Protein AF-0000000078982811 (afdb_homodimer)

pLDDT: mean 96.46, std 4.72, range [44.38, 98.94]

Nearest PDB structures (foldseek):
  7bra-assembly1_B  TM=8.595E-01  e=3.232E-26  Bacillus subtilis
  7e9d-assembly1_B  TM=8.585E-01  e=8.251E-26  Bacillus subtilis
  2hp0-assembly1_B  TM=8.567E-01  e=1.138E-22  Agrobacterium tumefaciens
  6r6t-assembly1_A  TM=8.210E-01  e=1.032E-20  Mus musculus
  6r6t-assembly1_B  TM=8.230E-01  e=1.613E-20  Mus musculus

Foldseek 3Di:
DPPPLLLLLCLLQDDFDDDPLLLLLLLLLVLLLLLLLLLQCPPPLLVVLVVVQVVVPDDFQFFAQQTDGHQLLSRLLNSLLSSCRLVQHWADVLLRAHQCSQALSLLLSLQSSVQHKLVLSSVLSLSLSLQLSLLSNQQNVQLVVVWFHSLQASNLLSNLSSNLNSVNDHSVLSLQLSQQLFVQTGGGNVCPPHSRNSSSSSSSNSSSNVSNVCSVVPDGGDSCQCDDCNHSSNVSNGPSDPCSCVCRSNDGSCSQMAGGLFSADLLLRFVVVQCVVPQLALQWFQAKEKEAAPVLCVFQPDQQDQALNNLRRHNLQVSLCVNPPHRRLASVSRGNVSSVDPSSNVSSNRYHYDHDNVHDSQKMKMWTQTPVGDIDITMGGSSDDDDSVVSSVSSLVSSCNSPNNVLSVVLSCCSPVMGTSSVNSCSSNDD/DPPPLLLLLCLLQDDFDDDPLLLLLLLLLVLLLLLLLLLQCPPPLLVVLVVVQVVVPDDFQFFAQQTDGHQLLSRLLNSLLSSCRLVQHWADVLLRAHQCSQALSLLLSLQSSVQHKLVLSSVLSLSLSLQLSLLSNQQNVQLVVVWFHSLQASNLLSNLSSNLNSVNHHSVLSLQLSQQLFVQTGGGNVCPVHSRNSSSSSSSNSSSNVSNVCSVVPDGGDSCQCDDCNHSSNVSNGPRDPCSCVCSSNDGSCSQIAGGQFSADLLLRFVVVQCVVPQLALQWFPAKEKEAAPVLCVFQPDQQDQALNNLSRHNLQVSLCVNPPHRRLASVSRGNVSSVDPSSNVSSNRYHYDHDNVDDSQKMKMWTQTPVGDIDITMGGSSDDDDSVVSSVSSLVSSCNSPNNVLSVVLSCCSPVMGTSSVNSCSSNDD

Solvent-accessible surface area (backbone atoms only — not comparable to full-atom values): 39766 Å² total; per-residue (Å²): 123,69,69,62,44,53,52,52,16,42,59,43,51,45,88,77,74,81,48,75,65,49,53,51,49,46,40,51,50,50,48,39,43,52,24,38,16,49,61,16,31,78,40,69,61,26,44,46,47,43,48,53,46,54,68,34,42,33,44,69,42,16,57,22,53,66,51,64,52,17,21,50,45,51,18,3,28,35,32,2,17,16,22,31,60,69,66,45,42,47,34,26,76,77,34,54,29,30,42,58,33,2,15,46,26,15,24,48,24,55,24,28,59,67,47,32,44,32,63,58,40,50,52,27,34,46,49,5,32,35,44,13,35,32,46,20,38,18,26,32,66,56,20,44,74,41,16,38,27,36,24,6,36,26,10,11,50,6,3,23,35,12,28,23,36,75,69,62,40,51,42,70,53,33,17,22,21,48,10,39,25,38,33,51,39,26,24,34,44,43,19,61,94,37,48,39,40,20,41,21,19,3,48,3,2,20,37,6,38,48,25,31,57,42,35,74,66,64,54,51,37,32,40,57,17,42,46,59,80,34,6,37,30,53,43,49,48,28,64,68,35,70,73,40,54,65,55,66,77,74,55,69,73,53,65,64,50,40,75,56,74,46,61,38,46,74,70,47,46,20,47,55,59,23,46,68,80,46,88,48,44,57,91,42,54,58,32,36,36,38,36,27,21,50,78,39,54,84,61,30,52,43,84,75,39,65,34,22,71,42,37,33,21,10,53,30,45,49,52,22,35,48,24,70,66,46,53,59,57,38,68,81,60,49,29,40,67,52,45,64,32,67,69,39,47,57,45,20,71,35,41,44,78,42,70,30,82,87,41,52,83,47,30,17,38,39,41,40,32,30,66,87,66,53,73,49,74,42,62,26,48,66,81,56,84,67,53,69,66,58,45,50,53,51,48,51,49,51,22,21,70,54,61,36,55,69,57,38,49,52,52,50,47,39,67,72,74,43,52,42,24,44,62,57,45,52,61,39,35,66,129,123,69,69,62,43,55,51,52,16,41,58,44,50,45,90,78,73,80,48,74,64,48,54,50,49,46,42,50,49,50,47,40,42,51,24,38,15,48,62,16,30,78,40,69,60,27,44,46,46,44,48,52,46,54,67,34,42,33,43,69,42,16,58,22,52,66,51,62,51,16,22,50,45,52,18,3,28,37,32,2,17,15,23,30,60,69,65,46,42,47,34,25,76,79,34,55,29,29,40,58,34,2,16,46,26,15,24,48,24,55,23,28,58,68,48,30,45,33,65,58,40,50,51,27,34,47,48,6,32,35,46,13,36,33,45,21,37,18,26,34,67,56,20,44,73,41,17,37,27,35,24,6,37,27,10,12,49,6,3,21,35,12,28,24,37,75,70,61,41,49,43,69,52,33,17,22,21,47,11,39,26,38,32,51,39,27,23,36,44,42,18,60,96,38,48,38,40,20,42,20,18,4,47,3,2,19,37,7,38,47,26,31,56,41,36,74,65,62,53,50,36,32,40,56,16,42,48,60,79,34,7,37,30,52,42,48,48,28,63,70,35,70,73,39,55,65,53,65,76,75,54,68,71,53,64,64,50,40,74,57,73,47,62,37,45,73,70,47,46,21,48,55,58,24,48,68,81,47,88,50,43,57,90,40,55,58,34,36,36,39,36,30,21,50,79,38,54,84,61,31,52,42,84,74,39,64,34,22,73,41,36,34,22,12,53,30,46,49,51,22,34,48,23,70,66,46,53,58,56,38,68,81,58,48,28,40,66,53,44,63,32,66,71,40,46,56,45,20,72,34,40,45,79,42,70,31,84,89,40,51,84,45,28,19,38,39,39,39,34,31,69,88,66,52,72,49,75,41,59,27,48,65,79,54,83,69,53,69,67,60,45,50,52,52,49,51,49,51,22,20,70,54,60,36,56,70,57,35,50,52,51,49,47,38,68,72,75,41,53,42,24,43,64,57,45,52,62,39,36,63,128

Radius of gyration: 29.46 Å; Cα contacts (8 Å, |Δi|>4): 2072; chains: 2; bounding box: 52×95×74 Å

Sequence (862 aa):
MPELTRTLAEFATGSITTTPAARLVTSLSALDWIAVGRAGVEEPVSRILREMVLEEGGTARAHLFGGGAAPLRGAALVNGTVSHALDYDDTHFAHIGHPSVAVFPAVLAMAESRDAAIVELLEAALVGMELSVRVGLWLGRGHYQAGFHQTATAGAFGAAAAAGRLAGLTPQRMAQALGLTATRAAGLKAQFGTMGKPYNAGLAAAAGIEAVELVRRGFDANPLAMEGEYGFGATHHGADEMSALEGLGESWLFDQVSHKFHACCHGLHAALEAARSLDIAAPEVAQLSVRTHPRWLSVCNQQAPSTGLGAKFSYGTVLAMRALGHDTARLDSYSDALCADPRLIELRDRVEVIGDDSLSETQAHLSLLRRDGQRQEVSHDLMAPLTLAEREERVRAKAAKLIGGSLADEIWALLRTGGGAADLALRLSASMPELTRTLAEFATGSITTTPAARLVTSLSALDWIAVGRAGVEEPVSRILREMVLEEGGTARAHLFGGGAAPLRGAALVNGTVSHALDYDDTHFAHIGHPSVAVFPAVLAMAESRDAAIVELLEAALVGMELSVRVGLWLGRGHYQAGFHQTATAGAFGAAAAAGRLAGLTPQRMAQALGLTATRAAGLKAQFGTMGKPYNAGLAAAAGIEAVELVRRGFDANPLAMEGEYGFGATHHGADEMSALEGLGESWLFDQVSHKFHACCHGLHAALEAARSLDIAAPEVAQLSVRTHPRWLSVCNQQAPSTGLGAKFSYGTVLAMRALGHDTARLDSYSDALCADPRLIELRDRVEVIGDDSLSETQAHLSLLRRDGQRQEVSHDLMAPLTLAEREERVRAKAAKLIGGSLADEIWALLRTGGGAADLALRLSAS

InterPro domains:
  IPR005656 MmgE/PrpD [PTHR16943] (3-374)
  IPR036148 MmgE/PrpD superfamily [SSF103378] (1-424)
  IPR042183 MmgE/PrpD superfamily, domain 1 [G3DSA:1.10.4100.10] (28-388)
  IPR042188 MmgE/PrpD superfamily, domain 2 [G3DSA:3.30.1330.120] (262-383)
  IPR045336 MmgE/PrpD, N-terminal [PF03972] (7-241)
  IPR045337 MmgE/PrpD, C-terminal [PF19305] (262-408)

Organism: Ruegeria pomeroyi (strain ATCC 700808 / DSM 15171 / DSS-3) (NCBI:txid246200)

Secondary structure (DSSP, 8-state):
--HHHHHHHHHHHS-----HHHHHHHHHHHHHHHHHHHHTTTSHHHHHHHHHHHHH-----EE-TTS-EE-HHHHHHHHHHHHTTTS-S-BBTTTTB-HHHHHHHHHHHHHHHTT-BHHHHHHHHHHHHHHHHHHHHHH-HHHHHHTB-HHHHHHHHHHHHHHHHHHT--HHHHHHHHHHHHHH---BGGGTTSTHHHHHHHHHHHHHHHHHHHHHTT----TTTTSSTTSHHHHTT----GGGGTTTTTS-GGGG-B---SSS-GGGHHHHHHHTTS---GGGEEEEEEEE-GGGHHHHB-SS--SHHHHTTBHHHHHHHHHTT--TT-GGG--HHHHH-HHHHHHHTTEEEEE-TTS-TTEEEEEEEETTS-EEEEEEETTSPPPHHHHHHHHHHHHHHHH-HHHHHHHHHHHHH--BHHHHHGGGT--/--HHHHHHHHHHHS-----HHHHHHHHHHHHHHHHHHHHTTTSHHHHHHHHHHHHH-----EE-TTS-EE-HHHHHHHHHHHHHTTS-S-BBTTTTB-HHHHHHHHHHHHHHHTT-BHHHHHHHHHHHHHHHHHHHHHH-HHHHHHTB-HHHHHHHHHHHHHHHHHHT--HHHHHHHHHHHHHH---BGGGTTSTHHHHHHHHHHHHHHHHHHHHHTT----TTTTSSTTSHHHHTT----GGGGTTTTTS-GGGG-B---SSS-GGGHHHHHHHTTS---GGGEEEEEEEE-GGGHHHHB-SS--SHHHHTTBHHHHHHHHHTT--TT-GGG--HHHHH-HHHHHHHTTEEEEE-TTS-TTEEEEEEEETTS-EEEEEEETTSPPPHHHHHHHHHHHHHHHH-HHHHHHHHHHHHH--BHHHHHGGGT--

Structure (mmCIF, N/CA/C/O backbone):
data_AF-0000000078982811-model_v1
#
loop_
_entity.id
_entity.type
_entity.pdbx_description
1 polymer 'MmgE/PrpD family protein'
#
loop_
_atom_site.group_PDB
_atom_site.id
_atom_site.type_symbol
_atom_site.label_atom_id
_atom_site.label_alt_id
_atom_site.label_comp_id
_atom_site.label_asym_id
_atom_site.label_entity_id
_atom_site.label_seq_id
_atom_site.pdbx_PDB_ins_code
_atom_site.Cartn_x
_atom_site.Cartn_y
_atom_site.Cartn_z
_atom_site.occupancy
_atom_site.B_iso_or_equiv
_atom_site.auth_seq_id
_atom_site.auth_comp_id
_atom_site.auth_asym_id
_atom_site.auth_atom_id
_atom_site.pdbx_PDB_model_num
ATOM 1 N N . MET A 1 1 ? -26.422 2.902 -0.712 1 44.5 1 MET A N 1
ATOM 2 C CA . MET A 1 1 ? -25 2.619 -0.885 1 44.5 1 MET A CA 1
ATOM 3 C C . MET A 1 1 ? -24.688 2.246 -2.332 1 44.5 1 MET A C 1
ATOM 5 O O . MET A 1 1 ? -25.531 1.659 -3.018 1 44.5 1 MET A O 1
ATOM 9 N N . PRO A 1 2 ? -23.625 2.877 -2.824 1 63.34 2 PRO A N 1
ATOM 10 C CA . PRO A 1 2 ? -23.328 2.471 -4.199 1 63.34 2 PRO A CA 1
ATOM 11 C C . PRO A 1 2 ? -23.219 0.955 -4.359 1 63.34 2 PRO A C 1
ATOM 13 O O . PRO A 1 2 ? -22.906 0.249 -3.4 1 63.34 2 PRO A O 1
ATOM 16 N N . GLU A 1 3 ? -23.75 0.437 -5.488 1 85.75 3 GLU A N 1
ATOM 17 C CA . GLU A 1 3 ? -24.234 -0.89 -5.859 1 85.75 3 GLU A CA 1
ATOM 18 C C . GLU A 1 3 ? -23.125 -1.924 -5.797 1 85.75 3 GLU A C 1
ATOM 20 O O . GLU A 1 3 ? -23.297 -3.012 -5.25 1 85.75 3 GLU A O 1
ATOM 25 N N . LEU A 1 4 ? -21.859 -1.493 -5.902 1 95.69 4 LEU A N 1
ATOM 26 C CA . LEU A 1 4 ? -20.781 -2.477 -6.016 1 95.69 4 LEU A CA 1
ATOM 27 C C . LEU A 1 4 ? -20.359 -2.975 -4.641 1 95.69 4 LEU A C 1
ATOM 29 O O . LEU A 1 4 ? -20.438 -4.168 -4.352 1 95.69 4 LEU A O 1
ATOM 33 N N . THR A 1 5 ? -19.969 -2.039 -3.705 1 97.12 5 THR A N 1
ATOM 34 C CA . THR A 1 5 ? -19.422 -2.389 -2.4 1 97.12 5 THR A CA 1
ATOM 35 C C . THR A 1 5 ? -20.453 -3.121 -1.553 1 97.12 5 THR A C 1
ATOM 37 O O . THR A 1 5 ? -20.125 -4.086 -0.861 1 97.12 5 THR A O 1
ATOM 40 N N . ARG A 1 6 ? -21.656 -2.613 -1.562 1 96.38 6 ARG A N 1
ATOM 41 C CA . ARG A 1 6 ? -22.719 -3.26 -0.812 1 96.38 6 ARG A CA 1
ATOM 42 C C . ARG A 1 6 ? -22.906 -4.707 -1.257 1 96.38 6 ARG A C 1
ATOM 44 O O . ARG A 1 6 ? -22.984 -5.613 -0.424 1 96.38 6 ARG A O 1
ATOM 51 N N . THR A 1 7 ? -22.953 -4.93 -2.572 1 97.69 7 THR A N 1
ATOM 52 C CA . THR A 1 7 ? -23.156 -6.262 -3.127 1 97.69 7 THR A CA 1
ATOM 53 C C . THR A 1 7 ? -22 -7.18 -2.76 1 97.69 7 THR A C 1
ATOM 55 O O . THR A 1 7 ? -22.203 -8.32 -2.35 1 97.69 7 THR A O 1
ATOM 58 N N . LEU A 1 8 ? -20.797 -6.688 -2.879 1 98.5 8 LEU A N 1
ATOM 59 C CA . LEU A 1 8 ? -19.625 -7.484 -2.561 1 98.5 8 LEU A CA 1
ATOM 60 C C . LEU A 1 8 ? -19.578 -7.816 -1.071 1 98.5 8 LEU A C 1
ATOM 62 O O . LEU A 1 8 ? -19.219 -8.93 -0.69 1 98.5 8 LEU A O 1
ATOM 66 N N . ALA A 1 9 ? -19.891 -6.801 -0.218 1 98.62 9 ALA A N 1
ATOM 67 C CA . ALA A 1 9 ? -19.859 -7 1.229 1 98.62 9 ALA A CA 1
ATOM 68 C C . ALA A 1 9 ? -20.906 -8.023 1.662 1 98.62 9 ALA A C 1
ATOM 70 O O . ALA A 1 9 ? -20.641 -8.883 2.506 1 98.62 9 ALA A O 1
ATOM 71 N N . GLU A 1 10 ? -22.094 -7.926 1.092 1 98 10 GLU A N 1
ATOM 72 C CA . GLU A 1 10 ? -23.156 -8.883 1.392 1 98 10 GLU A CA 1
ATOM 73 C C . GLU A 1 10 ? -22.781 -10.289 0.948 1 98 10 GLU A C 1
ATOM 75 O O . GLU A 1 10 ? -23.016 -11.258 1.672 1 98 10 GLU A O 1
ATOM 80 N N . PHE A 1 11 ? -22.234 -10.406 -0.161 1 98.12 11 PHE A N 1
ATOM 81 C CA . PHE A 1 11 ? -21.766 -11.695 -0.654 1 98.12 11 PHE A CA 1
ATOM 82 C C . PHE A 1 11 ? -20.703 -12.273 0.268 1 98.12 11 PHE A C 1
ATOM 84 O O . PHE A 1 11 ? -20.766 -13.445 0.648 1 98.12 11 PHE A O 1
ATOM 91 N N . ALA A 1 12 ? -19.688 -11.453 0.624 1 98.62 12 ALA A N 1
ATOM 92 C CA . ALA A 1 12 ? -18.531 -11.898 1.392 1 98.62 12 ALA A CA 1
ATOM 93 C C . ALA A 1 12 ? -18.953 -12.391 2.775 1 98.62 12 ALA A C 1
ATOM 95 O O . ALA A 1 12 ? -18.281 -13.25 3.363 1 98.62 12 ALA A O 1
ATOM 96 N N . THR A 1 13 ? -20.047 -11.852 3.305 1 98.25 13 THR A N 1
ATOM 97 C CA . THR A 1 13 ? -20.422 -12.141 4.688 1 98.25 13 THR A CA 1
ATOM 98 C C . THR A 1 13 ? -21.641 -13.047 4.746 1 98.25 13 THR A C 1
ATOM 100 O O . THR A 1 13 ? -21.984 -13.562 5.812 1 98.25 13 THR A O 1
ATOM 103 N N . GLY A 1 14 ? -22.281 -13.258 3.641 1 96.69 14 GLY A N 1
ATOM 104 C CA . GLY A 1 14 ? -23.516 -14.008 3.619 1 96.69 14 GLY A CA 1
ATOM 105 C C . GLY A 1 14 ? -23.312 -15.508 3.484 1 96.69 14 GLY A C 1
ATOM 106 O O . GLY A 1 14 ? -22.188 -15.977 3.363 1 96.69 14 GLY A O 1
ATOM 107 N N . SER A 1 15 ? -24.406 -16.234 3.604 1 94.69 15 SER A N 1
ATOM 108 C CA . SER A 1 15 ? -24.391 -17.672 3.35 1 94.69 15 SER A CA 1
ATOM 109 C C . SER A 1 15 ? -24.094 -17.969 1.885 1 94.69 15 SER A C 1
ATOM 111 O O . SER A 1 15 ? -24.547 -17.25 0.995 1 94.69 15 SER A O 1
ATOM 113 N N . ILE A 1 16 ? -23.266 -18.953 1.741 1 91.12 16 ILE A N 1
ATOM 114 C CA . ILE A 1 16 ? -22.969 -19.297 0.356 1 91.12 16 ILE A CA 1
ATOM 115 C C . ILE A 1 16 ? -23.359 -20.75 0.092 1 91.12 16 ILE A C 1
ATOM 117 O O . ILE A 1 16 ? -23.406 -21.562 1.018 1 91.12 16 ILE A O 1
ATOM 121 N N . THR A 1 17 ? -23.828 -21.016 -1.125 1 90.19 17 THR A N 1
ATOM 122 C CA . THR A 1 17 ? -24.016 -22.359 -1.639 1 90.19 17 THR A CA 1
ATOM 123 C C . THR A 1 17 ? -22.859 -22.75 -2.559 1 90.19 17 THR A C 1
ATOM 125 O O . THR A 1 17 ? -22.688 -22.172 -3.625 1 90.19 17 THR A O 1
ATOM 128 N N . THR A 1 18 ? -22.109 -23.703 -2.088 1 91.81 18 THR A N 1
ATOM 129 C CA . THR A 1 18 ? -20.984 -24.141 -2.9 1 91.81 18 THR A CA 1
ATOM 130 C C . THR A 1 18 ? -21.344 -25.391 -3.705 1 91.81 18 THR A C 1
ATOM 132 O O . THR A 1 18 ? -22.312 -26.078 -3.395 1 91.81 18 THR A O 1
ATOM 135 N N . THR A 1 19 ? -20.719 -25.594 -4.816 1 93.75 19 THR A N 1
ATOM 136 C CA . THR A 1 19 ? -20.844 -26.797 -5.625 1 93.75 19 THR A CA 1
ATOM 137 C C . THR A 1 19 ? -19.688 -27.75 -5.355 1 93.75 19 THR A C 1
ATOM 139 O O . THR A 1 19 ? -18.625 -27.328 -4.887 1 93.75 19 THR A O 1
ATOM 142 N N . PRO A 1 20 ? -19.906 -29.016 -5.582 1 94.19 20 PRO A N 1
ATOM 143 C CA . PRO A 1 20 ? -18.797 -29.969 -5.461 1 94.19 20 PRO A CA 1
ATOM 144 C C . PRO A 1 20 ? -17.578 -29.562 -6.281 1 94.19 20 PRO A C 1
ATOM 146 O O . PRO A 1 20 ? -16.438 -29.719 -5.832 1 94.19 20 PRO A O 1
ATOM 149 N N . ALA A 1 21 ? -17.812 -29.016 -7.465 1 95.75 21 ALA A N 1
ATOM 150 C CA . ALA A 1 21 ? -16.719 -28.578 -8.328 1 95.75 21 ALA A CA 1
ATOM 151 C C . ALA A 1 21 ? -15.93 -27.438 -7.676 1 95.75 21 ALA A C 1
ATOM 153 O O . ALA A 1 21 ? -14.695 -27.469 -7.66 1 95.75 21 ALA A O 1
ATOM 154 N N . ALA A 1 22 ? -16.656 -26.453 -7.145 1 96.69 22 ALA A N 1
ATOM 155 C CA . ALA A 1 22 ? -16 -25.312 -6.52 1 96.69 22 ALA A CA 1
ATOM 156 C C . ALA A 1 22 ? -15.18 -25.734 -5.309 1 96.69 22 ALA A C 1
ATOM 158 O O . ALA A 1 22 ? -14.078 -25.234 -5.09 1 96.69 22 ALA A O 1
ATOM 159 N N . ARG A 1 23 ? -15.711 -26.641 -4.543 1 96.31 23 ARG A N 1
ATOM 160 C CA . ARG A 1 23 ? -15 -27.141 -3.369 1 96.31 23 ARG A CA 1
ATOM 161 C C . ARG A 1 23 ? -13.734 -27.875 -3.773 1 96.31 23 ARG A C 1
ATOM 163 O O . ARG A 1 23 ? -12.68 -27.703 -3.158 1 96.31 23 ARG A O 1
ATOM 170 N N . LEU A 1 24 ? -13.883 -28.75 -4.777 1 97.62 24 LEU A N 1
ATOM 171 C CA . LEU A 1 24 ? -12.727 -29.516 -5.238 1 97.62 24 LEU A CA 1
ATOM 172 C C . LEU A 1 24 ? -11.656 -28.578 -5.805 1 97.62 24 LEU A C 1
ATOM 174 O O . LEU A 1 24 ? -10.477 -28.719 -5.477 1 97.62 24 LEU A O 1
ATOM 178 N N . VAL A 1 25 ? -12.062 -27.625 -6.664 1 98.12 25 VAL A N 1
ATOM 179 C CA . VAL A 1 25 ? -11.125 -26.719 -7.297 1 98.12 25 VAL A CA 1
ATOM 180 C C . VAL A 1 25 ? -10.422 -25.875 -6.23 1 98.12 25 VAL A C 1
ATOM 182 O O . VAL A 1 25 ? -9.219 -25.625 -6.32 1 98.12 25 VAL A O 1
ATOM 185 N N . THR A 1 26 ? -11.148 -25.453 -5.211 1 98.5 26 THR A N 1
ATOM 186 C CA . THR A 1 26 ? -10.562 -24.703 -4.109 1 98.5 26 THR A CA 1
ATOM 187 C C . THR A 1 26 ? -9.508 -25.531 -3.387 1 98.5 26 THR A C 1
ATOM 189 O O . THR A 1 26 ? -8.422 -25.031 -3.084 1 98.5 26 THR A O 1
ATOM 192 N N . SER A 1 27 ? -9.836 -26.766 -3.123 1 98.69 27 SER A N 1
ATOM 193 C CA . SER A 1 27 ? -8.898 -27.672 -2.457 1 98.69 27 SER A CA 1
ATOM 194 C C . SER A 1 27 ? -7.66 -27.906 -3.316 1 98.69 27 SER A C 1
ATOM 196 O O . SER A 1 27 ? -6.543 -27.969 -2.801 1 98.69 27 SER A O 1
ATOM 198 N N . LEU A 1 28 ? -7.867 -28.062 -4.605 1 98.75 28 LEU A N 1
ATOM 199 C CA . LEU A 1 28 ? -6.746 -28.25 -5.516 1 98.75 28 LEU A CA 1
ATOM 200 C C . LEU A 1 28 ? -5.848 -27.016 -5.535 1 98.75 28 LEU A C 1
ATOM 202 O O . LEU A 1 28 ? -4.621 -27.141 -5.547 1 98.75 28 LEU A O 1
ATOM 206 N N . SER A 1 29 ? -6.445 -25.875 -5.559 1 98.81 29 SER A N 1
ATOM 207 C CA . SER A 1 29 ? -5.66 -24.641 -5.531 1 98.81 29 SER A CA 1
ATOM 208 C C . SER A 1 29 ? -4.922 -24.484 -4.207 1 98.81 29 SER A C 1
ATOM 210 O O . SER A 1 29 ? -3.812 -23.953 -4.164 1 98.81 29 SER A O 1
ATOM 212 N N . ALA A 1 30 ? -5.543 -24.891 -3.133 1 98.81 30 ALA A N 1
ATOM 213 C CA . ALA A 1 30 ? -4.867 -24.875 -1.839 1 98.81 30 ALA A CA 1
ATOM 214 C C . ALA A 1 30 ? -3.633 -25.781 -1.862 1 98.81 30 ALA A C 1
ATOM 216 O O . ALA A 1 30 ? -2.562 -25.391 -1.391 1 98.81 30 ALA A O 1
ATOM 217 N N . LEU A 1 31 ? -3.826 -26.984 -2.359 1 98.81 31 LEU A N 1
ATOM 218 C CA . LEU A 1 31 ? -2.707 -27.922 -2.473 1 98.81 31 LEU A CA 1
ATOM 219 C C . LEU A 1 31 ? -1.603 -27.328 -3.346 1 98.81 31 LEU A C 1
ATOM 221 O O . LEU A 1 31 ? -0.423 -27.406 -2.99 1 98.81 31 LEU A O 1
ATOM 225 N N . ASP A 1 32 ? -1.999 -26.828 -4.492 1 98.75 32 ASP A N 1
ATOM 226 C CA . ASP A 1 32 ? -1.063 -26.188 -5.414 1 98.75 32 ASP A CA 1
ATOM 227 C C . ASP A 1 32 ? -0.305 -25.047 -4.734 1 98.75 32 ASP A C 1
ATOM 229 O O . ASP A 1 32 ? 0.917 -24.953 -4.859 1 98.75 32 ASP A O 1
ATOM 233 N N . TRP A 1 33 ? -1.027 -24.25 -4.027 1 98.81 33 TRP A N 1
ATOM 234 C CA . TRP A 1 33 ? -0.463 -23.094 -3.33 1 98.81 33 TRP A CA 1
ATOM 235 C C . TRP A 1 33 ? 0.576 -23.531 -2.305 1 98.81 33 TRP A C 1
ATOM 237 O O . TRP A 1 33 ? 1.668 -22.969 -2.234 1 98.81 33 TRP A O 1
ATOM 247 N N . ILE A 1 34 ? 0.262 -24.484 -1.51 1 98.75 34 ILE A N 1
ATOM 248 C CA . ILE A 1 34 ? 1.166 -24.953 -0.47 1 98.75 34 ILE A CA 1
ATOM 249 C C . ILE A 1 34 ? 2.404 -25.578 -1.109 1 98.75 34 ILE A C 1
ATOM 251 O O . ILE A 1 34 ? 3.531 -25.312 -0.688 1 98.75 34 ILE A O 1
ATOM 255 N N . ALA A 1 35 ? 2.182 -26.406 -2.119 1 98.56 35 ALA A N 1
ATOM 256 C CA . ALA A 1 35 ? 3.303 -27.078 -2.768 1 98.56 35 ALA A CA 1
ATOM 257 C C . ALA A 1 35 ? 4.254 -26.078 -3.408 1 98.56 35 ALA A C 1
ATOM 259 O O . ALA A 1 35 ? 5.473 -26.172 -3.248 1 98.56 35 ALA A O 1
ATOM 260 N N . VAL A 1 36 ? 3.73 -25.141 -4.133 1 98.5 36 VAL A N 1
ATOM 261 C CA . VAL A 1 36 ? 4.539 -24.125 -4.816 1 98.5 36 VAL A CA 1
ATOM 262 C C . VAL A 1 36 ? 5.242 -23.25 -3.789 1 98.5 36 VAL A C 1
ATOM 264 O O . VAL A 1 36 ? 6.414 -22.906 -3.953 1 98.5 36 VAL A O 1
ATOM 267 N N . GLY A 1 37 ? 4.492 -22.844 -2.74 1 98.62 37 GLY A N 1
ATOM 268 C CA . GLY A 1 37 ? 5.102 -22.062 -1.672 1 98.62 37 GLY A CA 1
ATOM 269 C C . GLY A 1 37 ? 6.273 -22.766 -1.018 1 98.62 37 GLY A C 1
ATOM 270 O O . GLY A 1 37 ? 7.324 -22.172 -0.793 1 98.62 37 GLY A O 1
ATOM 271 N N . ARG A 1 38 ? 6.109 -24.047 -0.712 1 98.44 38 ARG A N 1
ATOM 272 C CA . ARG A 1 38 ? 7.191 -24.828 -0.113 1 98.44 38 ARG A CA 1
ATOM 273 C C . ARG A 1 38 ? 8.391 -24.906 -1.052 1 98.44 38 ARG A C 1
ATOM 275 O O . ARG A 1 38 ? 9.539 -24.781 -0.615 1 98.44 38 ARG A O 1
ATOM 282 N N . ALA A 1 39 ? 8.102 -25.094 -2.287 1 97.69 39 ALA A N 1
ATOM 283 C CA . ALA A 1 39 ? 9.172 -25.219 -3.279 1 97.69 39 ALA A CA 1
ATOM 284 C C . ALA A 1 39 ? 9.938 -23.906 -3.424 1 97.69 39 ALA A C 1
ATOM 286 O O . ALA A 1 39 ? 11.109 -23.906 -3.82 1 97.69 39 ALA A O 1
ATOM 287 N N . GLY A 1 40 ? 9.336 -22.781 -3.066 1 97.69 40 GLY A N 1
ATOM 288 C CA . GLY A 1 40 ? 9.914 -21.469 -3.305 1 97.69 40 GLY A CA 1
ATOM 289 C C . GLY A 1 40 ? 10.602 -20.906 -2.084 1 97.69 40 GLY A C 1
ATOM 290 O O . GLY A 1 40 ? 11.055 -19.75 -2.104 1 97.69 40 GLY A O 1
ATOM 291 N N . VAL A 1 41 ? 10.828 -21.625 -0.97 1 98.12 41 VAL A N 1
ATOM 292 C CA . VAL A 1 41 ? 11.234 -21.094 0.331 1 98.12 41 VAL A CA 1
ATOM 293 C C . VAL A 1 41 ? 12.68 -20.609 0.268 1 98.12 41 VAL A C 1
ATOM 295 O O . VAL A 1 41 ? 13.07 -19.719 1.018 1 98.12 41 VAL A O 1
ATOM 298 N N . GLU A 1 42 ? 13.445 -21.156 -0.673 1 97.25 42 GLU A N 1
ATOM 299 C CA . GLU A 1 42 ? 14.867 -20.812 -0.68 1 97.25 42 GLU A CA 1
ATOM 300 C C . GLU A 1 42 ? 15.172 -19.734 -1.705 1 97.25 42 GLU A C 1
ATOM 302 O O . GLU A 1 42 ? 16.312 -19.281 -1.82 1 97.25 42 GLU A O 1
ATOM 307 N N . GLU A 1 43 ? 14.172 -19.312 -2.504 1 97.56 43 GLU A N 1
ATOM 308 C CA . GLU A 1 43 ? 14.398 -18.203 -3.424 1 97.56 43 GLU A CA 1
ATOM 309 C C . GLU A 1 43 ? 14.906 -16.969 -2.686 1 97.56 43 GLU A C 1
ATOM 311 O O . GLU A 1 43 ? 14.547 -16.75 -1.526 1 97.56 43 GLU A O 1
ATOM 316 N N . PRO A 1 44 ? 15.773 -16.125 -3.314 1 98.31 44 PRO A N 1
ATOM 317 C CA . PRO A 1 44 ? 16.328 -14.953 -2.637 1 98.31 44 PRO A CA 1
ATOM 318 C C . PRO A 1 44 ? 15.25 -14.047 -2.039 1 98.31 44 PRO A C 1
ATOM 320 O O . PRO A 1 44 ? 15.375 -13.609 -0.891 1 98.31 44 PRO A O 1
ATOM 323 N N . VAL A 1 45 ? 14.164 -13.766 -2.744 1 98.81 45 VAL A N 1
ATOM 324 C CA . VAL A 1 45 ? 13.102 -12.891 -2.262 1 98.81 45 VAL A CA 1
ATOM 325 C C . VAL A 1 45 ? 12.445 -13.508 -1.027 1 98.81 45 VAL A C 1
ATOM 327 O O . VAL A 1 45 ? 12.078 -12.797 -0.092 1 98.81 45 VAL A O 1
ATOM 330 N N . SER A 1 46 ? 12.281 -14.844 -1.026 1 98.75 46 SER A N 1
ATOM 331 C CA . SER A 1 46 ? 11.68 -15.555 0.096 1 98.75 46 SER A CA 1
ATOM 332 C C . SER A 1 46 ? 12.523 -15.414 1.358 1 98.75 46 SER A C 1
ATOM 334 O O . SER A 1 46 ? 12 -15.094 2.428 1 98.75 46 SER A O 1
ATOM 336 N N . ARG A 1 47 ? 13.805 -15.617 1.22 1 98.62 47 ARG A N 1
ATOM 337 C CA . ARG A 1 47 ? 14.719 -15.523 2.354 1 98.62 47 ARG A CA 1
ATOM 338 C C . ARG A 1 47 ? 14.773 -14.102 2.896 1 98.62 47 ARG A C 1
ATOM 340 O O . ARG A 1 47 ? 14.703 -13.891 4.109 1 98.62 47 ARG A O 1
ATOM 347 N N . ILE A 1 48 ? 14.898 -13.141 2.025 1 98.81 48 ILE A N 1
ATOM 348 C CA . ILE A 1 48 ? 15.039 -11.742 2.404 1 98.81 48 ILE A CA 1
ATOM 349 C C . ILE A 1 48 ? 13.812 -11.297 3.199 1 98.81 48 ILE A C 1
ATOM 351 O O . ILE A 1 48 ? 13.945 -10.703 4.273 1 98.81 48 ILE A O 1
ATOM 355 N N . LEU A 1 49 ? 12.641 -11.562 2.662 1 98.75 49 LEU A N 1
ATOM 356 C CA . LEU A 1 49 ? 11.406 -11.109 3.305 1 98.75 49 LEU A CA 1
ATOM 357 C C . LEU A 1 49 ? 11.188 -11.844 4.625 1 98.75 49 LEU A C 1
ATOM 359 O O . LEU A 1 49 ? 10.766 -11.227 5.613 1 98.75 49 LEU A O 1
ATOM 363 N N . ARG A 1 50 ? 11.336 -13.156 4.59 1 98.44 50 ARG A N 1
ATOM 364 C CA . ARG A 1 50 ? 11.188 -13.922 5.82 1 98.44 50 ARG A CA 1
ATOM 365 C C . ARG A 1 50 ? 12.133 -13.422 6.902 1 98.44 50 ARG A C 1
ATOM 367 O O . ARG A 1 50 ? 11.742 -13.281 8.062 1 98.44 50 ARG A O 1
ATOM 374 N N . GLU A 1 51 ? 13.383 -13.164 6.535 1 98.38 51 GLU A N 1
ATOM 375 C CA . GLU A 1 51 ? 14.375 -12.656 7.48 1 98.38 51 GLU A CA 1
ATOM 376 C C . GLU A 1 51 ? 13.93 -11.328 8.078 1 98.38 51 GLU A C 1
ATOM 378 O O . GLU A 1 51 ? 14.039 -11.117 9.289 1 98.38 51 GLU A O 1
ATOM 383 N N . MET A 1 52 ? 13.469 -10.414 7.273 1 98.5 52 MET A N 1
ATOM 384 C CA . MET A 1 52 ? 13.023 -9.109 7.754 1 98.5 52 MET A CA 1
ATOM 385 C C . MET A 1 52 ? 11.906 -9.258 8.781 1 98.5 52 MET A C 1
ATOM 387 O O . MET A 1 52 ? 11.961 -8.656 9.852 1 98.5 52 MET A O 1
ATOM 391 N N . VAL A 1 53 ? 10.914 -10.055 8.438 1 98.69 53 VAL A N 1
ATOM 392 C CA . VAL A 1 53 ? 9.742 -10.203 9.289 1 98.69 53 VAL A CA 1
ATOM 393 C C . VAL A 1 53 ? 10.125 -10.906 10.586 1 98.69 53 VAL A C 1
ATOM 395 O O . VAL A 1 53 ? 9.664 -10.523 11.664 1 98.69 53 VAL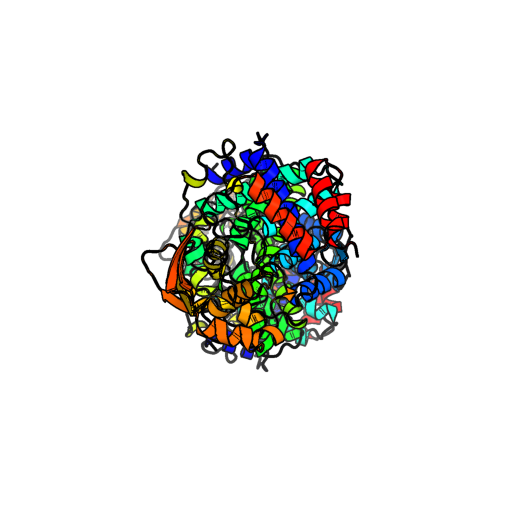 A O 1
ATOM 398 N N . LEU A 1 54 ? 10.961 -11.898 10.508 1 98.25 54 LEU A N 1
ATOM 399 C CA . LEU A 1 54 ? 11.391 -12.617 11.695 1 98.25 54 LEU A CA 1
ATOM 400 C C . LEU A 1 54 ? 12.25 -11.719 12.586 1 98.25 54 LEU A C 1
ATOM 402 O O . LEU A 1 54 ? 12.156 -11.789 13.82 1 98.25 54 LEU A O 1
ATOM 406 N N . GLU A 1 55 ? 13.109 -10.891 12.008 1 97.81 55 GLU A N 1
ATOM 407 C CA . GLU A 1 55 ? 13.922 -9.945 12.773 1 97.81 55 GLU A CA 1
ATOM 408 C C . GLU A 1 55 ? 13.039 -8.938 13.508 1 97.81 55 GLU A C 1
ATOM 410 O O . GLU A 1 55 ? 13.359 -8.508 14.617 1 97.81 55 GLU A O 1
ATOM 415 N N . GLU A 1 56 ? 11.953 -8.492 12.883 1 97.5 56 GLU A N 1
ATOM 416 C CA . GLU A 1 56 ? 10.992 -7.598 13.523 1 97.5 56 GLU A CA 1
ATOM 417 C C . GLU A 1 56 ? 10.359 -8.258 14.75 1 97.5 56 GLU A C 1
ATOM 419 O O . GLU A 1 56 ? 9.938 -7.574 15.68 1 97.5 56 GLU A O 1
ATOM 424 N N . GLY A 1 57 ? 10.25 -9.602 14.727 1 97.56 57 GLY A N 1
ATOM 425 C CA . GLY A 1 57 ? 9.664 -10.352 15.82 1 97.56 57 GLY A CA 1
ATOM 426 C C . GLY A 1 57 ? 8.164 -10.141 15.961 1 97.56 57 GLY A C 1
ATOM 427 O O . GLY A 1 57 ? 7.465 -9.945 14.969 1 97.56 57 GLY A O 1
ATOM 428 N N . GLY A 1 58 ? 7.688 -10.281 17.172 1 97.62 58 GLY A N 1
ATOM 429 C CA . GLY A 1 58 ? 6.277 -10.094 17.469 1 97.62 58 GLY A CA 1
ATOM 430 C C . GLY A 1 58 ? 5.582 -11.375 17.891 1 97.62 58 GLY A C 1
ATOM 431 O O . GLY A 1 58 ? 6.203 -12.438 17.953 1 97.62 58 GLY A O 1
ATOM 432 N N . THR A 1 59 ? 4.359 -11.219 18.219 1 97 59 THR A N 1
ATOM 433 C CA . THR A 1 59 ? 3.553 -12.344 18.688 1 97 59 THR A CA 1
ATOM 434 C C . THR A 1 59 ? 3.385 -13.375 17.578 1 97 59 THR A C 1
ATOM 436 O O . THR A 1 59 ? 2.885 -13.062 16.5 1 97 59 THR A O 1
ATOM 439 N N . ALA A 1 60 ? 3.834 -14.578 17.812 1 96.56 60 ALA A N 1
ATOM 440 C CA . ALA A 1 60 ? 3.717 -15.672 16.859 1 96.56 60 ALA A CA 1
ATOM 441 C C . ALA A 1 60 ? 2.27 -16.141 16.719 1 96.56 60 ALA A C 1
ATOM 443 O O . ALA A 1 60 ? 1.782 -16.906 17.547 1 96.56 60 ALA A O 1
ATOM 444 N N . ARG A 1 61 ? 1.622 -15.727 15.641 1 97.19 61 ARG A N 1
ATOM 445 C CA . ARG A 1 61 ? 0.201 -16.031 15.508 1 97.19 61 ARG A CA 1
ATOM 446 C C . ARG A 1 61 ? -0.057 -16.891 14.273 1 97.19 61 ARG A C 1
ATOM 448 O O . ARG A 1 61 ? -1.098 -17.547 14.172 1 97.19 61 ARG A O 1
ATOM 455 N N . ALA A 1 62 ? 0.875 -16.906 13.281 1 98.38 62 ALA A N 1
ATOM 456 C CA . ALA A 1 62 ? 0.698 -17.656 12.039 1 98.38 62 ALA A CA 1
ATOM 457 C C . ALA A 1 62 ? 2.037 -18.156 11.5 1 98.38 62 ALA A C 1
ATOM 459 O O . ALA A 1 62 ? 3.043 -17.438 11.57 1 98.38 62 ALA A O 1
ATOM 460 N N . HIS A 1 63 ? 2.092 -19.328 10.969 1 98.44 63 HIS A N 1
ATOM 461 C CA . HIS A 1 63 ? 3.309 -19.969 10.492 1 98.44 63 HIS A CA 1
ATOM 462 C C . HIS A 1 63 ? 3.742 -19.406 9.141 1 98.44 63 HIS A C 1
ATOM 464 O O . HIS A 1 63 ? 2.916 -18.891 8.383 1 98.44 63 HIS A O 1
ATOM 470 N N . LEU A 1 64 ? 5.008 -19.453 8.906 1 98.62 64 LEU A N 1
ATOM 471 C CA . LEU A 1 64 ? 5.594 -18.984 7.656 1 98.62 64 LEU A CA 1
ATOM 472 C C . LEU A 1 64 ? 6.078 -20.141 6.801 1 98.62 64 LEU A C 1
ATOM 474 O O . LEU A 1 64 ? 6.57 -21.141 7.328 1 98.62 64 LEU A O 1
ATOM 478 N N . PHE A 1 65 ? 5.93 -20 5.441 1 98.69 65 PHE A N 1
ATOM 479 C CA . PHE A 1 65 ? 6.742 -20.828 4.57 1 98.69 65 PHE A CA 1
ATOM 480 C C . PHE A 1 65 ? 8.219 -20.719 4.93 1 98.69 65 PHE A C 1
ATOM 482 O O . PHE A 1 65 ? 8.734 -19.609 5.094 1 98.69 65 PHE A O 1
ATOM 489 N N . GLY A 1 66 ? 8.969 -21.844 5.016 1 97.31 66 GLY A N 1
ATOM 490 C CA . GLY A 1 66 ? 10.391 -21.812 5.32 1 97.31 66 GLY A CA 1
ATOM 491 C C . GLY A 1 66 ? 10.68 -21.859 6.809 1 97.31 66 GLY A C 1
ATOM 492 O O . GLY A 1 66 ? 11.844 -21.922 7.215 1 97.31 66 GLY A O 1
ATOM 493 N N . GLY A 1 67 ? 9.656 -21.75 7.668 1 97 67 GLY A N 1
ATOM 494 C CA . GLY A 1 67 ? 9.859 -21.922 9.102 1 97 67 GLY A CA 1
ATOM 495 C C . GLY A 1 67 ? 9.672 -20.625 9.883 1 97 67 GLY A C 1
ATOM 496 O O . GLY A 1 67 ? 9.984 -19.547 9.383 1 97 67 GLY A O 1
ATOM 497 N N . GLY A 1 68 ? 9.203 -20.781 11.117 1 97.06 68 GLY A N 1
ATOM 498 C CA . GLY A 1 68 ? 8.93 -19.656 11.992 1 97.06 68 GLY A CA 1
ATOM 499 C C . GLY A 1 68 ? 7.477 -19.219 11.984 1 97.06 68 GLY A C 1
ATOM 500 O O . GLY A 1 68 ? 6.648 -19.844 11.312 1 97.06 68 GLY A O 1
ATOM 501 N N . ALA A 1 69 ? 7.207 -18.281 12.789 1 97.94 69 ALA A N 1
ATOM 502 C CA . ALA A 1 69 ? 5.875 -17.688 12.891 1 97.94 69 ALA A CA 1
ATOM 503 C C . ALA A 1 69 ? 5.961 -16.188 13.102 1 97.94 69 ALA A C 1
ATOM 505 O O . ALA A 1 69 ? 7.004 -15.664 13.508 1 97.94 69 ALA A O 1
ATOM 506 N N . ALA A 1 70 ? 4.945 -15.508 12.812 1 98.31 70 ALA A N 1
ATOM 507 C CA . ALA A 1 70 ? 4.895 -14.047 12.883 1 98.31 70 ALA A CA 1
ATOM 508 C C . ALA A 1 70 ? 3.484 -13.562 13.188 1 98.31 70 ALA A C 1
ATOM 510 O O . ALA A 1 70 ? 2.539 -14.352 13.211 1 98.31 70 ALA A O 1
ATOM 511 N N . PRO A 1 71 ? 3.344 -12.258 13.57 1 98.56 71 PRO A N 1
ATOM 512 C CA . PRO A 1 71 ? 1.997 -11.68 13.586 1 98.56 71 PRO A CA 1
ATOM 513 C C . PRO A 1 71 ? 1.265 -11.844 12.258 1 98.56 71 PRO A C 1
ATOM 515 O O . PRO A 1 71 ? 1.9 -12.055 11.219 1 98.56 71 PRO A O 1
ATOM 518 N N . LEU A 1 72 ? -0.045 -11.703 12.258 1 98.69 72 LEU A N 1
ATOM 519 C CA . LEU A 1 72 ? -0.9 -12.039 11.125 1 98.69 72 LEU A CA 1
ATOM 520 C C . LEU A 1 72 ? -0.461 -11.289 9.867 1 98.69 72 LEU A C 1
ATOM 522 O O . LEU A 1 72 ? -0.305 -11.891 8.805 1 98.69 72 LEU A O 1
ATOM 526 N N . ARG A 1 73 ? -0.189 -9.977 9.953 1 98.25 73 ARG A N 1
ATOM 527 C CA . ARG A 1 73 ? 0.18 -9.156 8.805 1 98.25 73 ARG A CA 1
ATOM 528 C C . ARG A 1 73 ? 1.517 -9.609 8.219 1 98.25 73 ARG A C 1
ATOM 530 O O . A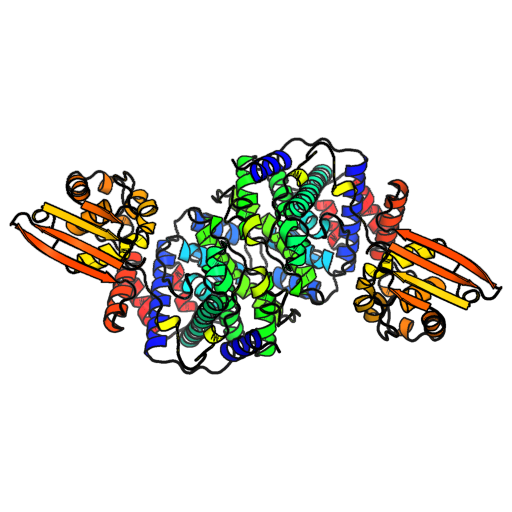RG A 1 73 ? 1.674 -9.68 7 1 98.25 73 ARG A O 1
ATOM 537 N N . GLY A 1 74 ? 2.482 -9.852 9.141 1 98.62 74 GLY A N 1
ATOM 538 C CA . GLY A 1 74 ? 3.791 -10.312 8.703 1 98.62 74 GLY A CA 1
ATOM 539 C C . GLY A 1 74 ? 3.75 -11.672 8.023 1 98.62 74 GLY A C 1
ATOM 540 O O . GLY A 1 74 ? 4.414 -11.875 7.004 1 98.62 74 GLY A O 1
ATOM 541 N N . ALA A 1 75 ? 2.969 -12.586 8.578 1 98.81 75 ALA A N 1
ATOM 542 C CA . ALA A 1 75 ? 2.85 -13.922 7.992 1 98.81 75 ALA A CA 1
ATOM 543 C C . ALA A 1 75 ? 2.223 -13.859 6.602 1 98.81 75 ALA A C 1
ATOM 545 O O . ALA A 1 75 ? 2.662 -14.555 5.684 1 98.81 75 ALA A O 1
ATOM 546 N N . ALA A 1 76 ? 1.175 -13.062 6.48 1 98.88 76 ALA A N 1
ATOM 547 C CA . ALA A 1 76 ? 0.516 -12.906 5.188 1 98.88 76 ALA A CA 1
ATOM 548 C C . ALA A 1 76 ? 1.475 -12.336 4.148 1 98.88 76 ALA A C 1
ATOM 550 O O . ALA A 1 76 ? 1.489 -12.773 2.996 1 98.88 76 ALA A O 1
ATOM 551 N N . LEU A 1 77 ? 2.285 -11.312 4.535 1 98.88 77 LEU A N 1
ATOM 552 C CA . LEU A 1 77 ? 3.262 -10.688 3.646 1 98.88 77 LEU A CA 1
ATOM 553 C C . LEU A 1 77 ? 4.277 -11.711 3.152 1 98.88 77 LEU A C 1
ATOM 555 O O . LEU A 1 77 ? 4.539 -11.805 1.951 1 98.88 77 LEU A O 1
ATOM 559 N N . VAL A 1 78 ? 4.816 -12.484 4.078 1 98.94 78 VAL A N 1
ATOM 560 C CA . VAL A 1 78 ? 5.844 -13.461 3.752 1 98.94 78 VAL A CA 1
ATOM 561 C C . VAL A 1 78 ? 5.246 -14.57 2.889 1 98.94 78 VAL A C 1
ATOM 563 O O . VAL A 1 78 ? 5.777 -14.883 1.82 1 98.94 78 VAL A O 1
ATOM 566 N N . ASN A 1 79 ? 4.145 -15.133 3.318 1 98.94 79 ASN A N 1
ATOM 567 C CA . ASN A 1 79 ? 3.588 -16.297 2.645 1 98.94 79 ASN A CA 1
ATOM 568 C C . ASN A 1 79 ? 3.025 -15.945 1.273 1 98.94 79 ASN A C 1
ATOM 570 O O . ASN A 1 79 ? 3.076 -16.75 0.345 1 98.94 79 ASN A O 1
ATOM 574 N N . GLY A 1 80 ? 2.451 -14.727 1.168 1 98.94 80 GLY A N 1
ATOM 575 C CA . GLY A 1 80 ? 2.041 -14.273 -0.151 1 98.94 80 GLY A CA 1
ATOM 576 C C . GLY A 1 80 ? 3.201 -14.109 -1.115 1 98.94 80 GLY A C 1
ATOM 577 O O . GLY A 1 80 ? 3.111 -14.516 -2.277 1 98.94 80 GLY A O 1
ATOM 578 N N . THR A 1 81 ? 4.305 -13.57 -0.658 1 98.94 81 THR A N 1
ATOM 579 C CA . THR A 1 81 ? 5.488 -13.359 -1.484 1 98.94 81 THR A CA 1
ATOM 580 C C . THR A 1 81 ? 6.137 -14.688 -1.862 1 98.94 81 THR A C 1
ATOM 582 O O . THR A 1 81 ? 6.402 -14.938 -3.037 1 98.94 81 THR A O 1
ATOM 585 N N . VAL A 1 82 ? 6.309 -15.57 -0.908 1 98.81 82 VAL A N 1
ATOM 586 C CA . VAL A 1 82 ? 7.023 -16.828 -1.111 1 98.81 82 VAL A CA 1
ATOM 587 C C . VAL A 1 82 ? 6.246 -17.719 -2.084 1 98.81 82 VAL A C 1
ATOM 589 O O . VAL A 1 82 ? 6.836 -18.359 -2.953 1 98.81 82 VAL A O 1
ATOM 592 N N . SER A 1 83 ? 4.953 -17.719 -1.954 1 98.81 83 SER A N 1
ATOM 593 C CA . SER A 1 83 ? 4.129 -18.609 -2.766 1 98.81 83 SER A CA 1
ATOM 594 C C . SER A 1 83 ? 4.051 -18.141 -4.211 1 98.81 83 SER A C 1
ATOM 596 O O . SER A 1 83 ? 3.613 -18.875 -5.094 1 98.81 83 SER A O 1
ATOM 598 N N . HIS A 1 84 ? 4.5 -16.906 -4.48 1 98.75 84 HIS A N 1
ATOM 599 C CA . HIS A 1 84 ? 4.508 -16.375 -5.836 1 98.75 84 HIS A CA 1
ATOM 600 C C . HIS A 1 84 ? 5.934 -16.266 -6.375 1 98.75 84 HIS A C 1
ATOM 602 O O . HIS A 1 84 ? 6.141 -15.836 -7.512 1 98.75 84 HIS A O 1
ATOM 608 N N . ALA A 1 85 ? 6.938 -16.672 -5.613 1 98.44 85 ALA A N 1
ATOM 609 C CA . ALA A 1 85 ? 8.352 -16.469 -5.926 1 98.44 85 ALA A CA 1
ATOM 610 C C . ALA A 1 85 ? 8.742 -17.234 -7.188 1 98.44 85 ALA A C 1
ATOM 612 O O . ALA A 1 85 ? 9.586 -16.781 -7.965 1 98.44 85 ALA A O 1
ATOM 613 N N . LEU A 1 86 ? 8.102 -18.391 -7.398 1 97.38 86 LEU A N 1
ATOM 614 C CA . LEU A 1 86 ? 8.484 -19.234 -8.523 1 97.38 86 LEU A CA 1
ATOM 615 C C . LEU A 1 86 ? 7.582 -18.969 -9.727 1 97.38 86 LEU A C 1
ATOM 617 O O . LEU A 1 86 ? 7.816 -19.516 -10.812 1 97.38 86 LEU A O 1
ATOM 621 N N . ASP A 1 87 ? 6.523 -18.125 -9.547 1 96.06 87 ASP A N 1
ATOM 622 C CA . ASP A 1 87 ? 5.535 -17.875 -10.594 1 96.06 87 ASP A CA 1
ATOM 623 C C . ASP A 1 87 ? 4.996 -19.188 -11.156 1 96.06 87 ASP A C 1
ATOM 625 O O . ASP A 1 87 ? 4.891 -19.344 -12.375 1 96.06 87 ASP A O 1
ATOM 629 N N . TYR A 1 88 ? 4.738 -20.078 -10.289 1 97.56 88 TYR A N 1
ATOM 630 C CA . TYR A 1 88 ? 4.32 -21.422 -10.641 1 97.56 88 TYR A CA 1
ATOM 631 C C . TYR A 1 88 ? 2.951 -21.75 -10.055 1 97.56 88 TYR A C 1
ATOM 633 O O . TYR A 1 88 ? 2.502 -22.891 -10.094 1 97.56 88 TYR A O 1
ATOM 641 N N . ASP A 1 89 ? 2.285 -20.719 -9.445 1 97.62 89 ASP A N 1
ATOM 642 C CA . ASP A 1 89 ? 0.965 -20.797 -8.828 1 97.62 89 ASP A CA 1
ATOM 643 C C . ASP A 1 89 ? -0.14 -20.656 -9.875 1 97.62 89 ASP A C 1
ATOM 645 O O . ASP A 1 89 ? 0.136 -20.375 -11.039 1 97.62 89 ASP A O 1
ATOM 649 N N . ASP A 1 90 ? -1.333 -20.922 -9.43 1 97.44 90 ASP A N 1
ATOM 650 C CA . ASP A 1 90 ? -2.473 -20.906 -10.344 1 97.44 90 ASP A CA 1
ATOM 651 C C . ASP A 1 90 ? -2.76 -19.484 -10.828 1 97.44 90 ASP A C 1
ATOM 653 O O . ASP A 1 90 ? -2.248 -18.516 -10.266 1 97.44 90 ASP A O 1
ATOM 657 N N . THR A 1 91 ? -3.43 -19.359 -11.953 1 96.31 91 THR A N 1
ATOM 658 C CA . THR A 1 91 ? -3.787 -18.094 -12.578 1 96.31 91 THR A CA 1
ATOM 659 C C . THR A 1 91 ? -5.227 -18.125 -13.078 1 96.31 91 THR A C 1
ATOM 661 O O . THR A 1 91 ? -5.789 -19.188 -13.312 1 96.31 91 THR A O 1
ATOM 664 N N . HIS A 1 92 ? -5.875 -17.109 -13.062 1 95.5 92 HIS A N 1
ATOM 665 C CA . HIS A 1 92 ? -7.195 -16.922 -13.656 1 95.5 92 HIS A CA 1
ATOM 666 C C . HIS A 1 92 ? -7.137 -15.922 -14.805 1 95.5 92 HIS A C 1
ATOM 668 O O . HIS A 1 92 ? -6.824 -14.75 -14.594 1 95.5 92 HIS A O 1
ATOM 674 N N . PHE A 1 93 ? -7.5 -16.266 -15.969 1 90.5 93 PHE A N 1
ATOM 675 C CA . PHE A 1 93 ? -7.23 -15.492 -17.172 1 90.5 93 PHE A CA 1
ATOM 676 C C . PHE A 1 93 ? -8.164 -14.289 -17.281 1 90.5 93 PHE A C 1
ATOM 678 O O . PHE A 1 93 ? -7.766 -13.227 -17.75 1 90.5 93 PHE A O 1
ATOM 685 N N . ALA A 1 94 ? -9.414 -14.453 -16.859 1 87.81 94 ALA A N 1
ATOM 686 C CA . ALA A 1 94 ? -10.32 -13.312 -16.875 1 87.81 94 ALA A CA 1
ATOM 687 C C . ALA A 1 94 ? -9.922 -12.281 -15.82 1 87.81 94 ALA A C 1
ATOM 689 O O . ALA A 1 94 ? -10.016 -11.078 -16.062 1 87.81 94 ALA A O 1
ATOM 690 N N . HIS A 1 95 ? -9.531 -12.766 -14.695 1 85.69 95 HIS A N 1
ATOM 691 C CA . HIS A 1 95 ? -8.992 -11.953 -13.617 1 85.69 95 HIS A CA 1
ATOM 692 C C . HIS A 1 95 ? -7.664 -11.312 -14.008 1 85.69 95 HIS A C 1
ATOM 694 O O . HIS A 1 95 ? -7.336 -10.219 -13.547 1 85.69 95 HIS A O 1
ATOM 700 N N . ILE A 1 96 ? -6.938 -11.977 -14.883 1 91.75 96 ILE A N 1
ATOM 701 C CA . ILE A 1 96 ? -5.59 -11.633 -15.312 1 91.75 96 ILE A CA 1
ATOM 702 C C . ILE A 1 96 ? -4.656 -11.578 -14.102 1 91.75 96 ILE A C 1
ATOM 704 O O . ILE A 1 96 ? -3.928 -10.602 -13.922 1 91.75 96 ILE A O 1
ATOM 708 N N . GLY A 1 97 ? -4.66 -12.586 -13.305 1 95.94 97 GLY A N 1
ATOM 709 C CA . GLY A 1 97 ? -3.859 -12.578 -12.086 1 95.94 97 GLY A CA 1
ATOM 710 C C . GLY A 1 97 ? -3.865 -13.906 -11.359 1 95.94 97 GLY A C 1
ATOM 711 O O . GLY A 1 97 ? -4.266 -14.93 -11.922 1 95.94 97 GLY A O 1
ATOM 712 N N . HIS A 1 98 ? -3.279 -13.898 -10.234 1 98.38 98 HIS A N 1
ATOM 713 C CA . HIS A 1 98 ? -3.082 -15.07 -9.398 1 98.38 98 HIS A CA 1
ATOM 714 C C . HIS A 1 98 ? -3.869 -14.961 -8.094 1 98.38 98 HIS A C 1
ATOM 716 O O . HIS A 1 98 ? -3.375 -14.406 -7.109 1 98.38 98 HIS A O 1
ATOM 722 N N . PRO A 1 99 ? -5.031 -15.531 -8.047 1 98.25 99 PRO A N 1
ATOM 723 C CA . PRO A 1 99 ? -5.906 -15.305 -6.891 1 98.25 99 PRO A CA 1
ATOM 724 C C . PRO A 1 99 ? -5.398 -15.977 -5.621 1 98.25 99 PRO A C 1
ATOM 726 O O . PRO A 1 99 ? -5.477 -15.391 -4.535 1 98.25 99 PRO A O 1
ATOM 729 N N . SER A 1 100 ? -4.805 -17.172 -5.727 1 98.81 100 SER A N 1
ATOM 730 C CA . SER A 1 100 ? -4.484 -17.984 -4.562 1 98.81 100 SER A CA 1
ATOM 731 C C . SER A 1 100 ? -3.387 -17.344 -3.721 1 98.81 100 SER A C 1
ATOM 733 O O . SER A 1 100 ? -3.439 -17.375 -2.49 1 98.81 100 SER A O 1
ATOM 735 N N . VAL A 1 101 ? -2.426 -16.75 -4.375 1 98.88 101 VAL A N 1
ATOM 736 C CA . VAL A 1 101 ? -1.248 -16.266 -3.666 1 98.88 101 VAL A CA 1
ATOM 737 C C . VAL A 1 101 ? -1.596 -14.992 -2.9 1 98.88 101 VAL A C 1
ATOM 739 O O . VAL A 1 101 ? -0.889 -14.609 -1.966 1 98.88 101 VAL A O 1
ATOM 742 N N . ALA A 1 102 ? -2.668 -14.328 -3.277 1 98.81 102 ALA A N 1
ATOM 743 C CA . ALA A 1 102 ? -3.115 -13.141 -2.549 1 98.81 102 ALA A CA 1
ATOM 744 C C . ALA A 1 102 ? -4.043 -13.523 -1.4 1 98.81 102 ALA A C 1
ATOM 746 O O . ALA A 1 102 ? -4.043 -12.875 -0.352 1 98.81 102 ALA A O 1
ATOM 747 N N . VAL A 1 103 ? -4.848 -14.602 -1.574 1 98.94 103 VAL A N 1
ATOM 748 C CA . VAL A 1 103 ? -5.973 -14.836 -0.673 1 98.94 103 VAL A CA 1
ATOM 749 C C . VAL A 1 103 ? -5.582 -15.891 0.367 1 98.94 103 VAL A C 1
ATOM 751 O O . VAL A 1 103 ? -5.828 -15.703 1.562 1 98.94 103 VAL A O 1
ATOM 754 N N . PHE A 1 104 ? -4.922 -16.969 0.012 1 98.94 104 PHE A N 1
ATOM 755 C CA . PHE A 1 104 ? -4.648 -18.078 0.925 1 98.94 104 PHE A CA 1
ATOM 756 C C . PHE A 1 104 ? -3.744 -17.625 2.066 1 98.94 104 PHE A C 1
ATOM 758 O O . PHE A 1 104 ? -3.932 -18.031 3.215 1 98.94 104 PHE A O 1
ATOM 765 N N . PRO A 1 105 ? -2.691 -16.75 1.798 1 98.94 105 PRO A N 1
ATOM 766 C CA . PRO A 1 105 ? -1.86 -16.297 2.914 1 98.94 105 PRO A CA 1
ATOM 767 C C . PRO A 1 105 ? -2.664 -15.562 3.986 1 98.94 105 PRO A C 1
ATOM 769 O O . PRO A 1 105 ? -2.43 -15.766 5.18 1 98.94 105 PRO A O 1
ATOM 772 N N . ALA A 1 106 ? -3.598 -14.75 3.57 1 98.88 106 ALA A N 1
ATOM 773 C CA . ALA A 1 106 ? -4.418 -13.992 4.508 1 98.88 106 ALA A CA 1
ATOM 774 C C . ALA A 1 106 ? -5.391 -14.898 5.254 1 98.88 106 ALA A C 1
ATOM 776 O O . ALA A 1 106 ? -5.504 -14.828 6.48 1 98.88 106 ALA A O 1
ATOM 777 N N . VAL A 1 107 ? -6.059 -15.758 4.508 1 98.69 107 VAL A N 1
ATOM 778 C CA . VAL A 1 107 ? -7.117 -16.562 5.102 1 98.69 107 VAL A CA 1
ATOM 779 C C . VAL A 1 107 ? -6.508 -17.625 6.02 1 98.69 107 VAL A C 1
ATOM 781 O O . VAL A 1 107 ? -7.078 -17.953 7.062 1 98.69 107 VAL A O 1
ATOM 784 N N . LEU A 1 108 ? -5.371 -18.219 5.625 1 98.69 108 LEU A N 1
ATOM 785 C CA . LEU A 1 108 ? -4.73 -19.203 6.492 1 98.69 108 LEU A CA 1
ATOM 786 C C . LEU A 1 108 ? -4.258 -18.547 7.789 1 98.69 108 LEU A C 1
ATOM 788 O O . LEU A 1 108 ? -4.387 -19.125 8.867 1 98.69 108 LEU A O 1
ATOM 792 N N . ALA A 1 109 ? -3.633 -17.359 7.684 1 98.62 109 ALA A N 1
ATOM 793 C CA . ALA A 1 109 ? -3.191 -16.656 8.883 1 98.62 109 ALA A CA 1
ATOM 794 C C . ALA A 1 109 ? -4.352 -16.438 9.852 1 98.62 109 ALA A C 1
ATOM 796 O O . ALA A 1 109 ? -4.23 -16.719 11.047 1 98.62 109 ALA A O 1
ATOM 797 N N . MET A 1 110 ? -5.484 -15.984 9.359 1 98.44 110 MET A N 1
ATOM 798 C CA . MET A 1 110 ? -6.66 -15.742 10.188 1 98.44 110 MET A CA 1
ATOM 799 C C . MET A 1 110 ? -7.195 -17.047 10.773 1 98.44 110 MET A C 1
ATOM 801 O O . MET A 1 110 ? -7.543 -17.109 11.953 1 98.44 110 MET A O 1
ATOM 805 N N . ALA A 1 111 ? -7.277 -18.062 9.945 1 98.56 111 ALA A N 1
ATOM 806 C CA . ALA A 1 111 ? -7.859 -19.344 10.352 1 98.56 111 ALA A CA 1
ATOM 807 C C . ALA A 1 111 ? -6.984 -20.031 11.391 1 98.56 111 ALA A C 1
ATOM 809 O O . ALA A 1 111 ? -7.492 -20.578 12.375 1 98.56 111 ALA A O 1
ATOM 810 N N . GLU A 1 112 ? -5.691 -20.047 11.125 1 97.62 112 GLU A N 1
ATOM 811 C CA . GLU A 1 112 ? -4.762 -20.688 12.055 1 97.62 112 GLU A CA 1
ATOM 812 C C . GLU A 1 112 ? -4.797 -20 13.422 1 97.62 112 GLU A C 1
ATOM 814 O O . GLU A 1 112 ? -4.723 -20.672 14.453 1 97.62 112 GLU A O 1
ATOM 819 N N . SER A 1 113 ? -4.859 -18.688 13.445 1 95.19 113 SER A N 1
ATOM 820 C CA . SER A 1 113 ? -4.809 -17.906 14.688 1 95.19 113 SER A CA 1
ATOM 821 C C . SER A 1 113 ? -5.973 -18.281 15.602 1 95.19 113 SER A C 1
ATOM 823 O O . SER A 1 113 ? -5.895 -18.078 16.812 1 95.19 113 SER A O 1
ATOM 825 N N . ARG A 1 114 ? -7.02 -18.859 15.086 1 94.94 114 ARG A N 1
ATOM 826 C CA . ARG A 1 114 ? -8.156 -19.281 15.906 1 94.94 114 ARG A CA 1
ATOM 827 C C . ARG A 1 114 ? -8.414 -20.781 15.766 1 94.94 114 ARG A C 1
ATOM 829 O O . ARG A 1 114 ? -9.438 -21.281 16.219 1 94.94 114 ARG A O 1
ATOM 836 N N . ASP A 1 115 ? -7.508 -21.469 15.047 1 95.69 115 ASP A N 1
ATOM 837 C CA . ASP A 1 115 ? -7.582 -22.891 14.734 1 95.69 115 ASP A CA 1
ATOM 838 C C . ASP A 1 115 ? -8.961 -23.266 14.203 1 95.69 115 ASP A C 1
ATOM 840 O O . ASP A 1 115 ? -9.617 -24.172 14.734 1 95.69 115 ASP A O 1
ATOM 844 N N . ALA A 1 116 ? -9.352 -22.5 13.219 1 97.62 116 ALA A N 1
ATOM 845 C CA . ALA A 1 116 ? -10.625 -22.75 12.555 1 97.62 116 ALA A CA 1
ATOM 846 C C . ALA A 1 116 ? -10.609 -24.094 11.836 1 97.62 116 ALA A C 1
ATOM 848 O O . ALA A 1 116 ? -9.547 -24.641 11.555 1 97.62 116 ALA A O 1
ATOM 849 N N . ALA A 1 117 ? -11.828 -24.641 11.594 1 97.94 117 ALA A N 1
ATOM 850 C CA . ALA A 1 117 ? -11.93 -25.844 10.773 1 97.94 117 ALA A CA 1
ATOM 851 C C . ALA A 1 117 ? -11.461 -25.594 9.352 1 97.94 117 ALA A C 1
ATOM 853 O O . ALA A 1 117 ? -11.695 -24.516 8.797 1 97.94 117 ALA A O 1
ATOM 854 N N . ILE A 1 118 ? -10.82 -26.516 8.773 1 98 118 ILE A N 1
ATOM 855 C CA . ILE A 1 118 ? -10.289 -26.391 7.414 1 98 118 ILE A CA 1
ATOM 856 C C . ILE A 1 118 ? -11.438 -26.078 6.449 1 98 118 ILE A C 1
ATOM 858 O O . ILE A 1 118 ? -11.266 -25.312 5.504 1 98 118 ILE A O 1
ATOM 862 N N . VAL A 1 119 ? -12.625 -26.656 6.707 1 96.56 119 VAL A N 1
ATOM 863 C CA . VAL A 1 119 ? -13.773 -26.406 5.84 1 96.56 119 VAL A CA 1
ATOM 864 C C . VAL A 1 119 ? -14.117 -24.922 5.871 1 96.56 119 VAL A C 1
ATOM 866 O O . VAL A 1 119 ? -14.5 -24.344 4.852 1 96.56 119 VAL A O 1
ATOM 869 N N . GLU A 1 120 ? -14.023 -24.266 7.07 1 97.38 120 GLU A N 1
ATOM 870 C CA . GLU A 1 120 ? -14.25 -22.828 7.191 1 97.38 120 GLU A CA 1
ATOM 871 C C . GLU A 1 120 ? -13.195 -22.031 6.434 1 97.38 120 GLU A C 1
ATOM 873 O O . GLU A 1 120 ? -13.508 -21.031 5.781 1 97.38 120 GLU A O 1
ATOM 878 N N . LEU A 1 121 ? -11.945 -22.516 6.586 1 98.31 121 LEU A N 1
ATOM 879 C CA . LEU A 1 121 ? -10.836 -21.922 5.859 1 98.31 121 LEU A CA 1
ATOM 880 C C . LEU A 1 121 ? -11.07 -21.969 4.355 1 98.31 121 LEU A C 1
ATOM 882 O O . LEU A 1 121 ? -10.945 -20.969 3.66 1 98.31 121 LEU A O 1
ATOM 886 N N . LEU A 1 122 ? -11.453 -23.094 3.832 1 98.38 122 LEU A N 1
ATOM 887 C CA . LEU A 1 122 ? -11.633 -23.281 2.398 1 98.38 122 LEU A CA 1
ATOM 888 C C . LEU A 1 122 ? -12.82 -22.484 1.884 1 98.38 122 LEU A C 1
ATOM 890 O O . LEU A 1 122 ? -12.789 -21.953 0.771 1 98.38 122 LEU A O 1
ATOM 894 N N . GLU A 1 123 ? -13.867 -22.438 2.656 1 97.88 123 GLU A N 1
ATOM 895 C CA . GLU A 1 123 ? -15.023 -21.625 2.268 1 97.88 123 GLU A CA 1
ATOM 896 C C . GLU A 1 123 ? -14.664 -20.141 2.176 1 97.88 123 GLU A C 1
ATOM 898 O O . GLU A 1 123 ? -15.031 -19.469 1.211 1 97.88 123 GLU A O 1
ATOM 903 N N . ALA A 1 124 ? -13.984 -19.656 3.209 1 98.75 124 ALA A N 1
ATOM 904 C CA . ALA A 1 124 ? -13.562 -18.266 3.203 1 98.75 124 ALA A CA 1
ATOM 905 C C . ALA A 1 124 ? -12.617 -17.984 2.035 1 98.75 124 ALA A C 1
ATOM 907 O O . ALA A 1 124 ? -12.703 -16.922 1.403 1 98.75 124 ALA A O 1
ATOM 908 N N . ALA A 1 125 ? -11.727 -18.938 1.779 1 98.88 125 ALA A N 1
ATOM 909 C CA . ALA A 1 125 ? -10.805 -18.781 0.655 1 98.88 125 ALA A CA 1
ATOM 910 C C . ALA A 1 125 ? -11.562 -18.703 -0.667 1 98.88 125 ALA A C 1
ATOM 912 O O . ALA A 1 125 ? -11.242 -17.875 -1.524 1 98.88 125 ALA A O 1
ATOM 913 N N . LEU A 1 126 ? -12.523 -19.594 -0.841 1 98.69 126 LEU A N 1
ATOM 914 C CA . LEU A 1 126 ? -13.32 -19.578 -2.062 1 98.69 126 LEU A CA 1
ATOM 915 C C . LEU A 1 126 ? -14.016 -18.25 -2.256 1 98.69 126 LEU A C 1
ATOM 917 O O . LEU A 1 126 ? -14 -17.688 -3.354 1 98.69 126 LEU A O 1
ATOM 921 N N . VAL A 1 127 ? -14.609 -17.734 -1.202 1 98.81 127 VAL A N 1
ATOM 922 C CA . VAL A 1 127 ? -15.297 -16.453 -1.255 1 98.81 127 VAL A CA 1
ATOM 923 C C . VAL A 1 127 ? -14.305 -15.352 -1.63 1 98.81 127 VAL A C 1
ATOM 925 O O . VAL A 1 127 ? -14.594 -14.516 -2.494 1 98.81 127 VAL A O 1
ATOM 928 N N . GLY A 1 128 ? -13.164 -15.352 -0.969 1 98.88 128 GLY A N 1
ATOM 929 C CA . GLY A 1 128 ? -12.148 -14.352 -1.257 1 98.88 128 GLY A CA 1
ATOM 930 C C . GLY A 1 128 ? -11.633 -14.422 -2.68 1 98.88 128 GLY A C 1
ATOM 931 O O . GLY A 1 128 ? -11.477 -13.391 -3.342 1 98.88 128 GLY A O 1
ATOM 932 N N . MET A 1 129 ? -11.32 -15.609 -3.16 1 98.81 129 MET A N 1
ATOM 933 C CA . MET A 1 129 ? -10.805 -15.773 -4.52 1 98.81 129 MET A CA 1
ATOM 934 C C . MET A 1 129 ? -11.859 -15.383 -5.547 1 98.81 129 MET A C 1
ATOM 936 O O . MET A 1 129 ? -11.547 -14.742 -6.555 1 98.81 129 MET A O 1
ATOM 940 N N . GLU A 1 130 ? -13.109 -15.789 -5.305 1 98.69 130 GLU A N 1
ATOM 941 C CA . GLU A 1 130 ? -14.203 -15.367 -6.18 1 98.69 130 GLU A CA 1
ATOM 942 C C . GLU A 1 130 ? -14.312 -13.844 -6.238 1 98.69 130 GLU A C 1
ATOM 944 O O . GLU A 1 130 ? -14.461 -13.266 -7.316 1 98.69 130 GLU A O 1
ATOM 949 N N . LEU A 1 131 ? -14.25 -13.266 -5.086 1 98.69 131 LEU A N 1
ATOM 950 C CA . LEU A 1 131 ? -14.352 -11.812 -5.035 1 98.69 131 LEU A CA 1
ATOM 951 C C . LEU A 1 131 ? -13.18 -11.156 -5.762 1 98.69 131 LEU A C 1
ATOM 953 O O . LEU A 1 131 ? -13.359 -10.164 -6.469 1 98.69 131 LEU A O 1
ATOM 957 N N . SER A 1 132 ? -11.984 -11.656 -5.547 1 98.69 132 SER A N 1
ATOM 958 C CA . SER A 1 132 ? -10.828 -11.148 -6.277 1 98.69 132 SER A CA 1
ATOM 959 C C . SER A 1 132 ? -11.062 -11.195 -7.785 1 98.69 132 SER A C 1
ATOM 961 O O . SER A 1 132 ? -10.75 -10.234 -8.492 1 98.69 132 SER A O 1
ATOM 963 N N . VAL A 1 133 ? -11.586 -12.281 -8.281 1 98.5 133 VAL A N 1
ATOM 964 C CA . VAL A 1 133 ? -11.859 -12.453 -9.703 1 98.5 133 VAL A CA 1
ATOM 965 C C . VAL A 1 133 ? -12.906 -11.438 -10.156 1 98.5 133 VAL A C 1
ATOM 967 O O . VAL A 1 133 ? -12.734 -10.766 -11.18 1 98.5 133 VAL A O 1
ATOM 970 N N . ARG A 1 134 ? -14.008 -11.297 -9.398 1 98.5 134 ARG A N 1
ATOM 971 C CA . ARG A 1 134 ? -15.086 -10.375 -9.727 1 98.5 134 ARG A CA 1
ATOM 972 C C . ARG A 1 134 ? -14.586 -8.938 -9.75 1 98.5 134 ARG A C 1
ATOM 974 O O . ARG A 1 134 ? -14.953 -8.156 -10.633 1 98.5 134 ARG A O 1
ATOM 981 N N . VAL A 1 135 ? -13.773 -8.586 -8.773 1 98.62 135 VAL A N 1
ATOM 982 C CA . VAL A 1 135 ? -13.211 -7.238 -8.734 1 98.62 135 VAL A CA 1
ATOM 983 C C . VAL A 1 135 ? -12.297 -7.023 -9.938 1 98.62 135 VAL A C 1
ATOM 985 O O . VAL A 1 135 ? -12.297 -5.945 -10.539 1 98.62 135 VAL A O 1
ATOM 988 N N . GLY A 1 136 ? -11.492 -8.008 -10.227 1 98.44 136 GLY A N 1
ATOM 989 C CA . GLY A 1 136 ? -10.672 -7.918 -11.422 1 98.44 136 GLY A CA 1
ATOM 990 C C . GLY A 1 136 ? -11.477 -7.672 -12.68 1 98.44 136 GLY A C 1
ATOM 991 O O . GLY A 1 136 ? -11.094 -6.852 -13.516 1 98.44 136 GLY A O 1
ATOM 992 N N . LEU A 1 137 ? -12.555 -8.367 -12.844 1 97.94 137 LEU A N 1
ATOM 993 C CA . LEU A 1 137 ? -13.445 -8.195 -13.992 1 97.94 137 LEU A CA 1
ATOM 994 C C . LEU A 1 137 ? -14.086 -6.809 -13.969 1 97.94 137 LEU A C 1
ATOM 996 O O . LEU A 1 137 ? -14.25 -6.184 -15.023 1 97.94 137 LEU A O 1
ATOM 1000 N N . TRP A 1 138 ? -14.469 -6.375 -12.82 1 98.25 138 TRP A N 1
ATOM 1001 C CA . TRP A 1 138 ? -15.047 -5.047 -12.664 1 98.25 138 TRP A CA 1
ATOM 1002 C C . TRP A 1 138 ? -14.062 -3.967 -13.094 1 98.25 138 TRP A C 1
ATOM 1004 O O . TRP A 1 138 ? -14.445 -2.992 -13.742 1 98.25 138 TRP A O 1
ATOM 1014 N N . LEU A 1 139 ? -12.805 -4.102 -12.695 1 98.12 139 LEU A N 1
ATOM 1015 C CA . LEU A 1 139 ? -11.766 -3.164 -13.102 1 98.12 139 LEU A CA 1
ATOM 1016 C C . LEU A 1 139 ? -11.531 -3.229 -14.609 1 98.12 139 LEU A C 1
ATOM 1018 O O . LEU A 1 139 ? -11.32 -2.199 -15.258 1 98.12 139 LEU A O 1
ATOM 1022 N N . GLY A 1 140 ? -11.539 -4.449 -15.133 1 96.31 140 GLY A N 1
ATOM 1023 C CA . GLY A 1 140 ? -11.391 -4.633 -16.562 1 96.31 140 GLY A CA 1
ATOM 1024 C C . GLY A 1 140 ? -9.938 -4.672 -17.016 1 96.31 140 GLY A C 1
ATOM 1025 O O . GLY A 1 140 ? -9.031 -4.496 -16.203 1 96.31 140 GLY A O 1
ATOM 1026 N N . ARG A 1 141 ? -9.727 -4.879 -18.281 1 94.31 141 ARG A N 1
ATOM 1027 C CA . ARG A 1 141 ? -8.398 -5.066 -18.859 1 94.31 141 ARG A CA 1
ATOM 1028 C C . ARG A 1 141 ? -7.602 -3.768 -18.844 1 94.31 141 ARG A C 1
ATOM 1030 O O . ARG A 1 141 ? -6.371 -3.789 -18.797 1 94.31 141 ARG A O 1
ATOM 1037 N N . GLY A 1 142 ? -8.336 -2.641 -18.953 1 95.88 142 GLY A N 1
ATOM 1038 C CA . GLY A 1 142 ? -7.672 -1.348 -18.953 1 95.88 142 GLY A CA 1
ATOM 1039 C C . GLY A 1 142 ? -6.801 -1.135 -17.719 1 95.88 142 GLY A C 1
ATOM 1040 O O . GLY A 1 142 ? -5.73 -0.53 -17.812 1 95.88 142 GLY A O 1
ATOM 1041 N N . HIS A 1 143 ? -7.234 -1.628 -16.578 1 98 143 HIS A N 1
ATOM 1042 C CA . HIS A 1 143 ? -6.48 -1.558 -15.336 1 98 143 HIS A CA 1
ATOM 1043 C C . HIS A 1 143 ? -5.125 -2.246 -15.469 1 98 143 HIS A C 1
ATOM 1045 O O . HIS A 1 143 ? -4.09 -1.662 -15.141 1 98 143 HIS A O 1
ATOM 1051 N N . TYR A 1 144 ? -5.137 -3.393 -15.984 1 97.06 144 TYR A N 1
ATOM 1052 C CA . TYR A 1 144 ? -3.914 -4.156 -16.203 1 97.06 144 TYR A CA 1
ATOM 1053 C C . TYR A 1 144 ? -3.051 -3.514 -17.281 1 97.06 144 TYR A C 1
ATOM 1055 O O . TYR A 1 144 ? -1.831 -3.406 -17.125 1 97.06 144 TYR A O 1
ATOM 1063 N N . GLN A 1 145 ? -3.654 -3.08 -18.344 1 96.31 145 GLN A N 1
ATOM 1064 C CA . GLN A 1 145 ? -2.928 -2.502 -19.469 1 96.31 145 GLN A CA 1
ATOM 1065 C C . GLN A 1 145 ? -2.268 -1.184 -19.078 1 96.31 145 GLN A C 1
ATOM 1067 O O . GLN A 1 145 ? -1.212 -0.832 -19.609 1 96.31 145 GLN A O 1
ATOM 1072 N N . ALA A 1 146 ? -2.832 -0.556 -18.094 1 97.81 146 ALA A N 1
ATOM 1073 C CA . ALA A 1 146 ? -2.271 0.709 -17.625 1 97.81 146 ALA A CA 1
ATOM 1074 C C . ALA A 1 146 ? -0.995 0.479 -16.828 1 97.81 146 ALA A C 1
ATOM 1076 O O . ALA A 1 146 ? -0.195 1.4 -16.641 1 97.81 146 ALA A O 1
ATOM 1077 N N . GLY A 1 147 ? -0.874 -0.729 -16.297 1 98.31 147 GLY A N 1
ATOM 1078 C CA . GLY A 1 147 ? 0.387 -1.015 -15.625 1 98.31 147 GLY A CA 1
ATOM 1079 C C . GLY A 1 147 ? 0.211 -1.578 -14.227 1 98.31 147 GLY A C 1
ATOM 1080 O O . GLY A 1 147 ? 1.192 -1.884 -13.547 1 98.31 147 GLY A O 1
ATOM 1081 N N . PHE A 1 148 ? -1.013 -1.769 -13.797 1 98.75 148 PHE A N 1
ATOM 1082 C CA . PHE A 1 148 ? -1.241 -2.301 -12.453 1 98.75 148 PHE A CA 1
ATOM 1083 C C . PHE A 1 148 ? -1.168 -3.822 -12.461 1 98.75 148 PHE A C 1
ATOM 1085 O O . PHE A 1 148 ? -1.638 -4.469 -13.398 1 98.75 148 PHE A O 1
ATOM 1092 N N . HIS A 1 149 ? -0.525 -4.379 -11.445 1 98.62 149 HIS A N 1
ATOM 1093 C CA . HIS A 1 149 ? -0.515 -5.82 -11.219 1 98.62 149 HIS A CA 1
ATOM 1094 C C . HIS A 1 149 ? -1.782 -6.273 -10.508 1 98.62 149 HIS A C 1
ATOM 1096 O O . HIS A 1 149 ? -1.868 -6.195 -9.281 1 98.62 149 HIS A O 1
ATOM 1102 N N . GLN A 1 150 ? -2.629 -6.82 -11.234 1 98.06 150 GLN A N 1
ATOM 1103 C CA . GLN A 1 150 ? -3.971 -7.109 -10.742 1 98.06 150 GLN A CA 1
ATOM 1104 C C . GLN A 1 150 ? -3.934 -8.141 -9.617 1 98.06 150 GLN A C 1
ATOM 1106 O O . GLN A 1 150 ? -4.789 -8.125 -8.727 1 98.06 150 GLN A O 1
ATOM 1111 N N . THR A 1 151 ? -2.971 -9.102 -9.594 1 98.62 151 THR A N 1
ATOM 1112 C CA . THR A 1 151 ? -2.777 -10.008 -8.469 1 98.62 151 THR A CA 1
ATOM 1113 C C . THR A 1 151 ? -2.709 -9.234 -7.156 1 98.62 151 THR A C 1
ATOM 1115 O O . THR A 1 151 ? -3.266 -9.664 -6.145 1 98.62 151 THR A O 1
ATOM 1118 N N . ALA A 1 152 ? -2.08 -8.102 -7.191 1 98.81 152 ALA A N 1
ATOM 1119 C CA . ALA A 1 152 ? -1.874 -7.281 -6 1 98.81 152 ALA A CA 1
ATOM 1120 C C . ALA A 1 152 ? -3.096 -6.406 -5.719 1 98.81 152 ALA A C 1
ATOM 1122 O O . ALA A 1 152 ? -3.49 -6.238 -4.562 1 98.81 152 ALA A O 1
ATOM 1123 N N . THR A 1 153 ? -3.711 -5.812 -6.734 1 98.75 153 THR A N 1
ATOM 1124 C CA . THR A 1 153 ? -4.785 -4.844 -6.539 1 98.75 153 THR A CA 1
ATOM 1125 C C . THR A 1 153 ? -6.105 -5.555 -6.254 1 98.75 153 THR A C 1
ATOM 1127 O O . THR A 1 153 ? -6.551 -5.613 -5.105 1 98.75 153 THR A O 1
ATOM 1130 N N . ALA A 1 154 ? -6.609 -6.301 -7.238 1 98.81 154 ALA A N 1
ATOM 1131 C CA . ALA A 1 154 ? -7.848 -7.043 -7.016 1 98.81 154 ALA A CA 1
ATOM 1132 C C . ALA A 1 154 ? -7.668 -8.094 -5.926 1 98.81 154 ALA A C 1
ATOM 1134 O O . ALA A 1 154 ? -8.594 -8.359 -5.156 1 98.81 154 ALA A O 1
ATOM 1135 N N . GLY A 1 155 ? -6.504 -8.695 -5.871 1 98.88 155 GLY A N 1
ATOM 1136 C CA . GLY A 1 155 ? -6.207 -9.703 -4.863 1 98.88 155 GLY A CA 1
ATOM 1137 C C . GLY A 1 155 ? -6.344 -9.188 -3.443 1 98.88 155 GLY A C 1
ATOM 1138 O O . GLY A 1 155 ? -6.742 -9.922 -2.541 1 98.88 155 GLY A O 1
ATOM 1139 N N . ALA A 1 156 ? -6.039 -7.926 -3.213 1 98.94 156 ALA A N 1
ATOM 1140 C CA . ALA A 1 156 ? -6.137 -7.34 -1.877 1 98.94 156 ALA A CA 1
ATOM 1141 C C . ALA A 1 156 ? -7.586 -7.332 -1.388 1 98.94 156 ALA A C 1
ATOM 1143 O O . ALA A 1 156 ? -7.848 -7.566 -0.206 1 98.94 156 ALA A O 1
ATOM 1144 N N . PHE A 1 157 ? -8.469 -7.031 -2.295 1 98.94 157 PHE A N 1
ATOM 1145 C CA . PHE A 1 157 ? -9.883 -7.043 -1.925 1 98.94 157 PHE A CA 1
ATOM 1146 C C . PHE A 1 157 ? -10.344 -8.461 -1.605 1 98.94 157 PHE A C 1
ATOM 1148 O O . PHE A 1 157 ? -11.133 -8.664 -0.681 1 98.94 157 PHE A O 1
ATOM 1155 N N . GLY A 1 158 ? -9.875 -9.43 -2.396 1 98.94 158 GLY A N 1
ATOM 1156 C CA . GLY A 1 158 ? -10.164 -10.82 -2.082 1 98.94 158 GLY A CA 1
ATOM 1157 C C . GLY A 1 158 ? -9.633 -11.242 -0.726 1 98.94 158 GLY A C 1
ATOM 1158 O O . GLY A 1 158 ? -10.328 -11.914 0.036 1 98.94 158 GLY A O 1
ATOM 1159 N N . ALA A 1 159 ? -8.398 -10.852 -0.434 1 98.94 159 ALA A N 1
ATOM 1160 C CA . ALA A 1 159 ? -7.789 -11.156 0.859 1 98.94 159 ALA A CA 1
ATOM 1161 C C . ALA A 1 159 ? -8.602 -10.555 2.002 1 98.94 159 ALA A C 1
ATOM 1163 O O . ALA A 1 159 ? -8.844 -11.219 3.016 1 98.94 159 ALA A O 1
ATOM 1164 N N . ALA A 1 160 ? -9.023 -9.312 1.843 1 98.94 160 ALA A N 1
ATOM 1165 C CA . ALA A 1 160 ? -9.82 -8.641 2.867 1 98.94 160 ALA A CA 1
ATOM 1166 C C . ALA A 1 160 ? -11.156 -9.352 3.076 1 98.94 160 ALA A C 1
ATOM 1168 O O . ALA A 1 160 ? -11.602 -9.523 4.211 1 98.94 160 ALA A O 1
ATOM 1169 N N . ALA A 1 161 ? -11.781 -9.719 1.978 1 98.94 161 ALA A N 1
ATOM 1170 C CA . ALA A 1 161 ? -13.07 -10.406 2.061 1 98.94 161 ALA A CA 1
ATOM 1171 C C . ALA A 1 161 ? -12.938 -11.727 2.816 1 98.94 161 ALA A C 1
ATOM 1173 O O . ALA A 1 161 ? -13.742 -12.016 3.703 1 98.94 161 ALA A O 1
ATOM 1174 N N . ALA A 1 162 ? -11.953 -12.508 2.426 1 98.88 162 ALA A N 1
ATOM 1175 C CA . ALA A 1 162 ? -11.742 -13.805 3.066 1 98.88 162 ALA A CA 1
ATOM 1176 C C . ALA A 1 162 ? -11.43 -13.641 4.551 1 98.88 162 ALA A C 1
ATOM 1178 O O . ALA A 1 162 ? -12.023 -14.32 5.395 1 98.88 162 ALA A O 1
ATOM 1179 N N . ALA A 1 163 ? -10.523 -12.758 4.891 1 98.81 163 ALA A N 1
ATOM 1180 C CA . ALA A 1 163 ? -10.141 -12.492 6.277 1 98.81 163 ALA A CA 1
ATOM 1181 C C . ALA A 1 163 ? -11.328 -11.953 7.074 1 98.81 163 ALA A C 1
ATOM 1183 O O . ALA A 1 163 ? -11.539 -12.352 8.227 1 98.81 163 ALA A O 1
ATOM 1184 N N . GLY A 1 164 ? -12.039 -11 6.453 1 98.81 164 GLY A N 1
ATOM 1185 C CA . GLY A 1 164 ? -13.195 -10.422 7.121 1 98.81 164 GLY A CA 1
ATOM 1186 C C . GLY A 1 164 ? -14.289 -11.43 7.422 1 98.81 164 GLY A C 1
ATOM 1187 O O . GLY A 1 164 ? -14.93 -11.359 8.469 1 98.81 164 GLY A O 1
ATOM 1188 N N . ARG A 1 165 ? -14.516 -12.336 6.469 1 98.69 165 ARG A N 1
ATOM 1189 C CA . ARG A 1 165 ? -15.484 -13.406 6.684 1 98.69 165 ARG A CA 1
ATOM 1190 C C . ARG A 1 165 ? -15.109 -14.25 7.898 1 98.69 165 ARG A C 1
ATOM 1192 O O . ARG A 1 165 ? -15.945 -14.5 8.766 1 98.69 165 ARG A O 1
ATOM 1199 N N . LEU A 1 166 ? -13.875 -14.672 7.992 1 98.44 166 LEU A N 1
ATOM 1200 C CA . LEU A 1 166 ? -13.414 -15.484 9.117 1 98.44 166 LEU A CA 1
ATOM 1201 C C . LEU A 1 166 ? -13.461 -14.688 10.414 1 98.44 166 LEU A C 1
ATOM 1203 O O . LEU A 1 166 ? -13.672 -15.258 11.492 1 98.44 166 LEU A O 1
ATOM 1207 N N . ALA A 1 167 ? -13.281 -13.352 10.305 1 98 167 ALA A N 1
ATOM 1208 C CA . ALA A 1 167 ? -13.305 -12.492 11.477 1 98 167 ALA A CA 1
ATOM 1209 C C . ALA A 1 167 ? -14.734 -12.242 11.953 1 98 167 ALA A C 1
ATOM 1211 O O . ALA A 1 167 ? -14.953 -11.688 13.031 1 98 167 ALA A O 1
ATOM 1212 N N . GLY A 1 168 ? -15.703 -12.625 11.125 1 98.19 168 GLY A N 1
ATOM 1213 C CA . GLY A 1 168 ? -17.094 -12.461 11.508 1 98.19 168 GLY A CA 1
ATOM 1214 C C . GLY A 1 168 ? -17.625 -11.055 11.289 1 98.19 168 GLY A C 1
ATOM 1215 O O . GLY A 1 168 ? -18.5 -10.594 12.016 1 98.19 168 GLY A O 1
ATOM 1216 N N . LEU A 1 169 ? -17.094 -10.352 10.383 1 98.62 169 LEU A N 1
ATOM 1217 C CA . LEU A 1 169 ? -17.578 -9 10.117 1 98.62 169 LEU A CA 1
ATOM 1218 C C . LEU A 1 169 ? -19.016 -9.016 9.602 1 98.62 169 LEU A C 1
ATOM 1220 O O . LEU A 1 169 ? -19.391 -9.922 8.852 1 98.62 169 LEU A O 1
ATOM 1224 N N . THR A 1 170 ? -19.828 -8.023 9.992 1 98.56 170 THR A N 1
ATOM 1225 C CA . THR A 1 170 ? -21.125 -7.785 9.391 1 98.56 170 THR A CA 1
ATOM 1226 C C . THR A 1 170 ? -20.984 -7.191 7.988 1 98.56 170 THR A C 1
ATOM 1228 O O . THR A 1 170 ? -19.891 -6.75 7.613 1 98.56 170 THR A O 1
ATOM 1231 N N . PRO A 1 171 ? -22.047 -7.199 7.199 1 98.31 171 PRO A N 1
ATOM 1232 C CA . PRO A 1 171 ? -21.953 -6.586 5.871 1 98.31 171 PRO A CA 1
ATOM 1233 C C . PRO A 1 171 ? -21.484 -5.133 5.926 1 98.31 171 PRO A C 1
ATOM 1235 O O . PRO A 1 171 ? -20.703 -4.699 5.078 1 98.31 171 PRO A O 1
ATOM 1238 N N . GLN A 1 172 ? -21.922 -4.414 6.926 1 98.06 172 GLN A N 1
ATOM 1239 C CA . GLN A 1 172 ? -21.531 -3.014 7.062 1 98.06 172 GLN A CA 1
ATOM 1240 C C . GLN A 1 172 ? -20.047 -2.873 7.379 1 98.06 172 GLN A C 1
ATOM 1242 O O . GLN A 1 172 ? -19.359 -2.023 6.805 1 98.06 172 GLN A O 1
ATOM 1247 N N . ARG A 1 173 ? -19.547 -3.664 8.289 1 98.69 173 ARG A N 1
ATOM 1248 C CA . ARG A 1 173 ? -18.125 -3.633 8.656 1 98.69 173 ARG A CA 1
ATOM 1249 C C . ARG A 1 173 ? -17.266 -4.148 7.516 1 98.69 173 ARG A C 1
ATOM 1251 O O . ARG A 1 173 ? -16.156 -3.652 7.301 1 98.69 173 ARG A O 1
ATOM 1258 N N . MET A 1 174 ? -17.781 -5.141 6.777 1 98.88 174 MET A N 1
ATOM 1259 C CA . MET A 1 174 ? -17.078 -5.625 5.598 1 98.88 174 MET A CA 1
ATOM 1260 C C . MET A 1 174 ? -16.938 -4.523 4.551 1 98.88 174 MET A C 1
ATOM 1262 O O . MET A 1 174 ? -15.898 -4.387 3.914 1 98.88 174 MET A O 1
ATOM 1266 N N . ALA A 1 175 ? -18.031 -3.766 4.363 1 98.69 175 ALA A N 1
ATOM 1267 C CA . ALA A 1 175 ? -17.969 -2.641 3.436 1 98.69 175 ALA A CA 1
ATOM 1268 C C . ALA A 1 175 ? -16.875 -1.652 3.844 1 98.69 175 ALA A C 1
ATOM 1270 O O . ALA A 1 175 ? -16.172 -1.112 2.99 1 98.69 175 ALA A O 1
ATOM 1271 N N . GLN A 1 176 ? -16.719 -1.403 5.137 1 98.69 176 GLN A N 1
ATOM 1272 C CA . GLN A 1 176 ? -15.664 -0.537 5.637 1 98.69 176 GLN A CA 1
ATOM 1273 C C . GLN A 1 176 ? -14.289 -1.14 5.367 1 98.69 176 GLN A C 1
ATOM 1275 O O . GLN A 1 176 ? -13.359 -0.43 4.973 1 98.69 176 GLN A O 1
ATOM 1280 N N . ALA A 1 177 ? -14.156 -2.447 5.566 1 98.88 177 ALA A N 1
ATOM 1281 C CA . ALA A 1 177 ? -12.883 -3.119 5.316 1 98.88 177 ALA A CA 1
ATOM 1282 C C . ALA A 1 177 ? -12.5 -3.043 3.842 1 98.88 177 ALA A C 1
ATOM 1284 O O . ALA A 1 177 ? -11.344 -2.779 3.508 1 98.88 177 ALA A O 1
ATOM 1285 N N . LEU A 1 178 ? -13.492 -3.268 2.965 1 98.88 178 LEU A N 1
ATOM 1286 C CA . LEU A 1 178 ? -13.242 -3.145 1.532 1 98.88 178 LEU A CA 1
ATOM 1287 C C . LEU A 1 178 ? -12.891 -1.706 1.164 1 98.88 178 LEU A C 1
ATOM 1289 O O . LEU A 1 178 ? -11.992 -1.469 0.359 1 98.88 178 LEU A O 1
ATOM 1293 N N . GLY A 1 179 ? -13.633 -0.811 1.731 1 98.69 179 GLY A N 1
ATOM 1294 C CA . GLY A 1 179 ? -13.328 0.595 1.525 1 98.69 179 GLY A CA 1
ATOM 1295 C C . GLY A 1 179 ? -11.922 0.967 1.958 1 98.69 179 GLY A C 1
ATOM 1296 O O . GLY A 1 179 ? -11.227 1.709 1.26 1 98.69 179 GLY A O 1
ATOM 1297 N N . LEU A 1 180 ? -11.5 0.5 3.113 1 98.88 180 LEU A N 1
ATOM 1298 C CA . LEU A 1 180 ? -10.148 0.771 3.6 1 98.88 180 LEU A CA 1
ATOM 1299 C C . LEU A 1 180 ? -9.109 0.107 2.707 1 98.88 180 LEU A C 1
ATOM 1301 O O . LEU A 1 180 ? -8.039 0.673 2.467 1 98.88 180 LEU A O 1
ATOM 1305 N N . THR A 1 181 ? -9.391 -1.099 2.254 1 98.88 181 THR A N 1
ATOM 1306 C CA . THR A 1 181 ? -8.5 -1.803 1.343 1 98.88 181 THR A CA 1
ATOM 1307 C C . THR A 1 181 ? -8.258 -0.982 0.079 1 98.88 181 THR A C 1
ATOM 1309 O O . THR A 1 181 ? -7.156 -0.995 -0.477 1 98.88 181 THR A O 1
ATOM 1312 N N . ALA A 1 182 ? -9.25 -0.223 -0.334 1 98.81 182 ALA A N 1
ATOM 1313 C CA . ALA A 1 182 ? -9.164 0.58 -1.552 1 98.81 182 ALA A CA 1
ATOM 1314 C C . ALA A 1 182 ? -8.016 1.581 -1.468 1 98.81 182 ALA A C 1
ATOM 1316 O O . ALA A 1 182 ? -7.352 1.859 -2.471 1 98.81 182 ALA A O 1
ATOM 1317 N N . THR A 1 183 ? -7.727 2.152 -0.305 1 98.69 183 THR A N 1
ATOM 1318 C CA . THR A 1 183 ? -6.668 3.15 -0.188 1 98.69 183 THR A CA 1
ATOM 1319 C C . THR A 1 183 ? -5.324 2.484 0.083 1 98.69 183 THR A C 1
ATOM 1321 O O . THR A 1 183 ? -4.277 3.129 -0.006 1 98.69 183 THR A O 1
ATOM 1324 N N . ARG A 1 184 ? -5.352 1.152 0.378 1 98.19 184 ARG A N 1
ATOM 1325 C CA . ARG A 1 184 ? -4.148 0.427 0.777 1 98.19 184 ARG A CA 1
ATOM 1326 C C . ARG A 1 184 ? -3.602 -0.403 -0.379 1 98.19 184 ARG A C 1
ATOM 1328 O O . ARG A 1 184 ? -2.395 -0.628 -0.47 1 98.19 184 ARG A O 1
ATOM 1335 N N . ALA A 1 185 ? -4.469 -0.888 -1.242 1 98.69 185 ALA A N 1
ATOM 1336 C CA . ALA A 1 185 ? -4.09 -1.8 -2.318 1 98.69 185 ALA A CA 1
ATOM 1337 C C . ALA A 1 185 ? -3.145 -1.121 -3.305 1 98.69 185 ALA A C 1
ATOM 1339 O O . ALA A 1 185 ? -3.35 0.037 -3.676 1 98.69 185 ALA A O 1
ATOM 1340 N N . ALA A 1 186 ? -2.088 -1.806 -3.695 1 98.62 186 ALA A N 1
ATOM 1341 C CA . ALA A 1 186 ? -1.086 -1.293 -4.625 1 98.62 186 ALA A CA 1
ATOM 1342 C C . ALA A 1 186 ? -0.288 -2.432 -5.254 1 98.62 186 ALA A C 1
ATOM 1344 O O . ALA A 1 186 ? -0.24 -3.537 -4.711 1 98.62 186 ALA A O 1
ATOM 1345 N N . GLY A 1 187 ? 0.337 -2.193 -6.344 1 98.75 187 GLY A N 1
ATOM 1346 C CA . GLY A 1 187 ? 1.174 -3.133 -7.07 1 98.75 187 GLY A CA 1
ATOM 1347 C C . GLY A 1 187 ? 1.308 -2.797 -8.547 1 98.75 187 GLY A C 1
ATOM 1348 O O . GLY A 1 187 ? 0.311 -2.527 -9.219 1 98.75 187 GLY A O 1
ATOM 1349 N N . LEU A 1 188 ? 2.535 -2.83 -9.07 1 98.81 188 LEU A N 1
ATOM 1350 C CA . LEU A 1 188 ? 2.762 -2.396 -10.445 1 98.81 188 LEU A CA 1
ATOM 1351 C C . LEU A 1 188 ? 3.412 -3.506 -11.266 1 98.81 188 LEU A C 1
ATOM 1353 O O . LEU A 1 188 ? 4.262 -4.238 -10.758 1 98.81 188 LEU A O 1
ATOM 1357 N N . LYS A 1 189 ? 3.094 -3.572 -12.555 1 97.88 189 LYS A N 1
ATOM 1358 C CA . LYS A 1 189 ? 3.711 -4.477 -13.523 1 97.88 189 LYS A CA 1
ATOM 1359 C C . LYS A 1 189 ? 5.176 -4.121 -13.75 1 97.88 189 LYS A C 1
ATOM 1361 O O . LYS A 1 189 ? 5.973 -4.973 -14.156 1 97.88 189 LYS A O 1
ATOM 1366 N N . ALA A 1 190 ? 5.531 -2.834 -13.469 1 98.06 190 ALA A N 1
ATOM 1367 C CA . ALA A 1 190 ? 6.902 -2.381 -13.672 1 98.06 190 ALA A CA 1
ATOM 1368 C C . ALA A 1 190 ? 7.891 -3.246 -12.898 1 98.06 190 ALA A C 1
ATOM 1370 O O . ALA A 1 190 ? 9.086 -3.268 -13.203 1 98.06 190 ALA A O 1
ATOM 1371 N N . GLN A 1 191 ? 7.414 -3.98 -11.945 1 98.38 191 GLN A N 1
ATOM 1372 C CA . GLN A 1 191 ? 8.273 -4.824 -11.125 1 98.38 191 GLN A CA 1
ATOM 1373 C C . GLN A 1 191 ? 8.461 -6.199 -11.758 1 98.38 191 GLN A C 1
ATOM 1375 O O . GLN A 1 191 ? 9.242 -7.016 -11.273 1 98.38 191 GLN A O 1
ATOM 1380 N N . PHE A 1 192 ? 7.688 -6.539 -12.891 1 95.62 192 PHE A N 1
ATOM 1381 C CA . PHE A 1 192 ? 7.832 -7.844 -13.523 1 95.62 192 PHE A CA 1
ATOM 1382 C C . PHE A 1 192 ? 9.273 -8.078 -13.961 1 95.62 192 PHE A C 1
ATOM 1384 O O . PHE A 1 192 ? 9.891 -7.211 -14.57 1 95.62 192 PHE A O 1
ATOM 1391 N N . GLY A 1 193 ? 9.789 -9.227 -13.594 1 93.56 193 GLY A N 1
ATOM 1392 C CA . GLY A 1 193 ? 11.18 -9.562 -13.875 1 93.56 193 GLY A CA 1
ATOM 1393 C C . GLY A 1 193 ? 12.102 -9.312 -12.703 1 93.56 193 GLY A C 1
ATOM 1394 O O . GLY A 1 193 ? 13.297 -9.609 -12.773 1 93.56 193 GLY A O 1
ATOM 1395 N N . THR A 1 194 ? 11.586 -8.758 -11.594 1 97.81 194 THR A N 1
ATOM 1396 C CA . THR A 1 194 ? 12.336 -8.523 -10.367 1 97.81 194 THR A CA 1
ATOM 1397 C C . THR A 1 194 ? 11.672 -9.227 -9.188 1 97.81 194 THR A C 1
ATOM 1399 O O . THR A 1 194 ? 10.664 -9.914 -9.352 1 97.81 194 THR A O 1
ATOM 1402 N N . MET A 1 195 ? 12.266 -9.086 -7.988 1 98.69 195 MET A N 1
ATOM 1403 C CA . MET A 1 195 ? 11.695 -9.625 -6.762 1 98.69 195 MET A CA 1
ATOM 1404 C C . MET A 1 195 ? 10.398 -8.906 -6.398 1 98.69 195 MET A C 1
ATOM 1406 O O . MET A 1 195 ? 9.617 -9.398 -5.578 1 98.69 195 MET A O 1
ATOM 1410 N N . GLY A 1 196 ? 10.133 -7.762 -7.117 1 98.75 196 GLY A N 1
ATOM 1411 C CA . GLY A 1 196 ? 8.953 -6.961 -6.809 1 98.75 196 GLY A CA 1
ATOM 1412 C C . GLY A 1 196 ? 7.66 -7.629 -7.23 1 98.75 196 GLY A C 1
ATOM 1413 O O . GLY A 1 196 ? 6.605 -7.371 -6.645 1 98.75 196 GLY A O 1
ATOM 1414 N N . LYS A 1 197 ? 7.691 -8.492 -8.203 1 98.31 197 LYS A N 1
ATOM 1415 C CA . LYS A 1 197 ? 6.465 -9.141 -8.656 1 98.31 197 LYS A CA 1
ATOM 1416 C C . LYS A 1 197 ? 5.895 -10.055 -7.578 1 98.31 197 LYS A C 1
ATOM 1418 O O . LYS A 1 197 ? 4.738 -9.906 -7.184 1 98.31 197 LYS A O 1
ATOM 1423 N N . PRO A 1 198 ? 6.695 -11.086 -7.066 1 98.81 198 PRO A N 1
ATOM 1424 C CA . PRO A 1 198 ? 6.137 -11.891 -5.977 1 98.81 198 PRO A CA 1
ATOM 1425 C C . PRO A 1 198 ? 5.828 -11.062 -4.73 1 98.81 198 PRO A C 1
ATOM 1427 O O . PRO A 1 198 ? 4.863 -11.352 -4.016 1 98.81 198 PRO A O 1
ATOM 1430 N N . TYR A 1 199 ? 6.602 -10.016 -4.465 1 98.88 199 TYR A N 1
ATOM 1431 C CA . TYR A 1 199 ? 6.352 -9.102 -3.354 1 98.88 199 TYR A CA 1
ATOM 1432 C C . TYR A 1 199 ? 4.961 -8.484 -3.461 1 98.88 199 TYR A C 1
ATOM 1434 O O . TYR A 1 199 ? 4.27 -8.32 -2.453 1 98.88 199 TYR A O 1
ATOM 1442 N N . ASN A 1 200 ? 4.492 -8.172 -4.625 1 98.94 200 ASN A N 1
ATOM 1443 C CA . ASN A 1 200 ? 3.16 -7.625 -4.852 1 98.94 200 ASN A CA 1
ATOM 1444 C C . ASN A 1 200 ? 2.072 -8.547 -4.316 1 98.94 200 ASN A C 1
ATOM 1446 O O . ASN A 1 200 ? 1.049 -8.086 -3.812 1 98.94 200 ASN A O 1
ATOM 1450 N N . ALA A 1 201 ? 2.283 -9.836 -4.457 1 98.88 201 ALA A N 1
ATOM 1451 C CA . ALA A 1 201 ? 1.312 -10.789 -3.918 1 98.88 201 ALA A CA 1
ATOM 1452 C C . ALA A 1 201 ? 1.249 -10.703 -2.396 1 98.88 201 ALA A C 1
ATOM 1454 O O . ALA A 1 201 ? 0.163 -10.734 -1.811 1 98.88 201 ALA A O 1
ATOM 1455 N N . GLY A 1 202 ? 2.414 -10.641 -1.8 1 98.94 202 GLY A N 1
ATOM 1456 C CA . GLY A 1 202 ? 2.463 -10.469 -0.357 1 98.94 202 GLY A CA 1
ATOM 1457 C C . GLY A 1 202 ? 1.792 -9.195 0.115 1 98.94 202 GLY A C 1
ATOM 1458 O O . GLY A 1 202 ? 1.104 -9.188 1.138 1 98.94 202 GLY A O 1
ATOM 1459 N N . LEU A 1 203 ? 1.984 -8.117 -0.642 1 98.81 203 LEU A N 1
ATOM 1460 C CA . LEU A 1 203 ? 1.352 -6.844 -0.311 1 98.81 203 LEU A CA 1
ATOM 1461 C C . LEU A 1 203 ? -0.166 -6.988 -0.275 1 98.81 203 LEU A C 1
ATOM 1463 O O . LEU A 1 203 ? -0.824 -6.438 0.611 1 98.81 203 LEU A O 1
ATOM 1467 N N . ALA A 1 204 ? -0.694 -7.688 -1.245 1 98.88 204 ALA A N 1
ATOM 1468 C CA . ALA A 1 204 ? -2.139 -7.887 -1.326 1 98.88 204 ALA A CA 1
ATOM 1469 C C . ALA A 1 204 ? -2.666 -8.586 -0.076 1 98.88 204 ALA A C 1
ATOM 1471 O O . ALA A 1 204 ? -3.631 -8.125 0.54 1 98.88 204 ALA A O 1
ATOM 1472 N N . ALA A 1 205 ? -2.016 -9.68 0.295 1 98.94 205 ALA A N 1
ATOM 1473 C CA . ALA A 1 205 ? -2.439 -10.477 1.446 1 98.94 205 ALA A CA 1
ATOM 1474 C C . ALA A 1 205 ? -2.355 -9.664 2.734 1 98.94 205 ALA A C 1
ATOM 1476 O O . ALA A 1 205 ? -3.297 -9.648 3.531 1 98.94 205 ALA A O 1
ATOM 1477 N N . ALA A 1 206 ? -1.246 -8.953 2.92 1 98.88 206 ALA A N 1
ATOM 1478 C CA . ALA A 1 206 ? -1.027 -8.156 4.125 1 98.88 206 ALA A CA 1
ATOM 1479 C C . ALA A 1 206 ? -2.023 -7.004 4.207 1 98.88 206 ALA A C 1
ATOM 1481 O O . ALA A 1 206 ? -2.492 -6.66 5.293 1 98.88 206 ALA A O 1
ATOM 1482 N N . ALA A 1 207 ? -2.328 -6.387 3.098 1 98.81 207 ALA A N 1
ATOM 1483 C CA . ALA A 1 207 ? -3.283 -5.285 3.057 1 98.81 207 ALA A CA 1
ATOM 1484 C C . ALA A 1 207 ? -4.664 -5.738 3.516 1 98.81 207 ALA A C 1
ATOM 1486 O O . ALA A 1 207 ? -5.344 -5.027 4.266 1 98.81 207 ALA A O 1
ATOM 1487 N N . GLY A 1 208 ? -5.078 -6.883 3.006 1 98.88 208 GLY A N 1
ATOM 1488 C CA . GLY A 1 208 ? -6.363 -7.422 3.42 1 98.88 208 GLY A CA 1
ATOM 1489 C C . GLY A 1 208 ? -6.461 -7.648 4.918 1 98.88 208 GLY A C 1
ATOM 1490 O O . GLY A 1 208 ? -7.434 -7.238 5.551 1 98.88 208 GLY A O 1
ATOM 1491 N N . ILE A 1 209 ? -5.418 -8.273 5.492 1 98.81 209 ILE A N 1
ATOM 1492 C CA . ILE A 1 209 ? -5.387 -8.539 6.93 1 98.81 209 ILE A CA 1
ATOM 1493 C C . ILE A 1 209 ? -5.43 -7.223 7.699 1 98.81 209 ILE A C 1
ATOM 1495 O O . ILE A 1 209 ? -6.191 -7.078 8.656 1 98.81 209 ILE A O 1
ATOM 1499 N N . GLU A 1 210 ? -4.629 -6.297 7.297 1 98.81 210 GLU A N 1
ATOM 1500 C CA . GLU A 1 210 ? -4.523 -5.023 7.996 1 98.81 210 GLU A CA 1
ATOM 1501 C C . GLU A 1 210 ? -5.863 -4.293 8.016 1 98.81 210 GLU A C 1
ATOM 1503 O O . GLU A 1 210 ? -6.277 -3.777 9.062 1 98.81 210 GLU A O 1
ATOM 1508 N N . ALA A 1 211 ? -6.512 -4.215 6.875 1 98.88 211 ALA A N 1
ATOM 1509 C CA . ALA A 1 211 ? -7.805 -3.543 6.785 1 98.88 211 ALA A CA 1
ATOM 1510 C C . ALA A 1 211 ? -8.82 -4.176 7.73 1 98.88 211 ALA A C 1
ATOM 1512 O O . ALA A 1 211 ? -9.523 -3.471 8.461 1 98.88 211 ALA A O 1
ATOM 1513 N N . VAL A 1 212 ? -8.883 -5.484 7.738 1 98.88 212 VAL A N 1
ATOM 1514 C CA . VAL A 1 212 ? -9.859 -6.211 8.547 1 98.88 212 VAL A CA 1
ATOM 1515 C C . VAL A 1 212 ? -9.547 -6.027 10.023 1 98.88 212 VAL A C 1
ATOM 1517 O O . VAL A 1 212 ? -10.445 -5.805 10.836 1 98.88 212 VAL A O 1
ATOM 1520 N N . GLU A 1 213 ? -8.242 -6.113 10.406 1 98.62 213 GLU A N 1
ATOM 1521 C CA . GLU A 1 213 ? -7.852 -5.961 11.805 1 98.62 213 GLU A CA 1
ATOM 1522 C C . GLU A 1 213 ? -8.195 -4.566 12.328 1 98.62 213 GLU A C 1
ATOM 1524 O O . GLU A 1 213 ? -8.641 -4.414 13.469 1 98.62 213 GLU A O 1
ATOM 1529 N N . LEU A 1 214 ? -7.984 -3.584 11.523 1 98.88 214 LEU A N 1
ATOM 1530 C CA . LEU A 1 214 ? -8.305 -2.215 11.914 1 98.88 214 LEU A CA 1
ATOM 1531 C C . LEU A 1 214 ? -9.805 -2.027 12.062 1 98.88 214 LEU A C 1
ATOM 1533 O O . LEU A 1 214 ? -10.273 -1.48 13.07 1 98.88 214 LEU A O 1
ATOM 1537 N N . VAL A 1 215 ? -10.57 -2.447 11.109 1 98.81 215 VAL A N 1
ATOM 1538 C CA . VAL A 1 215 ? -12.023 -2.281 11.141 1 98.81 215 VAL A CA 1
ATOM 1539 C C . VAL A 1 215 ? -12.609 -3.043 12.328 1 98.81 215 VAL A C 1
ATOM 1541 O O . VAL A 1 215 ? -13.539 -2.568 12.984 1 98.81 215 VAL A O 1
ATOM 1544 N N . ARG A 1 216 ? -12.07 -4.215 12.617 1 98.19 216 ARG A N 1
ATOM 1545 C CA . ARG A 1 216 ? -12.516 -4.984 13.781 1 98.19 216 ARG A CA 1
ATOM 1546 C C . ARG A 1 216 ? -12.336 -4.191 15.07 1 98.19 216 ARG A C 1
ATOM 1548 O O . ARG A 1 216 ? -13.094 -4.359 16.016 1 98.19 216 ARG A O 1
ATOM 1555 N N . ARG A 1 217 ? -11.383 -3.295 15.094 1 98.25 217 ARG A N 1
ATOM 1556 C CA . ARG A 1 217 ? -11.062 -2.508 16.281 1 98.25 217 ARG A CA 1
ATOM 1557 C C . ARG A 1 217 ? -11.852 -1.203 16.297 1 98.25 217 ARG A C 1
ATOM 1559 O O . ARG A 1 217 ? -11.656 -0.37 17.188 1 98.25 217 ARG A O 1
ATOM 1566 N N . GLY A 1 218 ? -12.641 -1.001 15.328 1 98.44 218 GLY A N 1
ATOM 1567 C CA . GLY A 1 218 ? -13.5 0.17 15.328 1 98.44 218 GLY A CA 1
ATOM 1568 C C . GLY A 1 218 ? -13.047 1.252 14.375 1 98.44 218 GLY A C 1
ATOM 1569 O O . GLY A 1 218 ? -13.555 2.373 14.406 1 98.44 218 GLY A O 1
ATOM 1570 N N . PHE A 1 219 ? -12.125 0.977 13.523 1 98.75 219 PHE A N 1
ATOM 1571 C CA . PHE A 1 219 ? -11.648 1.929 12.531 1 98.75 219 PHE A CA 1
ATOM 1572 C C . PHE A 1 219 ? -12.766 2.326 11.578 1 98.75 219 PHE A C 1
ATOM 1574 O O . PHE A 1 219 ? -13.422 1.464 10.992 1 98.75 219 PHE A O 1
ATOM 1581 N N . ASP A 1 220 ? -12.914 3.586 11.438 1 98.06 220 ASP A N 1
ATOM 1582 C CA . ASP A 1 220 ? -13.938 4.137 10.555 1 98.06 220 ASP A CA 1
ATOM 1583 C C . ASP A 1 220 ? -13.352 4.527 9.203 1 98.06 220 ASP A C 1
ATOM 1585 O O . ASP A 1 220 ? -12.664 5.543 9.094 1 98.06 220 ASP A O 1
ATOM 1589 N N . ALA A 1 221 ? -13.656 3.76 8.172 1 98.31 221 ALA A N 1
ATOM 1590 C CA . ALA A 1 221 ? -13.227 4.012 6.797 1 98.31 221 ALA A CA 1
ATOM 1591 C C . ALA A 1 221 ? -14.414 4.355 5.902 1 98.31 221 ALA A C 1
ATOM 1593 O O . ALA A 1 221 ? -15.562 4.141 6.285 1 98.31 221 ALA A O 1
ATOM 1594 N N . ASN A 1 222 ? -14.133 4.953 4.773 1 97.69 222 ASN A N 1
ATOM 1595 C CA . ASN A 1 222 ? -15.172 5.215 3.785 1 97.69 222 ASN A CA 1
ATOM 1596 C C . ASN A 1 222 ? -15.594 3.934 3.07 1 97.69 222 ASN A C 1
ATOM 1598 O O . ASN A 1 222 ? -14.852 3.406 2.24 1 97.69 222 ASN A O 1
ATOM 1602 N N . PRO A 1 223 ? -16.781 3.443 3.334 1 97.38 223 PRO A N 1
ATOM 1603 C CA . PRO A 1 223 ? -17.203 2.191 2.699 1 97.38 223 PRO A CA 1
ATOM 1604 C C . PRO A 1 223 ? -17.359 2.32 1.186 1 97.38 223 PRO A C 1
ATOM 1606 O O . PRO A 1 223 ? -17.438 1.311 0.481 1 97.38 223 PRO A O 1
ATOM 1609 N N . LEU A 1 224 ? -17.344 3.5 0.657 1 96.12 224 LEU A N 1
ATOM 1610 C CA . LEU A 1 224 ? -17.609 3.697 -0.764 1 96.12 224 LEU A CA 1
ATOM 1611 C C . LEU A 1 224 ? -16.312 3.977 -1.525 1 96.12 224 LEU A C 1
ATOM 1613 O O . LEU A 1 224 ? -16.344 4.32 -2.709 1 96.12 224 LEU A O 1
ATOM 1617 N N . ALA A 1 225 ? -15.227 3.734 -0.92 1 98.12 225 ALA A N 1
ATOM 1618 C CA . ALA A 1 225 ? -13.938 4.133 -1.478 1 98.12 225 ALA A CA 1
ATOM 1619 C C . ALA A 1 225 ? -13.539 3.234 -2.646 1 98.12 225 ALA A C 1
ATOM 1621 O O . ALA A 1 225 ? -12.602 3.543 -3.387 1 98.12 225 ALA A O 1
ATOM 1622 N N . MET A 1 226 ? -14.219 2.162 -2.941 1 97.94 226 MET A N 1
ATOM 1623 C CA . MET A 1 226 ? -13.945 1.344 -4.121 1 97.94 226 MET A CA 1
ATOM 1624 C C . MET A 1 226 ? -14.5 2.004 -5.379 1 97.94 226 MET A C 1
ATOM 1626 O O . MET A 1 226 ? -13.906 1.881 -6.457 1 97.94 226 MET A O 1
ATOM 1630 N N . GLU A 1 227 ? -15.578 2.602 -5.223 1 96.44 227 GLU A N 1
ATOM 1631 C CA . GLU A 1 227 ? -16.312 3.109 -6.371 1 96.44 227 GLU A CA 1
ATOM 1632 C C . GLU A 1 227 ? -16.547 4.613 -6.254 1 96.44 227 GLU A C 1
ATOM 1634 O O . GLU A 1 227 ? -16.234 5.219 -5.234 1 96.44 227 GLU A O 1
ATOM 1639 N N . GLY A 1 228 ? -17.047 5.191 -7.34 1 93.88 228 GLY A N 1
ATOM 1640 C CA . GLY A 1 228 ? -17.266 6.629 -7.348 1 93.88 228 GLY A CA 1
ATOM 1641 C C . GLY A 1 228 ? -16.125 7.406 -7.969 1 93.88 228 GLY A C 1
ATOM 1642 O O . GLY A 1 228 ? -15.109 6.824 -8.367 1 93.88 228 GLY A O 1
ATOM 1643 N N . GLU A 1 229 ? -16.25 8.703 -8.055 1 92.25 229 GLU A N 1
ATOM 1644 C CA . GLU A 1 229 ? -15.375 9.602 -8.797 1 92.25 229 GLU A CA 1
ATOM 1645 C C . GLU A 1 229 ? -13.945 9.547 -8.258 1 92.25 229 GLU A C 1
ATOM 1647 O O . GLU A 1 229 ? -12.984 9.609 -9.023 1 92.25 229 GLU A O 1
ATOM 1652 N N . TYR A 1 230 ? -13.727 9.336 -6.992 1 95.62 230 TYR A N 1
ATOM 1653 C CA . TYR A 1 230 ? -12.398 9.328 -6.395 1 95.62 230 TYR A CA 1
ATOM 1654 C C . TYR A 1 230 ? -12.086 7.969 -5.785 1 95.62 230 TYR A C 1
ATOM 1656 O O . TYR A 1 230 ? -11.133 7.828 -5.016 1 95.62 230 TYR A O 1
ATOM 1664 N N . GLY A 1 231 ? -12.938 7.02 -6.184 1 97.88 231 GLY A N 1
ATOM 1665 C CA . GLY A 1 231 ? -12.719 5.68 -5.668 1 97.88 231 GLY A CA 1
ATOM 1666 C C . GLY A 1 231 ? -11.617 4.93 -6.387 1 97.88 231 GLY A C 1
ATOM 1667 O O . GLY A 1 231 ? -10.961 5.48 -7.277 1 97.88 231 GLY A O 1
ATOM 1668 N N . PHE A 1 232 ? -11.406 3.711 -5.98 1 98.69 232 PHE A N 1
ATOM 1669 C CA . PHE A 1 232 ? -10.336 2.883 -6.516 1 98.69 232 PHE A CA 1
ATOM 1670 C C . PHE A 1 232 ? -10.5 2.688 -8.016 1 98.69 232 PHE A C 1
ATOM 1672 O O . PHE A 1 232 ? -9.523 2.768 -8.773 1 98.69 232 PHE A O 1
ATOM 1679 N N . GLY A 1 233 ? -11.742 2.389 -8.453 1 98.19 233 GLY A N 1
ATOM 1680 C CA . GLY A 1 233 ? -11.984 2.213 -9.875 1 98.19 233 GLY A CA 1
ATOM 1681 C C . GLY A 1 233 ? -11.539 3.404 -10.711 1 98.19 233 GLY A C 1
ATOM 1682 O O . GLY A 1 233 ? -10.703 3.27 -11.602 1 98.19 233 GLY A O 1
ATOM 1683 N N . ALA A 1 234 ? -11.969 4.539 -10.352 1 97.62 234 ALA A N 1
ATOM 1684 C CA . ALA A 1 234 ? -11.719 5.758 -11.117 1 97.62 234 ALA A CA 1
ATOM 1685 C C . ALA A 1 234 ? -10.234 6.125 -11.094 1 97.62 234 ALA A C 1
ATOM 1687 O O . ALA A 1 234 ? -9.68 6.551 -12.109 1 97.62 234 ALA A O 1
ATOM 1688 N N . THR A 1 235 ? -9.586 5.938 -9.992 1 98.44 235 THR A N 1
ATOM 1689 C CA . THR A 1 235 ? -8.188 6.344 -9.859 1 98.44 235 THR A CA 1
ATOM 1690 C C . THR A 1 235 ? -7.27 5.352 -10.562 1 98.44 235 THR A C 1
ATOM 1692 O O . THR A 1 235 ? -6.191 5.723 -11.031 1 98.44 235 THR A O 1
ATOM 1695 N N . HIS A 1 236 ? -7.656 4.121 -10.648 1 98.62 236 HIS A N 1
ATOM 1696 C CA . HIS A 1 236 ? -6.766 3.068 -11.133 1 98.62 236 HIS A CA 1
ATOM 1697 C C . HIS A 1 236 ? -7.207 2.557 -12.5 1 98.62 236 HIS A C 1
ATOM 1699 O O . HIS A 1 236 ? -7.094 1.363 -12.781 1 98.62 236 HIS A O 1
ATOM 1705 N N . HIS A 1 237 ? -7.816 3.404 -13.266 1 98 237 HIS A N 1
ATOM 1706 C CA . HIS A 1 237 ? -8.148 3.131 -14.664 1 98 237 HIS A CA 1
ATOM 1707 C C . HIS A 1 237 ? -9.102 1.942 -14.773 1 98 237 HIS A C 1
ATOM 1709 O O . HIS A 1 237 ? -8.938 1.098 -15.664 1 98 237 HIS A O 1
ATOM 1715 N N . GLY A 1 238 ? -9.969 1.819 -13.844 1 97.5 238 GLY A N 1
ATOM 1716 C CA . GLY A 1 238 ? -10.984 0.774 -13.883 1 97.5 238 GLY A CA 1
ATOM 1717 C C . GLY A 1 238 ? -12.102 1.064 -14.867 1 97.5 238 GLY A C 1
ATOM 1718 O O . GLY A 1 238 ? -12.453 2.225 -15.094 1 97.5 238 GLY A O 1
ATOM 1719 N N . ALA A 1 239 ? -12.773 0.043 -15.398 1 96.81 239 ALA A N 1
ATOM 1720 C CA . ALA A 1 239 ? -13.852 0.166 -16.375 1 96.81 239 ALA A CA 1
ATOM 1721 C C . ALA A 1 239 ? -15.203 0.263 -15.688 1 96.81 239 ALA A C 1
ATOM 1723 O O . ALA A 1 239 ? -16.203 0.649 -16.312 1 96.81 239 ALA A O 1
ATOM 1724 N N . ASP A 1 240 ? -15.234 -0.075 -14.406 1 95.12 240 ASP A N 1
ATOM 1725 C CA . ASP A 1 240 ? -16.484 -0.084 -13.656 1 95.12 240 ASP A CA 1
ATOM 1726 C C . ASP A 1 240 ? -17.516 -0.984 -14.32 1 95.12 240 ASP A C 1
ATOM 1728 O O . ASP A 1 240 ? -18.656 -0.575 -14.539 1 95.12 240 ASP A O 1
ATOM 1732 N N . GLU A 1 241 ? -17.141 -2.125 -14.734 1 96.06 241 GLU A N 1
ATOM 1733 C CA . GLU A 1 241 ? -18.016 -3.066 -15.43 1 96.06 241 GLU A CA 1
ATOM 1734 C C . GLU A 1 241 ? -18.891 -3.84 -14.438 1 96.06 241 GLU A C 1
ATOM 1736 O O . GLU A 1 241 ? -18.516 -4.922 -13.984 1 96.06 241 GLU A O 1
ATOM 1741 N N . MET A 1 242 ? -20.094 -3.486 -14.266 1 96 242 MET A N 1
ATOM 1742 C CA . MET A 1 242 ? -20.984 -4.055 -13.25 1 96 242 MET A CA 1
ATOM 1743 C C . MET A 1 242 ? -21.438 -5.453 -13.656 1 96 242 MET A C 1
ATOM 1745 O O . MET A 1 242 ? -21.922 -6.223 -12.812 1 96 242 MET A O 1
ATOM 1749 N N . SER A 1 243 ? -21.297 -5.805 -14.961 1 96.31 243 SER A N 1
ATOM 1750 C CA . SER A 1 243 ? -21.625 -7.16 -15.398 1 96.31 243 SER A CA 1
ATOM 1751 C C . SER A 1 243 ? -20.75 -8.188 -14.688 1 96.31 243 SER A C 1
ATOM 1753 O O . SER A 1 243 ? -21.078 -9.375 -14.672 1 96.31 243 SER A O 1
ATOM 1755 N N . ALA A 1 244 ? -19.609 -7.723 -14.117 1 96.69 244 ALA A N 1
ATOM 1756 C CA . ALA A 1 244 ? -18.719 -8.578 -13.344 1 96.69 244 ALA A CA 1
ATOM 1757 C C . ALA A 1 244 ? -19.453 -9.234 -12.18 1 96.69 244 ALA A C 1
ATOM 1759 O O . ALA A 1 244 ? -19.031 -10.289 -11.695 1 96.69 244 ALA A O 1
ATOM 1760 N N . LEU A 1 245 ? -20.547 -8.664 -11.688 1 96.5 245 LEU A N 1
ATOM 1761 C CA . LEU A 1 245 ? -21.25 -9.141 -10.508 1 96.5 245 LEU A CA 1
ATOM 1762 C C . LEU A 1 245 ? -22.391 -10.078 -10.898 1 96.5 245 LEU A C 1
ATOM 1764 O O . LEU A 1 245 ? -23.031 -10.68 -10.039 1 96.5 245 LEU A O 1
ATOM 1768 N N . GLU A 1 246 ? -22.641 -10.18 -12.227 1 96.06 246 GLU A N 1
ATOM 1769 C CA . GLU A 1 246 ? -23.703 -11.07 -12.672 1 96.06 246 GLU A CA 1
ATOM 1770 C C . GLU A 1 246 ? -23.469 -12.5 -12.188 1 96.06 246 GLU A C 1
ATOM 1772 O O . GLU A 1 246 ? -22.375 -13.047 -12.367 1 96.06 246 GLU A O 1
ATOM 1777 N N . GLY A 1 247 ? -24.516 -13.062 -11.508 1 95.44 247 GLY A N 1
ATOM 1778 C CA . GLY A 1 247 ? -24.453 -14.438 -11.047 1 95.44 247 GLY A CA 1
ATOM 1779 C C . GLY A 1 247 ? -23.672 -14.602 -9.758 1 95.44 247 GLY A C 1
ATOM 1780 O O . GLY A 1 247 ? -23.453 -15.727 -9.297 1 95.44 247 GLY A O 1
ATOM 1781 N N . LEU A 1 248 ? -23.25 -13.531 -9.195 1 95.62 248 LEU A N 1
ATOM 1782 C CA . LEU A 1 248 ? -22.516 -13.609 -7.938 1 95.62 248 LEU A CA 1
ATOM 1783 C C . LEU A 1 248 ? -23.328 -14.336 -6.875 1 95.62 248 LEU A C 1
ATOM 1785 O O . LEU A 1 248 ? -24.484 -13.984 -6.621 1 95.62 248 LEU A O 1
ATOM 1789 N N . GLY A 1 249 ? -22.719 -15.352 -6.301 1 92.25 249 GLY A N 1
ATOM 1790 C CA . GLY A 1 249 ? -23.406 -16.172 -5.309 1 92.25 249 GLY A CA 1
ATOM 1791 C C . GLY A 1 249 ? -24.141 -17.344 -5.914 1 92.25 249 GLY A C 1
ATOM 1792 O O . GLY A 1 249 ? -24.547 -18.266 -5.195 1 92.25 249 GLY A O 1
ATOM 1793 N N . GLU A 1 250 ? -24.312 -17.375 -7.207 1 92.56 250 GLU A N 1
ATOM 1794 C CA . GLU A 1 250 ? -25.016 -18.438 -7.906 1 92.56 250 GLU A CA 1
ATOM 1795 C C . GLU A 1 250 ? -24.047 -19.312 -8.688 1 92.56 250 GLU A C 1
ATOM 1797 O O . GLU A 1 250 ? -24.188 -20.547 -8.719 1 92.56 250 GLU A O 1
ATOM 1802 N N . SER A 1 251 ? -23.141 -18.688 -9.328 1 94.19 251 SER A N 1
ATOM 1803 C CA . SER A 1 251 ? -22.094 -19.375 -10.07 1 94.19 251 SER A CA 1
ATOM 1804 C C . SER A 1 251 ? -20.719 -18.906 -9.648 1 94.19 251 SER A C 1
ATOM 1806 O O . SER A 1 251 ? -20.531 -17.734 -9.312 1 94.19 251 SER A O 1
ATOM 1808 N N . TRP A 1 252 ? -19.781 -19.844 -9.656 1 97 252 TRP A N 1
ATOM 1809 C CA . TRP A 1 252 ? -18.406 -19.531 -9.258 1 97 252 TRP A CA 1
ATOM 1810 C C . TRP A 1 252 ? -17.5 -19.391 -10.477 1 97 252 TRP A C 1
ATOM 1812 O O . TRP A 1 252 ? -17.219 -20.375 -11.164 1 97 252 TRP A O 1
ATOM 1822 N N . LEU A 1 253 ? -17.047 -18.172 -10.711 1 96.81 253 LEU A N 1
ATOM 1823 C CA . LEU A 1 253 ? -16.094 -17.953 -11.789 1 96.81 253 LEU A CA 1
ATOM 1824 C C . LEU A 1 253 ? -14.742 -18.594 -11.453 1 96.81 253 LEU A C 1
ATOM 1826 O O . LEU A 1 253 ? -14 -19 -12.352 1 96.81 253 LEU A O 1
ATOM 1830 N N . PHE A 1 254 ? -14.477 -18.75 -10.164 1 96.62 254 PHE A N 1
ATOM 1831 C CA . PHE A 1 254 ? -13.203 -19.312 -9.719 1 96.62 254 PHE A CA 1
ATOM 1832 C C . PHE A 1 254 ? -12.992 -20.703 -10.281 1 96.62 254 PHE A C 1
ATOM 1834 O O . PHE A 1 254 ? -11.859 -21.156 -10.445 1 96.62 254 PHE A O 1
ATOM 1841 N N . ASP A 1 255 ? -14.055 -21.375 -10.609 1 95 255 ASP A N 1
ATOM 1842 C CA . ASP A 1 255 ? -13.984 -22.719 -11.18 1 95 255 ASP A CA 1
ATOM 1843 C C . ASP A 1 255 ? -13.094 -22.75 -12.422 1 95 255 ASP A C 1
ATOM 1845 O O . ASP A 1 255 ? -12.562 -23.797 -12.797 1 95 255 ASP A O 1
ATOM 1849 N N . GLN A 1 256 ? -12.93 -21.594 -12.977 1 94.06 256 GLN A N 1
ATOM 1850 C CA . GLN A 1 256 ? -12.195 -21.5 -14.227 1 94.06 256 GLN A CA 1
ATOM 1851 C C . GLN A 1 256 ? -10.719 -21.203 -13.977 1 94.06 256 GLN A C 1
ATOM 1853 O O . GLN A 1 256 ? -9.969 -20.922 -14.922 1 94.06 256 GLN A O 1
ATOM 1858 N N . VAL A 1 257 ? -10.281 -21.234 -12.75 1 96.44 257 VAL A N 1
ATOM 1859 C CA . VAL A 1 257 ? -8.875 -21 -12.445 1 96.44 257 VAL A CA 1
ATOM 1860 C C . VAL A 1 257 ? -8.016 -22.062 -13.133 1 96.44 257 VAL A C 1
ATOM 1862 O O . VAL A 1 257 ? -8.445 -23.203 -13.297 1 96.44 257 VAL A O 1
ATOM 1865 N N . SER A 1 258 ? -6.879 -21.625 -13.594 1 95.25 258 SER A N 1
ATOM 1866 C CA . SER A 1 258 ? -5.965 -22.516 -14.281 1 95.25 258 SER A CA 1
ATOM 1867 C C . SER A 1 258 ? -4.723 -22.797 -13.445 1 95.25 258 SER A C 1
ATOM 1869 O O . SER A 1 258 ? -4.113 -21.875 -12.898 1 95.25 258 SER A O 1
ATOM 1871 N N . HIS A 1 259 ? -4.355 -24.031 -13.312 1 96.62 259 HIS A N 1
ATOM 1872 C CA . HIS A 1 259 ? -3.117 -24.438 -12.648 1 96.62 259 HIS A CA 1
ATOM 1873 C C . HIS A 1 259 ? -1.983 -24.594 -13.656 1 96.62 259 HIS A C 1
ATOM 1875 O O . HIS A 1 259 ? -2.199 -25.062 -14.773 1 96.62 259 HIS A O 1
ATOM 1881 N N . LYS A 1 260 ? -0.815 -24.141 -13.234 1 96.25 260 LYS A N 1
ATOM 1882 C CA . LYS A 1 260 ? 0.375 -24.328 -14.062 1 96.25 260 LYS A CA 1
ATOM 1883 C C . LYS A 1 260 ? 0.971 -25.719 -13.836 1 96.25 260 LYS A C 1
ATOM 1885 O O . LYS A 1 260 ? 1.115 -26.156 -12.695 1 96.25 260 LYS A O 1
ATOM 1890 N N . PHE A 1 261 ? 1.334 -26.344 -14.961 1 96.94 261 PHE A N 1
ATOM 1891 C CA . PHE A 1 261 ? 1.823 -27.719 -14.812 1 96.94 261 PHE A CA 1
ATOM 1892 C C . PHE A 1 261 ? 3.27 -27.828 -15.281 1 96.94 261 PHE A C 1
ATOM 1894 O O . PHE A 1 261 ? 3.852 -28.906 -15.266 1 96.94 261 PHE A O 1
ATOM 1901 N N . HIS A 1 262 ? 3.859 -26.734 -15.719 1 97 262 HIS A N 1
ATOM 1902 C CA . HIS A 1 262 ? 5.254 -26.656 -16.141 1 97 262 HIS A CA 1
ATOM 1903 C C . HIS A 1 262 ? 5.98 -25.516 -15.438 1 97 262 HIS A C 1
ATOM 1905 O O . HIS A 1 262 ? 5.422 -24.422 -15.273 1 97 262 HIS A O 1
ATOM 1911 N N . ALA A 1 263 ? 7.141 -25.766 -14.977 1 96.12 263 ALA A N 1
ATOM 1912 C CA . ALA A 1 263 ? 7.895 -24.781 -14.195 1 96.12 263 ALA A CA 1
ATOM 1913 C C . ALA A 1 263 ? 8.672 -23.844 -15.102 1 96.12 263 ALA A C 1
ATOM 1915 O O . ALA A 1 263 ? 9.875 -23.656 -14.922 1 96.12 263 ALA A O 1
ATOM 1916 N N . CYS A 1 264 ? 8.016 -23.266 -16.094 1 96.19 264 CYS A N 1
ATOM 1917 C CA . CYS A 1 264 ? 8.617 -22.312 -17.016 1 96.19 264 CYS A CA 1
ATOM 1918 C C . CYS A 1 264 ? 7.633 -21.203 -17.375 1 96.19 264 CYS A C 1
ATOM 1920 O O . CYS A 1 264 ? 6.535 -21.141 -16.812 1 96.19 264 CYS A O 1
ATOM 1922 N N . CYS A 1 265 ? 8.047 -20.281 -18.172 1 94.19 265 CYS A N 1
ATOM 1923 C CA . CYS A 1 265 ? 7.207 -19.156 -18.547 1 94.19 265 CYS A CA 1
ATOM 1924 C C . CYS A 1 265 ? 5.891 -19.641 -19.141 1 94.19 265 CYS A C 1
ATOM 1926 O O . CYS A 1 265 ? 5.867 -20.609 -19.906 1 94.19 265 CYS A O 1
ATOM 1928 N N . HIS A 1 266 ? 4.859 -18.922 -18.797 1 92.31 266 HIS A N 1
ATOM 1929 C CA . HIS A 1 266 ? 3.496 -19.297 -19.156 1 92.31 266 HIS A CA 1
ATOM 1930 C C . HIS A 1 266 ? 3.352 -19.422 -20.672 1 92.31 266 HIS A C 1
ATOM 1932 O O . HIS A 1 266 ? 2.561 -20.234 -21.156 1 92.31 266 HIS A O 1
ATOM 1938 N N . GLY A 1 267 ? 4.023 -18.688 -21.422 1 93.88 267 GLY A N 1
ATOM 1939 C CA . GLY A 1 267 ? 3.955 -18.703 -22.875 1 93.88 267 GLY A CA 1
ATOM 1940 C C . GLY A 1 267 ? 4.336 -20.031 -23.484 1 93.88 267 GLY A C 1
ATOM 1941 O O . GLY A 1 267 ? 3.93 -20.344 -24.609 1 93.88 267 GLY A O 1
ATOM 1942 N N . LEU A 1 268 ? 5.031 -20.797 -22.75 1 97.38 268 LEU A N 1
ATOM 1943 C CA . LEU A 1 268 ? 5.535 -22.078 -23.266 1 97.38 268 LEU A CA 1
ATOM 1944 C C . LEU A 1 268 ? 4.531 -23.188 -23.016 1 97.38 268 LEU A C 1
ATOM 1946 O O . LEU A 1 268 ? 4.652 -24.281 -23.578 1 97.38 268 LEU A O 1
ATOM 1950 N N . HIS A 1 269 ? 3.547 -22.906 -22.188 1 97.06 269 HIS A N 1
ATOM 1951 C CA . HIS A 1 269 ? 2.717 -23.984 -21.656 1 97.06 269 HIS A CA 1
ATOM 1952 C C . HIS A 1 269 ? 1.844 -24.594 -22.734 1 97.06 269 HIS A C 1
ATOM 1954 O O . HIS A 1 269 ? 1.686 -25.828 -22.797 1 97.06 269 HIS A O 1
ATOM 1960 N N . ALA A 1 270 ? 1.234 -23.781 -23.578 1 97 270 ALA A N 1
ATOM 1961 C CA . ALA A 1 270 ? 0.369 -24.328 -24.625 1 97 270 ALA A CA 1
ATOM 1962 C C . ALA A 1 270 ? 1.132 -25.297 -25.531 1 97 270 ALA A C 1
ATOM 1964 O O . ALA A 1 270 ? 0.604 -26.344 -25.906 1 97 270 ALA A O 1
ATOM 1965 N N . ALA A 1 271 ? 2.359 -24.938 -25.875 1 97.69 271 ALA A N 1
ATOM 1966 C CA . ALA A 1 271 ? 3.189 -25.781 -26.719 1 97.69 271 ALA A CA 1
ATOM 1967 C C . ALA A 1 271 ? 3.523 -27.094 -26.016 1 97.69 271 ALA A C 1
ATOM 1969 O O . ALA A 1 271 ? 3.463 -28.172 -26.625 1 97.69 271 ALA A O 1
ATOM 1970 N N . LEU A 1 272 ? 3.891 -27 -24.766 1 97.56 272 LEU A N 1
ATOM 1971 C CA . LEU A 1 272 ? 4.23 -28.188 -24 1 97.56 272 LEU A CA 1
ATOM 1972 C C . LEU A 1 272 ? 3.018 -29.109 -23.844 1 97.56 272 LEU A C 1
ATOM 1974 O O . LEU A 1 272 ? 3.141 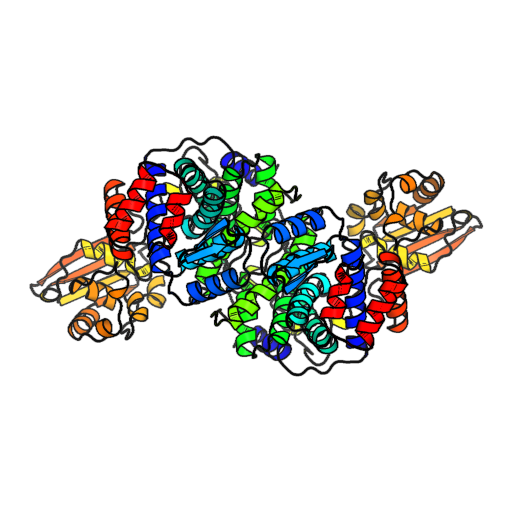-30.328 -23.922 1 97.56 272 LEU A O 1
ATOM 1978 N N . GLU A 1 273 ? 1.905 -28.531 -23.609 1 96.62 273 GLU A N 1
ATOM 1979 C CA . GLU A 1 273 ? 0.678 -29.312 -23.5 1 96.62 273 GLU A CA 1
ATOM 1980 C C . GLU A 1 273 ? 0.321 -29.984 -24.828 1 96.62 273 GLU A C 1
ATOM 1982 O O . GLU A 1 273 ? -0.126 -31.125 -24.844 1 96.62 273 GLU A O 1
ATOM 1987 N N . ALA A 1 274 ? 0.447 -29.234 -25.906 1 96.88 274 ALA A N 1
ATOM 1988 C CA . ALA A 1 274 ? 0.228 -29.828 -27.219 1 96.88 274 ALA A CA 1
ATOM 1989 C C . ALA A 1 274 ? 1.167 -31.016 -27.453 1 96.88 274 ALA A C 1
ATOM 1991 O O . ALA A 1 274 ? 0.758 -32.031 -28 1 96.88 274 ALA A O 1
ATOM 1992 N N . ALA A 1 275 ? 2.355 -30.859 -27.078 1 96.62 275 ALA A N 1
ATOM 1993 C CA . ALA A 1 275 ? 3.395 -31.859 -27.312 1 96.62 275 ALA A CA 1
ATOM 1994 C C . ALA A 1 275 ? 3.086 -33.156 -26.562 1 96.62 275 ALA A C 1
ATOM 1996 O O . ALA A 1 275 ? 3.611 -34.219 -26.906 1 96.62 275 ALA A O 1
ATOM 1997 N N . ARG A 1 276 ? 2.307 -33.094 -25.547 1 93 276 ARG A N 1
ATOM 1998 C CA . ARG A 1 276 ? 1.964 -34.281 -24.766 1 93 276 ARG A CA 1
ATOM 1999 C C . ARG A 1 276 ? 1.276 -35.312 -25.641 1 93 276 ARG A C 1
ATOM 2001 O O . ARG A 1 276 ? 1.365 -36.531 -25.359 1 93 276 ARG A O 1
ATOM 2008 N N . SER A 1 277 ? 0.625 -34.875 -26.641 1 90.62 277 SER A N 1
ATOM 2009 C CA . SER A 1 277 ? -0.125 -35.781 -27.5 1 90.62 277 SER A CA 1
ATOM 2010 C C . SER A 1 277 ? 0.732 -36.281 -28.656 1 90.62 277 SER A C 1
ATOM 2012 O O . SER A 1 277 ? 0.255 -37 -29.516 1 90.62 277 SER A O 1
ATOM 2014 N N . LEU A 1 278 ? 1.955 -35.812 -28.672 1 91.5 278 LEU A N 1
ATOM 2015 C CA . LEU A 1 278 ? 2.877 -36.188 -29.734 1 91.5 278 LEU A CA 1
ATOM 2016 C C . LEU A 1 278 ? 3.947 -37.156 -29.219 1 91.5 278 LEU A C 1
ATOM 2018 O O . LEU A 1 278 ? 4.391 -37.031 -28.078 1 91.5 278 LEU A O 1
ATOM 2022 N N . ASP A 1 279 ? 4.301 -38.062 -30.031 1 89.06 279 ASP A N 1
ATOM 2023 C CA . ASP A 1 279 ? 5.5 -38.844 -29.75 1 89.06 279 ASP A CA 1
ATOM 2024 C C . ASP A 1 279 ? 6.754 -38.125 -30.25 1 89.06 279 ASP A C 1
ATOM 2026 O O . ASP A 1 279 ? 7.18 -38.344 -31.391 1 89.06 279 ASP A O 1
ATOM 2030 N N . ILE A 1 280 ? 7.402 -37.375 -29.406 1 90.19 280 ILE A N 1
ATOM 2031 C CA . ILE A 1 280 ? 8.531 -36.562 -29.859 1 90.19 280 ILE A CA 1
ATOM 2032 C C . ILE A 1 280 ? 9.82 -37.094 -29.234 1 90.19 280 ILE A C 1
ATOM 2034 O O . ILE A 1 280 ? 10.672 -36.312 -28.781 1 90.19 280 ILE A O 1
ATOM 2038 N N . ALA A 1 281 ? 9.867 -38.375 -29.203 1 88.31 281 ALA A N 1
ATOM 2039 C CA . ALA A 1 281 ? 11.117 -38.969 -28.734 1 88.31 281 ALA A CA 1
ATOM 2040 C C . ALA A 1 281 ? 12.281 -38.562 -29.641 1 88.31 281 ALA A C 1
ATOM 2042 O O . ALA A 1 281 ? 12.141 -38.5 -30.859 1 88.31 281 ALA A O 1
ATOM 2043 N N . ALA A 1 282 ? 13.398 -38.312 -29.047 1 84.25 282 ALA A N 1
ATOM 2044 C CA . ALA A 1 282 ? 14.555 -37.656 -29.672 1 84.25 282 ALA A CA 1
ATOM 2045 C C . ALA A 1 282 ? 14.93 -38.344 -30.969 1 84.25 282 ALA A C 1
ATOM 2047 O O . ALA A 1 282 ? 15.109 -37.688 -32 1 84.25 282 ALA A O 1
ATOM 2048 N N . PRO A 1 283 ? 15.055 -39.594 -31.047 1 84.81 283 PRO A N 1
ATOM 2049 C CA . PRO A 1 283 ? 15.531 -40.219 -32.281 1 84.81 283 PRO A CA 1
ATOM 2050 C C . PRO A 1 283 ? 14.539 -40.094 -33.438 1 84.81 283 PRO A C 1
ATOM 2052 O O . PRO A 1 283 ? 14.906 -40.281 -34.594 1 84.81 283 PRO A O 1
ATOM 2055 N N . GLU A 1 284 ? 13.367 -39.719 -33.156 1 88.94 284 GLU A N 1
ATOM 2056 C CA . GLU A 1 284 ? 12.32 -39.75 -34.156 1 88.94 284 GLU A CA 1
ATOM 2057 C C . GLU A 1 284 ? 12.094 -38.344 -34.75 1 88.94 284 GLU A C 1
ATOM 2059 O O . GLU A 1 284 ? 11.469 -38.188 -35.812 1 88.94 284 GLU A O 1
ATOM 2064 N N . VAL A 1 285 ? 12.656 -37.344 -34.156 1 94.44 285 VAL A N 1
ATOM 2065 C CA . VAL A 1 285 ? 12.328 -35.969 -34.531 1 94.44 285 VAL A CA 1
ATOM 2066 C C . VAL A 1 285 ? 13.25 -35.5 -35.656 1 94.44 285 VAL A C 1
ATOM 2068 O O . VAL A 1 285 ? 14.469 -35.406 -35.469 1 94.44 285 VAL A O 1
ATOM 2071 N N . ALA A 1 286 ? 12.781 -35.219 -36.75 1 95.88 286 ALA A N 1
ATOM 2072 C CA . ALA A 1 286 ? 13.523 -34.562 -37.844 1 95.88 286 ALA A CA 1
ATOM 2073 C C . ALA A 1 286 ? 13.383 -33.062 -37.75 1 95.88 286 ALA A C 1
ATOM 2075 O O . ALA A 1 286 ? 14.367 -32.344 -37.906 1 95.88 286 ALA A O 1
ATOM 2076 N N . GLN A 1 287 ? 12.125 -32.656 -37.531 1 96.56 287 GLN A N 1
ATOM 2077 C CA . GLN A 1 287 ? 11.844 -31.234 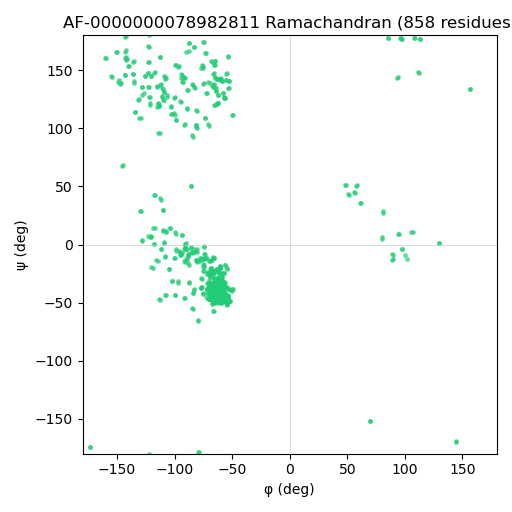-37.375 1 96.56 287 GLN A CA 1
ATOM 2078 C C . GLN A 1 287 ? 10.578 -31 -36.562 1 96.56 287 GLN A C 1
ATOM 2080 O O . GLN A 1 287 ? 9.617 -31.766 -36.656 1 96.56 287 GLN A O 1
ATOM 2085 N N . LEU A 1 288 ? 10.602 -29.984 -35.812 1 97.31 288 LEU A N 1
ATOM 2086 C CA . LEU A 1 288 ? 9.438 -29.562 -35.031 1 97.31 288 LEU A CA 1
ATOM 2087 C C . LEU A 1 288 ? 9.172 -28.078 -35.219 1 97.31 288 LEU A C 1
ATOM 2089 O O . LEU A 1 288 ? 10.078 -27.25 -35.062 1 97.31 288 LEU A O 1
ATOM 2093 N N . SER A 1 289 ? 7.977 -27.734 -35.625 1 97.69 289 SER A N 1
ATOM 2094 C CA . SER A 1 289 ? 7.578 -26.328 -35.75 1 97.69 289 SER A CA 1
ATOM 2095 C C . SER A 1 289 ? 6.539 -25.938 -34.719 1 97.69 289 SER A C 1
ATOM 2097 O O . SER A 1 289 ? 5.602 -26.703 -34.438 1 97.69 289 SER A O 1
ATOM 2099 N N . VAL A 1 290 ? 6.727 -24.812 -34.094 1 98.25 290 VAL A N 1
ATOM 2100 C CA . VAL A 1 290 ? 5.793 -24.234 -33.125 1 98.25 290 VAL A CA 1
ATOM 2101 C C . VAL A 1 290 ? 5.219 -22.938 -33.688 1 98.25 290 VAL A C 1
ATOM 2103 O O . VAL A 1 290 ? 5.965 -22.016 -34.031 1 98.25 290 VAL A O 1
ATOM 2106 N N . ARG A 1 291 ? 3.963 -22.844 -33.875 1 98.38 291 ARG A N 1
ATOM 2107 C CA . ARG A 1 291 ? 3.26 -21.578 -34.125 1 98.38 291 ARG A CA 1
ATOM 2108 C C . ARG A 1 291 ? 2.59 -21.078 -32.844 1 98.38 291 ARG A C 1
ATOM 2110 O O . ARG A 1 291 ? 1.9 -21.844 -32.156 1 98.38 291 ARG A O 1
ATOM 2117 N N . THR A 1 292 ? 2.838 -19.922 -32.469 1 97.94 292 THR A N 1
ATOM 2118 C CA . THR A 1 292 ? 2.301 -19.312 -31.266 1 97.94 292 THR A CA 1
ATOM 2119 C C . THR A 1 292 ? 1.979 -17.844 -31.5 1 97.94 292 THR A C 1
ATOM 2121 O O . THR A 1 292 ? 2.285 -17.281 -32.562 1 97.94 292 THR A O 1
ATOM 2124 N N . HIS A 1 293 ? 1.241 -17.203 -30.562 1 96.81 293 HIS A N 1
ATOM 2125 C CA . HIS A 1 293 ? 0.969 -15.773 -30.656 1 96.81 293 HIS A CA 1
ATOM 2126 C C . HIS A 1 293 ? 2.262 -14.969 -30.672 1 96.81 293 HIS A C 1
ATOM 2128 O O . HIS A 1 293 ? 3.18 -15.242 -29.891 1 96.81 293 HIS A O 1
ATOM 2134 N N . PRO A 1 294 ? 2.377 -13.891 -31.484 1 96.31 294 PRO A N 1
ATOM 2135 C CA . PRO A 1 294 ? 3.621 -13.141 -31.672 1 96.31 294 PRO A CA 1
ATOM 2136 C C . PRO A 1 294 ? 4.133 -12.516 -30.375 1 96.31 294 PRO A C 1
ATOM 2138 O O . PRO A 1 294 ? 5.336 -12.297 -30.219 1 96.31 294 PRO A O 1
ATOM 2141 N N . ARG A 1 295 ? 3.234 -12.289 -29.469 1 91.62 295 ARG A N 1
ATOM 2142 C CA . ARG A 1 295 ? 3.635 -11.641 -28.219 1 91.62 295 ARG A CA 1
ATOM 2143 C C . ARG A 1 295 ? 4.672 -12.477 -27.469 1 91.62 295 ARG A C 1
ATOM 2145 O O . ARG A 1 295 ? 5.527 -11.93 -26.781 1 91.62 295 ARG A O 1
ATOM 2152 N N . TRP A 1 296 ? 4.664 -13.766 -27.609 1 95.25 296 TRP A N 1
ATOM 2153 C CA . TRP A 1 296 ? 5.52 -14.664 -26.844 1 95.25 296 TRP A CA 1
ATOM 2154 C C . TRP A 1 296 ? 6.918 -14.734 -27.453 1 95.25 296 TRP A C 1
ATOM 2156 O O . TRP A 1 296 ? 7.852 -15.227 -26.812 1 95.25 296 TRP A O 1
ATOM 2166 N N . LEU A 1 297 ? 7.109 -14.219 -28.719 1 95.62 297 LEU A N 1
ATOM 2167 C CA . LEU A 1 297 ? 8.391 -14.336 -29.406 1 95.62 297 LEU A CA 1
ATOM 2168 C C . LEU A 1 297 ? 9.461 -13.5 -28.703 1 95.62 297 LEU A C 1
ATOM 2170 O O . LEU A 1 297 ? 10.617 -13.914 -28.625 1 95.62 297 LEU A O 1
ATOM 2174 N N . SER A 1 298 ? 9.008 -12.414 -28.188 1 90.94 298 SER A N 1
ATOM 2175 C CA . SER A 1 298 ? 9.969 -11.531 -27.531 1 90.94 298 SER A CA 1
ATOM 2176 C C . SER A 1 298 ? 10.32 -12.047 -26.141 1 90.94 298 SER A C 1
ATOM 2178 O O . SER A 1 298 ? 11.336 -11.656 -25.562 1 90.94 298 SER A O 1
ATOM 2180 N N . VAL A 1 299 ? 9.547 -12.977 -25.641 1 90.69 299 VAL A N 1
ATOM 2181 C CA . VAL A 1 299 ? 9.695 -13.391 -24.25 1 90.69 299 VAL A CA 1
ATOM 2182 C C . VAL A 1 299 ? 10.203 -14.828 -24.203 1 90.69 299 VAL A C 1
ATOM 2184 O O . VAL A 1 299 ? 11.156 -15.133 -23.484 1 90.69 299 VAL A O 1
ATOM 2187 N N . CYS A 1 300 ? 9.648 -15.719 -24.938 1 95.12 300 CYS A N 1
ATOM 2188 C CA . CYS A 1 300 ? 9.789 -17.156 -24.75 1 95.12 300 CYS A CA 1
ATOM 2189 C C . CYS A 1 300 ? 10.617 -17.781 -25.859 1 95.12 300 CYS A C 1
ATOM 2191 O O . CYS A 1 300 ? 10.648 -19 -26.016 1 95.12 300 CYS A O 1
ATOM 2193 N N . ASN A 1 301 ? 11.281 -16.984 -26.672 1 96.62 301 ASN A N 1
ATOM 2194 C CA . ASN A 1 301 ? 12.008 -17.562 -27.797 1 96.62 301 ASN A CA 1
ATOM 2195 C C . ASN A 1 301 ? 13.508 -17.312 -27.688 1 96.62 301 ASN A C 1
ATOM 2197 O O . ASN A 1 301 ? 14.148 -16.891 -28.656 1 96.62 301 ASN A O 1
ATOM 2201 N N . GLN A 1 302 ? 13.953 -17.484 -26.516 1 94.94 302 GLN A N 1
ATOM 2202 C CA . GLN A 1 302 ? 15.406 -17.484 -26.391 1 94.94 302 GLN A CA 1
ATOM 2203 C C . GLN A 1 302 ? 16.031 -18.641 -27.172 1 94.94 302 GLN A C 1
ATOM 2205 O O . GLN A 1 302 ? 15.75 -19.812 -26.875 1 94.94 302 GLN A O 1
ATOM 2210 N N . GLN A 1 303 ? 16.859 -18.391 -28.062 1 94.5 303 GLN A N 1
ATOM 2211 C CA . GLN A 1 303 ? 17.281 -19.359 -29.047 1 94.5 303 GLN A CA 1
ATOM 2212 C C . GLN A 1 303 ? 18.25 -20.375 -28.453 1 94.5 303 GLN A C 1
ATOM 2214 O O . GLN A 1 303 ? 18.156 -21.562 -28.719 1 94.5 303 GLN A O 1
ATOM 2219 N N . ALA A 1 304 ? 19.141 -19.922 -27.656 1 96.12 304 ALA A N 1
ATOM 2220 C CA . ALA A 1 304 ? 20.188 -20.797 -27.156 1 96.12 304 ALA A CA 1
ATOM 2221 C C . ALA A 1 304 ? 20.578 -20.438 -25.719 1 96.12 304 ALA A C 1
ATOM 2223 O O . ALA A 1 304 ? 21.703 -20.016 -25.469 1 96.12 304 ALA A O 1
ATOM 2224 N N . PRO A 1 305 ? 19.609 -20.688 -24.875 1 97.38 305 PRO A N 1
ATOM 2225 C CA . PRO A 1 305 ? 19.953 -20.359 -23.484 1 97.38 305 PRO A CA 1
ATOM 2226 C C . PRO A 1 305 ? 21.062 -21.25 -22.938 1 97.38 305 PRO A C 1
ATOM 2228 O O . PRO A 1 305 ? 21.141 -22.422 -23.266 1 97.38 305 PRO A O 1
ATOM 2231 N N . SER A 1 306 ? 21.859 -20.672 -22.062 1 97.06 306 SER A N 1
ATOM 2232 C CA . SER A 1 306 ? 22.969 -21.406 -21.453 1 97.06 306 SER A CA 1
ATOM 2233 C C . SER A 1 306 ? 22.719 -21.641 -19.969 1 97.06 306 SER A C 1
ATOM 2235 O O . SER A 1 306 ? 23.531 -22.297 -19.297 1 97.06 306 SER A O 1
ATOM 2237 N N . THR A 1 307 ? 21.656 -21.125 -19.453 1 96 307 THR A N 1
ATOM 2238 C CA . THR A 1 307 ? 21.359 -21.25 -18.031 1 96 307 THR A CA 1
ATOM 2239 C C . THR A 1 307 ? 20 -21.906 -17.812 1 96 307 THR A C 1
ATOM 2241 O O . THR A 1 307 ? 19.156 -21.891 -18.703 1 96 307 THR A O 1
ATOM 2244 N N . GLY A 1 308 ? 19.828 -22.484 -16.656 1 95.5 308 GLY A N 1
ATOM 2245 C CA . GLY A 1 308 ? 18.531 -23.031 -16.297 1 95.5 308 GLY A CA 1
ATOM 2246 C C . GLY A 1 308 ? 17.422 -22 -16.375 1 95.5 308 GLY A C 1
ATOM 2247 O O . GLY A 1 308 ? 16.312 -22.312 -16.828 1 95.5 308 GLY A O 1
ATOM 2248 N N . LEU A 1 309 ? 17.719 -20.875 -15.953 1 92.38 309 LEU A N 1
ATOM 2249 C CA . LEU A 1 309 ? 16.734 -19.797 -16.031 1 92.38 309 LEU A CA 1
ATOM 2250 C C . LEU A 1 309 ? 16.375 -19.5 -17.484 1 92.38 309 LEU A C 1
ATOM 2252 O O . LEU A 1 309 ? 15.195 -19.359 -17.812 1 92.38 309 LEU A O 1
ATOM 2256 N N . GLY A 1 310 ? 17.375 -19.359 -18.281 1 94.69 310 GLY A N 1
ATOM 2257 C CA . GLY A 1 310 ? 17.109 -19.109 -19.688 1 94.69 310 GLY A CA 1
ATOM 2258 C C . GLY A 1 310 ? 16.281 -20.203 -20.344 1 94.69 310 GLY A C 1
ATOM 2259 O O . GLY A 1 310 ? 15.453 -19.906 -21.203 1 94.69 310 GLY A O 1
ATOM 2260 N N . ALA A 1 311 ? 16.469 -21.422 -19.891 1 97.38 311 ALA A N 1
ATOM 2261 C CA . ALA A 1 311 ? 15.75 -22.562 -20.438 1 97.38 311 ALA A CA 1
ATOM 2262 C C . ALA A 1 311 ? 14.242 -22.391 -20.266 1 97.38 311 ALA A C 1
ATOM 2264 O O . ALA A 1 311 ? 13.461 -22.844 -21.109 1 97.38 311 ALA A O 1
ATOM 2265 N N . LYS A 1 312 ? 13.859 -21.688 -19.25 1 96.81 312 LYS A N 1
ATOM 2266 C CA . LYS A 1 312 ? 12.453 -21.5 -18.922 1 96.81 312 LYS A CA 1
ATOM 2267 C C . LYS A 1 312 ? 11.773 -20.531 -19.875 1 96.81 312 LYS A C 1
ATOM 2269 O O . LYS A 1 312 ? 10.57 -20.297 -19.797 1 96.81 312 LYS A O 1
ATOM 2274 N N . PHE A 1 313 ? 12.531 -19.969 -20.844 1 97.06 313 PHE A N 1
ATOM 2275 C CA . PHE A 1 313 ? 12.023 -18.969 -21.781 1 97.06 313 PHE A CA 1
ATOM 2276 C C . PHE A 1 313 ? 12.367 -19.359 -23.219 1 97.06 313 PHE A C 1
ATOM 2278 O O . PHE A 1 313 ? 12.578 -18.5 -24.062 1 97.06 313 PHE A O 1
ATOM 2285 N N . SER A 1 314 ? 12.469 -20.609 -23.453 1 98.12 314 SER A N 1
ATOM 2286 C CA . SER A 1 314 ? 12.859 -21.094 -24.781 1 98.12 314 SER A CA 1
ATOM 2287 C C . SER A 1 314 ? 11.969 -22.234 -25.234 1 98.12 314 SER A C 1
ATOM 2289 O O . SER A 1 314 ? 12.039 -23.344 -24.688 1 98.12 314 SER A O 1
ATOM 2291 N N . TYR A 1 315 ? 11.227 -21.953 -26.266 1 98.19 315 TYR A N 1
ATOM 2292 C CA . TYR A 1 315 ? 10.422 -23 -26.875 1 98.19 315 TYR A CA 1
ATOM 2293 C C . TYR A 1 315 ? 11.281 -24.203 -27.25 1 98.19 315 TYR A C 1
ATOM 2295 O O . TYR A 1 315 ? 10.945 -25.344 -26.922 1 98.19 315 TYR A O 1
ATOM 2303 N N . GLY A 1 316 ? 12.383 -23.859 -27.969 1 97.81 316 GLY A N 1
ATOM 2304 C CA . GLY A 1 316 ? 13.258 -24.938 -28.422 1 97.81 316 GLY A CA 1
ATOM 2305 C C . GLY A 1 316 ? 13.789 -25.797 -27.297 1 97.81 316 GLY A C 1
ATOM 2306 O O . GLY A 1 316 ? 13.797 -27.031 -27.406 1 97.81 316 GLY A O 1
ATOM 2307 N N . THR A 1 317 ? 14.148 -25.156 -26.25 1 98.06 317 THR A N 1
ATOM 2308 C CA . THR A 1 317 ? 14.766 -25.891 -25.141 1 98.06 317 THR A CA 1
ATOM 2309 C C . THR A 1 317 ? 13.734 -26.734 -24.406 1 98.06 317 THR A C 1
ATOM 2311 O O . THR A 1 317 ? 13.977 -27.922 -24.141 1 98.06 317 THR A O 1
ATOM 2314 N N . VAL A 1 318 ? 12.578 -26.219 -24.094 1 98 318 VAL A N 1
ATOM 2315 C CA . VAL A 1 318 ? 11.633 -26.969 -23.281 1 98 318 VAL A CA 1
ATOM 2316 C C . VAL A 1 318 ? 11.055 -28.125 -24.094 1 98 318 VAL A C 1
ATOM 2318 O O . VAL A 1 318 ? 10.75 -29.188 -23.531 1 98 318 VAL A O 1
ATOM 2321 N N . LEU A 1 319 ? 10.891 -27.953 -25.359 1 97.69 319 LEU A N 1
ATOM 2322 C CA . LEU A 1 319 ? 10.398 -29.047 -26.203 1 97.69 319 LEU A CA 1
ATOM 2323 C C . LEU A 1 319 ? 11.469 -30.125 -26.375 1 97.69 319 LEU A C 1
ATOM 2325 O O . LEU A 1 319 ? 11.156 -31.312 -26.438 1 97.69 319 LEU A O 1
ATOM 2329 N N . ALA A 1 320 ? 12.672 -29.641 -26.5 1 97.38 320 ALA A N 1
ATOM 2330 C CA . ALA A 1 320 ? 13.773 -30.609 -26.516 1 97.38 320 ALA A CA 1
ATOM 2331 C C . ALA A 1 320 ? 13.852 -31.391 -25.219 1 97.38 320 ALA A C 1
ATOM 2333 O O . ALA A 1 320 ? 14.102 -32.594 -25.219 1 97.38 320 ALA A O 1
ATOM 2334 N N . MET A 1 321 ? 13.688 -30.672 -24.094 1 97.31 321 MET A N 1
ATOM 2335 C CA . MET A 1 321 ? 13.633 -31.328 -22.797 1 97.31 321 MET A CA 1
ATOM 2336 C C . MET A 1 321 ? 12.578 -32.438 -22.781 1 97.31 321 MET A C 1
ATOM 2338 O O . MET A 1 321 ? 12.859 -33.562 -22.375 1 97.31 321 MET A O 1
ATOM 2342 N N . ARG A 1 322 ? 11.461 -32.125 -23.266 1 95.88 322 ARG A N 1
ATOM 2343 C CA . ARG A 1 322 ? 10.375 -33.094 -23.312 1 95.88 322 ARG A CA 1
ATOM 2344 C C . ARG A 1 322 ? 10.742 -34.281 -24.188 1 95.88 322 ARG A C 1
ATOM 2346 O O . ARG A 1 322 ? 10.484 -35.438 -23.828 1 95.88 322 ARG A O 1
ATOM 2353 N N . ALA A 1 323 ? 11.305 -34.031 -25.297 1 95.31 323 ALA A N 1
ATOM 2354 C CA . ALA A 1 323 ? 11.688 -35.094 -26.25 1 95.31 323 ALA A CA 1
ATOM 2355 C C . ALA A 1 323 ? 12.719 -36.031 -25.641 1 95.31 323 ALA A C 1
ATOM 2357 O O . ALA A 1 323 ? 12.742 -37.219 -25.969 1 95.31 323 ALA A O 1
ATOM 2358 N N . LEU A 1 324 ? 13.508 -35.438 -24.781 1 96.25 324 LEU A N 1
ATOM 2359 C CA . LEU A 1 324 ? 14.578 -36.219 -24.172 1 96.25 324 LEU A CA 1
ATOM 2360 C C . LEU A 1 324 ? 14.102 -36.875 -22.875 1 96.25 324 LEU A C 1
ATOM 2362 O O . LEU A 1 324 ? 14.875 -37.594 -22.219 1 96.25 324 LEU A O 1
ATOM 2366 N N . GLY A 1 325 ? 12.914 -36.594 -22.5 1 94.44 325 GLY A N 1
ATOM 2367 C CA . GLY A 1 325 ? 12.32 -37.281 -21.359 1 94.44 325 GLY A CA 1
ATOM 2368 C C . GLY A 1 325 ? 12.477 -36.531 -20.047 1 94.44 325 GLY A C 1
ATOM 2369 O O . GLY A 1 325 ? 12.195 -37.062 -18.984 1 94.44 325 GLY A O 1
ATOM 2370 N N . HIS A 1 326 ? 12.953 -35.281 -20.156 1 95.75 326 HIS A N 1
ATOM 2371 C CA . HIS A 1 326 ? 13.047 -34.469 -18.953 1 95.75 326 HIS A CA 1
ATOM 2372 C C . HIS A 1 326 ? 11.672 -33.969 -18.516 1 95.75 326 HIS A C 1
ATOM 2374 O O . HIS A 1 326 ? 10.836 -33.625 -19.359 1 95.75 326 HIS A O 1
ATOM 2380 N N . ASP A 1 327 ? 11.414 -34 -17.25 1 95.69 327 ASP A N 1
ATOM 2381 C CA . ASP A 1 327 ? 10.141 -33.562 -16.688 1 95.69 327 ASP A CA 1
ATOM 2382 C C . ASP A 1 327 ? 10.086 -32.031 -16.562 1 95.69 327 ASP A C 1
ATOM 2384 O O . ASP A 1 327 ? 10.773 -31.453 -15.727 1 95.69 327 ASP A O 1
ATOM 2388 N N . THR A 1 328 ? 9.219 -31.453 -17.281 1 96 328 THR A N 1
ATOM 2389 C CA . THR A 1 328 ? 9.156 -30 -17.312 1 96 328 THR A CA 1
ATOM 2390 C C . THR A 1 328 ? 8.414 -29.453 -16.109 1 96 328 THR A C 1
ATOM 2392 O O . THR A 1 328 ? 8.383 -28.234 -15.883 1 96 328 THR A O 1
ATOM 2395 N N . ALA A 1 329 ? 7.863 -30.312 -15.25 1 95.12 329 ALA A N 1
ATOM 2396 C CA . ALA A 1 329 ? 7.199 -29.875 -14.023 1 95.12 329 ALA A CA 1
ATOM 2397 C C . ALA A 1 329 ? 8.195 -29.766 -12.875 1 95.12 329 ALA A C 1
ATOM 2399 O O . ALA A 1 329 ? 7.891 -29.172 -11.836 1 95.12 329 ALA A O 1
ATOM 2400 N N . ARG A 1 330 ? 9.289 -30.359 -13.086 1 95.19 330 ARG A N 1
ATOM 2401 C CA . ARG A 1 330 ? 10.305 -30.375 -12.031 1 95.19 330 ARG A CA 1
ATOM 2402 C C . ARG A 1 330 ? 11.219 -29.156 -12.141 1 95.19 330 ARG A C 1
ATOM 2404 O O . ARG A 1 330 ? 11.773 -28.891 -13.211 1 95.19 330 ARG A O 1
ATOM 2411 N N . LEU A 1 331 ? 11.406 -28.547 -11.023 1 94.94 331 LEU A N 1
ATOM 2412 C CA . LEU A 1 331 ? 12.227 -27.328 -11 1 94.94 331 LEU A CA 1
ATOM 2413 C C . LEU A 1 331 ? 13.68 -27.641 -11.336 1 94.94 331 LEU A C 1
ATOM 2415 O O . LEU A 1 331 ? 14.344 -26.875 -12.039 1 94.94 331 LEU A O 1
ATOM 2419 N N . ASP A 1 332 ? 14.156 -28.766 -10.914 1 94.38 332 ASP A N 1
ATOM 2420 C CA . ASP A 1 332 ? 15.57 -29.109 -11.055 1 94.38 332 ASP A CA 1
ATOM 2421 C C . ASP A 1 332 ? 15.883 -29.625 -12.453 1 94.38 332 ASP A C 1
ATOM 2423 O O . ASP A 1 332 ? 17.047 -29.859 -12.797 1 94.38 332 ASP A O 1
ATOM 2427 N N . SER A 1 333 ? 14.852 -29.797 -13.289 1 95.62 333 SER A N 1
ATOM 2428 C CA . SER A 1 333 ? 15.078 -30.188 -14.68 1 95.62 333 SER A CA 1
ATOM 2429 C C . SER A 1 333 ? 15.75 -29.062 -15.461 1 95.62 333 SER A C 1
ATOM 2431 O O . SER A 1 333 ? 16.438 -29.312 -16.469 1 95.62 333 SER A O 1
ATOM 2433 N N . TYR A 1 334 ? 15.555 -27.844 -15.016 1 96.81 334 TYR A N 1
ATOM 2434 C CA . TYR A 1 334 ? 16.109 -26.672 -15.68 1 96.81 334 TYR A CA 1
ATOM 2435 C C . TYR A 1 334 ? 17.484 -26.328 -15.102 1 96.81 334 TYR A C 1
ATOM 2437 O O . TYR A 1 334 ? 17.578 -25.75 -14.023 1 96.81 334 TYR A O 1
ATOM 2445 N N . SER A 1 335 ? 18.531 -26.656 -15.82 1 96.44 335 SER A N 1
ATOM 2446 C CA . SER A 1 335 ? 19.891 -26.469 -15.32 1 96.44 335 SER A CA 1
ATOM 2447 C C . SER A 1 335 ? 20.828 -26.031 -16.438 1 96.44 335 SER A C 1
ATOM 2449 O O . SER A 1 335 ? 20.531 -26.219 -17.625 1 96.44 335 SER A O 1
ATOM 2451 N N . ASP A 1 336 ? 21.891 -25.484 -15.977 1 96.88 336 ASP A N 1
ATOM 2452 C CA . ASP A 1 336 ? 22.938 -25.125 -16.938 1 96.88 336 ASP A CA 1
ATOM 2453 C C . ASP A 1 336 ? 23.484 -26.359 -17.625 1 96.88 336 ASP A C 1
ATOM 2455 O O . ASP A 1 336 ? 23.766 -26.328 -18.828 1 96.88 336 ASP A O 1
ATOM 2459 N N . ALA A 1 337 ? 23.609 -27.344 -16.906 1 97.38 337 ALA A N 1
ATOM 2460 C CA . ALA A 1 337 ? 24.125 -28.594 -17.453 1 97.38 337 ALA A CA 1
ATOM 2461 C C . ALA A 1 337 ? 23.234 -29.125 -18.562 1 97.38 337 ALA A C 1
ATOM 2463 O O . ALA A 1 337 ? 23.719 -29.641 -19.578 1 97.38 337 ALA A O 1
ATOM 2464 N N . LEU A 1 338 ? 21.953 -29.031 -18.328 1 96.56 338 LEU A N 1
ATOM 2465 C CA . LEU A 1 338 ? 20.984 -29.453 -19.328 1 96.56 338 LEU A CA 1
ATOM 2466 C C . LEU A 1 338 ? 21.141 -28.656 -20.609 1 96.56 338 LEU A C 1
ATOM 2468 O O . LEU A 1 338 ? 21.109 -29.234 -21.703 1 96.56 338 LEU A O 1
ATOM 2472 N N . CYS A 1 339 ? 21.359 -27.359 -20.469 1 97.31 339 CYS A N 1
ATOM 2473 C CA . CYS A 1 339 ? 21.469 -26.484 -21.625 1 97.31 339 CYS A CA 1
ATOM 2474 C C . CYS A 1 339 ? 22.734 -26.766 -22.422 1 97.31 339 CYS A C 1
ATOM 2476 O O . CYS A 1 339 ? 22.828 -26.422 -23.594 1 97.31 339 CYS A O 1
ATOM 2478 N N . ALA A 1 340 ? 23.656 -27.406 -21.734 1 97.19 340 ALA A N 1
ATOM 2479 C CA . ALA A 1 340 ? 24.938 -27.703 -22.375 1 97.19 340 ALA A CA 1
ATOM 2480 C C . ALA A 1 340 ? 24.922 -29.109 -22.984 1 97.19 340 ALA A C 1
ATOM 2482 O O . ALA A 1 340 ? 25.859 -29.5 -23.672 1 97.19 340 ALA A O 1
ATOM 2483 N N . ASP A 1 341 ? 23.938 -29.922 -22.734 1 97.25 341 ASP A N 1
ATOM 2484 C CA . ASP A 1 341 ? 23.844 -31.281 -23.25 1 97.25 341 ASP A CA 1
ATOM 2485 C C . ASP A 1 341 ? 23.781 -31.281 -24.766 1 97.25 341 ASP A C 1
ATOM 2487 O O . ASP A 1 341 ? 22.828 -30.75 -25.359 1 97.25 341 ASP A O 1
ATOM 2491 N N . PRO A 1 342 ? 24.688 -31.922 -25.422 1 96.94 342 PRO A N 1
ATOM 2492 C CA . PRO A 1 342 ? 24.719 -31.922 -26.891 1 96.94 342 PRO A CA 1
ATOM 2493 C C . PRO A 1 342 ? 23.438 -32.5 -27.5 1 96.94 342 PRO A C 1
ATOM 2495 O O . PRO A 1 342 ? 23.016 -32.062 -28.578 1 96.94 342 PRO A O 1
ATOM 2498 N N . ARG A 1 343 ? 22.844 -33.469 -26.922 1 97.06 343 ARG A N 1
ATOM 2499 C CA . ARG A 1 343 ? 21.594 -34.031 -27.438 1 97.06 343 ARG A CA 1
ATOM 2500 C C . ARG A 1 343 ? 20.469 -33 -27.391 1 97.06 343 ARG A C 1
ATOM 2502 O O . ARG A 1 343 ? 19.656 -32.938 -28.312 1 97.06 343 ARG A O 1
ATOM 2509 N N . LEU A 1 344 ? 20.438 -32.25 -26.297 1 97.38 344 LEU A N 1
ATOM 2510 C CA . LEU A 1 344 ? 19.422 -31.203 -26.172 1 97.38 344 LEU A CA 1
ATOM 2511 C C . LEU A 1 344 ? 19.641 -30.125 -27.219 1 97.38 344 LEU A C 1
ATOM 2513 O O . LEU A 1 344 ? 18.688 -29.688 -27.875 1 97.38 344 LEU A O 1
ATOM 2517 N N . ILE A 1 345 ? 20.891 -29.766 -27.391 1 97.5 345 ILE A N 1
ATOM 2518 C CA . ILE A 1 345 ? 21.234 -28.703 -28.328 1 97.5 345 ILE A CA 1
ATOM 2519 C C . ILE A 1 345 ? 20.828 -29.125 -29.75 1 97.5 345 ILE A C 1
ATOM 2521 O O . ILE A 1 345 ? 20.266 -28.328 -30.5 1 97.5 345 ILE A O 1
ATOM 2525 N N . GLU A 1 346 ? 21.125 -30.297 -30.062 1 96.44 346 GLU A N 1
ATOM 2526 C CA . GLU A 1 346 ? 20.797 -30.797 -31.391 1 96.44 346 GLU A CA 1
ATOM 2527 C C . GLU A 1 346 ? 19.297 -30.734 -31.641 1 96.44 346 GLU A C 1
ATOM 2529 O O . GLU A 1 346 ? 18.859 -30.297 -32.719 1 96.44 346 GLU A O 1
ATOM 2534 N N . LEU A 1 347 ? 18.531 -31.188 -30.719 1 96.69 347 LEU A N 1
ATOM 2535 C CA . LEU A 1 347 ? 17.078 -31.188 -30.859 1 96.69 347 LEU A CA 1
ATOM 2536 C C . LEU A 1 347 ? 16.531 -29.75 -30.844 1 96.69 347 LEU A C 1
ATOM 2538 O O . LEU A 1 347 ? 15.617 -29.438 -31.609 1 96.69 347 LEU A O 1
ATOM 2542 N N . ARG A 1 348 ? 17.016 -28.906 -29.922 1 97.19 348 ARG A N 1
ATOM 2543 C CA . ARG A 1 348 ? 16.609 -27.5 -29.828 1 97.19 348 ARG A CA 1
ATOM 2544 C C . ARG A 1 348 ? 16.75 -26.812 -31.188 1 97.19 348 ARG A C 1
ATOM 2546 O O . ARG A 1 348 ? 15.875 -26.031 -31.578 1 97.19 348 ARG A O 1
ATOM 2553 N N . ASP A 1 349 ? 17.812 -27.172 -31.859 1 95.88 349 ASP A N 1
ATOM 2554 C CA . ASP A 1 349 ? 18.125 -26.531 -33.125 1 95.88 349 ASP A CA 1
ATOM 2555 C C . ASP A 1 349 ? 17.188 -27 -34.25 1 95.88 349 ASP A C 1
ATOM 2557 O O . ASP A 1 349 ? 17.125 -26.391 -35.312 1 95.88 349 ASP A O 1
ATOM 2561 N N . ARG A 1 350 ? 16.469 -28.031 -33.938 1 96.31 350 ARG A N 1
ATOM 2562 C CA . ARG A 1 350 ? 15.5 -28.562 -34.906 1 96.31 350 ARG A CA 1
ATOM 2563 C C . ARG A 1 350 ? 14.125 -27.922 -34.688 1 96.31 350 ARG A C 1
ATOM 2565 O O . ARG A 1 350 ? 13.195 -28.172 -35.469 1 96.31 350 ARG A O 1
ATOM 2572 N N . VAL A 1 351 ? 13.961 -27.125 -33.719 1 97.31 351 VAL A N 1
ATOM 2573 C CA . VAL A 1 351 ? 12.68 -26.5 -33.406 1 97.31 351 VAL A CA 1
ATOM 2574 C C . VAL A 1 351 ? 12.609 -25.125 -34.062 1 97.31 351 VAL A C 1
ATOM 2576 O O . VAL A 1 351 ? 13.492 -24.281 -33.844 1 97.31 351 VAL A O 1
ATOM 2579 N N . GLU A 1 352 ? 11.656 -24.922 -34.844 1 97.38 352 GLU A N 1
ATOM 2580 C CA . GLU A 1 352 ? 11.375 -23.625 -35.438 1 97.38 352 GLU A CA 1
ATOM 2581 C C . GLU A 1 352 ? 10.148 -22.969 -34.812 1 97.38 352 GLU A C 1
ATOM 2583 O O . GLU A 1 352 ? 9.102 -23.609 -34.688 1 97.38 352 GLU A O 1
ATOM 2588 N N . VAL A 1 353 ? 10.281 -21.797 -34.375 1 98.25 353 VAL A N 1
ATOM 2589 C CA . VAL A 1 353 ? 9.188 -21.078 -33.75 1 98.25 353 VAL A CA 1
ATOM 2590 C C . VAL A 1 353 ? 8.719 -19.938 -34.625 1 98.25 353 VAL A C 1
ATOM 2592 O O . VAL A 1 353 ? 9.523 -19.109 -35.062 1 98.25 353 VAL A O 1
ATOM 2595 N N . ILE A 1 354 ? 7.43 -19.875 -34.906 1 97.69 354 ILE A N 1
ATOM 2596 C CA . ILE A 1 354 ? 6.859 -18.906 -35.812 1 97.69 354 ILE A CA 1
ATOM 2597 C C . ILE A 1 354 ? 5.723 -18.156 -35.125 1 97.69 354 ILE A C 1
ATOM 2599 O O . ILE A 1 354 ? 4.844 -18.766 -34.531 1 97.69 354 ILE A O 1
ATOM 2603 N N . GLY A 1 355 ? 5.777 -16.859 -35.219 1 97.56 355 GLY A N 1
ATOM 2604 C CA . GLY A 1 355 ? 4.645 -16.062 -34.75 1 97.56 355 GLY A CA 1
ATOM 2605 C C . GLY A 1 355 ? 3.447 -16.156 -35.688 1 97.56 355 GLY A C 1
ATOM 2606 O O . GLY A 1 355 ? 3.594 -16.078 -36.906 1 97.56 355 GLY A O 1
ATOM 2607 N N . ASP A 1 356 ? 2.287 -16.422 -35.125 1 97.62 356 ASP A N 1
ATOM 2608 C CA . ASP A 1 356 ? 1.037 -16.531 -35.875 1 97.62 356 ASP A CA 1
ATOM 2609 C C . ASP A 1 356 ? -0.062 -15.688 -35.219 1 97.62 356 ASP A C 1
ATOM 2611 O O . ASP A 1 356 ? -0.656 -16.078 -34.219 1 97.62 356 ASP A O 1
ATOM 2615 N N . ASP A 1 357 ? -0.432 -14.641 -35.812 1 95.5 357 ASP A N 1
ATOM 2616 C CA . ASP A 1 357 ? -1.362 -13.656 -35.25 1 95.5 357 ASP A CA 1
ATOM 2617 C C . ASP A 1 357 ? -2.787 -14.203 -35.219 1 95.5 357 ASP A C 1
ATOM 2619 O O . ASP A 1 357 ? -3.676 -13.609 -34.625 1 95.5 357 ASP A O 1
ATOM 2623 N N . SER A 1 358 ? -3.004 -15.305 -35.875 1 97.06 358 SER A N 1
ATOM 2624 C CA . SER A 1 358 ? -4.332 -15.906 -35.844 1 97.06 358 SER A CA 1
ATOM 2625 C C . SER A 1 358 ? -4.559 -16.703 -34.562 1 97.06 358 SER A C 1
ATOM 2627 O O . SER A 1 358 ? -5.691 -17.062 -34.25 1 97.06 358 SER A O 1
ATOM 2629 N N . LEU A 1 359 ? -3.535 -16.984 -33.875 1 97.19 359 LEU A N 1
ATOM 2630 C CA . LEU A 1 359 ? -3.639 -17.719 -32.625 1 97.19 359 LEU A CA 1
ATOM 2631 C C . LEU A 1 359 ? -3.756 -16.766 -31.438 1 97.19 359 LEU A C 1
ATOM 2633 O O . LEU A 1 359 ? -3.129 -15.703 -31.422 1 97.19 359 LEU A O 1
ATOM 2637 N N . SER A 1 360 ? -4.57 -17.203 -30.484 1 94.75 360 SER A N 1
ATOM 2638 C CA . SER A 1 360 ? -4.641 -16.422 -29.25 1 94.75 360 SER A CA 1
ATOM 2639 C C . SER A 1 360 ? -3.396 -16.641 -28.391 1 94.75 360 SER A C 1
ATOM 2641 O O . SER A 1 360 ? -2.562 -17.5 -28.703 1 94.75 360 SER A O 1
ATOM 2643 N N . GLU A 1 361 ? -3.312 -15.906 -27.328 1 91.94 361 GLU A N 1
ATOM 2644 C CA . GLU A 1 361 ? -2.16 -15.953 -26.438 1 91.94 361 GLU A CA 1
ATOM 2645 C C . GLU A 1 361 ? -2.107 -17.281 -25.672 1 91.94 361 GLU A C 1
ATOM 2647 O O . GLU A 1 361 ? -1.067 -17.641 -25.125 1 91.94 361 GLU A O 1
ATOM 2652 N N . THR A 1 362 ? -3.211 -18.031 -25.688 1 94.25 362 THR A N 1
ATOM 2653 C CA . THR A 1 362 ? -3.268 -19.266 -24.906 1 94.25 362 THR A CA 1
ATOM 2654 C C . THR A 1 362 ? -3.209 -20.484 -25.828 1 94.25 362 THR A C 1
ATOM 2656 O O . THR A 1 362 ? -3.418 -21.609 -25.391 1 94.25 362 THR A O 1
ATOM 2659 N N . GLN A 1 363 ? -2.898 -20.25 -27.109 1 97.06 363 GLN A N 1
ATOM 2660 C CA . GLN A 1 363 ? -2.914 -21.328 -28.078 1 97.06 363 GLN A CA 1
ATOM 2661 C C . GLN A 1 363 ? -1.521 -21.562 -28.656 1 97.06 363 GLN A C 1
ATOM 2663 O O . GLN A 1 363 ? -0.722 -20.641 -28.766 1 97.06 363 GLN A O 1
ATOM 2668 N N . ALA A 1 364 ? -1.258 -22.781 -28.984 1 97.81 364 ALA A N 1
ATOM 2669 C CA . ALA A 1 364 ? -0.081 -23.172 -29.766 1 97.81 364 ALA A CA 1
ATOM 2670 C C . ALA A 1 364 ? -0.413 -24.312 -30.719 1 97.81 364 ALA A C 1
ATOM 2672 O O . ALA A 1 364 ? -1.302 -25.125 -30.438 1 97.81 364 ALA A O 1
ATOM 2673 N N . HIS A 1 365 ? 0.235 -24.266 -31.844 1 98.19 365 HIS A N 1
ATOM 2674 C CA . HIS A 1 365 ? 0.147 -25.312 -32.844 1 98.19 365 HIS A CA 1
ATOM 2675 C C . HIS A 1 365 ? 1.518 -25.906 -33.156 1 98.19 365 HIS A C 1
ATOM 2677 O O . HIS A 1 365 ? 2.473 -25.188 -33.438 1 98.19 365 HIS A O 1
ATOM 2683 N N . LEU A 1 366 ? 1.622 -27.219 -33.062 1 98 366 LEU A N 1
ATOM 2684 C CA . LEU A 1 366 ? 2.875 -27.922 -33.312 1 98 366 LEU A CA 1
ATOM 2685 C C . LEU A 1 366 ? 2.758 -28.781 -34.562 1 98 366 LEU A C 1
ATOM 2687 O O . LEU A 1 366 ? 1.719 -29.406 -34.812 1 98 366 LEU A O 1
ATOM 2691 N N . SER A 1 367 ? 3.775 -28.719 -35.312 1 97.69 367 SER A N 1
ATOM 2692 C CA . SER A 1 367 ? 3.947 -29.625 -36.469 1 97.69 367 SER A CA 1
ATOM 2693 C C . SER A 1 367 ? 5.227 -30.438 -36.344 1 97.69 367 SER A C 1
ATOM 2695 O O . SER A 1 367 ? 6.324 -29.875 -36.281 1 97.69 367 SER A O 1
ATOM 2697 N N . LEU A 1 368 ? 5.059 -31.766 -36.312 1 97.12 368 LEU A N 1
ATOM 2698 C CA . LEU A 1 368 ? 6.191 -32.656 -36.156 1 97.12 368 LEU A CA 1
ATOM 2699 C C . LEU A 1 368 ? 6.465 -33.406 -37.469 1 97.12 368 LEU A C 1
ATOM 2701 O O . LEU A 1 368 ? 5.551 -34 -38.062 1 97.12 368 LEU A O 1
ATOM 2705 N N . LEU A 1 369 ? 7.699 -33.281 -37.938 1 96.69 369 LEU A N 1
ATOM 2706 C CA . LEU A 1 369 ? 8.227 -34.156 -38.969 1 96.69 369 LEU A CA 1
ATOM 2707 C C . LEU A 1 369 ? 9.164 -35.188 -38.375 1 96.69 369 LEU A C 1
ATOM 2709 O O . LEU A 1 369 ? 10.195 -34.844 -37.812 1 96.69 369 LEU A O 1
ATOM 2713 N N . ARG A 1 370 ? 8.781 -36.469 -38.562 1 94.94 370 ARG A N 1
ATOM 2714 C CA . ARG A 1 370 ? 9.625 -37.531 -38.062 1 94.94 370 ARG A CA 1
ATOM 2715 C C . ARG A 1 370 ? 10.648 -37.969 -39.094 1 94.94 370 ARG A C 1
ATOM 2717 O O . ARG A 1 370 ? 10.492 -37.656 -40.281 1 94.94 370 ARG A O 1
ATOM 2724 N N . ARG A 1 371 ? 11.617 -38.688 -38.656 1 93.25 371 ARG A N 1
ATOM 2725 C CA . ARG A 1 371 ? 12.688 -39.125 -39.562 1 93.25 371 ARG A CA 1
ATOM 2726 C C . ARG A 1 371 ? 12.172 -40.125 -40.562 1 93.25 371 ARG A C 1
ATOM 2728 O O . ARG A 1 371 ? 12.719 -40.25 -41.656 1 93.25 371 ARG A O 1
ATOM 2735 N N . ASP A 1 372 ? 11.094 -40.781 -40.281 1 93.44 372 ASP A N 1
ATOM 2736 C CA . ASP A 1 372 ? 10.516 -41.75 -41.219 1 93.44 372 ASP A CA 1
ATOM 2737 C C . ASP A 1 372 ? 9.594 -41.094 -42.219 1 93.44 372 ASP A C 1
ATOM 2739 O O . ASP A 1 372 ? 8.961 -41.75 -43.031 1 93.44 372 ASP A O 1
ATOM 2743 N N . GLY A 1 373 ? 9.445 -39.781 -42.031 1 94.06 373 GLY A N 1
ATOM 2744 C CA . GLY A 1 373 ? 8.688 -39.031 -43.031 1 94.06 373 GLY A CA 1
ATOM 2745 C C . GLY A 1 373 ? 7.273 -38.719 -42.562 1 94.06 373 GLY A C 1
ATOM 2746 O O . GLY A 1 373 ? 6.574 -37.938 -43.188 1 94.06 373 GLY A O 1
ATOM 2747 N N . GLN A 1 374 ? 6.867 -39.312 -41.562 1 94.62 374 GLN A N 1
ATOM 2748 C CA . GLN A 1 374 ? 5.516 -39.094 -41.062 1 94.62 374 GLN A CA 1
ATOM 2749 C C . GLN A 1 374 ? 5.367 -37.688 -40.469 1 94.62 374 GLN A C 1
ATOM 2751 O O . GLN A 1 374 ? 6.273 -37.188 -39.812 1 94.62 374 GLN A O 1
ATOM 2756 N N . ARG A 1 375 ? 4.207 -37.094 -40.781 1 95.25 375 ARG A N 1
ATOM 2757 C CA . ARG A 1 375 ? 3.895 -35.75 -40.281 1 95.25 375 ARG A CA 1
ATOM 2758 C C . ARG A 1 375 ? 2.701 -35.781 -39.344 1 95.25 375 ARG A C 1
ATOM 2760 O O . ARG A 1 375 ? 1.735 -36.531 -39.562 1 95.25 375 ARG A O 1
ATOM 2767 N N . GLN A 1 376 ? 2.816 -35.125 -38.312 1 96.31 376 GLN A N 1
ATOM 2768 C CA . GLN A 1 376 ? 1.725 -35 -37.344 1 96.31 376 GLN A CA 1
ATOM 2769 C C . GLN A 1 376 ? 1.551 -33.562 -36.875 1 96.31 376 GLN A C 1
ATOM 2771 O O . GLN A 1 376 ? 2.533 -32.844 -36.719 1 96.31 376 GLN A O 1
ATOM 2776 N N . GLU A 1 377 ? 0.32 -33.125 -36.75 1 97.12 377 GLU A N 1
ATOM 2777 C CA . GLU A 1 377 ? -0.013 -31.781 -36.25 1 97.12 377 GLU A CA 1
ATOM 2778 C C . GLU A 1 377 ? -0.913 -31.859 -35.031 1 97.12 377 GLU A C 1
ATOM 2780 O O . GLU A 1 377 ? -1.837 -32.688 -34.969 1 97.12 377 GLU A O 1
ATOM 2785 N N . VAL A 1 378 ? -0.579 -31.062 -34.062 1 97.38 378 VAL A N 1
ATOM 2786 C CA . VAL A 1 378 ? -1.396 -31 -32.844 1 97.38 378 VAL A CA 1
ATOM 2787 C C . VAL A 1 378 ? -1.508 -29.547 -32.375 1 97.38 378 VAL A C 1
ATOM 2789 O O . VAL A 1 378 ? -0.694 -28.703 -32.75 1 97.38 378 VAL A O 1
ATOM 2792 N N . SER A 1 379 ? -2.562 -29.297 -31.703 1 97.06 379 SER A N 1
ATOM 2793 C CA . SER A 1 379 ? -2.783 -27.969 -31.125 1 97.06 379 SER A CA 1
ATOM 2794 C C . SER A 1 379 ? -3.301 -28.078 -29.688 1 97.06 379 SER A C 1
ATOM 2796 O O . SER A 1 379 ? -3.801 -29.125 -29.281 1 97.06 379 SER A O 1
ATOM 2798 N N . HIS A 1 380 ? -3.109 -27.078 -28.953 1 96.69 380 HIS A N 1
ATOM 2799 C CA . HIS A 1 380 ? -3.648 -27 -27.609 1 96.69 380 HIS A CA 1
ATOM 2800 C C . HIS A 1 380 ? -4.008 -25.562 -27.25 1 96.69 380 HIS A C 1
ATOM 2802 O O . HIS A 1 380 ? -3.324 -24.625 -27.656 1 96.69 380 HIS A O 1
ATOM 2808 N N . ASP A 1 381 ? -5.117 -25.438 -26.609 1 95.44 381 ASP A N 1
ATOM 2809 C CA . ASP A 1 381 ? -5.547 -24.188 -26 1 95.44 381 ASP A CA 1
ATOM 2810 C C . ASP A 1 381 ? -5.602 -24.328 -24.484 1 95.44 381 ASP A C 1
ATOM 2812 O O . ASP A 1 381 ? -6.363 -25.125 -23.938 1 95.44 381 ASP A O 1
ATOM 2816 N N . LEU A 1 382 ? -4.852 -23.5 -23.828 1 92 382 LEU A N 1
ATOM 2817 C CA . LEU A 1 382 ? -4.785 -23.578 -22.375 1 92 382 LEU A CA 1
ATOM 2818 C C . LEU A 1 382 ? -6.148 -23.297 -21.75 1 92 382 LEU A C 1
ATOM 2820 O O . LEU A 1 382 ? -6.398 -23.641 -20.594 1 92 382 LEU A O 1
ATOM 2824 N N . MET A 1 383 ? -6.973 -22.672 -22.438 1 89.31 383 MET A N 1
ATOM 2825 C CA . MET A 1 383 ? -8.305 -22.344 -21.938 1 89.31 383 MET A CA 1
ATOM 2826 C C . MET A 1 383 ? -9.258 -23.531 -22.125 1 89.31 383 MET A C 1
ATOM 2828 O O . MET A 1 383 ? -10.383 -23.5 -21.625 1 89.31 383 MET A O 1
ATOM 2832 N N . ALA A 1 384 ? -8.734 -24.547 -22.812 1 88.56 384 ALA A N 1
ATOM 2833 C CA . ALA A 1 384 ? -9.57 -25.734 -22.953 1 88.56 384 ALA A CA 1
ATOM 2834 C C . ALA A 1 384 ? -9.844 -26.375 -21.594 1 88.56 384 ALA A C 1
ATOM 2836 O O . ALA A 1 384 ? -8.93 -26.531 -20.781 1 88.56 384 ALA A O 1
ATOM 2837 N N . PRO A 1 385 ? -11.078 -26.672 -21.359 1 84.19 385 PRO A N 1
ATOM 2838 C CA . PRO A 1 385 ? -11.43 -27.188 -20.031 1 84.19 385 PRO A CA 1
ATOM 2839 C C . PRO A 1 385 ? -10.828 -28.578 -19.781 1 84.19 385 PRO A C 1
ATOM 2841 O O . PRO A 1 385 ? -10.75 -29.406 -20.688 1 84.19 385 PRO A O 1
ATOM 2844 N N . LEU A 1 386 ? -10.312 -28.781 -18.672 1 91 386 LEU A N 1
ATOM 2845 C CA . LEU A 1 386 ? -9.961 -30.094 -18.141 1 91 386 LEU A CA 1
ATOM 2846 C C . LEU A 1 386 ? -11.109 -30.672 -17.312 1 91 386 LEU A C 1
ATOM 2848 O O . LEU A 1 386 ? -11.82 -29.922 -16.625 1 91 386 LEU A O 1
ATOM 2852 N N . THR A 1 387 ? -11.258 -31.984 -17.422 1 94.81 387 THR A N 1
ATOM 2853 C CA . THR A 1 387 ? -12.188 -32.562 -16.469 1 94.81 387 THR A CA 1
ATOM 2854 C C . THR A 1 387 ? -11.672 -32.438 -15.047 1 94.81 387 THR A C 1
ATOM 2856 O O . THR A 1 387 ? -10.469 -32.312 -14.82 1 94.81 387 THR A O 1
ATOM 2859 N N . LEU A 1 388 ? -12.57 -32.438 -14.094 1 96.56 388 LEU A N 1
ATOM 2860 C CA . LEU A 1 388 ? -12.172 -32.312 -12.695 1 96.56 388 LEU A CA 1
ATOM 2861 C C . LEU A 1 388 ? -11.25 -33.438 -12.289 1 96.56 388 LEU A C 1
ATOM 2863 O O . LEU A 1 388 ? -10.32 -33.25 -11.508 1 96.56 388 LEU A O 1
ATOM 2867 N N . ALA A 1 389 ? -11.516 -34.562 -12.836 1 97.38 389 ALA A N 1
ATOM 2868 C CA . ALA A 1 389 ? -10.695 -35.75 -12.516 1 97.38 389 ALA A CA 1
ATOM 2869 C C . ALA A 1 389 ? -9.273 -35.562 -13.031 1 97.38 389 ALA A C 1
ATOM 2871 O O . ALA A 1 389 ? -8.305 -35.875 -12.328 1 97.38 389 ALA A O 1
ATOM 2872 N N . GLU A 1 390 ? -9.156 -35.188 -14.273 1 96.56 390 GLU A N 1
ATOM 2873 C CA . GLU A 1 390 ? -7.84 -34.938 -14.852 1 96.56 390 GLU A CA 1
ATOM 2874 C C . GLU A 1 390 ? -7.113 -33.844 -14.102 1 96.56 390 GLU A C 1
ATOM 2876 O O . GLU A 1 390 ? -5.906 -33.938 -13.852 1 96.56 390 GLU A O 1
ATOM 2881 N N . ARG A 1 391 ? -7.828 -32.812 -13.797 1 97.06 391 ARG A N 1
ATOM 2882 C CA . ARG A 1 391 ? -7.266 -31.703 -13.047 1 97.06 391 ARG A CA 1
ATOM 2883 C C . ARG A 1 391 ? -6.727 -32.156 -11.695 1 97.06 391 ARG A C 1
ATOM 2885 O O . ARG A 1 391 ? -5.625 -31.766 -11.305 1 97.06 391 ARG A O 1
ATOM 2892 N N . GLU A 1 392 ? -7.531 -32.875 -10.992 1 98.31 392 GLU A N 1
ATOM 2893 C CA . GLU A 1 392 ? -7.113 -33.406 -9.695 1 98.31 392 GLU A CA 1
ATOM 2894 C C . GLU A 1 392 ? -5.844 -34.219 -9.82 1 98.31 392 GLU A C 1
ATOM 2896 O O . GLU A 1 392 ? -4.895 -34.062 -9.055 1 98.31 392 GLU A O 1
ATOM 2901 N N . GLU A 1 393 ? -5.852 -35.094 -10.75 1 98.25 393 GLU A N 1
ATOM 2902 C CA . GLU A 1 393 ? -4.695 -35.969 -10.961 1 98.25 393 GLU A CA 1
ATOM 2903 C C . GLU A 1 393 ? -3.438 -35.156 -11.242 1 98.25 393 GLU A C 1
ATOM 2905 O O . GLU A 1 393 ? -2.387 -35.406 -10.641 1 98.25 393 GLU A O 1
ATOM 2910 N N . ARG A 1 394 ? -3.555 -34.219 -12.109 1 97.5 394 ARG A N 1
ATOM 2911 C CA . ARG A 1 394 ? -2.395 -33.469 -12.547 1 97.5 394 ARG A CA 1
ATOM 2912 C C . ARG A 1 394 ? -1.892 -32.531 -11.438 1 97.5 394 ARG A C 1
ATOM 2914 O O . ARG A 1 394 ? -0.682 -32.375 -11.258 1 97.5 394 ARG A O 1
ATOM 2921 N N . VAL A 1 395 ? -2.787 -31.859 -10.703 1 98.56 395 VAL A N 1
ATOM 2922 C CA . VAL A 1 395 ? -2.387 -30.984 -9.617 1 98.56 395 VAL A CA 1
ATOM 2923 C C . VAL A 1 395 ? -1.713 -31.797 -8.508 1 98.56 395 VAL A C 1
ATOM 2925 O O . VAL A 1 395 ? -0.696 -31.359 -7.957 1 98.56 395 VAL A O 1
ATOM 2928 N N . ARG A 1 396 ? -2.273 -32.938 -8.211 1 98.56 396 ARG A N 1
ATOM 2929 C CA . ARG A 1 396 ? -1.682 -33.781 -7.184 1 98.56 396 ARG A CA 1
ATOM 2930 C C . ARG A 1 396 ? -0.315 -34.312 -7.625 1 98.56 396 ARG A C 1
ATOM 2932 O O . ARG A 1 396 ? 0.613 -34.375 -6.82 1 98.56 396 ARG A O 1
ATOM 2939 N N . ALA A 1 397 ? -0.201 -34.656 -8.867 1 97.94 397 ALA A N 1
ATOM 2940 C CA . ALA A 1 397 ? 1.09 -35.094 -9.398 1 97.94 397 ALA A CA 1
ATOM 2941 C C . ALA A 1 397 ? 2.123 -33.969 -9.305 1 97.94 397 ALA A C 1
ATOM 2943 O O . ALA A 1 397 ? 3.277 -34.219 -8.945 1 97.94 397 ALA A O 1
ATOM 2944 N N . LYS A 1 398 ? 1.743 -32.781 -9.688 1 98 398 LYS A N 1
ATOM 2945 C CA . LYS A 1 398 ? 2.615 -31.609 -9.57 1 98 398 LYS A CA 1
ATOM 2946 C C . LYS A 1 398 ? 3.074 -31.422 -8.125 1 98 398 LYS A C 1
ATOM 2948 O O . LYS A 1 398 ? 4.262 -31.203 -7.867 1 98 398 LYS A O 1
ATOM 2953 N N . ALA A 1 399 ? 2.131 -31.5 -7.195 1 98.44 399 ALA A N 1
ATOM 2954 C CA . ALA A 1 399 ? 2.457 -31.312 -5.785 1 98.44 399 ALA A CA 1
ATOM 2955 C C . ALA A 1 399 ? 3.461 -32.375 -5.312 1 98.44 399 ALA A C 1
ATOM 2957 O O . ALA A 1 399 ? 4.422 -32.031 -4.609 1 98.44 399 ALA A O 1
ATOM 2958 N N . ALA A 1 400 ? 3.215 -33.594 -5.723 1 97.81 400 ALA A N 1
ATOM 2959 C CA . ALA A 1 400 ? 4.109 -34.688 -5.34 1 97.81 400 ALA A CA 1
ATOM 2960 C C . ALA A 1 400 ? 5.52 -34.469 -5.875 1 97.81 400 ALA A C 1
ATOM 2962 O O . ALA A 1 400 ? 6.504 -34.781 -5.199 1 97.81 400 ALA A O 1
ATOM 2963 N N . LYS A 1 401 ? 5.613 -33.969 -7.047 1 96 401 LYS A N 1
ATOM 2964 C CA . LYS A 1 401 ? 6.91 -33.719 -7.664 1 96 401 LYS A CA 1
ATOM 2965 C C . LYS A 1 401 ? 7.641 -32.594 -6.949 1 96 401 LYS A C 1
ATOM 2967 O O . LYS A 1 401 ? 8.875 -32.562 -6.887 1 96 401 LYS A O 1
ATOM 2972 N N . LEU A 1 402 ? 6.902 -31.641 -6.441 1 96.75 402 LEU A N 1
ATOM 2973 C CA . LEU A 1 402 ? 7.504 -30.453 -5.84 1 96.75 402 LEU A CA 1
ATOM 2974 C C . LEU A 1 402 ? 7.902 -30.734 -4.395 1 96.75 402 LEU A C 1
ATOM 2976 O O . LEU A 1 402 ? 8.945 -30.25 -3.934 1 96.75 402 LEU A O 1
ATOM 2980 N N . ILE A 1 403 ? 7.043 -31.516 -3.646 1 96.88 403 ILE A N 1
ATOM 2981 C CA . ILE A 1 403 ? 7.281 -31.547 -2.207 1 96.88 403 ILE A CA 1
ATOM 2982 C C . ILE A 1 403 ? 7.371 -33 -1.725 1 96.88 403 ILE A C 1
ATOM 2984 O O . ILE A 1 403 ? 7.504 -33.25 -0.525 1 96.88 403 ILE A O 1
ATOM 2988 N N . GLY A 1 404 ? 7.305 -33.969 -2.602 1 96.56 404 GLY A N 1
ATOM 2989 C CA . GLY A 1 404 ? 7.293 -35.375 -2.246 1 96.56 404 GLY A CA 1
ATOM 2990 C C . GLY A 1 404 ? 5.895 -35.938 -2.107 1 96.56 404 GLY A C 1
ATOM 2991 O O . GLY A 1 404 ? 4.98 -35.25 -1.646 1 96.56 404 GLY A O 1
ATOM 2992 N N . GLY A 1 405 ? 5.707 -37.156 -2.504 1 97.38 405 GLY A N 1
ATOM 2993 C CA . GLY A 1 405 ? 4.406 -37.812 -2.539 1 97.38 405 GLY A CA 1
ATOM 2994 C C . GLY A 1 405 ? 3.758 -37.938 -1.173 1 97.38 405 GLY A C 1
ATOM 2995 O O . GLY A 1 405 ? 2.559 -37.688 -1.025 1 97.38 405 GLY A O 1
ATOM 2996 N N . SER A 1 406 ? 4.52 -38.281 -0.16 1 97.56 406 SER A N 1
ATOM 2997 C CA . SER A 1 406 ? 3.979 -38.5 1.178 1 97.56 406 SER A CA 1
ATOM 2998 C C . SER A 1 406 ? 3.373 -37.219 1.742 1 97.56 406 SER A C 1
ATOM 3000 O O . SER A 1 406 ? 2.232 -37.219 2.209 1 97.56 406 SER A O 1
ATOM 3002 N N . LEU A 1 407 ? 4.129 -36.125 1.682 1 97.25 407 LEU A N 1
ATOM 3003 C CA . LEU A 1 407 ? 3.643 -34.875 2.203 1 97.25 407 LEU A CA 1
ATOM 3004 C C . LEU A 1 407 ? 2.457 -34.344 1.387 1 97.25 407 LEU A C 1
ATOM 3006 O O . LEU A 1 407 ? 1.487 -33.844 1.946 1 97.25 407 LEU A O 1
ATOM 3010 N N . ALA A 1 408 ? 2.527 -34.469 0.06 1 98.06 408 ALA A N 1
ATOM 3011 C CA . ALA A 1 408 ? 1.424 -34.062 -0.806 1 98.06 408 ALA A CA 1
ATOM 3012 C C . ALA A 1 408 ? 0.139 -34.812 -0.443 1 98.06 408 ALA A C 1
ATOM 3014 O O . ALA A 1 408 ? -0.935 -34.188 -0.376 1 98.06 408 ALA A O 1
ATOM 3015 N N . ASP A 1 409 ? 0.27 -36.062 -0.201 1 98 409 ASP A N 1
ATOM 3016 C CA . ASP A 1 409 ? -0.885 -36.906 0.162 1 98 409 ASP A CA 1
ATOM 3017 C C . ASP A 1 409 ? -1.44 -36.469 1.524 1 98 409 ASP A C 1
ATOM 3019 O O . ASP A 1 409 ? -2.656 -36.469 1.728 1 98 409 ASP A O 1
ATOM 3023 N N . GLU A 1 410 ? -0.545 -36.219 2.418 1 97.19 410 GLU A N 1
ATOM 3024 C CA . GLU A 1 410 ? -0.959 -35.781 3.75 1 97.19 410 GLU A CA 1
ATOM 3025 C C . GLU A 1 410 ? -1.76 -34.5 3.682 1 97.19 410 GLU A C 1
ATOM 3027 O O . GLU A 1 410 ? -2.812 -34.375 4.312 1 97.19 410 GLU A O 1
ATOM 3032 N N . ILE A 1 411 ? -1.248 -33.531 2.963 1 98.12 411 ILE A N 1
ATOM 3033 C CA . ILE A 1 411 ? -1.92 -32.25 2.82 1 98.12 411 ILE A CA 1
ATOM 3034 C C . ILE A 1 411 ? -3.266 -32.438 2.127 1 98.12 411 ILE A C 1
ATOM 3036 O O . ILE A 1 411 ? -4.277 -31.875 2.549 1 98.12 411 ILE A O 1
ATOM 3040 N N . TRP A 1 412 ? -3.252 -33.219 1.051 1 98.38 412 TRP A N 1
ATOM 3041 C CA . TRP A 1 412 ? -4.48 -33.469 0.307 1 98.38 412 TRP A CA 1
ATOM 3042 C C . TRP A 1 412 ? -5.543 -34.094 1.206 1 98.38 412 TRP A C 1
ATOM 3044 O O . TRP A 1 412 ? -6.715 -33.719 1.146 1 98.38 412 TRP A O 1
ATOM 3054 N N . ALA A 1 413 ? -5.133 -35.031 2.051 1 97.81 413 ALA A N 1
ATOM 3055 C CA . ALA A 1 413 ? -6.055 -35.688 2.975 1 97.81 413 ALA A CA 1
ATOM 3056 C C . ALA A 1 413 ? -6.672 -34.656 3.939 1 97.81 413 ALA A C 1
ATOM 3058 O O . ALA A 1 413 ? -7.871 -34.719 4.227 1 97.81 413 ALA A O 1
ATOM 3059 N N . LEU A 1 414 ? -5.879 -33.75 4.469 1 96.88 414 LEU A N 1
ATOM 3060 C CA . LEU A 1 414 ? -6.395 -32.719 5.352 1 96.88 414 LEU A CA 1
ATOM 3061 C C . LEU A 1 414 ? -7.438 -31.875 4.637 1 96.88 414 LEU A C 1
ATOM 3063 O O . LEU A 1 414 ? -8.492 -31.562 5.199 1 96.88 414 LEU A O 1
ATOM 3067 N N . LEU A 1 415 ? -7.145 -31.5 3.379 1 98.19 415 LEU A N 1
ATOM 3068 C CA . LEU A 1 415 ? -8 -30.594 2.611 1 98.19 415 LEU A CA 1
ATOM 3069 C C . LEU A 1 415 ? -9.32 -31.281 2.254 1 98.19 415 LEU A C 1
ATOM 3071 O O . LEU A 1 415 ? -10.352 -30.609 2.125 1 98.19 415 LEU A O 1
ATOM 3075 N N . ARG A 1 416 ? -9.305 -32.625 2.145 1 96.88 416 ARG A N 1
ATOM 3076 C CA . ARG A 1 416 ? -10.492 -33.344 1.68 1 96.88 416 ARG A CA 1
ATOM 3077 C C . ARG A 1 416 ? -11.297 -33.875 2.854 1 96.88 416 ARG A C 1
ATOM 3079 O O . ARG A 1 416 ? -12.523 -34 2.779 1 96.88 416 ARG A O 1
ATOM 3086 N N . THR A 1 417 ? -10.68 -34.25 3.951 1 92.75 417 THR A N 1
ATOM 3087 C CA . THR A 1 417 ? -11.367 -34.969 5.035 1 92.75 417 THR A CA 1
ATOM 3088 C C . THR A 1 417 ? -11.625 -34.031 6.207 1 92.75 417 THR A C 1
ATOM 3090 O O . THR A 1 417 ? -12.438 -34.312 7.082 1 92.75 417 THR A O 1
ATOM 3093 N N . GLY A 1 418 ? -10.867 -32.969 6.25 1 91.12 418 GLY A N 1
ATOM 3094 C CA . GLY A 1 418 ? -11.078 -31.984 7.309 1 91.12 418 GLY A CA 1
ATOM 3095 C C . GLY A 1 418 ? -9.984 -32 8.359 1 91.12 418 GLY A C 1
ATOM 3096 O O . GLY A 1 418 ? -9.016 -32.75 8.242 1 91.12 418 GLY A O 1
ATOM 3097 N N . GLY A 1 419 ? -10.133 -31.109 9.281 1 93.81 419 GLY A N 1
ATOM 3098 C CA . GLY A 1 419 ? -9.164 -30.859 10.336 1 93.81 419 GLY A CA 1
ATOM 3099 C C . GLY A 1 419 ? -9.07 -29.391 10.711 1 93.81 419 GLY A C 1
ATOM 3100 O O . GLY A 1 419 ? -9.969 -28.609 10.414 1 93.81 419 GLY A O 1
ATOM 3101 N N . GLY A 1 420 ? -8 -29.156 11.531 1 96.31 420 GLY A N 1
ATOM 3102 C CA . GLY A 1 420 ? -7.789 -27.781 11.961 1 96.31 420 GLY A CA 1
ATOM 3103 C C . GLY A 1 420 ? -6.816 -27.016 11.07 1 96.31 420 GLY A C 1
ATOM 3104 O O . GLY A 1 420 ? -5.879 -27.609 10.531 1 96.31 420 GLY A O 1
ATOM 3105 N N . ALA A 1 421 ? -7.094 -25.75 10.938 1 97.56 421 ALA A N 1
ATOM 3106 C CA . ALA A 1 421 ? -6.223 -24.906 10.141 1 97.56 421 ALA A CA 1
ATOM 3107 C C . ALA A 1 421 ? -4.793 -24.922 10.672 1 97.56 421 ALA A C 1
ATOM 3109 O O . ALA A 1 421 ? -3.834 -24.812 9.906 1 97.56 421 ALA A O 1
ATOM 3110 N N . ALA A 1 422 ? -4.633 -25.078 11.977 1 96.44 422 ALA A N 1
ATOM 3111 C CA . ALA A 1 422 ? -3.301 -25.141 12.578 1 96.44 422 ALA A CA 1
ATOM 3112 C C . ALA A 1 422 ? -2.521 -26.344 12.047 1 96.44 422 ALA A C 1
ATOM 3114 O O . ALA A 1 422 ? -1.307 -26.266 11.844 1 96.44 422 ALA A O 1
ATOM 3115 N N . ASP A 1 423 ? -3.205 -27.438 11.852 1 96.06 423 ASP A N 1
ATOM 3116 C CA . ASP A 1 423 ? -2.57 -28.641 11.305 1 96.06 423 ASP A CA 1
ATOM 3117 C C . ASP A 1 423 ? -2.082 -28.391 9.875 1 96.06 423 ASP A C 1
ATOM 3119 O O . ASP A 1 423 ? -1.009 -28.859 9.492 1 96.06 423 ASP A O 1
ATOM 3123 N N . LEU A 1 424 ? -2.879 -27.719 9.133 1 97.12 424 LEU A N 1
ATOM 3124 C CA . LEU A 1 424 ? -2.49 -27.375 7.766 1 97.12 424 LEU A CA 1
ATOM 3125 C C . LEU A 1 424 ? -1.298 -26.422 7.762 1 97.12 424 LEU A C 1
ATOM 3127 O O . LEU A 1 424 ? -0.372 -26.578 6.965 1 97.12 424 LEU A O 1
ATOM 3131 N N . ALA A 1 425 ? -1.358 -25.438 8.656 1 97.69 425 ALA A N 1
ATOM 3132 C CA . ALA A 1 425 ? -0.306 -24.422 8.742 1 97.69 425 ALA A CA 1
ATOM 3133 C C . ALA A 1 425 ? 1.037 -25.062 9.086 1 97.69 425 ALA A C 1
ATOM 3135 O O . ALA A 1 425 ? 2.084 -24.609 8.617 1 97.69 425 ALA A O 1
ATOM 3136 N N . LEU A 1 426 ? 1.03 -26.062 9.875 1 95.75 426 LEU A N 1
ATOM 3137 C CA . LEU A 1 426 ? 2.25 -26.766 10.273 1 95.75 426 LEU A CA 1
ATOM 3138 C C . LEU A 1 426 ? 2.928 -27.406 9.07 1 95.75 426 LEU A C 1
ATOM 3140 O O . LEU A 1 426 ? 4.133 -27.656 9.094 1 95.75 426 LEU A O 1
ATOM 3144 N N . ARG A 1 427 ? 2.158 -27.625 8.016 1 95.81 427 ARG A N 1
ATOM 3145 C CA . ARG A 1 427 ? 2.693 -28.297 6.836 1 95.81 427 ARG A CA 1
ATOM 3146 C C . ARG A 1 427 ? 3.412 -27.312 5.922 1 95.81 427 ARG A C 1
ATOM 3148 O O . ARG A 1 427 ? 4.059 -27.703 4.953 1 95.81 427 ARG A O 1
ATOM 3155 N N . LEU A 1 428 ? 3.359 -25.953 6.195 1 95.62 428 LEU A N 1
ATOM 3156 C CA . LEU A 1 428 ? 4.09 -24.969 5.406 1 95.62 428 LEU A CA 1
ATOM 3157 C C . LEU A 1 428 ? 5.594 -25.172 5.539 1 95.62 428 LEU A C 1
ATOM 3159 O O . LEU A 1 428 ? 6.355 -24.812 4.633 1 95.62 428 LEU A O 1
ATOM 3163 N N . SER A 1 429 ? 6.141 -25.484 6.746 1 86.56 429 SER A N 1
ATOM 3164 C CA . SER A 1 429 ? 7.578 -25.562 6.984 1 86.56 429 SER A CA 1
ATOM 3165 C C . SER A 1 429 ? 8 -27 7.32 1 86.56 429 SER A C 1
ATOM 3167 O O . SER A 1 429 ? 9.188 -27.266 7.516 1 86.56 429 SER A O 1
ATOM 3169 N N . ALA A 1 430 ? 7.168 -27.891 7.621 1 64.56 430 ALA A N 1
ATOM 3170 C CA . ALA A 1 430 ? 7.598 -29.188 8.125 1 64.56 430 ALA A CA 1
ATOM 3171 C C . ALA A 1 430 ? 8.68 -29.797 7.23 1 64.56 430 ALA A C 1
ATOM 3173 O O . ALA A 1 430 ? 8.664 -29.609 6.012 1 64.56 430 ALA A O 1
ATOM 3174 N N . SER A 1 431 ? 10.039 -29.875 7.875 1 51 431 SER A N 1
ATOM 3175 C CA . SER A 1 431 ? 11.258 -30.516 7.387 1 51 431 SER A CA 1
ATOM 3176 C C . SER A 1 431 ? 10.961 -31.906 6.812 1 51 431 SER A C 1
ATOM 3178 O O . SER A 1 431 ? 9.992 -32.562 7.215 1 51 431 SER A O 1
ATOM 3180 N N . MET B 1 1 ? 20.125 5.453 -17.5 1 44.38 1 MET B N 1
ATOM 3181 C CA . MET B 1 1 ? 18.984 5.352 -16.578 1 44.38 1 MET B CA 1
ATOM 3182 C C . MET B 1 1 ? 18.031 6.516 -16.781 1 44.38 1 MET B C 1
ATOM 3184 O O . MET B 1 1 ? 18.438 7.621 -17.125 1 44.38 1 MET B O 1
ATOM 3188 N N . PRO B 1 2 ? 16.75 6.16 -16.859 1 63.34 2 PRO B N 1
ATOM 3189 C CA . PRO B 1 2 ? 15.852 7.309 -17.016 1 63.34 2 PRO B CA 1
ATOM 3190 C C . PRO B 1 2 ? 16.078 8.383 -15.953 1 63.34 2 PRO B C 1
ATOM 3192 O O . PRO B 1 2 ? 16.531 8.086 -14.852 1 63.34 2 PRO B O 1
ATOM 3195 N N . GLU B 1 3 ? 16 9.664 -16.391 1 85.81 3 GLU B N 1
ATOM 3196 C CA . GLU B 1 3 ? 16.531 10.93 -15.906 1 85.81 3 GLU B CA 1
ATOM 3197 C C . GLU B 1 3 ? 15.969 11.273 -14.531 1 85.81 3 GLU B C 1
ATOM 3199 O O . GLU B 1 3 ? 16.703 11.672 -13.625 1 85.81 3 GLU B O 1
ATOM 3204 N N . LEU B 1 4 ? 14.797 10.703 -14.172 1 95.62 4 LEU B N 1
ATOM 3205 C CA . LEU B 1 4 ? 14.156 11.156 -12.945 1 95.62 4 LEU B CA 1
ATOM 3206 C C . LEU B 1 4 ? 14.719 10.422 -11.734 1 95.62 4 LEU B C 1
ATOM 3208 O O . LEU B 1 4 ? 15.273 11.055 -10.828 1 95.62 4 LEU B O 1
ATOM 3212 N N . THR B 1 5 ? 14.695 9.047 -11.734 1 97.12 5 THR B N 1
ATOM 3213 C CA . THR B 1 5 ? 15.078 8.234 -10.586 1 97.12 5 THR B CA 1
ATOM 3214 C C . THR B 1 5 ? 16.562 8.406 -10.273 1 97.12 5 THR B C 1
ATOM 3216 O O . THR B 1 5 ? 16.953 8.492 -9.109 1 97.12 5 THR B O 1
ATOM 3219 N N . ARG B 1 6 ? 17.359 8.398 -11.297 1 96.31 6 ARG B N 1
ATOM 3220 C CA . ARG B 1 6 ? 18.797 8.594 -11.109 1 96.31 6 ARG B CA 1
ATOM 3221 C C . ARG B 1 6 ? 19.078 9.922 -10.414 1 96.31 6 ARG B C 1
ATOM 3223 O O . ARG B 1 6 ? 19.844 9.977 -9.453 1 96.31 6 ARG B O 1
ATOM 3230 N N . THR B 1 7 ? 18.438 10.992 -10.891 1 97.62 7 THR B N 1
ATOM 3231 C CA . THR B 1 7 ? 18.641 12.328 -10.328 1 97.62 7 THR B CA 1
ATOM 3232 C C . THR B 1 7 ? 18.172 12.375 -8.875 1 97.62 7 THR B C 1
ATOM 3234 O O . THR B 1 7 ? 18.875 12.914 -8.016 1 97.62 7 THR B O 1
ATOM 3237 N N . LEU B 1 8 ? 17.047 11.812 -8.602 1 98.44 8 LEU B N 1
ATOM 3238 C CA . LEU B 1 8 ? 16.5 11.812 -7.246 1 98.44 8 LEU B CA 1
ATOM 3239 C C . LEU B 1 8 ? 17.375 10.984 -6.316 1 98.44 8 LEU B C 1
ATOM 3241 O O . LEU B 1 8 ? 17.609 11.375 -5.168 1 98.44 8 LEU B O 1
ATOM 3245 N N . ALA B 1 9 ? 17.828 9.805 -6.805 1 98.56 9 ALA B N 1
ATOM 3246 C CA . ALA B 1 9 ? 18.672 8.922 -5.992 1 98.56 9 ALA B CA 1
ATOM 3247 C C . ALA B 1 9 ? 20 9.586 -5.668 1 98.56 9 ALA B C 1
ATOM 3249 O O . ALA B 1 9 ? 20.484 9.5 -4.535 1 98.56 9 ALA B O 1
ATOM 3250 N N . GLU B 1 10 ? 20.594 10.234 -6.66 1 98 10 GLU B N 1
ATOM 3251 C CA . GLU B 1 10 ? 21.859 10.945 -6.457 1 98 10 GLU B CA 1
ATOM 3252 C C . GLU B 1 10 ? 21.688 12.102 -5.469 1 98 10 GLU B C 1
ATOM 3254 O O . GLU B 1 10 ? 22.531 12.312 -4.598 1 98 10 GLU B O 1
ATOM 3259 N N . PHE B 1 11 ? 20.672 12.797 -5.59 1 98.06 11 PHE B N 1
ATOM 3260 C CA . PHE B 1 11 ? 20.359 13.883 -4.66 1 98.06 11 PHE B CA 1
ATOM 3261 C C . PHE B 1 11 ? 20.203 13.344 -3.242 1 98.06 11 PHE B C 1
ATOM 3263 O O . PHE B 1 11 ? 20.766 13.891 -2.297 1 98.06 11 PHE B O 1
ATOM 3270 N N . ALA B 1 12 ? 19.391 12.281 -3.086 1 98.62 12 ALA B N 1
ATOM 3271 C CA . ALA B 1 12 ? 19.031 11.742 -1.778 1 98.62 12 ALA B CA 1
ATOM 3272 C C . ALA B 1 12 ? 20.25 11.227 -1.04 1 98.62 12 ALA B C 1
ATOM 3274 O O . ALA B 1 12 ? 20.297 11.211 0.193 1 98.62 12 ALA B O 1
ATOM 3275 N N . THR B 1 13 ? 21.266 10.797 -1.795 1 98.25 13 THR B N 1
ATOM 3276 C CA . THR B 1 13 ? 22.406 10.125 -1.169 1 98.25 13 THR B CA 1
ATOM 3277 C C . THR B 1 13 ? 23.641 11.023 -1.195 1 98.25 13 THR B C 1
ATOM 3279 O O . THR B 1 13 ? 24.641 10.727 -0.542 1 98.25 13 THR B O 1
ATOM 3282 N N . GLY B 1 14 ? 23.578 12.094 -1.904 1 96.69 14 GLY B N 1
ATOM 3283 C CA . GLY B 1 14 ? 24.75 12.945 -2.092 1 96.69 14 GLY B CA 1
ATOM 3284 C C . GLY B 1 14 ? 24.906 13.984 -1.003 1 96.69 14 GLY B C 1
ATOM 3285 O O . GLY B 1 14 ? 24.078 14.086 -0.102 1 96.69 14 GLY B O 1
ATOM 3286 N N . SER B 1 15 ? 26.031 14.688 -1.062 1 94.62 15 SER B N 1
ATOM 3287 C CA . SER B 1 15 ? 26.25 15.82 -0.171 1 94.62 15 SER B CA 1
ATOM 3288 C C . SER B 1 15 ? 25.281 16.953 -0.463 1 94.62 15 SER B C 1
ATOM 3290 O O . SER B 1 15 ? 24.938 17.203 -1.62 1 94.62 15 SER B O 1
ATOM 3292 N N . ILE B 1 16 ? 24.812 17.484 0.619 1 90.94 16 ILE B N 1
ATOM 3293 C CA . ILE B 1 16 ? 23.891 18.609 0.396 1 90.94 16 ILE B CA 1
ATOM 3294 C C . ILE B 1 16 ? 24.438 19.875 1.056 1 90.94 16 ILE B C 1
ATOM 3296 O O . ILE B 1 16 ? 25.219 19.781 2.014 1 90.94 16 ILE B O 1
ATOM 3300 N N . THR B 1 17 ? 24.203 21.016 0.417 1 90 17 THR B N 1
ATOM 3301 C CA . THR B 1 17 ? 24.422 22.328 1.009 1 90 17 THR B CA 1
ATOM 3302 C C . THR B 1 17 ? 23.125 22.922 1.512 1 90 17 THR B C 1
ATOM 3304 O O . THR B 1 17 ? 22.219 23.234 0.719 1 90 17 THR B O 1
ATOM 3307 N N . THR B 1 18 ? 23.047 23.016 2.799 1 91.69 18 THR B N 1
ATOM 3308 C CA . THR B 1 18 ? 21.828 23.578 3.367 1 91.69 18 THR B CA 1
ATOM 3309 C C . THR B 1 18 ? 21.984 25.062 3.656 1 91.69 18 THR B C 1
ATOM 3311 O O . THR B 1 18 ? 23.109 25.562 3.703 1 91.69 18 THR B O 1
ATOM 3314 N N . THR B 1 19 ? 20.938 25.797 3.66 1 93.62 19 THR B N 1
ATOM 3315 C CA . THR B 1 19 ? 20.906 27.203 4.055 1 93.62 19 THR B CA 1
ATOM 3316 C C . THR B 1 19 ? 20.391 27.344 5.484 1 93.62 19 THR B C 1
ATOM 3318 O O . THR B 1 19 ? 19.703 26.453 6 1 93.62 19 THR B O 1
ATOM 3321 N N . PRO B 1 20 ? 20.781 28.422 6.133 1 94.12 20 PRO B N 1
ATOM 3322 C CA . PRO B 1 20 ? 20.234 28.672 7.469 1 94.12 20 PRO B CA 1
ATOM 3323 C C . PRO B 1 20 ? 18.703 28.641 7.488 1 94.12 20 PRO B C 1
ATOM 3325 O O . PRO B 1 20 ? 18.109 28.141 8.445 1 94.12 20 PRO B O 1
ATOM 3328 N N . ALA B 1 21 ? 18.078 29.156 6.453 1 95.75 21 ALA B N 1
ATOM 3329 C CA . ALA B 1 21 ? 16.625 29.172 6.367 1 95.75 21 ALA B CA 1
ATOM 3330 C C . ALA B 1 21 ? 16.062 27.75 6.316 1 95.75 21 ALA B C 1
ATOM 3332 O O . ALA B 1 21 ? 15.117 27.438 7.031 1 95.75 21 ALA B O 1
ATOM 3333 N N . ALA B 1 22 ? 16.672 26.906 5.465 1 96.62 22 ALA B N 1
ATOM 3334 C CA . ALA B 1 22 ? 16.203 25.531 5.324 1 96.62 22 ALA B CA 1
ATOM 3335 C C . ALA B 1 22 ? 16.344 24.766 6.637 1 96.62 22 ALA B C 1
ATOM 3337 O O . ALA B 1 22 ? 15.469 23.984 7.004 1 96.62 22 ALA B O 1
ATOM 3338 N N . ARG B 1 23 ? 17.438 24.984 7.309 1 96.31 23 ARG B N 1
ATOM 3339 C CA . ARG B 1 23 ? 17.656 24.312 8.586 1 96.31 23 ARG B CA 1
ATOM 3340 C C . ARG B 1 23 ? 16.641 24.766 9.633 1 96.31 23 ARG B C 1
ATOM 3342 O O . ARG B 1 23 ? 16.109 23.938 10.375 1 96.31 23 ARG B O 1
ATOM 3349 N N . LEU B 1 24 ? 16.422 26.078 9.688 1 97.62 24 LEU B N 1
ATOM 3350 C CA . LEU B 1 24 ? 15.469 26.594 10.648 1 97.62 24 LEU B CA 1
ATOM 3351 C C . LEU B 1 24 ? 14.062 26.094 10.352 1 97.62 24 LEU B C 1
ATOM 3353 O O . LEU B 1 24 ? 13.352 25.641 11.258 1 97.62 24 LEU B O 1
ATOM 3357 N N . VAL B 1 25 ? 13.656 26.141 9.078 1 98.06 25 VAL B N 1
ATOM 3358 C CA . VAL B 1 25 ? 12.312 25.719 8.68 1 98.06 25 VAL B CA 1
ATOM 3359 C C . VAL B 1 25 ? 12.141 24.234 8.977 1 98.06 25 VAL B C 1
ATOM 3361 O O . VAL B 1 25 ? 11.078 23.797 9.43 1 98.06 25 VAL B O 1
ATOM 3364 N N . THR B 1 26 ? 13.164 23.438 8.742 1 98.5 26 THR B N 1
ATOM 3365 C CA . THR B 1 26 ? 13.125 22.016 9.047 1 98.5 26 THR B CA 1
ATOM 3366 C C . THR B 1 26 ? 12.914 21.781 10.539 1 98.5 26 THR B C 1
ATOM 3368 O O . THR B 1 26 ? 12.102 20.953 10.938 1 98.5 26 THR B O 1
ATOM 3371 N N . SER B 1 27 ? 13.648 22.531 11.336 1 98.69 27 SER B N 1
ATOM 3372 C CA . SER B 1 27 ? 13.516 22.406 12.781 1 98.69 27 SER B CA 1
ATOM 3373 C C . SER B 1 27 ? 12.133 22.844 13.25 1 98.69 27 SER B C 1
ATOM 3375 O O . SER B 1 27 ? 11.562 22.234 14.156 1 98.69 27 SER B O 1
ATOM 3377 N N . LEU B 1 28 ? 11.625 23.891 12.664 1 98.75 28 LEU B N 1
ATOM 3378 C CA . LEU B 1 28 ? 10.281 24.359 13 1 98.75 28 LEU B CA 1
ATOM 3379 C C . LEU B 1 28 ? 9.234 23.297 12.641 1 98.75 28 LEU B C 1
ATOM 3381 O O . LEU B 1 28 ? 8.297 23.062 13.406 1 98.75 28 LEU B O 1
ATOM 3385 N N . SER B 1 29 ? 9.383 22.703 11.5 1 98.81 29 SER B N 1
ATOM 3386 C CA . SER B 1 29 ? 8.453 21.656 11.094 1 98.81 29 SER B CA 1
ATOM 3387 C C . SER B 1 29 ? 8.578 20.438 12.008 1 98.81 29 SER B C 1
ATOM 3389 O O . SER B 1 29 ? 7.586 19.75 12.273 1 98.81 29 SER B O 1
ATOM 3391 N N . ALA B 1 30 ? 9.773 20.125 12.422 1 98.81 30 ALA B N 1
ATOM 3392 C CA . ALA B 1 30 ? 9.961 19.047 13.391 1 98.81 30 ALA B CA 1
ATOM 3393 C C . ALA B 1 30 ? 9.219 19.328 14.688 1 98.81 30 ALA B C 1
ATOM 3395 O O . ALA B 1 30 ? 8.539 18.453 15.234 1 98.81 30 ALA B O 1
ATOM 3396 N N . LEU B 1 31 ? 9.422 20.547 15.195 1 98.81 31 LEU B N 1
ATOM 3397 C CA . LEU B 1 31 ? 8.727 20.938 16.406 1 98.81 31 LEU B CA 1
ATOM 3398 C C . LEU B 1 31 ? 7.211 20.859 16.234 1 98.81 31 LEU B C 1
ATOM 3400 O O . LEU B 1 31 ? 6.504 20.344 17.094 1 98.81 31 LEU B O 1
ATOM 3404 N N . ASP B 1 32 ? 6.746 21.422 15.133 1 98.75 32 ASP B N 1
ATOM 3405 C CA . ASP B 1 32 ? 5.324 21.375 14.789 1 98.75 32 ASP B CA 1
ATOM 3406 C C . ASP B 1 32 ? 4.809 19.953 14.742 1 98.75 32 ASP B C 1
ATOM 3408 O O . ASP B 1 32 ? 3.754 19.641 15.297 1 98.75 32 ASP B O 1
ATOM 3412 N N . TRP B 1 33 ? 5.559 19.094 14.102 1 98.81 33 TRP B N 1
ATOM 3413 C CA . TRP B 1 33 ? 5.199 17.703 13.938 1 98.81 33 TRP B CA 1
ATOM 3414 C C . TRP B 1 33 ? 5.074 17 15.289 1 98.81 33 TRP B C 1
ATOM 3416 O O . TRP B 1 33 ? 4.102 16.281 15.539 1 98.81 33 TRP B O 1
ATOM 3426 N N . ILE B 1 34 ? 6.012 17.172 16.125 1 98.75 34 ILE B N 1
ATOM 3427 C CA . ILE B 1 34 ? 6.012 16.531 17.438 1 98.75 34 ILE B CA 1
ATOM 3428 C C . ILE B 1 34 ? 4.852 17.062 18.266 1 98.75 34 ILE B C 1
ATOM 3430 O O . ILE B 1 34 ? 4.129 16.281 18.906 1 98.75 34 ILE B O 1
ATOM 3434 N N . ALA B 1 35 ? 4.688 18.375 18.266 1 98.56 35 ALA B N 1
ATOM 3435 C CA . ALA B 1 35 ? 3.627 18.984 19.062 1 98.56 35 ALA B CA 1
ATOM 3436 C C . ALA B 1 35 ? 2.252 18.5 18.609 1 98.56 35 ALA B C 1
ATOM 3438 O O . ALA B 1 35 ? 1.411 18.141 19.438 1 98.56 35 ALA B O 1
ATOM 3439 N N . VAL B 1 36 ? 2.002 18.516 17.328 1 98.5 36 VAL B N 1
ATOM 3440 C CA . VAL B 1 36 ? 0.717 18.094 16.781 1 98.5 36 VAL B CA 1
ATOM 3441 C C . VAL B 1 36 ? 0.504 16.609 17.031 1 98.5 36 VAL B C 1
ATOM 3443 O O . VAL B 1 36 ? -0.602 16.188 17.359 1 98.5 36 VAL B O 1
ATOM 3446 N N . GLY B 1 37 ? 1.576 15.805 16.797 1 98.62 37 GLY B N 1
ATOM 3447 C CA . GLY B 1 37 ? 1.488 14.383 17.094 1 98.62 37 GLY B CA 1
ATOM 3448 C C . GLY B 1 37 ? 1.12 14.094 18.531 1 98.62 37 GLY B C 1
ATOM 3449 O O . GLY B 1 37 ? 0.258 13.25 18.797 1 98.62 37 GLY B O 1
ATOM 3450 N N . ARG B 1 38 ? 1.763 14.773 19.469 1 98.38 38 ARG B N 1
ATOM 3451 C CA . ARG B 1 38 ? 1.459 14.594 20.891 1 98.38 38 ARG B CA 1
ATOM 3452 C C . ARG B 1 38 ? 0.016 14.984 21.188 1 98.38 38 ARG B C 1
ATOM 3454 O O . ARG B 1 38 ? -0.674 14.289 21.938 1 98.38 38 ARG B O 1
ATOM 3461 N N . ALA B 1 39 ? -0.411 16.031 20.594 1 97.69 39 ALA B N 1
ATOM 3462 C CA . ALA B 1 39 ? -1.769 16.531 20.828 1 97.69 39 ALA B CA 1
ATOM 3463 C C . ALA B 1 39 ? -2.803 15.547 20.281 1 97.69 39 ALA B C 1
ATOM 3465 O O . ALA B 1 39 ? -3.943 15.508 20.75 1 97.69 39 ALA B O 1
ATOM 3466 N N . GLY B 1 40 ? -2.428 14.711 19.328 1 97.69 40 GLY B N 1
ATOM 3467 C CA . GLY B 1 40 ? -3.369 13.844 18.641 1 97.69 40 GLY B CA 1
ATOM 3468 C C . GLY B 1 40 ? -3.381 12.422 19.172 1 97.69 40 GLY B C 1
ATOM 3469 O O . GLY B 1 40 ? -4.055 11.547 18.625 1 97.69 40 GLY B O 1
ATOM 3470 N N . VAL B 1 41 ? -2.744 12.07 20.312 1 98.12 41 VAL B N 1
ATOM 3471 C CA . VAL B 1 41 ? -2.471 10.711 20.766 1 98.12 41 VAL B CA 1
ATOM 3472 C C . VAL B 1 41 ? -3.77 10.047 21.203 1 98.12 41 VAL B C 1
ATOM 3474 O O . VAL B 1 41 ? -3.896 8.82 21.141 1 98.12 41 VAL B O 1
ATOM 3477 N N . GLU B 1 42 ? -4.754 10.852 21.578 1 97.25 42 GLU B N 1
ATOM 3478 C CA . GLU B 1 42 ? -5.961 10.258 22.141 1 97.25 42 GLU B CA 1
ATOM 3479 C C . GLU B 1 42 ? -7.066 10.156 21.094 1 97.25 42 GLU B C 1
ATOM 3481 O O . GLU B 1 42 ? -8.148 9.633 21.375 1 97.25 42 GLU B O 1
ATOM 3486 N N . GLU B 1 43 ? -6.84 10.703 19.891 1 97.56 43 GLU B N 1
ATOM 3487 C CA . GLU B 1 43 ? -7.828 10.539 18.828 1 97.56 43 GLU B CA 1
ATOM 3488 C C . GLU B 1 43 ? -8.141 9.062 18.594 1 97.56 43 GLU B C 1
ATOM 3490 O O . GLU B 1 43 ? -7.277 8.203 18.766 1 97.56 43 GLU B O 1
ATOM 3495 N N . PRO B 1 44 ? -9.398 8.703 18.203 1 98.31 44 PRO B N 1
ATOM 3496 C CA . PRO B 1 44 ? -9.773 7.301 18 1 98.31 44 PRO B CA 1
ATOM 3497 C C . PRO B 1 44 ? -8.836 6.566 17.047 1 98.31 44 PRO B C 1
ATOM 3499 O O . PRO B 1 44 ? -8.406 5.445 17.328 1 98.31 44 PRO B O 1
ATOM 3502 N N . VAL B 1 45 ? -8.453 7.152 15.93 1 98.81 45 VAL B N 1
ATOM 3503 C CA . VAL B 1 45 ? -7.582 6.516 14.945 1 98.81 45 VAL B CA 1
ATOM 3504 C C . VAL B 1 45 ? -6.211 6.242 15.57 1 98.81 45 VAL B C 1
ATOM 3506 O O . VAL B 1 45 ? -5.59 5.215 15.289 1 98.81 45 VAL B O 1
ATOM 3509 N N . SER B 1 46 ? -5.723 7.184 16.406 1 98.75 46 SER B N 1
ATOM 3510 C CA . SER B 1 46 ? -4.43 7.043 17.062 1 98.75 46 SER B CA 1
ATOM 3511 C C . SER B 1 46 ? -4.426 5.848 18.016 1 98.75 46 SER B C 1
ATOM 3513 O O . SER B 1 46 ? -3.502 5.031 17.984 1 98.75 46 SER B O 1
ATOM 3515 N N . ARG B 1 47 ? -5.457 5.738 18.812 1 98.62 47 ARG B N 1
ATOM 3516 C CA . ARG B 1 47 ? -5.562 4.648 19.766 1 98.62 47 ARG B CA 1
ATOM 3517 C C . ARG B 1 47 ? -5.688 3.305 19.062 1 98.62 47 ARG B C 1
ATOM 3519 O O . ARG B 1 47 ? -5.012 2.34 19.438 1 98.62 47 ARG B O 1
ATOM 3526 N N . ILE B 1 48 ? -6.527 3.236 18.078 1 98.81 48 ILE B N 1
ATOM 3527 C CA . ILE B 1 48 ? -6.801 1.997 17.359 1 98.81 48 ILE B CA 1
ATOM 3528 C C . ILE B 1 48 ? -5.512 1.475 16.719 1 98.81 48 ILE B C 1
ATOM 3530 O O . ILE B 1 48 ? -5.172 0.299 16.875 1 98.81 48 ILE B O 1
ATOM 3534 N N . LEU B 1 49 ? -4.824 2.336 16 1 98.75 49 LEU B N 1
ATOM 3535 C CA . LEU B 1 49 ? -3.623 1.916 15.289 1 98.75 49 LEU B CA 1
ATOM 3536 C C . LEU B 1 49 ? -2.514 1.545 16.266 1 98.75 49 LEU B C 1
ATOM 3538 O O . LEU B 1 49 ? -1.798 0.563 16.062 1 98.75 49 LEU B O 1
ATOM 3542 N N . ARG B 1 50 ? -2.303 2.416 17.25 1 98.5 50 ARG B N 1
ATOM 3543 C CA . ARG B 1 50 ? -1.288 2.121 18.25 1 98.5 50 ARG B CA 1
ATOM 3544 C C . ARG B 1 50 ? -1.562 0.783 18.938 1 98.5 50 ARG B C 1
ATOM 3546 O O . ARG B 1 50 ? -0.643 -0.011 19.141 1 98.5 50 ARG B O 1
ATOM 3553 N N . GLU B 1 51 ? -2.811 0.53 19.281 1 98.38 51 GLU B N 1
ATOM 3554 C CA . GLU B 1 51 ? -3.191 -0.731 19.922 1 98.38 51 GLU B CA 1
ATOM 3555 C C . GLU B 1 51 ? -2.865 -1.919 19.016 1 98.38 51 GLU B C 1
ATOM 3557 O O . GLU B 1 51 ? -2.328 -2.926 19.484 1 98.38 51 GLU B O 1
ATOM 3562 N N . MET B 1 52 ? -3.199 -1.855 17.766 1 98.5 52 MET B N 1
ATOM 3563 C CA . MET B 1 52 ? -2.932 -2.941 16.828 1 98.5 52 MET B CA 1
ATOM 3564 C C . MET B 1 52 ? -1.44 -3.26 16.766 1 98.5 52 MET B C 1
ATOM 3566 O O . MET B 1 52 ? -1.044 -4.422 16.875 1 98.5 52 MET B O 1
ATOM 3570 N N . VAL B 1 53 ? -0.639 -2.227 16.609 1 98.69 53 VAL B N 1
ATOM 3571 C CA . VAL B 1 53 ? 0.8 -2.4 16.453 1 98.69 53 VAL B CA 1
ATOM 3572 C C . VAL B 1 53 ? 1.408 -2.941 17.734 1 98.69 53 VAL B C 1
ATOM 3574 O O . VAL B 1 53 ? 2.277 -3.814 17.703 1 98.69 53 VAL B O 1
ATOM 3577 N N . LEU B 1 54 ? 0.974 -2.43 18.859 1 98.25 54 LEU B N 1
ATOM 3578 C CA . LEU B 1 54 ? 1.492 -2.895 20.141 1 98.25 54 LEU B CA 1
ATOM 3579 C C . LEU B 1 54 ? 1.082 -4.34 20.406 1 98.25 54 LEU B C 1
ATOM 3581 O O . LEU B 1 54 ? 1.859 -5.121 20.953 1 98.25 54 LEU B O 1
ATOM 3585 N N . GLU B 1 55 ? -0.147 -4.723 20.047 1 97.81 55 GLU B N 1
ATOM 3586 C CA . GLU B 1 55 ? -0.601 -6.102 20.188 1 97.81 55 GLU B CA 1
ATOM 3587 C C . GLU B 1 55 ? 0.225 -7.051 19.328 1 97.81 55 GLU B C 1
ATOM 3589 O O . GLU B 1 55 ? 0.477 -8.195 19.719 1 97.81 55 GLU B O 1
ATOM 3594 N N . GLU B 1 56 ? 0.618 -6.629 18.125 1 97.5 56 GLU B N 1
ATOM 3595 C CA . GLU B 1 56 ? 1.49 -7.422 17.266 1 97.5 56 GLU B CA 1
ATOM 3596 C C . GLU B 1 56 ? 2.848 -7.656 17.922 1 97.5 56 GLU B C 1
ATOM 3598 O O . GLU B 1 56 ? 3.521 -8.648 17.641 1 97.5 56 GLU B O 1
ATOM 3603 N N . GLY B 1 57 ? 3.283 -6.703 18.781 1 97.56 57 GLY B N 1
ATOM 3604 C CA . GLY B 1 57 ? 4.555 -6.809 19.484 1 97.56 57 GLY B CA 1
ATOM 3605 C C . GLY B 1 57 ? 5.75 -6.652 18.562 1 97.56 57 GLY B C 1
ATOM 3606 O O . GLY B 1 57 ? 5.695 -5.898 17.578 1 97.56 57 GLY B O 1
ATOM 3607 N N . GLY B 1 58 ? 6.836 -7.277 18.938 1 97.62 58 GLY B N 1
ATOM 3608 C CA . GLY B 1 58 ? 8.062 -7.23 18.156 1 97.62 58 GLY B CA 1
ATOM 3609 C C . GLY B 1 58 ? 9.188 -6.484 18.844 1 97.62 58 GLY B C 1
ATOM 3610 O O . GLY B 1 58 ? 9.008 -5.973 19.953 1 97.62 58 GLY B O 1
ATOM 3611 N N . THR B 1 59 ? 10.289 -6.48 18.203 1 97.06 59 THR B N 1
ATOM 3612 C CA . THR B 1 59 ? 11.484 -5.836 18.75 1 97.06 59 THR B CA 1
ATOM 3613 C C . THR B 1 59 ? 11.273 -4.328 18.859 1 97.06 59 THR B C 1
ATOM 3615 O O . THR B 1 59 ? 10.992 -3.656 17.875 1 97.06 59 THR B O 1
ATOM 3618 N N . ALA B 1 60 ? 11.375 -3.82 20.062 1 96.56 60 ALA B N 1
ATOM 3619 C CA . ALA B 1 60 ? 11.219 -2.391 20.312 1 96.56 60 ALA B CA 1
ATOM 3620 C C . ALA B 1 60 ? 12.406 -1.605 19.766 1 96.56 60 ALA B C 1
ATOM 3622 O O . ALA B 1 60 ? 13.469 -1.549 20.391 1 96.56 60 ALA B O 1
ATOM 3623 N N . ARG B 1 61 ? 12.188 -0.938 18.625 1 97.25 61 ARG B N 1
ATOM 3624 C CA . ARG B 1 61 ? 13.305 -0.261 17.984 1 97.25 61 ARG B CA 1
ATOM 3625 C C . ARG B 1 61 ? 13.047 1.237 17.859 1 97.25 61 ARG B C 1
ATOM 3627 O O . ARG B 1 61 ? 13.984 2.021 17.688 1 97.25 61 ARG B O 1
ATOM 3634 N N . ALA B 1 62 ? 11.781 1.686 17.953 1 98.38 62 ALA B N 1
ATOM 3635 C CA . ALA B 1 62 ? 11.422 3.092 17.797 1 98.38 62 ALA B CA 1
ATOM 3636 C C . ALA B 1 62 ? 10.203 3.443 18.641 1 98.38 62 ALA B C 1
ATOM 3638 O O . ALA B 1 62 ? 9.258 2.654 18.75 1 98.38 62 ALA B O 1
ATOM 3639 N N . HIS B 1 63 ? 10.18 4.582 19.266 1 98.44 63 HIS B N 1
ATOM 3640 C CA . HIS B 1 63 ? 9.133 5.023 20.172 1 98.44 63 HIS B CA 1
ATOM 3641 C C . HIS B 1 63 ? 7.883 5.457 19.406 1 98.44 63 HIS B C 1
ATOM 3643 O O . HIS B 1 63 ? 7.973 5.855 18.25 1 98.44 63 HIS B O 1
ATOM 3649 N N . LEU B 1 64 ? 6.77 5.324 20.047 1 98.62 64 LEU B N 1
ATOM 3650 C CA . LEU B 1 64 ? 5.484 5.715 19.469 1 98.62 64 LEU B CA 1
ATOM 3651 C C . LEU B 1 64 ? 4.938 6.957 20.156 1 98.62 64 LEU B C 1
ATOM 3653 O O . LEU B 1 64 ? 5.109 7.129 21.375 1 98.62 64 LEU B O 1
ATOM 3657 N N . PHE B 1 65 ? 4.25 7.836 19.359 1 98.69 65 PHE B N 1
ATOM 3658 C CA . PHE B 1 65 ? 3.35 8.789 20 1 98.69 65 PHE B CA 1
ATOM 3659 C C . PHE B 1 65 ? 2.357 8.07 20.906 1 98.69 65 PHE B C 1
ATOM 3661 O O . PHE B 1 65 ? 1.745 7.078 20.5 1 98.69 65 PHE B O 1
ATOM 3668 N N . GLY B 1 66 ? 2.129 8.57 22.156 1 97.25 66 GLY B N 1
ATOM 3669 C CA . GLY B 1 66 ? 1.17 7.965 23.062 1 97.25 66 GLY B CA 1
ATOM 3670 C C . GLY B 1 66 ? 1.78 6.887 23.938 1 97.25 66 GLY B C 1
ATOM 3671 O O . GLY B 1 66 ? 1.114 6.352 24.828 1 97.25 66 GLY B O 1
ATOM 3672 N N . GLY B 1 67 ? 3.033 6.477 23.672 1 96.94 67 GLY B N 1
ATOM 3673 C CA . GLY B 1 67 ? 3.721 5.547 24.547 1 96.94 67 GLY B CA 1
ATOM 3674 C C . GLY B 1 67 ? 3.957 4.188 23.922 1 96.94 67 GLY B C 1
ATOM 3675 O O . GLY B 1 67 ? 3.137 3.715 23.125 1 96.94 67 GLY B O 1
ATOM 3676 N N . GLY B 1 68 ? 5.066 3.562 24.312 1 97.06 68 GLY B N 1
ATOM 3677 C CA . GLY B 1 68 ? 5.465 2.271 23.781 1 97.06 68 GLY B CA 1
ATOM 3678 C C . GLY B 1 68 ? 6.492 2.379 22.656 1 97.06 68 GLY B C 1
ATOM 3679 O O . GLY B 1 68 ? 6.934 3.479 22.328 1 97.06 68 GLY B O 1
ATOM 3680 N N . ALA B 1 69 ? 6.895 1.262 22.219 1 97.94 69 ALA B N 1
ATOM 3681 C CA . ALA B 1 69 ? 7.84 1.148 21.109 1 97.94 69 ALA B CA 1
ATOM 3682 C C . ALA B 1 69 ? 7.488 -0.034 20.219 1 97.94 69 ALA B C 1
ATOM 3684 O O . ALA B 1 69 ? 6.75 -0.934 20.625 1 97.94 69 ALA B O 1
ATOM 3685 N N . ALA B 1 70 ? 7.945 -0.01 19.047 1 98.31 70 ALA B N 1
ATOM 3686 C CA . ALA B 1 70 ? 7.637 -1.021 18.031 1 98.31 70 ALA B CA 1
ATOM 3687 C C . ALA B 1 70 ? 8.789 -1.185 17.047 1 98.31 70 ALA B C 1
ATOM 3689 O O . ALA B 1 70 ? 9.758 -0.418 17.078 1 98.31 70 ALA B O 1
ATOM 3690 N N . PRO B 1 71 ? 8.766 -2.287 16.234 1 98.56 71 PRO B N 1
ATOM 3691 C CA . PRO B 1 71 ? 9.68 -2.326 15.094 1 98.56 71 PRO B CA 1
ATOM 3692 C C . PRO B 1 71 ? 9.555 -1.098 14.195 1 98.56 71 PRO B C 1
ATOM 3694 O O . PRO B 1 71 ? 8.531 -0.408 14.227 1 98.56 71 PRO B O 1
ATOM 3697 N N . LEU B 1 72 ? 10.547 -0.837 13.367 1 98.69 72 LEU B N 1
ATOM 3698 C CA . LEU B 1 72 ? 10.672 0.403 12.609 1 98.69 72 LEU B CA 1
ATOM 3699 C C . LEU B 1 72 ? 9.43 0.652 11.766 1 98.69 72 LEU B C 1
ATOM 3701 O O . LEU B 1 72 ? 8.867 1.75 11.789 1 98.69 72 LEU B O 1
ATOM 3705 N N . ARG B 1 73 ? 8.914 -0.367 11.039 1 98.25 73 ARG B N 1
ATOM 3706 C CA . ARG B 1 73 ? 7.766 -0.215 10.156 1 98.25 73 ARG B CA 1
ATOM 3707 C C . ARG B 1 73 ? 6.508 0.131 10.953 1 98.25 73 ARG B C 1
ATOM 3709 O O . ARG B 1 73 ? 5.723 0.985 10.539 1 98.25 73 ARG B O 1
ATOM 3716 N N . GLY B 1 74 ? 6.332 -0.589 12.078 1 98.62 74 GLY B N 1
ATOM 3717 C CA . GLY B 1 74 ? 5.184 -0.329 12.938 1 98.62 74 GLY B CA 1
ATOM 3718 C C . GLY B 1 74 ? 5.195 1.061 13.547 1 98.62 74 GLY B C 1
ATOM 3719 O O . GLY B 1 74 ? 4.16 1.729 13.594 1 98.62 74 GLY B O 1
ATOM 3720 N N . ALA B 1 75 ? 6.355 1.504 13.992 1 98.81 75 ALA B N 1
ATOM 3721 C CA . ALA B 1 75 ? 6.477 2.834 14.586 1 98.81 75 ALA B CA 1
ATOM 3722 C C . ALA B 1 75 ? 6.176 3.92 13.562 1 98.81 75 ALA B C 1
ATOM 3724 O O . ALA B 1 75 ? 5.5 4.906 13.867 1 98.81 75 ALA B O 1
ATOM 3725 N N . ALA B 1 76 ? 6.719 3.75 12.367 1 98.88 76 ALA B N 1
ATOM 3726 C CA . ALA B 1 76 ? 6.469 4.719 11.297 1 98.88 76 ALA B CA 1
ATOM 3727 C C . ALA B 1 76 ? 4.98 4.797 10.969 1 98.88 76 ALA B C 1
ATOM 3729 O O . ALA B 1 76 ? 4.441 5.887 10.758 1 98.88 76 ALA B O 1
ATOM 3730 N N . LEU B 1 77 ? 4.289 3.629 10.891 1 98.88 77 LEU B N 1
ATOM 3731 C CA . LEU B 1 77 ? 2.859 3.564 10.602 1 98.88 77 LEU B CA 1
ATOM 3732 C C . LEU B 1 77 ? 2.059 4.32 11.656 1 98.88 77 LEU B C 1
ATOM 3734 O O . LEU B 1 77 ? 1.202 5.141 11.32 1 98.88 77 LEU B O 1
ATOM 3738 N N . VAL B 1 78 ? 2.359 4.051 12.906 1 98.94 78 VAL B N 1
ATOM 3739 C CA . VAL B 1 78 ? 1.631 4.66 14.016 1 98.94 78 VAL B CA 1
ATOM 3740 C C . VAL B 1 78 ? 1.912 6.16 14.055 1 98.94 78 VAL B C 1
ATOM 3742 O O . VAL B 1 78 ? 0.983 6.973 14.086 1 98.94 78 VAL B O 1
ATOM 3745 N N . ASN B 1 79 ? 3.166 6.539 14.031 1 98.94 79 ASN B N 1
ATOM 3746 C CA . ASN B 1 79 ? 3.539 7.938 14.219 1 98.94 79 ASN B CA 1
ATOM 3747 C C . ASN B 1 79 ? 3.117 8.797 13.031 1 98.94 79 ASN B C 1
ATOM 3749 O O . ASN B 1 79 ? 2.773 9.969 13.203 1 98.94 79 ASN B O 1
ATOM 3753 N N . GLY B 1 80 ? 3.188 8.203 11.82 1 98.94 80 GLY B N 1
ATOM 3754 C CA . GLY B 1 80 ? 2.65 8.93 10.68 1 98.94 80 GLY B CA 1
ATOM 3755 C C . GLY B 1 80 ? 1.156 9.18 10.773 1 98.94 80 GLY B C 1
ATOM 3756 O O . GLY B 1 80 ? 0.684 10.273 10.477 1 98.94 80 GLY B O 1
ATOM 3757 N N . THR B 1 81 ? 0.407 8.203 11.227 1 98.94 81 THR B N 1
ATOM 3758 C CA . THR B 1 81 ? -1.041 8.32 11.367 1 98.94 81 THR B CA 1
ATOM 3759 C C . THR B 1 81 ? -1.406 9.297 12.477 1 98.94 81 THR B C 1
ATOM 3761 O O . THR B 1 81 ? -2.209 10.211 12.266 1 98.94 81 THR B O 1
ATOM 3764 N N . VAL B 1 82 ? -0.77 9.188 13.617 1 98.81 82 VAL B N 1
ATOM 3765 C CA . VAL B 1 82 ? -1.106 9.977 14.797 1 98.81 82 VAL B CA 1
ATOM 3766 C C . VAL B 1 82 ? -0.806 11.453 14.531 1 98.81 82 VAL B C 1
ATOM 3768 O O . VAL B 1 82 ? -1.584 12.328 14.914 1 98.81 82 VAL B O 1
ATOM 3771 N N . SER B 1 83 ? 0.281 11.703 13.875 1 98.81 83 SER B N 1
ATOM 3772 C CA . SER B 1 83 ? 0.708 13.086 13.664 1 98.81 83 SER B CA 1
ATOM 3773 C C . SER B 1 83 ? -0.166 13.781 12.625 1 98.81 83 SER B C 1
ATOM 3775 O O . SER B 1 83 ? -0.125 15.008 12.5 1 98.81 83 SER B O 1
ATOM 3777 N N . HIS B 1 84 ? -0.991 13.031 11.906 1 98.75 84 HIS B N 1
ATOM 3778 C CA . HIS B 1 84 ? -1.9 13.617 10.922 1 98.75 84 HIS B CA 1
ATOM 3779 C C . HIS B 1 84 ? -3.348 13.531 11.398 1 98.75 84 HIS B C 1
ATOM 3781 O O . HIS B 1 84 ? -4.262 13.977 10.695 1 98.75 84 HIS B O 1
ATOM 3787 N N . ALA B 1 85 ? -3.607 13.016 12.594 1 98.44 85 ALA B N 1
ATOM 3788 C CA . ALA B 1 85 ? -4.945 12.727 13.102 1 98.44 85 ALA B CA 1
ATOM 3789 C C . ALA B 1 85 ? -5.754 14.008 13.281 1 98.44 85 ALA B C 1
ATOM 3791 O O . ALA B 1 85 ? -6.969 14.016 13.086 1 98.44 85 ALA B O 1
ATOM 3792 N N . LEU B 1 86 ? -5.051 15.094 13.617 1 97.38 86 LEU B N 1
ATOM 3793 C CA . LEU B 1 86 ? -5.754 16.344 13.898 1 97.38 86 LEU B CA 1
ATOM 3794 C C . LEU B 1 86 ? -5.785 17.234 12.664 1 97.38 86 LEU B C 1
ATOM 3796 O O . LEU B 1 86 ? -6.426 18.297 12.68 1 97.38 86 LEU B O 1
ATOM 3800 N N . ASP B 1 87 ? -5.086 16.812 11.57 1 96 87 ASP B N 1
ATOM 3801 C CA . ASP B 1 87 ? -4.961 17.641 10.367 1 96 87 ASP B CA 1
ATOM 3802 C C . ASP B 1 87 ? -4.504 19.062 10.719 1 96 87 ASP B C 1
ATOM 3804 O O . ASP B 1 87 ? -5.062 20.031 10.211 1 96 87 ASP B O 1
ATOM 3808 N N . TYR B 1 88 ? -3.578 19.125 11.578 1 97.56 88 TYR B N 1
ATOM 3809 C CA . TYR B 1 88 ? -3.088 20.375 12.125 1 97.56 88 TYR B CA 1
ATOM 3810 C C . TYR B 1 88 ? -1.601 20.562 11.844 1 97.56 88 TYR B C 1
ATOM 3812 O O . TYR B 1 88 ? -0.966 21.469 12.367 1 97.56 88 TYR B O 1
ATOM 3820 N N . ASP B 1 89 ? -1.017 19.625 11.031 1 97.62 89 ASP B N 1
ATOM 3821 C CA . ASP B 1 89 ? 0.387 19.594 10.633 1 97.62 89 ASP B CA 1
ATOM 3822 C C . ASP B 1 89 ? 0.634 20.516 9.438 1 97.62 89 ASP B C 1
ATOM 3824 O O . ASP B 1 89 ? -0.309 21.078 8.867 1 97.62 89 ASP B O 1
ATOM 3828 N N . ASP B 1 90 ? 1.894 20.703 9.156 1 97.38 90 ASP B N 1
ATOM 3829 C CA . ASP B 1 90 ? 2.277 21.625 8.094 1 97.38 90 ASP B CA 1
ATOM 3830 C C . ASP B 1 90 ? 1.848 21.094 6.727 1 97.38 90 ASP B C 1
ATOM 3832 O O . ASP B 1 90 ? 1.506 19.922 6.59 1 97.38 90 ASP B O 1
ATOM 3836 N N . THR B 1 91 ? 1.703 21.969 5.75 1 96.31 91 THR B N 1
ATOM 3837 C CA . THR B 1 91 ? 1.296 21.656 4.387 1 96.31 91 THR B CA 1
ATOM 3838 C C . THR B 1 91 ? 2.154 22.406 3.373 1 96.31 91 THR B C 1
ATOM 3840 O O . THR B 1 91 ? 2.748 23.438 3.699 1 96.31 91 THR B O 1
ATOM 3843 N N . HIS B 1 92 ? 2.404 21.891 2.334 1 95.56 92 HIS B N 1
ATOM 3844 C CA . HIS B 1 92 ? 3.053 22.516 1.191 1 95.56 92 HIS B CA 1
ATOM 3845 C C . HIS B 1 92 ? 2.1 22.625 0.007 1 95.56 92 HIS B C 1
ATOM 3847 O O . HIS B 1 92 ? 1.65 21.625 -0.531 1 95.56 92 HIS B O 1
ATOM 3853 N N . PHE B 1 93 ? 1.828 23.766 -0.491 1 90.62 93 PHE B N 1
ATOM 3854 C CA . PHE B 1 93 ? 0.733 24.016 -1.42 1 90.62 93 PHE B CA 1
ATOM 3855 C C . PHE B 1 93 ? 1.088 23.531 -2.82 1 90.62 93 PHE B C 1
ATOM 3857 O O . PHE B 1 93 ? 0.225 23.047 -3.551 1 90.62 93 PHE B O 1
ATOM 3864 N N . ALA B 1 94 ? 2.346 23.688 -3.229 1 87.94 94 ALA B N 1
ATOM 3865 C CA . ALA B 1 94 ? 2.748 23.156 -4.535 1 87.94 94 ALA B CA 1
ATOM 3866 C C . ALA B 1 94 ? 2.752 21.641 -4.539 1 87.94 94 ALA B C 1
ATOM 3868 O O . ALA B 1 94 ? 2.369 21.016 -5.531 1 87.94 94 ALA B O 1
ATOM 3869 N N . HIS B 1 95 ? 3.203 21.062 -3.477 1 85.88 95 HIS B N 1
ATOM 3870 C CA . HIS B 1 95 ? 3.172 19.625 -3.242 1 85.88 95 HIS B CA 1
ATOM 3871 C C . HIS B 1 95 ? 1.737 19.125 -3.129 1 85.88 95 HIS B C 1
ATOM 3873 O O . HIS B 1 95 ? 1.449 17.969 -3.488 1 85.88 95 HIS B O 1
ATOM 3879 N N . ILE B 1 96 ? 0.856 19.984 -2.65 1 91.88 96 ILE B N 1
ATOM 3880 C CA . ILE B 1 96 ? -0.539 19.703 -2.336 1 91.88 96 ILE B CA 1
ATOM 3881 C C . ILE B 1 96 ? -0.611 18.578 -1.297 1 91.88 96 ILE B C 1
ATOM 3883 O O . ILE B 1 96 ? -1.339 17.594 -1.479 1 91.88 96 ILE B O 1
ATOM 3887 N N . GLY B 1 97 ? 0.107 18.703 -0.235 1 95.94 97 GLY B N 1
ATOM 3888 C CA . GLY B 1 97 ? 0.15 17.641 0.76 1 95.94 97 GLY B CA 1
ATOM 3889 C C . GLY B 1 97 ? 0.917 18.031 2.01 1 95.94 97 GLY B C 1
ATOM 3890 O O . GLY B 1 97 ? 1.191 19.203 2.236 1 95.94 97 GLY B O 1
ATOM 3891 N N . HIS B 1 98 ? 1.073 17.094 2.852 1 98.38 98 HIS B N 1
ATOM 3892 C CA . HIS B 1 98 ? 1.701 17.234 4.16 1 98.38 98 HIS B CA 1
ATOM 3893 C C . HIS B 1 98 ? 3.02 16.484 4.23 1 98.38 98 HIS B C 1
ATOM 3895 O O . HIS B 1 98 ? 3.039 15.289 4.559 1 98.38 98 HIS B O 1
ATOM 3901 N N . PRO B 1 99 ? 4.117 17.141 4.008 1 98.31 99 PRO B N 1
ATOM 3902 C CA . PRO B 1 99 ? 5.391 16.422 3.881 1 98.31 99 PRO B CA 1
ATOM 3903 C C . PRO B 1 99 ? 5.879 15.852 5.207 1 98.31 99 PRO B C 1
ATOM 3905 O O . PRO B 1 99 ? 6.395 14.727 5.246 1 98.31 99 PRO B O 1
ATOM 3908 N N . SER B 1 100 ? 5.676 16.562 6.32 1 98.81 100 SER B N 1
ATOM 3909 C CA . SER B 1 100 ? 6.301 16.219 7.594 1 98.81 100 SER B CA 1
ATOM 3910 C C . SER B 1 100 ? 5.734 14.906 8.141 1 98.81 100 SER B C 1
ATOM 3912 O O . SER B 1 100 ? 6.473 14.094 8.695 1 98.81 100 SER B O 1
ATOM 3914 N N . VAL B 1 101 ? 4.457 14.711 7.973 1 98.88 101 VAL B N 1
ATOM 3915 C CA . VAL B 1 101 ? 3.801 13.578 8.617 1 98.88 101 VAL B CA 1
ATOM 3916 C C . VAL B 1 101 ? 4.164 12.281 7.883 1 98.88 101 VAL B C 1
ATOM 3918 O O . VAL B 1 101 ? 4.031 11.188 8.438 1 98.88 101 VAL B O 1
ATOM 3921 N N . ALA B 1 102 ? 4.617 12.383 6.656 1 98.81 102 ALA B N 1
ATOM 3922 C CA . ALA B 1 102 ? 5.059 11.203 5.914 1 98.81 102 ALA B CA 1
ATOM 3923 C C . ALA B 1 102 ? 6.531 10.906 6.176 1 98.81 102 ALA B C 1
ATOM 3925 O O . ALA B 1 102 ? 6.949 9.75 6.191 1 98.81 102 ALA B O 1
ATOM 3926 N N . VAL B 1 103 ? 7.352 11.961 6.402 1 98.94 103 VAL B N 1
ATOM 3927 C CA . VAL B 1 103 ? 8.805 11.805 6.348 1 98.94 103 VAL B CA 1
ATOM 3928 C C . VAL B 1 103 ? 9.359 11.68 7.766 1 98.94 103 VAL B C 1
ATOM 3930 O O . VAL B 1 103 ? 10.172 10.789 8.039 1 98.94 103 VAL B O 1
ATOM 3933 N N . PHE B 1 104 ? 8.93 12.469 8.727 1 98.94 104 PHE B N 1
ATOM 3934 C CA . PHE B 1 104 ? 9.516 12.508 10.062 1 98.94 104 PHE B CA 1
ATOM 3935 C C . PHE B 1 104 ? 9.328 11.172 10.773 1 98.94 104 PHE B C 1
ATOM 3937 O O . PHE B 1 104 ? 10.227 10.703 11.469 1 98.94 104 PHE B O 1
ATOM 3944 N N . PRO B 1 105 ? 8.125 10.5 10.633 1 98.94 105 PRO B N 1
ATOM 3945 C CA . PRO B 1 105 ? 7.969 9.195 11.281 1 98.94 105 PRO B CA 1
ATOM 3946 C C . PRO B 1 105 ? 9.008 8.18 10.812 1 98.94 105 PRO B C 1
ATOM 3948 O O . PRO B 1 105 ? 9.547 7.422 11.625 1 98.94 105 PRO B O 1
ATOM 3951 N N . ALA B 1 106 ? 9.289 8.164 9.539 1 98.88 106 ALA B N 1
ATOM 3952 C CA . ALA B 1 106 ? 10.258 7.223 8.977 1 98.88 106 ALA B CA 1
ATOM 3953 C C . ALA B 1 106 ? 11.68 7.574 9.406 1 98.88 106 ALA B C 1
ATOM 3955 O O . ALA B 1 106 ? 12.438 6.707 9.844 1 98.88 106 ALA B O 1
ATOM 3956 N N . VAL B 1 107 ? 12.008 8.852 9.281 1 98.69 107 VAL B N 1
ATOM 3957 C CA . VAL B 1 107 ? 13.391 9.258 9.523 1 98.69 107 VAL B CA 1
ATOM 3958 C C . VAL B 1 107 ? 13.703 9.172 11.016 1 98.69 107 VAL B C 1
ATOM 3960 O O . VAL B 1 107 ? 14.82 8.82 11.398 1 98.69 107 VAL B O 1
ATOM 3963 N N . LEU B 1 108 ? 12.75 9.539 11.883 1 98.75 108 LEU B N 1
ATOM 3964 C CA . LEU B 1 108 ? 13 9.422 13.32 1 98.75 108 LEU B CA 1
ATOM 3965 C C . LEU B 1 108 ? 13.172 7.965 13.727 1 98.75 108 LEU B C 1
ATOM 3967 O O . LEU B 1 108 ? 14.031 7.645 14.547 1 98.75 108 LEU B O 1
ATOM 3971 N N . ALA B 1 109 ? 12.312 7.07 13.203 1 98.62 109 ALA B N 1
ATOM 3972 C CA . ALA B 1 109 ? 12.453 5.652 13.508 1 98.62 109 ALA B CA 1
ATOM 3973 C C . ALA B 1 109 ? 13.844 5.148 13.156 1 98.62 109 ALA B C 1
ATOM 3975 O O . ALA B 1 109 ? 14.492 4.477 13.961 1 98.62 109 ALA B O 1
ATOM 3976 N N . MET B 1 110 ? 14.336 5.488 11.977 1 98.44 110 MET B N 1
ATOM 3977 C CA . MET B 1 110 ? 15.656 5.066 11.523 1 98.44 110 MET B CA 1
ATOM 3978 C C . MET B 1 110 ? 16.75 5.676 12.391 1 98.44 110 MET B C 1
ATOM 3980 O O . MET B 1 110 ? 17.703 4.988 12.773 1 98.44 110 MET B O 1
ATOM 3984 N N . ALA B 1 111 ? 16.625 6.953 12.68 1 98.56 111 ALA B N 1
ATOM 3985 C CA . ALA B 1 111 ? 17.641 7.684 13.422 1 98.56 111 ALA B CA 1
ATOM 3986 C C . ALA B 1 111 ? 17.734 7.195 14.867 1 98.56 111 ALA B C 1
ATOM 3988 O O . ALA B 1 111 ? 18.812 7.02 15.406 1 98.56 111 ALA B O 1
ATOM 3989 N N . GLU B 1 112 ? 16.562 7.039 15.477 1 97.69 112 GLU B N 1
ATOM 3990 C CA . GLU B 1 112 ? 16.531 6.566 16.859 1 97.69 112 GLU B CA 1
ATOM 3991 C C . GLU B 1 112 ? 17.141 5.18 16.984 1 97.69 112 GLU B C 1
ATOM 3993 O O . GLU B 1 112 ? 17.844 4.895 17.969 1 97.69 112 GLU B O 1
ATOM 3998 N N . SER B 1 113 ? 16.844 4.297 16.047 1 95.25 113 SER B N 1
ATOM 3999 C CA . SER B 1 113 ? 17.297 2.91 16.109 1 95.25 113 SER B CA 1
ATOM 4000 C C . SER B 1 113 ? 18.828 2.828 16.125 1 95.25 113 SER B C 1
ATOM 4002 O O . SER B 1 113 ? 19.391 1.837 16.594 1 95.25 113 SER B O 1
ATOM 4004 N N . ARG B 1 114 ? 19.516 3.859 15.719 1 94.94 114 ARG B N 1
ATOM 4005 C CA . ARG B 1 114 ? 20.969 3.875 15.758 1 94.94 114 ARG B CA 1
ATOM 4006 C C . ARG B 1 114 ? 21.484 5.047 16.578 1 94.94 114 ARG B C 1
ATOM 4008 O O . ARG B 1 114 ? 22.688 5.352 16.562 1 94.94 114 ARG B O 1
ATOM 4015 N N . ASP B 1 115 ? 20.562 5.762 17.234 1 95.75 115 ASP B N 1
ATOM 4016 C CA . ASP B 1 115 ? 20.828 6.949 18.031 1 95.75 115 ASP B CA 1
ATOM 4017 C C . ASP B 1 115 ? 21.703 7.941 17.281 1 95.75 115 ASP B C 1
ATOM 4019 O O . ASP B 1 115 ? 22.75 8.352 17.781 1 95.75 115 ASP B O 1
ATOM 4023 N N . ALA B 1 116 ? 21.25 8.211 16.078 1 97.62 116 ALA B N 1
ATOM 4024 C CA . ALA B 1 116 ? 21.953 9.18 15.242 1 97.62 116 ALA B CA 1
ATOM 4025 C C . ALA B 1 116 ? 21.906 10.578 15.852 1 97.62 116 ALA B C 1
ATOM 4027 O O . ALA B 1 116 ? 21.062 10.859 16.703 1 97.62 116 ALA B O 1
ATOM 4028 N N . ALA B 1 117 ? 22.875 11.438 15.445 1 97.94 117 ALA B N 1
ATOM 4029 C CA . ALA B 1 117 ? 22.812 12.844 15.844 1 97.94 117 ALA B CA 1
ATOM 4030 C C . ALA B 1 117 ? 21.578 13.531 15.281 1 97.94 117 ALA B C 1
ATOM 4032 O O . ALA B 1 117 ? 21.172 13.25 14.148 1 97.94 117 ALA B O 1
ATOM 4033 N N . ILE B 1 118 ? 21 14.383 16.031 1 98 118 ILE B N 1
ATOM 4034 C CA . ILE B 1 118 ? 19.797 15.086 15.609 1 98 118 ILE B CA 1
ATOM 4035 C C . ILE B 1 118 ? 20.078 15.859 14.32 1 98 118 ILE B C 1
ATOM 4037 O O . ILE B 1 118 ? 19.203 15.953 13.445 1 98 118 ILE B O 1
ATOM 4041 N N . VAL B 1 119 ? 21.312 16.391 14.164 1 96.56 119 VAL B N 1
ATOM 4042 C CA . VAL B 1 119 ? 21.656 17.125 12.953 1 96.56 119 VAL B CA 1
ATOM 4043 C C . VAL B 1 119 ? 21.547 16.188 11.742 1 96.56 119 VAL B C 1
ATOM 4045 O O . VAL B 1 119 ? 21.125 16.609 10.664 1 96.56 119 VAL B O 1
ATOM 4048 N N . GLU B 1 120 ? 21.969 14.898 11.898 1 97.38 120 GLU B N 1
ATOM 4049 C CA . GLU B 1 120 ? 21.828 13.914 10.828 1 97.38 120 GLU B CA 1
ATOM 4050 C C . GLU B 1 120 ? 20.359 13.625 10.523 1 97.38 120 GLU B C 1
ATOM 4052 O O . GLU B 1 120 ? 19.984 13.492 9.359 1 97.38 120 GLU B O 1
ATOM 4057 N N . LEU B 1 121 ? 19.594 13.508 11.625 1 98.31 121 LEU B N 1
ATOM 4058 C CA . LEU B 1 121 ? 18.156 13.305 11.492 1 98.31 121 LEU B CA 1
ATOM 4059 C C . LEU B 1 121 ? 17.516 14.453 10.719 1 98.31 121 LEU B C 1
ATOM 4061 O O . LEU B 1 121 ? 16.766 14.227 9.773 1 98.31 121 LEU B O 1
ATOM 4065 N N . LEU B 1 122 ? 17.828 15.672 11.039 1 98.38 122 LEU B N 1
ATOM 4066 C CA . LEU B 1 122 ? 17.219 16.844 10.422 1 98.38 122 LEU B CA 1
ATOM 4067 C C . LEU B 1 122 ? 17.641 16.984 8.969 1 98.38 122 LEU B C 1
ATOM 4069 O O . LEU B 1 122 ? 16.859 17.391 8.117 1 98.38 122 LEU B O 1
ATOM 4073 N N . GLU B 1 123 ? 18.891 16.688 8.703 1 97.88 123 GLU B N 1
ATOM 4074 C CA . GLU B 1 123 ? 19.359 16.734 7.32 1 97.88 123 GLU B CA 1
ATOM 4075 C C . GLU B 1 123 ? 18.625 15.703 6.457 1 97.88 123 GLU B C 1
ATOM 4077 O O . GLU B 1 123 ? 18.203 16.016 5.348 1 97.88 123 GLU B O 1
ATOM 4082 N N . ALA B 1 124 ? 18.547 14.484 6.969 1 98.69 124 ALA B N 1
ATOM 4083 C CA . ALA B 1 124 ? 17.828 13.438 6.234 1 98.69 124 ALA B CA 1
ATOM 4084 C C . ALA B 1 124 ? 16.375 13.812 6.035 1 98.69 124 ALA B C 1
ATOM 4086 O O . ALA B 1 124 ? 15.797 13.562 4.973 1 98.69 124 ALA B O 1
ATOM 4087 N N . ALA B 1 125 ? 15.781 14.383 7.078 1 98.88 125 ALA B N 1
ATOM 4088 C CA . ALA B 1 125 ? 14.391 14.812 6.98 1 98.88 125 ALA B CA 1
ATOM 4089 C C . ALA B 1 125 ? 14.219 15.875 5.898 1 98.88 125 ALA B C 1
ATOM 4091 O O . ALA B 1 125 ? 13.266 15.836 5.121 1 98.88 125 ALA B O 1
ATOM 4092 N N . LEU B 1 126 ? 15.117 16.844 5.891 1 98.69 126 LEU B N 1
ATOM 4093 C CA . LEU B 1 126 ? 15.062 17.906 4.887 1 98.69 126 LEU B CA 1
ATOM 4094 C C . LEU B 1 126 ? 15.141 17.312 3.479 1 98.69 126 LEU B C 1
ATOM 4096 O O . LEU B 1 126 ? 14.367 17.703 2.6 1 98.69 126 LEU B O 1
ATOM 4100 N N . VAL B 1 127 ? 16.062 16.406 3.275 1 98.81 127 VAL B N 1
ATOM 4101 C CA . VAL B 1 127 ? 16.219 15.766 1.977 1 98.81 127 VAL B CA 1
ATOM 4102 C C . VAL B 1 127 ? 14.945 15.023 1.599 1 98.81 127 VAL B C 1
ATOM 4104 O O . VAL B 1 127 ? 14.461 15.141 0.469 1 98.81 127 VAL B O 1
ATOM 4107 N N . GLY B 1 128 ? 14.414 14.266 2.533 1 98.88 128 GLY B N 1
ATOM 4108 C CA . GLY B 1 128 ? 13.188 13.531 2.281 1 98.88 128 GLY B CA 1
ATOM 4109 C C . GLY B 1 128 ? 12.008 14.43 1.973 1 98.88 128 GLY B C 1
ATOM 4110 O O . GLY B 1 128 ? 11.242 14.156 1.045 1 98.88 128 GLY B O 1
ATOM 4111 N N . MET B 1 129 ? 11.805 15.477 2.758 1 98.81 129 MET B N 1
ATOM 4112 C CA . MET B 1 129 ? 10.688 16.391 2.539 1 98.81 129 MET B CA 1
ATOM 4113 C C . MET B 1 129 ? 10.836 17.125 1.208 1 98.81 129 MET B C 1
ATOM 4115 O O . MET B 1 129 ? 9.852 17.312 0.488 1 98.81 129 MET B O 1
ATOM 4119 N N . GLU B 1 130 ? 12.062 17.547 0.898 1 98.69 130 GLU B N 1
ATOM 4120 C CA . GLU B 1 130 ? 12.32 18.172 -0.402 1 98.69 130 GLU B CA 1
ATOM 4121 C C . GLU B 1 130 ? 11.969 17.219 -1.541 1 98.69 130 GLU B C 1
ATOM 4123 O O . GLU B 1 130 ? 11.328 17.609 -2.516 1 98.69 130 GLU B O 1
ATOM 4128 N N . LEU B 1 131 ? 12.406 16.016 -1.384 1 98.69 131 LEU B N 1
ATOM 4129 C CA . LEU B 1 131 ? 12.125 15.023 -2.426 1 98.69 131 LEU B CA 1
ATOM 4130 C C . LEU B 1 131 ? 10.625 14.781 -2.553 1 98.69 131 LEU B C 1
ATOM 4132 O O . LEU B 1 131 ? 10.109 14.648 -3.664 1 98.69 131 LEU B O 1
ATOM 4136 N N . SER B 1 132 ? 9.945 14.656 -1.438 1 98.69 132 SER B N 1
ATOM 4137 C CA . SER B 1 132 ? 8.492 14.516 -1.472 1 98.69 132 SER B CA 1
ATOM 4138 C C . SER B 1 132 ? 7.844 15.648 -2.26 1 98.69 132 SER B C 1
ATOM 4140 O O . SER B 1 132 ? 6.949 15.414 -3.074 1 98.69 132 SER B O 1
ATOM 4142 N N . VAL B 1 133 ? 8.266 16.859 -2.033 1 98.56 133 VAL B N 1
ATOM 4143 C CA . VAL B 1 133 ? 7.734 18.031 -2.717 1 98.56 133 VAL B CA 1
ATOM 4144 C C . VAL B 1 133 ? 8.031 17.938 -4.211 1 98.56 133 VAL B C 1
ATOM 4146 O O . VAL B 1 133 ? 7.145 18.156 -5.043 1 98.56 133 VAL B O 1
ATOM 4149 N N . ARG B 1 134 ? 9.289 17.625 -4.574 1 98.5 134 ARG B N 1
ATOM 4150 C CA . ARG B 1 134 ? 9.703 17.516 -5.969 1 98.5 134 ARG B CA 1
ATOM 4151 C C . ARG B 1 134 ? 8.914 16.438 -6.695 1 98.5 134 ARG B C 1
ATOM 4153 O O . ARG B 1 134 ? 8.508 16.625 -7.844 1 98.5 134 ARG B O 1
ATOM 4160 N N . VAL B 1 135 ? 8.727 15.297 -6.047 1 98.62 135 VAL B N 1
ATOM 4161 C CA . VAL B 1 135 ? 7.945 14.227 -6.648 1 98.62 135 VAL B CA 1
ATOM 4162 C C . VAL B 1 135 ? 6.5 14.672 -6.832 1 98.62 135 VAL B C 1
ATOM 4164 O O . VAL B 1 135 ? 5.875 14.367 -7.852 1 98.62 135 VAL B O 1
ATOM 4167 N N . GLY B 1 136 ? 5.973 15.32 -5.82 1 98.44 136 GLY B N 1
ATOM 4168 C CA . GLY B 1 136 ? 4.633 15.867 -5.973 1 98.44 136 GLY B CA 1
ATOM 4169 C C . GLY B 1 136 ? 4.492 16.797 -7.164 1 98.44 136 GLY B C 1
ATOM 4170 O O . GLY B 1 136 ? 3.508 16.719 -7.902 1 98.44 136 GLY B O 1
ATOM 4171 N N . LEU B 1 137 ? 5.441 17.656 -7.359 1 98 137 LEU B N 1
ATOM 4172 C CA . LEU B 1 137 ? 5.449 18.578 -8.492 1 98 137 LEU B CA 1
ATOM 4173 C C . LEU B 1 137 ? 5.598 17.812 -9.805 1 98 137 LEU B C 1
ATOM 4175 O O . LEU B 1 137 ? 4.973 18.156 -10.812 1 98 137 LEU B O 1
ATOM 4179 N N . TRP B 1 138 ? 6.422 16.828 -9.805 1 98.19 138 TRP B N 1
ATOM 4180 C CA . TRP B 1 138 ? 6.613 15.977 -10.977 1 98.19 138 TRP B CA 1
ATOM 4181 C C . TRP B 1 138 ? 5.309 15.289 -11.375 1 98.19 138 TRP B C 1
ATOM 4183 O O . TRP B 1 138 ? 4.984 15.195 -12.555 1 98.19 138 TRP B O 1
ATOM 4193 N N . LEU B 1 139 ? 4.578 14.766 -10.391 1 98.12 139 LEU B N 1
ATOM 4194 C CA . LEU B 1 139 ? 3.283 14.141 -10.641 1 98.12 139 LEU B CA 1
ATOM 4195 C C . LEU B 1 139 ? 2.275 15.172 -11.148 1 98.12 139 LEU B C 1
ATOM 4197 O O . LEU B 1 139 ? 1.473 14.875 -12.039 1 98.12 139 LEU B O 1
ATOM 4201 N N . GLY B 1 140 ? 2.316 16.359 -10.531 1 96.31 140 GLY B N 1
ATOM 4202 C CA . GLY B 1 140 ? 1.446 17.438 -10.969 1 96.31 140 GLY B CA 1
ATOM 4203 C C . GLY B 1 140 ? 0.07 17.391 -10.336 1 96.31 140 GLY B C 1
ATOM 4204 O O . GLY B 1 140 ? -0.238 16.469 -9.578 1 96.31 140 GLY B O 1
ATOM 4205 N N . ARG B 1 141 ? -0.745 18.359 -10.648 1 94.31 141 ARG B N 1
ATOM 4206 C CA . ARG B 1 141 ? -2.059 18.531 -10.039 1 94.31 141 ARG B CA 1
ATOM 4207 C C . ARG B 1 141 ? -3.02 17.422 -10.484 1 94.31 141 ARG B C 1
ATOM 4209 O O . ARG B 1 141 ? -3.961 17.094 -9.766 1 94.31 141 ARG B O 1
ATOM 4216 N N . GLY B 1 142 ? -2.809 16.969 -11.734 1 95.94 142 GLY B N 1
ATOM 4217 C CA . GLY B 1 142 ? -3.672 15.922 -12.266 1 95.94 142 GLY B CA 1
ATOM 4218 C C . GLY B 1 142 ? -3.73 14.688 -11.375 1 95.94 142 GLY B C 1
ATOM 4219 O O . GLY B 1 142 ? -4.785 14.07 -11.234 1 95.94 142 GLY B O 1
ATOM 4220 N N . HIS B 1 143 ? -2.627 14.336 -10.75 1 98 143 HIS B N 1
ATOM 4221 C CA . HIS B 1 143 ? -2.543 13.219 -9.82 1 98 143 HIS B CA 1
ATOM 4222 C C . HIS B 1 143 ? -3.498 13.414 -8.641 1 98 143 HIS B C 1
ATOM 4224 O O . HIS B 1 143 ? -4.281 12.516 -8.32 1 98 143 HIS B O 1
ATOM 4230 N N . TYR B 1 144 ? -3.471 14.539 -8.086 1 97 144 TYR B N 1
ATOM 4231 C CA . TYR B 1 144 ? -4.348 14.867 -6.965 1 97 144 TYR B CA 1
ATOM 4232 C C . TYR B 1 144 ? -5.801 14.953 -7.418 1 97 144 TYR B C 1
ATOM 4234 O O . TYR B 1 144 ? -6.699 14.453 -6.742 1 97 144 TYR B O 1
ATOM 4242 N N . GLN B 1 145 ? -6.027 15.578 -8.539 1 96.25 145 GLN B N 1
ATOM 4243 C CA . GLN B 1 145 ? -7.383 15.781 -9.047 1 96.25 145 GLN B CA 1
ATOM 4244 C C . GLN B 1 145 ? -8.039 14.453 -9.422 1 96.25 145 GLN B C 1
ATOM 4246 O O . GLN B 1 145 ? -9.258 14.305 -9.312 1 96.25 145 GLN B O 1
ATOM 4251 N N . ALA B 1 146 ? -7.211 13.5 -9.719 1 97.75 146 ALA B N 1
ATOM 4252 C CA . ALA B 1 146 ? -7.727 12.18 -10.07 1 97.75 146 ALA B CA 1
ATOM 4253 C C . ALA B 1 146 ? -8.219 11.43 -8.836 1 97.75 146 ALA B C 1
ATOM 4255 O O . ALA B 1 146 ? -8.984 10.477 -8.945 1 97.75 146 ALA B O 1
ATOM 4256 N N . GLY B 1 147 ? -7.691 11.836 -7.688 1 98.31 147 GLY B N 1
ATOM 4257 C CA . GLY B 1 147 ? -8.234 11.227 -6.48 1 98.31 147 GLY B CA 1
ATOM 4258 C C . GLY B 1 147 ? -7.16 10.68 -5.559 1 98.31 147 GLY B C 1
ATOM 4259 O O . GLY B 1 147 ? -7.469 10.141 -4.496 1 98.31 147 GLY B O 1
ATOM 4260 N N . PHE B 1 148 ? -5.91 10.828 -5.914 1 98.75 148 PHE B N 1
ATOM 4261 C CA . PHE B 1 148 ? -4.84 10.32 -5.066 1 98.75 148 PHE B CA 1
ATOM 4262 C C . PHE B 1 148 ? -4.488 11.32 -3.973 1 98.75 148 PHE B C 1
ATOM 4264 O O . PHE B 1 148 ? -4.473 12.531 -4.211 1 98.75 148 PHE B O 1
ATOM 4271 N N . HIS B 1 149 ? -4.285 10.82 -2.768 1 98.62 149 HIS B N 1
ATOM 4272 C CA . HIS B 1 149 ? -3.783 11.625 -1.66 1 98.62 149 HIS B CA 1
ATOM 4273 C C . HIS B 1 149 ? -2.266 11.773 -1.726 1 98.62 149 HIS B C 1
ATOM 4275 O O . HIS B 1 149 ? -1.534 10.891 -1.271 1 98.62 149 HIS B O 1
ATOM 4281 N N . GLN B 1 150 ? -1.86 12.867 -2.148 1 98 150 GLN B N 1
ATOM 4282 C CA . GLN B 1 150 ? -0.453 13.07 -2.473 1 98 150 GLN B CA 1
ATOM 4283 C C . GLN B 1 150 ? 0.42 12.969 -1.225 1 98 150 GLN B C 1
ATOM 4285 O O . GLN B 1 150 ? 1.585 12.578 -1.306 1 98 150 GLN B O 1
ATOM 4290 N N . THR B 1 151 ? -0.067 13.344 -0.009 1 98.62 151 THR B N 1
ATOM 4291 C CA . THR B 1 151 ? 0.651 13.117 1.24 1 98.62 151 THR B CA 1
ATOM 4292 C C . THR B 1 151 ? 1.123 11.672 1.336 1 98.62 151 THR B C 1
ATOM 4294 O O . THR B 1 151 ? 2.24 11.406 1.783 1 98.62 151 THR B O 1
ATOM 4297 N N . ALA B 1 152 ? 0.308 10.766 0.884 1 98.81 152 ALA B N 1
ATOM 4298 C CA . ALA B 1 152 ? 0.592 9.336 0.971 1 98.81 152 ALA B CA 1
ATOM 4299 C C . ALA B 1 152 ? 1.474 8.883 -0.189 1 98.81 152 ALA B C 1
ATOM 4301 O O . ALA B 1 152 ? 2.383 8.07 -0.004 1 98.81 152 ALA B O 1
ATOM 4302 N N . THR B 1 153 ? 1.23 9.352 -1.408 1 98.75 153 THR B N 1
ATOM 4303 C CA . THR B 1 153 ? 1.926 8.859 -2.592 1 98.75 153 THR B CA 1
ATOM 4304 C C . THR B 1 153 ? 3.312 9.484 -2.705 1 98.75 153 THR B C 1
ATOM 4306 O O . THR B 1 153 ? 4.312 8.859 -2.355 1 98.75 153 THR B O 1
ATOM 4309 N N . ALA B 1 154 ? 3.359 10.805 -2.916 1 98.81 154 ALA B N 1
ATOM 4310 C CA . ALA B 1 154 ? 4.652 11.477 -2.992 1 98.81 154 ALA B CA 1
ATOM 4311 C C . ALA B 1 154 ? 5.402 11.375 -1.666 1 98.81 154 ALA B C 1
ATOM 4313 O O . ALA B 1 154 ? 6.629 11.266 -1.644 1 98.81 154 ALA B O 1
ATOM 4314 N N . GLY B 1 155 ? 4.676 11.43 -0.577 1 98.88 155 GLY B N 1
ATOM 4315 C CA . GLY B 1 155 ? 5.27 11.32 0.747 1 98.88 155 GLY B CA 1
ATOM 4316 C C . GLY B 1 155 ? 6.031 10.023 0.958 1 98.88 155 GLY B C 1
ATOM 4317 O O . GLY B 1 155 ? 7.043 10 1.663 1 98.88 155 GLY B O 1
ATOM 4318 N N . ALA B 1 156 ? 5.586 8.945 0.355 1 98.94 156 ALA B N 1
ATOM 4319 C CA . ALA B 1 156 ? 6.258 7.652 0.5 1 98.94 156 ALA B CA 1
ATOM 4320 C C . ALA B 1 156 ? 7.664 7.695 -0.089 1 98.94 156 ALA B C 1
ATOM 4322 O O . ALA B 1 156 ? 8.594 7.102 0.463 1 98.94 156 ALA B O 1
ATOM 4323 N N . PHE B 1 157 ? 7.77 8.359 -1.209 1 98.94 157 PHE B N 1
ATOM 4324 C CA . PHE B 1 157 ? 9.086 8.492 -1.819 1 98.94 157 PHE B CA 1
ATOM 4325 C C . PHE B 1 157 ? 10.008 9.344 -0.95 1 98.94 157 PHE B C 1
ATOM 4327 O O . PHE B 1 157 ? 11.195 9.047 -0.826 1 98.94 157 PHE B O 1
ATOM 4334 N N . GLY B 1 158 ? 9.453 10.406 -0.381 1 98.94 158 GLY B N 1
ATOM 4335 C CA . GLY B 1 158 ? 10.219 11.203 0.569 1 98.94 158 GLY B CA 1
ATOM 4336 C C . GLY B 1 158 ? 10.68 10.406 1.776 1 98.94 158 GLY B C 1
ATOM 4337 O O . GLY B 1 158 ? 11.828 10.516 2.197 1 98.94 158 GLY B O 1
ATOM 4338 N N . ALA B 1 159 ? 9.766 9.609 2.326 1 98.94 159 ALA B N 1
ATOM 4339 C CA . ALA B 1 159 ? 10.102 8.758 3.467 1 98.94 159 ALA B CA 1
ATOM 4340 C C . ALA B 1 159 ? 11.219 7.777 3.115 1 98.94 159 ALA B C 1
ATOM 4342 O O . ALA B 1 159 ? 12.148 7.582 3.9 1 98.94 159 ALA B O 1
ATOM 4343 N N . ALA B 1 160 ? 11.125 7.172 1.951 1 98.94 160 ALA B N 1
ATOM 4344 C CA . ALA B 1 160 ? 12.148 6.223 1.506 1 98.94 160 ALA B CA 1
ATOM 4345 C C . ALA B 1 160 ? 13.5 6.91 1.346 1 98.94 160 ALA B C 1
ATOM 4347 O O . ALA B 1 160 ? 14.531 6.355 1.731 1 98.94 160 ALA B O 1
ATOM 4348 N N . ALA B 1 161 ? 13.477 8.086 0.749 1 98.94 161 ALA B N 1
ATOM 4349 C CA . ALA B 1 161 ? 14.719 8.828 0.541 1 98.94 161 ALA B CA 1
ATOM 4350 C C . ALA B 1 161 ? 15.391 9.156 1.87 1 98.94 161 ALA B C 1
ATOM 4352 O O . ALA B 1 161 ? 16.594 8.961 2.029 1 98.94 161 ALA B O 1
ATOM 4353 N N . ALA B 1 162 ? 14.602 9.688 2.787 1 98.88 162 ALA B N 1
ATOM 4354 C CA . ALA B 1 162 ? 15.141 10.055 4.094 1 98.88 162 ALA B CA 1
ATOM 4355 C C . ALA B 1 162 ? 15.688 8.836 4.828 1 98.88 162 ALA B C 1
ATOM 4357 O O . ALA B 1 162 ? 16.797 8.867 5.359 1 98.88 162 ALA B O 1
ATOM 4358 N N . ALA B 1 163 ? 14.922 7.762 4.883 1 98.81 163 ALA B N 1
ATOM 4359 C CA . ALA B 1 163 ? 15.336 6.527 5.547 1 98.81 163 ALA B CA 1
ATOM 4360 C C . ALA B 1 163 ? 16.562 5.93 4.875 1 98.81 163 ALA B C 1
ATOM 4362 O O . ALA B 1 163 ? 17.484 5.457 5.551 1 98.81 163 ALA B O 1
ATOM 4363 N N . GLY B 1 164 ? 16.516 5.914 3.525 1 98.81 164 GLY B N 1
ATOM 4364 C CA . GLY B 1 164 ? 17.641 5.367 2.783 1 98.81 164 GLY B CA 1
ATOM 4365 C C . GLY B 1 164 ? 18.938 6.129 3.008 1 98.81 164 GLY B C 1
ATOM 4366 O O . GLY B 1 164 ? 20.016 5.527 3.076 1 98.81 164 GLY B O 1
ATOM 4367 N N . ARG B 1 165 ? 18.828 7.461 3.078 1 98.62 165 ARG B N 1
ATOM 4368 C CA . ARG B 1 165 ? 20 8.281 3.373 1 98.62 165 ARG B CA 1
ATOM 4369 C C . ARG B 1 165 ? 20.609 7.91 4.723 1 98.62 165 ARG B C 1
ATOM 4371 O O . ARG B 1 165 ? 21.812 7.699 4.828 1 98.62 165 ARG B O 1
ATOM 4378 N N . LEU B 1 166 ? 19.797 7.797 5.75 1 98.44 166 LEU B N 1
ATOM 4379 C CA . LEU B 1 166 ? 20.281 7.441 7.082 1 98.44 166 LEU B CA 1
ATOM 4380 C C . LEU B 1 166 ? 20.828 6.02 7.098 1 98.44 166 LEU B C 1
ATOM 4382 O O . LEU B 1 166 ? 21.75 5.715 7.863 1 98.44 166 LEU B O 1
ATOM 4386 N N . ALA B 1 167 ? 20.281 5.16 6.219 1 98.06 167 ALA B N 1
ATOM 4387 C CA . ALA B 1 167 ? 20.719 3.771 6.145 1 98.06 167 ALA B CA 1
ATOM 4388 C C . ALA B 1 167 ? 22.047 3.66 5.391 1 98.06 167 ALA B C 1
ATOM 4390 O O . ALA B 1 167 ? 22.672 2.6 5.379 1 98.06 167 ALA B O 1
ATOM 4391 N N . GLY B 1 168 ? 22.438 4.742 4.738 1 98.19 168 GLY B N 1
ATOM 4392 C CA . GLY B 1 168 ? 23.703 4.742 4.016 1 98.19 168 GLY B CA 1
ATOM 4393 C C . GLY B 1 168 ? 23.609 4.086 2.652 1 98.19 168 GLY B C 1
ATOM 4394 O O . GLY B 1 168 ? 24.594 3.506 2.172 1 98.19 168 GLY B O 1
ATOM 4395 N N . LEU B 1 169 ? 22.516 4.102 2.035 1 98.62 169 LEU B N 1
ATOM 4396 C CA . LEU B 1 169 ? 22.375 3.508 0.71 1 98.62 169 LEU B CA 1
ATOM 4397 C C . LEU B 1 169 ? 23.234 4.258 -0.311 1 98.62 169 LEU B C 1
ATOM 4399 O O . LEU B 1 169 ? 23.359 5.48 -0.24 1 98.62 169 LEU B O 1
ATOM 4403 N N . THR B 1 170 ? 23.812 3.539 -1.278 1 98.56 170 THR B N 1
ATOM 4404 C CA . THR B 1 170 ? 24.438 4.141 -2.451 1 98.56 170 THR B CA 1
ATOM 4405 C C . THR B 1 170 ? 23.375 4.676 -3.41 1 98.56 170 THR B C 1
ATOM 4407 O O . THR B 1 170 ? 22.203 4.352 -3.281 1 98.56 170 THR B O 1
ATOM 4410 N N . PRO B 1 171 ? 23.781 5.516 -4.367 1 98.31 171 PRO B N 1
ATOM 4411 C CA . PRO B 1 171 ? 22.797 5.996 -5.34 1 98.31 171 PRO B CA 1
ATOM 4412 C C . PRO B 1 171 ? 22.078 4.859 -6.059 1 98.31 171 PRO B C 1
ATOM 4414 O O . PRO B 1 171 ? 20.875 4.949 -6.305 1 98.31 171 PRO B O 1
ATOM 4417 N N . GLN B 1 172 ? 22.781 3.805 -6.34 1 98.06 172 GLN B N 1
ATOM 4418 C CA . GLN B 1 172 ? 22.188 2.668 -7.039 1 98.06 172 GLN B CA 1
ATOM 4419 C C . GLN B 1 172 ? 21.172 1.96 -6.16 1 98.06 172 GLN B C 1
ATOM 4421 O O . GLN B 1 172 ? 20.078 1.607 -6.625 1 98.06 172 GLN B O 1
ATOM 4426 N N . ARG B 1 173 ? 21.484 1.721 -4.918 1 98.69 173 ARG B N 1
ATOM 4427 C CA . ARG B 1 173 ? 20.578 1.071 -3.984 1 98.69 173 ARG B CA 1
ATOM 4428 C C . ARG B 1 173 ? 19.391 1.976 -3.66 1 98.69 173 ARG B C 1
ATOM 4430 O O . ARG B 1 173 ? 18.266 1.498 -3.482 1 98.69 173 ARG B O 1
ATOM 4437 N N . MET B 1 174 ? 19.656 3.289 -3.592 1 98.88 174 MET B N 1
ATOM 4438 C CA . MET B 1 174 ? 18.562 4.242 -3.395 1 98.88 174 MET B CA 1
ATOM 4439 C C . MET B 1 174 ? 17.578 4.199 -4.562 1 98.88 174 MET B C 1
ATOM 4441 O O . MET B 1 174 ? 16.375 4.266 -4.363 1 98.88 174 MET B O 1
ATOM 4445 N N . ALA B 1 175 ? 18.125 4.109 -5.785 1 98.69 175 ALA B N 1
ATOM 4446 C CA . ALA B 1 175 ? 17.266 3.986 -6.953 1 98.69 175 ALA B CA 1
ATOM 4447 C C . ALA B 1 175 ? 16.375 2.752 -6.844 1 98.69 175 ALA B C 1
ATOM 4449 O O . ALA B 1 175 ? 15.195 2.795 -7.211 1 98.69 175 ALA B O 1
ATOM 4450 N N . GLN B 1 176 ? 16.906 1.648 -6.344 1 98.69 176 GLN B N 1
ATOM 4451 C CA . GLN B 1 176 ? 16.125 0.439 -6.125 1 98.69 176 GLN B CA 1
ATOM 4452 C C . GLN B 1 176 ? 15.055 0.664 -5.059 1 98.69 176 GLN B C 1
ATOM 4454 O O . GLN B 1 176 ? 13.914 0.214 -5.207 1 98.69 176 GLN B O 1
ATOM 4459 N N . ALA B 1 177 ? 15.406 1.359 -3.988 1 98.88 177 ALA B N 1
ATOM 4460 C CA . ALA B 1 177 ? 14.453 1.641 -2.922 1 98.88 177 ALA B CA 1
ATOM 4461 C C . ALA B 1 177 ? 13.305 2.51 -3.432 1 98.88 177 ALA B C 1
ATOM 4463 O O . ALA B 1 177 ? 12.141 2.254 -3.119 1 98.88 177 ALA B O 1
ATOM 4464 N N . LEU B 1 178 ? 13.656 3.535 -4.227 1 98.88 178 LEU B N 1
ATOM 4465 C CA . LEU B 1 178 ? 12.625 4.375 -4.824 1 98.88 178 LEU B CA 1
ATOM 4466 C C . LEU B 1 178 ? 11.766 3.576 -5.793 1 98.88 178 LEU B C 1
ATOM 4468 O O . LEU B 1 178 ? 10.539 3.734 -5.816 1 98.88 178 LEU B O 1
ATOM 4472 N N . GLY B 1 179 ? 12.422 2.785 -6.574 1 98.69 179 GLY B N 1
ATOM 4473 C CA . GLY B 1 179 ? 11.695 1.904 -7.469 1 98.69 179 GLY B CA 1
ATOM 4474 C C . GLY B 1 179 ? 10.734 0.979 -6.746 1 98.69 179 GLY B C 1
ATOM 4475 O O . GLY B 1 179 ? 9.602 0.781 -7.191 1 98.69 179 GLY B O 1
ATOM 4476 N N . LEU B 1 180 ? 11.164 0.38 -5.656 1 98.88 180 LEU B N 1
ATOM 4477 C CA . LEU B 1 180 ? 10.305 -0.499 -4.871 1 98.88 180 LEU B CA 1
ATOM 4478 C C . LEU B 1 180 ? 9.164 0.286 -4.234 1 98.88 180 LEU B C 1
ATOM 4480 O O . LEU B 1 180 ? 8.039 -0.212 -4.137 1 98.88 180 LEU B O 1
ATOM 4484 N N . THR B 1 181 ? 9.461 1.48 -3.758 1 98.88 181 THR B N 1
ATOM 4485 C CA . THR B 1 181 ? 8.438 2.346 -3.184 1 98.88 181 THR B CA 1
ATOM 4486 C C . THR B 1 181 ? 7.324 2.609 -4.195 1 98.88 181 THR B C 1
ATOM 4488 O O . THR B 1 181 ? 6.156 2.711 -3.822 1 98.88 181 THR B O 1
ATOM 4491 N N . ALA B 1 182 ? 7.672 2.654 -5.461 1 98.81 182 ALA B N 1
ATOM 4492 C CA . ALA B 1 182 ? 6.711 2.939 -6.523 1 98.81 182 ALA B CA 1
ATOM 4493 C C . ALA B 1 182 ? 5.59 1.906 -6.539 1 98.81 182 ALA B C 1
ATOM 4495 O O . ALA B 1 182 ? 4.434 2.238 -6.812 1 98.81 182 ALA B O 1
ATOM 4496 N N . THR B 1 183 ? 5.855 0.638 -6.246 1 98.75 183 THR B N 1
ATOM 4497 C CA . THR B 1 183 ? 4.824 -0.393 -6.293 1 98.75 183 THR B CA 1
ATOM 4498 C C . THR B 1 183 ? 4.102 -0.493 -4.953 1 98.75 183 THR B C 1
ATOM 4500 O O . THR B 1 183 ? 3.057 -1.143 -4.852 1 98.75 183 THR B O 1
ATOM 4503 N N . ARG B 1 184 ? 4.641 0.197 -3.91 1 98.25 184 ARG B N 1
ATOM 4504 C CA . ARG B 1 184 ? 4.113 0.089 -2.553 1 98.25 184 ARG B CA 1
ATOM 4505 C C . ARG B 1 184 ? 3.258 1.299 -2.197 1 98.25 184 ARG B C 1
ATOM 4507 O O . ARG B 1 184 ? 2.316 1.19 -1.409 1 98.25 184 ARG B O 1
ATOM 4514 N N . ALA B 1 185 ? 3.582 2.455 -2.744 1 98.69 185 ALA B N 1
ATOM 4515 C CA . ALA B 1 185 ? 2.926 3.711 -2.389 1 98.69 185 ALA B CA 1
ATOM 4516 C C . ALA B 1 185 ? 1.452 3.689 -2.783 1 98.69 185 ALA B C 1
ATOM 4518 O O . ALA B 1 185 ? 1.101 3.227 -3.873 1 98.69 185 ALA B O 1
ATOM 4519 N N . ALA B 1 186 ? 0.59 4.137 -1.898 1 98.62 186 ALA B N 1
ATOM 4520 C CA . ALA B 1 186 ? -0.853 4.176 -2.123 1 98.62 186 ALA B CA 1
ATOM 4521 C C . ALA B 1 186 ? -1.53 5.156 -1.169 1 98.62 186 ALA B C 1
ATOM 4523 O O . ALA B 1 186 ? -0.975 5.496 -0.122 1 98.62 186 ALA B O 1
ATOM 4524 N N . GLY B 1 187 ? -2.686 5.59 -1.48 1 98.75 187 GLY B N 1
ATOM 4525 C CA . GLY B 1 187 ? -3.5 6.496 -0.689 1 98.75 187 GLY B CA 1
ATOM 4526 C C . GLY B 1 187 ? -4.52 7.258 -1.515 1 98.75 187 GLY B C 1
ATOM 4527 O O . GLY B 1 187 ? -4.188 7.812 -2.564 1 98.75 187 GLY B O 1
ATOM 4528 N N . LEU B 1 188 ? -5.77 7.316 -1.039 1 98.81 188 LEU B N 1
ATOM 4529 C CA . LEU B 1 188 ? -6.832 7.914 -1.836 1 98.81 188 LEU B CA 1
ATOM 4530 C C . LEU B 1 188 ? -7.504 9.055 -1.075 1 98.81 188 LEU B C 1
ATOM 4532 O O . LEU B 1 188 ? -7.691 8.969 0.141 1 98.81 188 LEU B O 1
ATOM 4536 N N . LYS B 1 189 ? -7.961 10.078 -1.8 1 97.81 189 LYS B N 1
ATOM 4537 C CA . LYS B 1 189 ? -8.742 11.188 -1.266 1 97.81 189 LYS B CA 1
ATOM 4538 C C . LYS B 1 189 ? -10.117 10.719 -0.792 1 97.81 189 LYS B C 1
ATOM 4540 O O . LYS B 1 189 ? -10.734 11.352 0.063 1 97.81 189 LYS B O 1
ATOM 4545 N N . ALA B 1 190 ? -10.578 9.562 -1.358 1 98.06 190 ALA B N 1
ATOM 4546 C CA . ALA B 1 190 ? -11.891 9.031 -1 1 98.06 190 ALA B CA 1
ATOM 4547 C C . ALA B 1 190 ? -12 8.812 0.506 1 98.06 190 ALA B C 1
ATOM 4549 O O . ALA B 1 190 ? -13.102 8.711 1.047 1 98.06 190 ALA B O 1
ATOM 4550 N N . GLN B 1 191 ? -10.906 8.773 1.183 1 98.31 191 GLN B N 1
ATOM 4551 C CA . GLN B 1 191 ? -10.898 8.547 2.623 1 98.31 191 GLN B CA 1
ATOM 4552 C C . GLN B 1 191 ? -11.031 9.859 3.391 1 98.31 191 GLN B C 1
ATOM 4554 O O . GLN B 1 191 ? -11.148 9.852 4.617 1 98.31 191 GLN B O 1
ATOM 4559 N N . PHE B 1 192 ? -10.969 11.07 2.672 1 95.44 192 PHE B N 1
ATOM 4560 C CA . PHE B 1 192 ? -11.086 12.344 3.371 1 95.44 192 PHE B CA 1
ATOM 4561 C C . PHE B 1 192 ? -12.398 12.422 4.145 1 95.44 192 PHE B C 1
ATOM 4563 O O . PHE B 1 192 ? -13.461 12.102 3.609 1 95.44 192 PHE B O 1
ATOM 4570 N N . GLY B 1 193 ? -12.297 12.797 5.402 1 93.56 193 GLY B N 1
ATOM 4571 C CA . GLY B 1 193 ? -13.453 12.844 6.285 1 93.56 193 GLY B CA 1
ATOM 4572 C C . GLY B 1 193 ? -13.586 11.617 7.16 1 93.56 193 GLY B C 1
ATOM 4573 O O . GLY B 1 193 ? -14.477 11.539 8.008 1 93.56 193 GLY B O 1
ATOM 4574 N N . THR B 1 194 ? -12.703 10.609 6.992 1 97.75 194 THR B N 1
ATOM 4575 C CA . THR B 1 194 ? -12.664 9.398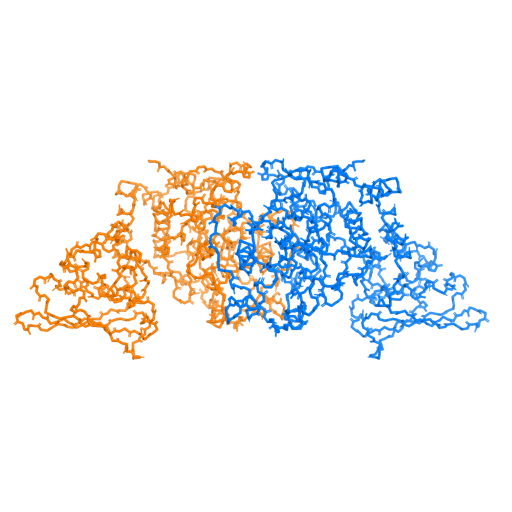 7.805 1 97.75 194 THR B CA 1
ATOM 4576 C C . THR B 1 194 ? -11.297 9.227 8.461 1 97.75 194 THR B C 1
ATOM 4578 O O . THR B 1 194 ? -10.414 10.078 8.297 1 97.75 194 THR B O 1
ATOM 4581 N N . MET B 1 195 ? -11.133 8.156 9.234 1 98.69 195 MET B N 1
ATOM 4582 C CA . MET B 1 195 ? -9.852 7.82 9.852 1 98.69 195 MET B CA 1
ATOM 4583 C C . MET B 1 195 ? -8.828 7.434 8.789 1 98.69 195 MET B C 1
ATOM 4585 O O . MET B 1 195 ? -7.625 7.402 9.062 1 98.69 195 MET B O 1
ATOM 4589 N N . GLY B 1 196 ? -9.328 7.23 7.516 1 98.75 196 GLY B N 1
ATOM 4590 C CA . GLY B 1 196 ? -8.445 6.797 6.445 1 98.75 196 GLY B CA 1
ATOM 4591 C C . GLY B 1 196 ? -7.48 7.879 5.988 1 98.75 196 GLY B C 1
ATOM 4592 O O . GLY B 1 196 ? -6.395 7.582 5.488 1 98.75 196 GLY B O 1
ATOM 4593 N N . LYS B 1 197 ? -7.824 9.125 6.164 1 98.25 197 LYS B N 1
ATOM 4594 C CA . LYS B 1 197 ? -6.941 10.203 5.723 1 98.25 197 LYS B CA 1
ATOM 4595 C C . LYS B 1 197 ? -5.648 10.219 6.527 1 98.25 197 LYS B C 1
ATOM 4597 O O . LYS B 1 197 ? -4.555 10.148 5.957 1 98.25 197 LYS B O 1
ATOM 4602 N N . PRO B 1 198 ? -5.715 10.336 7.926 1 98.81 198 PRO B N 1
ATOM 4603 C CA . PRO B 1 198 ? -4.453 10.266 8.664 1 98.81 198 PRO B CA 1
ATOM 4604 C C . PRO B 1 198 ? -3.734 8.938 8.492 1 98.81 198 PRO B C 1
ATOM 4606 O O . PRO B 1 198 ? -2.5 8.891 8.477 1 98.81 198 PRO B O 1
ATOM 4609 N N . TYR B 1 199 ? -4.473 7.848 8.312 1 98.88 199 TYR B N 1
ATOM 4610 C CA . TYR B 1 199 ? -3.896 6.535 8.047 1 98.88 199 TYR B CA 1
ATOM 4611 C C . TYR B 1 199 ? -3.033 6.562 6.789 1 98.88 199 TYR B C 1
ATOM 4613 O O . TYR B 1 199 ? -1.971 5.938 6.746 1 98.88 199 TYR B O 1
ATOM 4621 N N . ASN B 1 200 ? -3.404 7.285 5.781 1 98.94 200 ASN B N 1
ATOM 4622 C CA . ASN B 1 200 ? -2.633 7.43 4.551 1 98.94 200 ASN B CA 1
ATOM 4623 C C . ASN B 1 200 ? -1.23 7.965 4.828 1 98.94 200 ASN B C 1
ATOM 4625 O O . ASN B 1 200 ? -0.27 7.582 4.16 1 98.94 200 ASN B O 1
ATOM 4629 N N . ALA B 1 201 ? -1.127 8.875 5.777 1 98.88 201 ALA B N 1
ATOM 4630 C CA . ALA B 1 201 ? 0.189 9.391 6.137 1 98.88 201 ALA B CA 1
ATOM 4631 C C . ALA B 1 201 ? 1.065 8.297 6.738 1 98.88 201 ALA B C 1
ATOM 4633 O O . ALA B 1 201 ? 2.252 8.203 6.422 1 98.88 201 ALA B O 1
ATOM 4634 N N . GLY B 1 202 ? 0.466 7.535 7.617 1 98.94 202 GLY B N 1
ATOM 4635 C CA . GLY B 1 202 ? 1.185 6.402 8.18 1 98.94 202 GLY B CA 1
ATOM 4636 C C . GLY B 1 202 ? 1.639 5.402 7.137 1 98.94 202 GLY B C 1
ATOM 4637 O O . GLY B 1 202 ? 2.752 4.875 7.215 1 98.94 202 GLY B O 1
ATOM 4638 N N . LEU B 1 203 ? 0.781 5.152 6.152 1 98.81 203 LEU B N 1
ATOM 4639 C CA . LEU B 1 203 ? 1.125 4.238 5.07 1 98.81 203 LEU B CA 1
ATOM 4640 C C . LEU B 1 203 ? 2.373 4.715 4.332 1 98.81 203 LEU B C 1
ATOM 4642 O O . LEU B 1 203 ? 3.238 3.91 3.984 1 98.81 203 LEU B O 1
ATOM 4646 N N . ALA B 1 204 ? 2.432 6 4.082 1 98.88 204 ALA B N 1
ATOM 4647 C CA . ALA B 1 204 ? 3.572 6.578 3.375 1 98.88 204 ALA B CA 1
ATOM 4648 C C . ALA B 1 204 ? 4.875 6.316 4.129 1 98.88 204 ALA B C 1
ATOM 4650 O O . ALA B 1 204 ? 5.852 5.84 3.547 1 98.88 204 ALA B O 1
ATOM 4651 N N . ALA B 1 205 ? 4.863 6.621 5.426 1 98.94 205 ALA B N 1
ATOM 4652 C CA . ALA B 1 205 ? 6.051 6.469 6.262 1 98.94 205 ALA B CA 1
ATOM 4653 C C . ALA B 1 205 ? 6.488 5.008 6.328 1 98.94 205 ALA B C 1
ATOM 4655 O O . ALA B 1 205 ? 7.668 4.695 6.156 1 98.94 205 ALA B O 1
ATOM 4656 N N . ALA B 1 206 ? 5.527 4.113 6.547 1 98.88 206 ALA B N 1
ATOM 4657 C CA . ALA B 1 206 ? 5.816 2.688 6.664 1 98.88 206 ALA B CA 1
ATOM 4658 C C . ALA B 1 206 ? 6.336 2.123 5.344 1 98.88 206 ALA B C 1
ATOM 4660 O O . ALA B 1 206 ? 7.219 1.262 5.336 1 98.88 206 ALA B O 1
ATOM 4661 N N . ALA B 1 207 ? 5.793 2.557 4.238 1 98.81 207 ALA B N 1
ATOM 4662 C CA . ALA B 1 207 ? 6.227 2.1 2.92 1 98.81 207 ALA B CA 1
ATOM 4663 C C . ALA B 1 207 ? 7.688 2.453 2.67 1 98.81 207 ALA B C 1
ATOM 4665 O O . ALA B 1 207 ? 8.445 1.639 2.141 1 98.81 207 ALA B O 1
ATOM 4666 N N . GLY B 1 208 ? 8.031 3.688 3.002 1 98.88 208 GLY B N 1
ATOM 4667 C CA . GLY B 1 208 ? 9.414 4.105 2.842 1 98.88 208 GLY B CA 1
ATOM 4668 C C . GLY B 1 208 ? 10.391 3.244 3.625 1 98.88 208 GLY B C 1
ATOM 4669 O O . GLY B 1 208 ? 11.398 2.793 3.084 1 98.88 208 GLY B O 1
ATOM 4670 N N . ILE B 1 209 ? 10.062 2.979 4.91 1 98.81 209 ILE B N 1
ATOM 4671 C CA . ILE B 1 209 ? 10.914 2.156 5.762 1 98.81 209 ILE B CA 1
ATOM 4672 C C . ILE B 1 209 ? 11.023 0.75 5.176 1 98.81 209 ILE B C 1
ATOM 4674 O O . ILE B 1 209 ? 12.117 0.191 5.09 1 98.81 209 ILE B O 1
ATOM 4678 N N . GLU B 1 210 ? 9.922 0.197 4.805 1 98.81 210 GLU B N 1
ATOM 4679 C CA . GLU B 1 210 ? 9.891 -1.171 4.297 1 98.81 210 GLU B CA 1
ATOM 4680 C C . GLU B 1 210 ? 10.758 -1.318 3.049 1 98.81 210 GLU B C 1
ATOM 4682 O O . GLU B 1 210 ? 11.531 -2.273 2.934 1 98.81 210 GLU B O 1
ATOM 4687 N N . ALA B 1 211 ? 10.609 -0.404 2.107 1 98.88 211 ALA B N 1
ATOM 4688 C CA . ALA B 1 211 ? 11.398 -0.447 0.876 1 98.88 211 ALA B CA 1
ATOM 4689 C C . ALA B 1 211 ? 12.891 -0.41 1.179 1 98.88 211 ALA B C 1
ATOM 4691 O O . ALA B 1 211 ? 13.664 -1.199 0.628 1 98.88 211 ALA B O 1
ATOM 4692 N N . VAL B 1 212 ? 13.297 0.479 2.062 1 98.88 212 VAL B N 1
ATOM 4693 C CA . VAL B 1 212 ? 14.703 0.667 2.383 1 98.88 212 VAL B CA 1
ATOM 4694 C C . VAL B 1 212 ? 15.242 -0.567 3.105 1 98.88 212 VAL B C 1
ATOM 4696 O O . VAL B 1 212 ? 16.344 -1.036 2.812 1 98.88 212 VAL B O 1
ATOM 4699 N N . GLU B 1 213 ? 14.453 -1.122 4.059 1 98.69 213 GLU B N 1
ATOM 4700 C CA . GLU B 1 213 ? 14.883 -2.299 4.809 1 98.69 213 GLU B CA 1
ATOM 4701 C C . GLU B 1 213 ? 15.07 -3.5 3.885 1 98.69 213 GLU B C 1
ATOM 4703 O O . GLU B 1 213 ? 16.016 -4.277 4.051 1 98.69 213 GLU B O 1
ATOM 4708 N N . LEU B 1 214 ? 14.195 -3.66 2.957 1 98.88 214 LEU B N 1
ATOM 4709 C CA . LEU B 1 214 ? 14.305 -4.762 2.006 1 98.88 214 LEU B CA 1
ATOM 4710 C C . LEU B 1 214 ? 15.523 -4.586 1.103 1 98.88 214 LEU B C 1
ATOM 4712 O O . LEU B 1 214 ? 16.297 -5.523 0.918 1 98.88 214 LEU B O 1
ATOM 4716 N N . VAL B 1 215 ? 15.703 -3.438 0.534 1 98.81 215 VAL B N 1
ATOM 4717 C CA . VAL B 1 215 ? 16.812 -3.182 -0.377 1 98.81 215 VAL B CA 1
ATOM 4718 C C . VAL B 1 215 ? 18.141 -3.34 0.366 1 98.81 215 VAL B C 1
ATOM 4720 O O . VAL B 1 215 ? 19.109 -3.863 -0.187 1 98.81 215 VAL B O 1
ATOM 4723 N N . ARG B 1 216 ? 18.188 -2.902 1.612 1 98.19 216 ARG B N 1
ATOM 4724 C CA . ARG B 1 216 ? 19.391 -3.07 2.428 1 98.19 216 ARG B CA 1
ATOM 4725 C C . ARG B 1 216 ? 19.766 -4.543 2.562 1 98.19 216 ARG B C 1
ATOM 4727 O O . ARG B 1 216 ? 20.938 -4.887 2.688 1 98.19 216 ARG B O 1
ATOM 4734 N N . ARG B 1 217 ? 18.797 -5.422 2.48 1 98.25 217 ARG B N 1
ATOM 4735 C CA . ARG B 1 217 ? 18.984 -6.855 2.654 1 98.25 217 ARG B CA 1
ATOM 4736 C C . ARG B 1 217 ? 19.281 -7.535 1.32 1 98.25 217 ARG B C 1
ATOM 4738 O O . ARG B 1 217 ? 19.391 -8.758 1.254 1 98.25 217 ARG B O 1
ATOM 4745 N N . GLY B 1 218 ? 19.281 -6.777 0.293 1 98.5 218 GLY B N 1
ATOM 4746 C CA . GLY B 1 218 ? 19.656 -7.336 -0.999 1 98.5 218 GLY B CA 1
ATOM 4747 C C . GLY B 1 218 ? 18.469 -7.52 -1.93 1 98.5 218 GLY B C 1
ATOM 4748 O O . GLY B 1 218 ? 18.594 -8.148 -2.984 1 98.5 218 GLY B O 1
ATOM 4749 N N . PHE B 1 219 ? 17.344 -6.996 -1.606 1 98.75 219 PHE B N 1
ATOM 4750 C CA . PHE B 1 219 ? 16.156 -7.07 -2.451 1 98.75 219 PHE B CA 1
ATOM 4751 C C . PHE B 1 219 ? 16.406 -6.371 -3.785 1 98.75 219 PHE B C 1
ATOM 4753 O O . PHE B 1 219 ? 16.812 -5.211 -3.82 1 98.75 219 PHE B O 1
ATOM 4760 N N . ASP B 1 220 ? 16.109 -7.082 -4.805 1 98.12 220 ASP B N 1
ATOM 4761 C CA . ASP B 1 220 ? 16.281 -6.562 -6.156 1 98.12 220 ASP B CA 1
ATOM 4762 C C . ASP B 1 220 ? 14.961 -6.043 -6.723 1 98.12 220 ASP B C 1
ATOM 4764 O O . ASP B 1 220 ? 14.094 -6.832 -7.105 1 98.12 220 ASP B O 1
ATOM 4768 N N . ALA B 1 221 ? 14.82 -4.734 -6.824 1 98.38 221 ALA B N 1
ATOM 4769 C CA . ALA B 1 221 ? 13.648 -4.066 -7.383 1 98.38 221 ALA B CA 1
ATOM 4770 C C . ALA B 1 221 ? 13.992 -3.361 -8.695 1 98.38 221 ALA B C 1
ATOM 4772 O O . ALA B 1 221 ? 15.164 -3.172 -9.016 1 98.38 221 ALA B O 1
ATOM 4773 N N . ASN B 1 222 ? 12.977 -3.053 -9.469 1 97.69 222 ASN B N 1
ATOM 4774 C CA . ASN B 1 222 ? 13.172 -2.262 -10.672 1 97.69 222 ASN B CA 1
ATOM 4775 C C . ASN B 1 222 ? 13.445 -0.798 -10.352 1 97.69 222 ASN B C 1
ATOM 4777 O O . ASN B 1 222 ? 12.547 -0.067 -9.945 1 97.69 222 ASN B O 1
ATOM 4781 N N . PRO B 1 223 ? 14.656 -0.337 -10.555 1 97.44 223 PRO B N 1
ATOM 4782 C CA . PRO B 1 223 ? 14.961 1.052 -10.203 1 97.44 223 PRO B CA 1
ATOM 4783 C C . PRO B 1 223 ? 14.203 2.059 -11.07 1 97.44 223 PRO B C 1
ATOM 4785 O O . PRO B 1 223 ? 14.133 3.242 -10.727 1 97.44 223 PRO B O 1
ATOM 4788 N N . LEU B 1 224 ? 13.586 1.636 -12.109 1 96.12 224 LEU B N 1
ATOM 4789 C CA . LEU B 1 224 ? 12.945 2.561 -13.039 1 96.12 224 LEU B CA 1
ATOM 4790 C C . LEU B 1 224 ? 11.43 2.553 -12.859 1 96.12 224 LEU B C 1
ATOM 4792 O O . LEU B 1 224 ? 10.703 3.148 -13.664 1 96.12 224 LEU B O 1
ATOM 4796 N N . ALA B 1 225 ? 10.977 2.006 -11.812 1 98.12 225 ALA B N 1
ATOM 4797 C CA . ALA B 1 225 ? 9.547 1.78 -11.625 1 98.12 225 ALA B CA 1
ATOM 4798 C C . ALA B 1 225 ? 8.82 3.086 -11.312 1 98.12 225 ALA B C 1
ATOM 4800 O O . ALA B 1 225 ? 7.586 3.143 -11.336 1 98.12 225 ALA B O 1
ATOM 4801 N N . MET B 1 226 ? 9.477 4.191 -11.086 1 97.94 226 MET B N 1
ATOM 4802 C CA . MET B 1 226 ? 8.82 5.48 -10.898 1 97.94 226 MET B CA 1
ATOM 4803 C C . MET B 1 226 ? 8.367 6.059 -12.242 1 97.94 226 MET B C 1
ATOM 4805 O O . MET B 1 226 ? 7.34 6.73 -12.312 1 97.94 226 MET B O 1
ATOM 4809 N N . GLU B 1 227 ? 9.156 5.84 -13.18 1 96.38 227 GLU B N 1
ATOM 4810 C CA . GLU B 1 227 ? 8.953 6.492 -14.477 1 96.38 227 GLU B CA 1
ATOM 4811 C C . GLU B 1 227 ? 8.805 5.465 -15.594 1 96.38 227 GLU B C 1
ATOM 4813 O O . GLU B 1 227 ? 8.969 4.266 -15.367 1 96.38 227 GLU B O 1
ATOM 4818 N N . GLY B 1 228 ? 8.414 5.957 -16.766 1 93.88 228 GLY B N 1
ATOM 4819 C CA . GLY B 1 228 ? 8.203 5.059 -17.891 1 93.88 228 GLY B CA 1
ATOM 4820 C C . GLY B 1 228 ? 6.754 4.656 -18.062 1 93.88 228 GLY B C 1
ATOM 4821 O O . GLY B 1 228 ? 5.895 5.051 -17.266 1 93.88 228 GLY B O 1
ATOM 4822 N N . GLU B 1 229 ? 6.469 3.887 -19.078 1 92.25 229 GLU B N 1
ATOM 4823 C CA . GLU B 1 229 ? 5.125 3.564 -19.547 1 92.25 229 GLU B CA 1
ATOM 4824 C C . GLU B 1 229 ? 4.32 2.85 -18.453 1 92.25 229 GLU B C 1
ATOM 4826 O O . GLU B 1 229 ? 3.119 3.088 -18.312 1 92.25 229 GLU B O 1
ATOM 4831 N N . TYR B 1 230 ? 4.906 2.039 -17.625 1 95.75 230 TYR B N 1
ATOM 4832 C CA . TYR B 1 230 ? 4.199 1.276 -16.594 1 95.75 230 TYR B CA 1
ATOM 4833 C C . TYR B 1 230 ? 4.656 1.684 -15.203 1 95.75 230 TYR B C 1
ATOM 4835 O O . TYR B 1 230 ? 4.367 0.994 -14.227 1 95.75 230 TYR B O 1
ATOM 4843 N N . GLY B 1 231 ? 5.363 2.828 -15.203 1 97.88 231 GLY B N 1
ATOM 4844 C CA . GLY B 1 231 ? 5.84 3.311 -13.922 1 97.88 231 GLY B CA 1
ATOM 4845 C C . GLY B 1 231 ? 4.77 4.02 -13.109 1 97.88 231 GLY B C 1
ATOM 4846 O O . GLY B 1 231 ? 3.611 4.086 -13.531 1 97.88 231 GLY B O 1
ATOM 4847 N N . PHE B 1 232 ? 5.156 4.496 -11.969 1 98.69 232 PHE B N 1
ATOM 4848 C CA . PHE B 1 232 ? 4.234 5.141 -11.039 1 98.69 232 PHE B CA 1
ATOM 4849 C C . PHE B 1 232 ? 3.574 6.355 -11.68 1 98.69 232 PHE B C 1
ATOM 4851 O O . PHE B 1 232 ? 2.365 6.559 -11.539 1 98.69 232 PHE B O 1
ATOM 4858 N N . GLY B 1 233 ? 4.391 7.191 -12.359 1 98.19 233 GLY B N 1
ATOM 4859 C CA . GLY B 1 233 ? 3.828 8.359 -13.023 1 98.19 233 GLY B CA 1
ATOM 4860 C C . GLY B 1 233 ? 2.705 8.023 -13.984 1 98.19 233 GLY B C 1
ATOM 4861 O O . GLY B 1 233 ? 1.582 8.508 -13.828 1 98.19 233 GLY B O 1
ATOM 4862 N N . ALA B 1 234 ? 2.936 7.125 -14.844 1 97.69 234 ALA B N 1
ATOM 4863 C CA . ALA B 1 234 ? 1.987 6.77 -15.898 1 97.69 234 ALA B CA 1
ATOM 4864 C C . ALA B 1 234 ? 0.74 6.113 -15.312 1 97.69 234 ALA B C 1
ATOM 4866 O O . ALA B 1 234 ? -0.378 6.383 -15.758 1 97.69 234 ALA B O 1
ATOM 4867 N N . THR B 1 235 ? 0.886 5.305 -14.32 1 98.44 235 THR B N 1
ATOM 4868 C CA . THR B 1 235 ? -0.242 4.574 -13.75 1 98.44 235 THR B CA 1
ATOM 4869 C C . THR B 1 235 ? -1.097 5.484 -12.875 1 98.44 235 THR B C 1
ATOM 4871 O O . THR B 1 235 ? -2.305 5.273 -12.75 1 98.44 235 THR B O 1
ATOM 4874 N N . HIS B 1 236 ? -0.509 6.469 -12.281 1 98.62 236 HIS B N 1
ATOM 4875 C CA . HIS B 1 236 ? -1.196 7.273 -11.273 1 98.62 236 HIS B CA 1
ATOM 4876 C C . HIS B 1 236 ? -1.477 8.68 -11.797 1 98.62 236 HIS B C 1
ATOM 4878 O O . HIS B 1 236 ? -1.401 9.648 -11.039 1 98.62 236 HIS B O 1
ATOM 4884 N N . HIS B 1 237 ? -1.657 8.797 -13.07 1 98 237 HIS B N 1
ATOM 4885 C CA . HIS B 1 237 ? -2.102 10.039 -13.703 1 98 237 HIS B CA 1
ATOM 4886 C C . HIS B 1 237 ? -1.107 11.164 -13.461 1 98 237 HIS B C 1
ATOM 4888 O O . HIS B 1 237 ? -1.506 12.305 -13.195 1 98 237 HIS B O 1
ATOM 4894 N N . GLY B 1 238 ? 0.135 10.836 -13.438 1 97.56 238 GLY B N 1
ATOM 4895 C CA . GLY B 1 238 ? 1.18 11.836 -13.289 1 97.56 238 GLY B CA 1
ATOM 4896 C C . GLY B 1 238 ? 1.432 12.625 -14.562 1 97.56 238 GLY B C 1
ATOM 4897 O O . GLY B 1 238 ? 1.266 12.102 -15.672 1 97.56 238 GLY B O 1
ATOM 4898 N N . ALA B 1 239 ? 1.937 13.852 -14.469 1 96.81 239 ALA B N 1
ATOM 4899 C CA . ALA B 1 239 ? 2.203 14.734 -15.602 1 96.81 239 ALA B CA 1
ATOM 4900 C C . ALA B 1 239 ? 3.631 14.562 -16.109 1 96.81 239 ALA B C 1
ATOM 4902 O O . ALA B 1 239 ? 3.963 15 -17.203 1 96.81 239 ALA B O 1
ATOM 4903 N N . ASP B 1 240 ? 4.457 13.906 -15.305 1 95.06 240 ASP B N 1
ATOM 4904 C CA . ASP B 1 240 ? 5.863 13.727 -15.656 1 95.06 240 ASP B CA 1
ATOM 4905 C C . ASP B 1 240 ? 6.539 15.07 -15.914 1 95.06 240 ASP B C 1
ATOM 4907 O O . ASP B 1 240 ? 7.219 15.242 -16.938 1 95.06 240 ASP B O 1
ATOM 4911 N N . GLU B 1 241 ? 6.32 16.016 -15.102 1 96.12 241 GLU B N 1
ATOM 4912 C CA . GLU B 1 241 ? 6.875 17.359 -15.258 1 96.12 241 GLU B CA 1
ATOM 4913 C C . GLU B 1 241 ? 8.312 17.422 -14.758 1 96.12 241 GLU B C 1
ATOM 4915 O O . GLU B 1 241 ? 8.562 17.734 -13.594 1 96.12 241 GLU B O 1
ATOM 4920 N N . MET B 1 242 ? 9.273 17.391 -15.609 1 96.06 242 MET B N 1
ATOM 4921 C CA . MET B 1 242 ? 10.688 17.297 -15.25 1 96.06 242 MET B CA 1
ATOM 4922 C C . MET B 1 242 ? 11.195 18.641 -14.719 1 96.06 242 MET B C 1
ATOM 4924 O O . MET B 1 242 ? 12.242 18.688 -14.07 1 96.06 242 MET B O 1
ATOM 4928 N N . SER B 1 243 ? 10.445 19.734 -14.984 1 96.31 243 SER B N 1
ATOM 4929 C CA . SER B 1 243 ? 10.812 21.031 -14.414 1 96.31 243 SER B CA 1
ATOM 4930 C C . SER B 1 243 ? 10.805 21 -12.891 1 96.31 243 SER B C 1
ATOM 4932 O O . SER B 1 243 ? 11.383 21.859 -12.242 1 96.31 243 SER B O 1
ATOM 4934 N N . ALA B 1 244 ? 10.102 19.984 -12.32 1 96.69 244 ALA B N 1
ATOM 4935 C CA . ALA B 1 244 ? 10.062 19.781 -10.875 1 96.69 244 ALA B CA 1
ATOM 4936 C C . ALA B 1 244 ? 11.469 19.609 -10.297 1 96.69 244 ALA B C 1
ATOM 4938 O O . ALA B 1 244 ? 11.695 19.859 -9.117 1 96.69 244 ALA B O 1
ATOM 4939 N N . LEU B 1 245 ? 12.438 19.172 -11.086 1 96.44 245 LEU B N 1
ATOM 4940 C CA . LEU B 1 245 ? 13.789 18.875 -10.617 1 96.44 245 LEU B CA 1
ATOM 4941 C C . LEU B 1 245 ? 14.703 20.078 -10.781 1 96.44 245 LEU B C 1
ATOM 4943 O O . LEU B 1 245 ? 15.859 20.047 -10.336 1 96.44 245 LEU B O 1
ATOM 4947 N N . GLU B 1 246 ? 14.188 21.125 -11.453 1 96.06 246 GLU B N 1
ATOM 4948 C CA . GLU B 1 246 ? 15.008 22.328 -11.633 1 96.06 246 GLU B CA 1
ATOM 4949 C C . GLU B 1 246 ? 15.469 22.875 -10.289 1 96.06 246 GLU B C 1
ATOM 4951 O O . GLU B 1 246 ? 14.664 23.078 -9.383 1 96.06 246 GLU B O 1
ATOM 4956 N N . GLY B 1 247 ? 16.828 23.062 -10.172 1 95.44 247 GLY B N 1
ATOM 4957 C CA . GLY B 1 247 ? 17.406 23.641 -8.977 1 95.44 247 GLY B CA 1
ATOM 4958 C C . GLY B 1 247 ? 17.547 22.656 -7.836 1 95.44 247 GLY B C 1
ATOM 4959 O O . GLY B 1 247 ? 17.922 23.031 -6.723 1 95.44 247 GLY B O 1
ATOM 4960 N N . LEU B 1 248 ? 17.266 21.438 -8.102 1 95.56 248 LEU B N 1
ATOM 4961 C CA . LEU B 1 248 ? 17.406 20.406 -7.066 1 95.56 248 LEU B CA 1
ATOM 4962 C C . LEU B 1 248 ? 18.828 20.391 -6.527 1 95.56 248 LEU B C 1
ATOM 4964 O O . LEU B 1 248 ? 19.797 20.281 -7.297 1 95.56 248 LEU B O 1
ATOM 4968 N N . GLY B 1 249 ? 18.938 20.5 -5.23 1 92.06 249 GLY B N 1
ATOM 4969 C CA . GLY B 1 249 ? 20.25 20.547 -4.586 1 92.06 249 GLY B CA 1
ATOM 4970 C C . GLY B 1 249 ? 20.797 21.953 -4.461 1 92.06 249 GLY B C 1
ATOM 4971 O O . GLY B 1 249 ? 21.766 22.188 -3.725 1 92.06 249 GLY B O 1
ATOM 4972 N N . GLU B 1 250 ? 20.234 22.922 -5.129 1 92.38 250 GLU B N 1
ATOM 4973 C CA . GLU B 1 250 ? 20.672 24.312 -5.098 1 92.38 250 GLU B CA 1
ATOM 4974 C C . GLU B 1 250 ? 19.703 25.172 -4.309 1 92.38 250 GLU B C 1
ATOM 4976 O O . GLU B 1 250 ? 20.125 26.047 -3.551 1 92.38 250 GLU B O 1
ATOM 4981 N N . SER B 1 251 ? 18.484 24.969 -4.527 1 94.12 251 SER B N 1
ATOM 4982 C CA . SER B 1 251 ? 17.422 25.672 -3.805 1 94.12 251 SER B CA 1
ATOM 4983 C C . SER B 1 251 ? 16.453 24.688 -3.16 1 94.12 251 SER B C 1
ATOM 4985 O O . SER B 1 251 ? 16.172 23.625 -3.721 1 94.12 251 SER B O 1
ATOM 4987 N N . TRP B 1 252 ? 15.945 25.062 -1.998 1 96.94 252 TRP B N 1
ATOM 4988 C CA . TRP B 1 252 ? 15.016 24.219 -1.264 1 96.94 252 TRP B CA 1
ATOM 4989 C C . TRP B 1 252 ? 13.586 24.719 -1.413 1 96.94 252 TRP B C 1
ATOM 4991 O O . TRP B 1 252 ? 13.234 25.781 -0.874 1 96.94 252 TRP B O 1
ATOM 5001 N N . LEU B 1 253 ? 12.773 23.938 -2.102 1 96.81 253 LEU B N 1
ATOM 5002 C CA . LEU B 1 253 ? 11.367 24.281 -2.207 1 96.81 253 LEU B CA 1
ATOM 5003 C C . LEU B 1 253 ? 10.664 24.125 -0.863 1 96.81 253 LEU B C 1
ATOM 5005 O O . LEU B 1 253 ? 9.688 24.812 -0.577 1 96.81 253 LEU B O 1
ATOM 5009 N N . PHE B 1 254 ? 11.211 23.266 -0.016 1 96.69 254 PHE B N 1
ATOM 5010 C CA . PHE B 1 254 ? 10.609 22.984 1.283 1 96.69 254 PHE B CA 1
ATOM 5011 C C . PHE B 1 254 ? 10.508 24.266 2.113 1 96.69 254 PHE B C 1
ATOM 5013 O O . PHE B 1 254 ? 9.648 24.375 2.99 1 96.69 254 PHE B O 1
ATOM 5020 N N . ASP B 1 255 ? 11.352 25.234 1.832 1 95 255 ASP B N 1
ATOM 5021 C CA . ASP B 1 255 ? 11.336 26.5 2.547 1 95 255 ASP B CA 1
ATOM 5022 C C . ASP B 1 255 ? 9.953 27.141 2.494 1 95 255 ASP B C 1
ATOM 5024 O O . ASP B 1 255 ? 9.602 27.953 3.354 1 95 255 ASP B O 1
ATOM 5028 N N . GLN B 1 256 ? 9.203 26.719 1.542 1 94.06 256 GLN B N 1
ATOM 5029 C CA . GLN B 1 256 ? 7.898 27.328 1.324 1 94.06 256 GLN B CA 1
ATOM 5030 C C . GLN B 1 256 ? 6.797 26.562 2.047 1 94.06 256 GLN B C 1
ATOM 5032 O O . GLN B 1 256 ? 5.609 26.828 1.849 1 94.06 256 GLN B O 1
ATOM 5037 N N . VAL B 1 257 ? 7.148 25.609 2.865 1 96.44 257 VAL B N 1
ATOM 5038 C CA . VAL B 1 257 ? 6.152 24.859 3.629 1 96.44 257 VAL B CA 1
ATOM 5039 C C . VAL B 1 257 ? 5.367 25.828 4.523 1 96.44 257 VAL B C 1
ATOM 5041 O O . VAL B 1 257 ? 5.918 26.812 5.008 1 96.44 257 VAL B O 1
ATOM 5044 N N . SER B 1 258 ? 4.105 25.547 4.652 1 95.25 258 SER B N 1
ATOM 5045 C CA . SER B 1 258 ? 3.238 26.375 5.473 1 95.25 258 SER B CA 1
ATOM 5046 C C . SER B 1 258 ? 2.814 25.656 6.746 1 95.25 258 SER B C 1
ATOM 5048 O O . SER B 1 258 ? 2.391 24.5 6.695 1 95.25 258 SER B O 1
ATOM 5050 N N . HIS B 1 259 ? 2.926 26.281 7.863 1 96.62 259 HIS B N 1
ATOM 5051 C CA . HIS B 1 259 ? 2.43 25.766 9.133 1 96.62 259 HIS B CA 1
ATOM 5052 C C . HIS B 1 259 ? 1.019 26.266 9.422 1 96.62 259 HIS B C 1
ATOM 5054 O O . HIS B 1 259 ? 0.69 27.422 9.117 1 96.62 259 HIS B O 1
ATOM 5060 N N . LYS B 1 260 ? 0.217 25.359 9.945 1 96.19 260 LYS B N 1
ATOM 5061 C CA . LYS B 1 260 ? -1.125 25.734 10.375 1 96.19 260 LYS B CA 1
ATOM 5062 C C . LYS B 1 260 ? -1.101 26.359 11.766 1 96.19 260 LYS B C 1
ATOM 5064 O O . LYS B 1 260 ? -0.459 25.828 12.68 1 96.19 260 LYS B O 1
ATOM 5069 N N . PHE B 1 261 ? -1.845 27.469 11.891 1 96.88 261 PHE B N 1
ATOM 5070 C CA . PHE B 1 261 ? -1.786 28.141 13.172 1 96.88 261 PHE B CA 1
ATOM 5071 C C . PHE B 1 261 ? -3.154 28.156 13.844 1 96.88 261 PHE B C 1
ATOM 5073 O O . PHE B 1 261 ? -3.316 28.719 14.93 1 96.88 261 PHE B O 1
ATOM 5080 N N . HIS B 1 262 ? -4.152 27.578 13.227 1 96.94 262 HIS B N 1
ATOM 5081 C CA . HIS B 1 262 ? -5.5 27.453 13.758 1 96.94 262 HIS B CA 1
ATOM 5082 C C . HIS B 1 262 ? -5.977 26 13.695 1 96.94 262 HIS B C 1
ATOM 5084 O O . HIS B 1 262 ? -5.73 25.312 12.703 1 96.94 262 HIS B O 1
ATOM 5090 N N . ALA B 1 263 ? -6.574 25.531 14.719 1 95.94 263 ALA B N 1
ATOM 5091 C CA . ALA B 1 263 ? -6.988 24.141 14.82 1 95.94 263 ALA B CA 1
ATOM 5092 C C . ALA B 1 263 ? -8.359 23.922 14.18 1 95.94 263 ALA B C 1
ATOM 5094 O O . ALA B 1 263 ? -9.258 23.359 14.797 1 95.94 263 ALA B O 1
ATOM 5095 N N . CYS B 1 264 ? -8.531 24.391 12.953 1 96.06 264 CYS B N 1
ATOM 5096 C CA . CYS B 1 264 ? -9.766 24.234 12.195 1 96.06 264 CYS B CA 1
ATOM 5097 C C . CYS B 1 264 ? -9.477 24 10.719 1 96.06 264 CYS B C 1
ATOM 5099 O O . CYS B 1 264 ? -8.312 23.859 10.328 1 96.06 264 CYS B O 1
ATOM 5101 N N . CYS B 1 265 ? -10.484 23.812 9.953 1 94 265 CYS B N 1
ATOM 5102 C CA . CYS B 1 265 ? -10.32 23.547 8.531 1 94 265 CYS B CA 1
ATOM 5103 C C . CYS B 1 265 ? -9.5 24.641 7.859 1 94 265 CYS B C 1
ATOM 5105 O O . CYS B 1 265 ? -9.648 25.812 8.172 1 94 265 CYS B O 1
ATOM 5107 N N . HIS B 1 266 ? -8.672 24.188 6.949 1 92.31 266 HIS B N 1
ATOM 5108 C CA . HIS B 1 266 ? -7.715 25.062 6.281 1 92.31 266 HIS B CA 1
ATOM 5109 C C . HIS B 1 266 ? -8.422 26.234 5.598 1 92.31 266 HIS B C 1
ATOM 5111 O O . HIS B 1 266 ? -7.859 27.328 5.5 1 92.31 266 HIS B O 1
ATOM 5117 N N . GLY B 1 267 ? -9.555 26.078 5.113 1 93.75 267 GLY B N 1
ATOM 5118 C CA . GLY B 1 267 ? -10.312 27.109 4.414 1 93.75 267 GLY B CA 1
ATOM 5119 C C . GLY B 1 267 ? -10.609 28.312 5.273 1 93.75 267 GLY B C 1
ATOM 5120 O O . GLY B 1 267 ? -10.844 29.406 4.75 1 93.75 267 GLY B O 1
ATOM 5121 N N . LEU B 1 268 ? -10.539 28.125 6.527 1 97.31 268 LEU B N 1
ATOM 5122 C CA . LEU B 1 268 ? -10.891 29.203 7.453 1 97.31 268 LEU B CA 1
ATOM 5123 C C . LEU B 1 268 ? -9.672 30.047 7.785 1 97.31 268 LEU B C 1
ATOM 5125 O O . LEU B 1 268 ? -9.805 31.156 8.336 1 97.31 268 LEU B O 1
ATOM 5129 N N . HIS B 1 269 ? -8.508 29.562 7.422 1 97.06 269 HIS B N 1
ATOM 5130 C CA . HIS B 1 269 ? -7.273 30.141 7.945 1 97.06 269 HIS B CA 1
ATOM 5131 C C . HIS B 1 269 ? -7.035 31.531 7.391 1 97.06 269 HIS B C 1
ATOM 5133 O O . HIS B 1 269 ? -6.633 32.438 8.125 1 97.06 269 HIS B O 1
ATOM 5139 N N . ALA B 1 270 ? -7.242 31.734 6.109 1 97 270 ALA B N 1
ATOM 5140 C CA . ALA B 1 270 ? -7.008 33.062 5.52 1 97 270 ALA B CA 1
ATOM 5141 C C . ALA B 1 270 ? -7.863 34.125 6.199 1 97 270 ALA B C 1
ATOM 5143 O O . ALA B 1 270 ? -7.395 35.219 6.445 1 97 270 ALA B O 1
ATOM 5144 N N . ALA B 1 271 ? -9.117 33.781 6.477 1 97.69 271 ALA B N 1
ATOM 5145 C CA . ALA B 1 271 ? -10.023 34.719 7.141 1 97.69 271 ALA B CA 1
ATOM 5146 C C . ALA B 1 271 ? -9.547 35.031 8.562 1 97.69 271 ALA B C 1
ATOM 5148 O O . ALA B 1 271 ? -9.562 36.188 8.992 1 97.69 271 ALA B O 1
ATOM 5149 N N . LEU B 1 272 ? -9.156 34 9.266 1 97.5 272 LEU B N 1
ATOM 5150 C CA . LEU B 1 272 ? -8.688 34.188 10.633 1 97.5 272 LEU B CA 1
ATOM 5151 C C . LEU B 1 272 ? -7.406 35 10.664 1 97.5 272 LEU B C 1
ATOM 5153 O O . LEU B 1 272 ? -7.227 35.844 11.547 1 97.5 272 LEU B O 1
ATOM 5157 N N . GLU B 1 273 ? -6.559 34.781 9.758 1 96.62 273 GLU B N 1
ATOM 5158 C CA . GLU B 1 273 ? -5.324 35.531 9.672 1 96.62 273 GLU B CA 1
ATOM 5159 C C . GLU B 1 273 ? -5.613 37 9.328 1 96.62 273 GLU B C 1
ATOM 5161 O O . GLU B 1 273 ? -4.977 37.906 9.859 1 96.62 273 GLU B O 1
ATOM 5166 N N . ALA B 1 274 ? -6.504 37.219 8.391 1 96.88 274 ALA B N 1
ATOM 5167 C CA . ALA B 1 274 ? -6.914 38.594 8.07 1 96.88 274 ALA B CA 1
ATOM 5168 C C . ALA B 1 274 ? -7.477 39.281 9.305 1 96.88 274 ALA B C 1
ATOM 5170 O O . ALA B 1 274 ? -7.195 40.469 9.539 1 96.88 274 ALA B O 1
ATOM 5171 N N . ALA B 1 275 ? -8.242 38.625 10.039 1 96.62 275 ALA B N 1
ATOM 5172 C CA . ALA B 1 275 ? -8.93 39.156 11.203 1 96.62 275 ALA B CA 1
ATOM 5173 C C . ALA B 1 275 ? -7.934 39.594 12.273 1 96.62 275 ALA B C 1
ATOM 5175 O O . ALA B 1 275 ? -8.266 40.406 13.141 1 96.62 275 ALA B O 1
ATOM 5176 N N . ARG B 1 276 ? -6.773 39.062 12.25 1 92.94 276 ARG B N 1
ATOM 5177 C CA . ARG B 1 276 ? -5.762 39.406 13.234 1 92.94 276 ARG B CA 1
ATOM 5178 C C . ARG B 1 276 ? -5.438 40.906 13.188 1 92.94 276 ARG B C 1
ATOM 5180 O O . ARG B 1 276 ? -5.043 41.5 14.188 1 92.94 276 ARG B O 1
ATOM 5187 N N . SER B 1 277 ? -5.598 41.469 12.062 1 90.62 277 SER B N 1
ATOM 5188 C CA . SER B 1 277 ? -5.258 42.875 11.875 1 90.62 277 SER B CA 1
ATOM 5189 C C . SER B 1 277 ? -6.457 43.781 12.164 1 90.62 277 SER B C 1
ATOM 5191 O O . SER B 1 277 ? -6.367 45 12.031 1 90.62 277 SER B O 1
ATOM 5193 N N . LEU B 1 278 ? -7.539 43.156 12.539 1 91.56 278 LEU B N 1
ATOM 5194 C CA . LEU B 1 278 ? -8.766 43.875 12.812 1 91.56 278 LEU B CA 1
ATOM 5195 C C . LEU B 1 278 ? -9.07 43.906 14.312 1 91.56 278 LEU B C 1
ATOM 5197 O O . LEU B 1 278 ? -8.805 42.906 15 1 91.56 278 LEU B O 1
ATOM 5201 N N . ASP B 1 279 ? -9.57 44.969 14.758 1 89 279 ASP B N 1
ATOM 5202 C CA . ASP B 1 279 ? -10.156 45 16.094 1 89 279 ASP B CA 1
ATOM 5203 C C . ASP B 1 279 ? -11.602 44.5 16.062 1 89 279 ASP B C 1
ATOM 5205 O O . ASP B 1 279 ? -12.523 45.312 15.922 1 89 279 ASP B O 1
ATOM 5209 N N . ILE B 1 280 ? -11.852 43.25 16.281 1 90.31 280 ILE B N 1
ATOM 5210 C CA . ILE B 1 280 ? -13.195 42.688 16.141 1 90.31 280 ILE B CA 1
ATOM 5211 C C . ILE B 1 280 ? -13.719 42.281 17.516 1 90.31 280 ILE B C 1
ATOM 5213 O O . ILE B 1 280 ? -14.344 41.219 17.656 1 90.31 280 ILE B O 1
ATOM 5217 N N . ALA B 1 281 ? -13.391 43.094 18.438 1 88.44 281 ALA B N 1
ATOM 5218 C CA . ALA B 1 281 ? -13.961 42.812 19.766 1 88.44 281 ALA B CA 1
ATOM 5219 C C . ALA B 1 281 ? -15.484 42.875 19.719 1 88.44 281 ALA B C 1
ATOM 5221 O O . ALA B 1 281 ? -16.062 43.719 19.031 1 88.44 281 ALA B O 1
ATOM 5222 N N . ALA B 1 282 ? -16.109 42 20.438 1 84.5 282 ALA B N 1
ATOM 5223 C CA . ALA B 1 282 ? -17.531 41.656 20.359 1 84.5 282 ALA B CA 1
ATOM 5224 C C . ALA B 1 282 ? -18.375 42.938 20.438 1 84.5 282 ALA B C 1
ATOM 5226 O O . ALA B 1 282 ? -19.266 43.156 19.609 1 84.5 282 ALA B O 1
ATOM 5227 N N . PRO B 1 283 ? -18.172 43.781 21.312 1 84.88 283 PRO B N 1
ATOM 5228 C CA . PRO B 1 283 ? -19.062 44.938 21.453 1 84.88 283 PRO B CA 1
ATOM 5229 C C . PRO B 1 283 ? -18.953 45.906 20.297 1 84.88 283 PRO B C 1
ATOM 5231 O O . PRO B 1 283 ? -19.859 46.75 20.094 1 84.88 283 PRO B O 1
ATOM 5234 N N . GLU B 1 284 ? -17.984 45.781 19.5 1 89 284 GLU B N 1
ATOM 5235 C CA . GLU B 1 284 ? -17.719 46.781 18.469 1 89 284 GLU B CA 1
ATOM 5236 C C . GLU B 1 284 ? -18.234 46.312 17.109 1 89 284 GLU B C 1
ATOM 5238 O O . GLU B 1 284 ? -18.375 47.125 16.188 1 89 284 GLU B O 1
ATOM 5243 N N . VAL B 1 285 ? -18.609 45.062 16.984 1 94.56 285 VAL B N 1
ATOM 5244 C CA . VAL B 1 285 ? -18.922 44.5 15.68 1 94.56 285 VAL B CA 1
ATOM 5245 C C . VAL B 1 285 ? -20.406 44.719 15.359 1 94.56 285 VAL B C 1
ATOM 5247 O O . VAL B 1 285 ? -21.281 44.188 16.062 1 94.56 285 VAL B O 1
ATOM 5250 N N . ALA B 1 286 ? -20.703 45.406 14.406 1 95.94 286 ALA B N 1
ATOM 5251 C CA . ALA B 1 286 ? -22.062 45.531 13.867 1 95.94 286 ALA B CA 1
ATOM 5252 C C . ALA B 1 286 ? -22.312 44.5 12.773 1 95.94 286 ALA B C 1
ATOM 5254 O O . ALA B 1 286 ? -23.359 43.844 12.742 1 95.94 286 ALA B O 1
ATOM 5255 N N . GLN B 1 287 ? -21.312 44.406 11.891 1 96.62 287 GLN B N 1
ATOM 5256 C CA . GLN B 1 287 ? -21.375 43.438 10.812 1 96.62 287 GLN B CA 1
ATOM 5257 C C . GLN B 1 287 ? -19.984 43.031 10.328 1 96.62 287 GLN B C 1
ATOM 5259 O O . GLN B 1 287 ? -19.078 43.875 10.281 1 96.62 287 GLN B O 1
ATOM 5264 N N . LEU B 1 288 ? -19.844 41.812 9.977 1 97.31 288 LEU B N 1
ATOM 5265 C CA . LEU B 1 288 ? -18.609 41.312 9.398 1 97.31 288 LEU B CA 1
ATOM 5266 C C . LEU B 1 288 ? -18.875 40.5 8.141 1 97.31 288 LEU B C 1
ATOM 5268 O O . LEU B 1 288 ? -19.703 39.594 8.148 1 97.31 288 LEU B O 1
ATOM 5272 N N . SER B 1 289 ? -18.25 40.875 7.043 1 97.75 289 SER B N 1
ATOM 5273 C CA . SER B 1 289 ? -18.375 40.156 5.793 1 97.75 289 SER B CA 1
ATOM 5274 C C . SER B 1 289 ? -17.078 39.438 5.43 1 97.75 289 SER B C 1
ATOM 5276 O O . SER B 1 289 ? -15.992 40.031 5.559 1 97.75 289 SER B O 1
ATOM 5278 N N . VAL B 1 290 ? -17.172 38.219 5.039 1 98.25 290 VAL B N 1
ATOM 5279 C CA . VAL B 1 290 ? -16.047 37.406 4.562 1 98.25 290 VAL B CA 1
ATOM 5280 C C . VAL B 1 290 ? -16.25 37.062 3.088 1 98.25 290 VAL B C 1
ATOM 5282 O O . VAL B 1 290 ? -17.266 36.469 2.707 1 98.25 290 VAL B O 1
ATOM 5285 N N . ARG B 1 291 ? -15.383 37.469 2.223 1 98.38 291 ARG B N 1
ATOM 5286 C CA . ARG B 1 291 ? -15.289 36.969 0.852 1 98.38 291 ARG B CA 1
ATOM 5287 C C . ARG B 1 291 ? -14.18 35.938 0.717 1 98.38 291 ARG B C 1
ATOM 5289 O O . ARG B 1 291 ? -13.062 36.156 1.179 1 98.38 291 ARG B O 1
ATOM 5296 N N . THR B 1 292 ? -14.477 34.844 0.214 1 97.94 292 THR B N 1
ATOM 5297 C CA . THR B 1 292 ? -13.539 33.719 0.047 1 97.94 292 THR B CA 1
ATOM 5298 C C . THR B 1 292 ? -13.805 32.969 -1.259 1 97.94 292 THR B C 1
ATOM 5300 O O . THR B 1 292 ? -14.789 33.25 -1.946 1 97.94 292 THR B O 1
ATOM 5303 N N . HIS B 1 293 ? -12.852 32.125 -1.678 1 96.75 293 HIS B N 1
ATOM 5304 C CA . HIS B 1 293 ? -13.062 31.312 -2.865 1 96.75 293 HIS B CA 1
ATOM 5305 C C . HIS B 1 293 ? -14.297 30.422 -2.709 1 96.75 293 HIS B C 1
ATOM 5307 O O . HIS B 1 293 ? -14.508 29.828 -1.65 1 96.75 293 HIS B O 1
ATOM 5313 N N . PRO B 1 294 ? -15.125 30.219 -3.77 1 96.25 294 PRO B N 1
ATOM 5314 C CA . PRO B 1 294 ? -16.406 29.5 -3.68 1 96.25 294 PRO B CA 1
ATOM 5315 C C . PRO B 1 294 ? -16.234 28.047 -3.242 1 96.25 294 PRO B C 1
ATOM 5317 O O . PRO B 1 294 ? -17.156 27.469 -2.654 1 96.25 294 PRO B O 1
ATOM 5320 N N . ARG B 1 295 ? -15.094 27.516 -3.471 1 91.44 295 ARG B N 1
ATOM 5321 C CA . ARG B 1 295 ? -14.883 26.109 -3.129 1 91.44 295 ARG B CA 1
ATOM 5322 C C . ARG B 1 295 ? -15.062 25.875 -1.634 1 91.44 295 ARG B C 1
ATOM 5324 O O . ARG B 1 295 ? -15.492 24.797 -1.217 1 91.44 295 ARG B O 1
ATOM 5331 N N . TRP B 1 296 ? -14.797 26.844 -0.806 1 95.06 296 TRP B N 1
ATOM 5332 C CA . TRP B 1 296 ? -14.797 26.688 0.645 1 95.06 296 TRP B CA 1
ATOM 5333 C C . TRP B 1 296 ? -16.219 26.766 1.194 1 95.06 296 TRP B C 1
ATOM 5335 O O . TRP B 1 296 ? -16.469 26.406 2.348 1 95.06 296 TRP B O 1
ATOM 5345 N N . LEU B 1 297 ? -17.219 27.234 0.359 1 95.5 297 LEU B N 1
ATOM 5346 C CA . LEU B 1 297 ? -18.578 27.453 0.839 1 95.5 297 LEU B CA 1
ATOM 5347 C C . LEU B 1 297 ? -19.234 26.125 1.181 1 95.5 297 LEU B C 1
ATOM 5349 O O . LEU B 1 297 ? -20 26.031 2.146 1 95.5 297 LEU B O 1
ATOM 5353 N N . SER B 1 298 ? -18.891 25.156 0.411 1 90.69 298 SER B N 1
ATOM 5354 C CA . SER B 1 298 ? -19.5 23.844 0.646 1 90.69 298 SER B CA 1
ATOM 5355 C C . SER B 1 298 ? -18.859 23.141 1.835 1 90.69 298 SER B C 1
ATOM 5357 O O . SER B 1 298 ? -19.438 22.203 2.396 1 90.69 298 SER B O 1
ATOM 5359 N N . VAL B 1 299 ? -17.734 23.641 2.279 1 90.44 299 VAL B N 1
ATOM 5360 C CA . VAL B 1 299 ? -16.969 22.922 3.293 1 90.44 299 VAL B CA 1
ATOM 5361 C C . VAL B 1 299 ? -16.969 23.719 4.594 1 90.44 299 VAL B C 1
ATOM 5363 O O . VAL B 1 299 ? -17.234 23.172 5.668 1 90.44 299 VAL B O 1
ATOM 5366 N N . CYS B 1 300 ? -16.719 24.969 4.555 1 94.88 300 CYS B N 1
ATOM 5367 C CA . CYS B 1 300 ? -16.344 25.781 5.715 1 94.88 300 CYS B CA 1
ATOM 5368 C C . CYS B 1 300 ? -17.453 26.75 6.09 1 94.88 300 CYS B C 1
ATOM 5370 O O . CYS B 1 300 ? -17.25 27.672 6.875 1 94.88 300 CYS B O 1
ATOM 5372 N N . ASN B 1 301 ? -18.641 26.594 5.543 1 96.56 301 ASN B N 1
ATOM 5373 C CA . ASN B 1 301 ? -19.688 27.562 5.832 1 96.56 301 ASN B CA 1
ATOM 5374 C C . ASN B 1 301 ? -20.875 26.922 6.543 1 96.56 301 ASN B C 1
ATOM 5376 O O . ASN B 1 301 ? -22.031 27.141 6.16 1 96.56 301 ASN B O 1
ATOM 5380 N N . GLN B 1 302 ? -20.531 26.109 7.457 1 94.94 302 GLN B N 1
ATOM 5381 C CA . GLN B 1 302 ? -21.594 25.641 8.328 1 94.94 302 GLN B CA 1
ATOM 5382 C C . GLN B 1 302 ? -22.219 26.797 9.117 1 94.94 302 GLN B C 1
ATOM 5384 O O . GLN B 1 302 ? -21.531 27.453 9.898 1 94.94 302 GLN B O 1
ATOM 5389 N N . GLN B 1 303 ? -23.422 27.016 8.984 1 94.5 303 GLN B N 1
ATOM 5390 C CA . GLN B 1 303 ? -24.062 28.25 9.438 1 94.5 303 GLN B CA 1
ATOM 5391 C C . GLN B 1 303 ? -24.219 28.25 10.961 1 94.5 303 GLN B C 1
ATOM 5393 O O . GLN B 1 303 ? -23.984 29.266 11.609 1 94.5 303 GLN B O 1
ATOM 5398 N N . ALA B 1 304 ? -24.609 27.156 11.5 1 96.19 304 ALA B N 1
ATOM 5399 C CA . ALA B 1 304 ? -24.922 27.125 12.922 1 96.19 304 ALA B CA 1
ATOM 5400 C C . ALA B 1 304 ? -24.516 25.781 13.539 1 96.19 304 ALA B C 1
ATOM 5402 O O . ALA B 1 304 ? -25.375 25.031 14 1 96.19 304 ALA B O 1
ATOM 5403 N N . PRO B 1 305 ? -23.219 25.625 13.57 1 97.44 305 PRO B N 1
ATOM 5404 C CA . PRO B 1 305 ? -22.797 24.359 14.172 1 97.44 305 PRO B CA 1
ATOM 5405 C C . PRO B 1 305 ? -23.125 24.266 15.656 1 97.44 305 PRO B C 1
ATOM 5407 O O . PRO B 1 305 ? -23.062 25.281 16.375 1 97.44 305 PRO B O 1
ATOM 5410 N N . SER B 1 306 ? -23.422 23.062 16.109 1 97.06 306 SER B N 1
ATOM 5411 C CA . SER B 1 306 ? -23.781 22.844 17.516 1 97.06 306 SER B CA 1
ATOM 5412 C C . SER B 1 306 ? -22.688 22.047 18.219 1 97.06 306 SER B C 1
ATOM 5414 O O . SER B 1 306 ? -22.781 21.812 19.438 1 97.06 306 SER B O 1
ATOM 5416 N N . THR B 1 307 ? -21.703 21.625 17.516 1 95.94 307 THR B N 1
ATOM 5417 C CA . THR B 1 307 ? -20.641 20.812 18.078 1 95.94 307 THR B CA 1
ATOM 5418 C C . THR B 1 307 ? -19.281 21.469 17.875 1 95.94 307 THR B C 1
ATOM 5420 O O . THR B 1 307 ? -19.109 22.297 16.984 1 95.94 307 THR B O 1
ATOM 5423 N N . GLY B 1 308 ? -18.344 21.094 18.719 1 95.44 308 GLY B N 1
ATOM 5424 C CA . GLY B 1 308 ? -16.984 21.562 18.531 1 95.44 308 GLY B CA 1
ATOM 5425 C C . GLY B 1 308 ? -16.406 21.219 17.172 1 95.44 308 GLY B C 1
ATOM 5426 O O . GLY B 1 308 ? -15.711 22.031 16.562 1 95.44 308 GLY B O 1
ATOM 5427 N N . LEU B 1 309 ? -16.703 20.078 16.766 1 92.25 309 LEU B N 1
ATOM 5428 C CA . LEU B 1 309 ? -16.25 19.672 15.43 1 92.25 309 LEU B CA 1
ATOM 5429 C C . LEU B 1 309 ? -16.859 20.578 14.352 1 92.25 309 LEU B C 1
ATOM 5431 O O . LEU B 1 309 ? -16.141 21.031 13.453 1 92.25 309 LEU B O 1
ATOM 5435 N N . GLY B 1 310 ? -18.125 20.766 14.445 1 94.56 310 GLY B N 1
ATOM 5436 C CA . GLY B 1 310 ? -18.766 21.641 13.484 1 94.56 310 GLY B CA 1
ATOM 5437 C C . GLY B 1 310 ? -18.203 23.047 13.469 1 94.56 310 GLY B C 1
ATOM 5438 O O . GLY B 1 310 ? -18.109 23.672 12.414 1 94.56 310 GLY B O 1
ATOM 5439 N N . ALA B 1 311 ? -17.797 23.5 14.625 1 97.38 311 ALA B N 1
ATOM 5440 C CA . ALA B 1 311 ? -17.234 24.844 14.758 1 97.38 311 ALA B CA 1
ATOM 5441 C C . ALA B 1 311 ? -15.992 25.016 13.875 1 97.38 311 ALA B C 1
ATOM 5443 O O . ALA B 1 311 ? -15.727 26.109 13.375 1 97.38 311 ALA B O 1
ATOM 5444 N N . LYS B 1 312 ? -15.312 23.938 13.641 1 96.69 312 LYS B N 1
ATOM 5445 C CA . LYS B 1 312 ? -14.062 23.953 12.891 1 96.69 312 LYS B CA 1
ATOM 5446 C C . LYS B 1 312 ? -14.32 24.156 11.398 1 96.69 312 LYS B C 1
ATOM 5448 O O . LYS B 1 312 ? -13.383 24.266 10.609 1 96.69 312 LYS B O 1
ATOM 5453 N N . PHE B 1 313 ? -15.602 24.234 10.992 1 96.94 313 PHE B N 1
ATOM 5454 C CA . PHE B 1 313 ? -15.984 24.344 9.594 1 96.94 313 PHE B CA 1
ATOM 5455 C C . PHE B 1 313 ? -16.953 25.516 9.398 1 96.94 313 PHE B C 1
ATOM 5457 O O . PHE B 1 313 ? -17.812 25.469 8.523 1 96.94 313 PHE B O 1
ATOM 5464 N N . SER B 1 314 ? -16.844 26.5 10.211 1 98.06 314 SER B N 1
ATOM 5465 C CA . SER B 1 314 ? -17.766 27.625 10.156 1 98.06 314 SER B CA 1
ATOM 5466 C C . SER B 1 314 ? -17.016 28.953 10.25 1 98.06 314 SER B C 1
ATOM 5468 O O . SER B 1 314 ? -16.484 29.297 11.305 1 98.06 314 SER B O 1
ATOM 5470 N N . TYR B 1 315 ? -17.094 29.672 9.156 1 98.19 315 TYR B N 1
ATOM 5471 C CA . TYR B 1 315 ? -16.516 31.016 9.164 1 98.19 315 TYR B CA 1
ATOM 5472 C C . TYR B 1 315 ? -17.094 31.844 10.305 1 98.19 315 TYR B C 1
ATOM 5474 O O . TYR B 1 315 ? -16.344 32.5 11.055 1 98.19 315 TYR B O 1
ATOM 5482 N N . GLY B 1 316 ? -18.438 31.828 10.352 1 97.81 316 GLY B N 1
ATOM 5483 C CA . GLY B 1 316 ? -19.109 32.625 11.367 1 97.81 316 GLY B CA 1
ATOM 5484 C C . GLY B 1 316 ? -18.672 32.281 12.773 1 97.81 316 GLY B C 1
ATOM 5485 O O . GLY B 1 316 ? -18.422 33.188 13.586 1 97.81 316 GLY B O 1
ATOM 5486 N N . THR B 1 317 ? -18.547 31.031 13.016 1 98.06 317 THR B N 1
ATOM 5487 C CA . THR B 1 317 ? -18.219 30.578 14.375 1 98.06 317 THR B CA 1
ATOM 5488 C C . THR B 1 317 ? -16.781 30.938 14.727 1 98.06 317 THR B C 1
ATOM 5490 O O . THR B 1 317 ? -16.516 31.469 15.805 1 98.06 317 THR B O 1
ATOM 5493 N N . VAL B 1 318 ? -15.836 30.688 13.867 1 97.94 318 VAL B N 1
ATOM 5494 C CA . VAL B 1 318 ? -14.438 30.875 14.242 1 97.94 318 VAL B CA 1
ATOM 5495 C C . VAL B 1 318 ? -14.133 32.375 14.352 1 97.94 318 VAL B C 1
ATOM 5497 O O . VAL B 1 318 ? -13.297 32.781 15.164 1 97.94 318 VAL B O 1
ATOM 5500 N N . LEU B 1 319 ? -14.75 33.188 13.555 1 97.69 319 LEU B N 1
ATOM 5501 C CA . LEU B 1 319 ? -14.555 34.625 13.648 1 97.69 319 LEU B CA 1
ATOM 5502 C C . LEU B 1 319 ? -15.211 35.188 14.906 1 97.69 319 LEU B C 1
ATOM 5504 O O . LEU B 1 319 ? -14.688 36.094 15.531 1 97.69 319 LEU B O 1
ATOM 5508 N N . ALA B 1 320 ? -16.359 34.625 15.195 1 97.38 320 ALA B N 1
ATOM 5509 C CA . ALA B 1 320 ? -16.984 34.969 16.453 1 97.38 320 ALA B CA 1
ATOM 5510 C C . ALA B 1 320 ? -16.109 34.594 17.641 1 97.38 320 ALA B C 1
ATOM 5512 O O . ALA B 1 320 ? -16 35.312 18.625 1 97.38 320 ALA B O 1
ATOM 5513 N N . MET B 1 321 ? -15.539 33.375 17.562 1 97.31 321 MET B N 1
ATOM 5514 C CA . MET B 1 321 ? -14.594 32.938 18.578 1 97.31 321 MET B CA 1
ATOM 5515 C C . MET B 1 321 ? -13.477 33.969 18.766 1 97.31 321 MET B C 1
ATOM 5517 O O . MET B 1 321 ? -13.172 34.344 19.891 1 97.31 321 MET B O 1
ATOM 5521 N N . ARG B 1 322 ? -12.945 34.375 17.719 1 95.94 322 ARG B N 1
ATOM 5522 C CA . ARG B 1 322 ? -11.859 35.344 17.766 1 95.94 322 ARG B CA 1
ATOM 5523 C C . ARG B 1 322 ? -12.336 36.656 18.391 1 95.94 322 ARG B C 1
ATOM 5525 O O . ARG B 1 322 ? -11.633 37.25 19.219 1 95.94 322 ARG B O 1
ATOM 5532 N N . ALA B 1 323 ? -13.461 37.094 18.031 1 95.25 323 ALA B N 1
ATOM 5533 C CA . ALA B 1 323 ? -14.016 38.344 18.531 1 95.25 323 ALA B CA 1
ATOM 5534 C C . ALA B 1 323 ? -14.242 38.281 20.047 1 95.25 323 ALA B C 1
ATOM 5536 O O . ALA B 1 323 ? -14.125 39.312 20.734 1 95.25 323 ALA B O 1
ATOM 5537 N N . LEU B 1 324 ? -14.539 37.094 20.469 1 96.25 324 LEU B N 1
ATOM 5538 C CA . LEU B 1 324 ? -14.836 36.906 21.875 1 96.25 324 LEU B CA 1
ATOM 5539 C C . LEU B 1 324 ? -13.57 36.594 22.656 1 96.25 324 LEU B C 1
ATOM 5541 O O . LEU B 1 324 ? -13.625 36.406 23.875 1 96.25 324 LEU B O 1
ATOM 5545 N N . GLY B 1 325 ? -12.492 36.469 21.984 1 94.5 325 GLY B N 1
ATOM 5546 C CA . GLY B 1 325 ? -11.211 36.281 22.656 1 94.5 325 GLY B CA 1
ATOM 5547 C C . GLY B 1 325 ? -10.805 34.844 22.812 1 94.5 325 GLY B C 1
ATOM 5548 O O . GLY B 1 325 ? -9.852 34.531 23.516 1 94.5 325 GLY B O 1
ATOM 5549 N N . HIS B 1 326 ? -11.555 33.938 22.172 1 95.75 326 HIS B N 1
ATOM 5550 C CA . HIS B 1 326 ? -11.164 32.531 22.219 1 95.75 326 HIS B CA 1
ATOM 5551 C C . HIS B 1 326 ? -9.961 32.281 21.312 1 95.75 326 HIS B C 1
ATOM 5553 O O . HIS B 1 326 ? -9.867 32.844 20.219 1 95.75 326 HIS B O 1
ATOM 5559 N N . ASP B 1 327 ? -9.055 31.5 21.75 1 95.56 327 ASP B N 1
A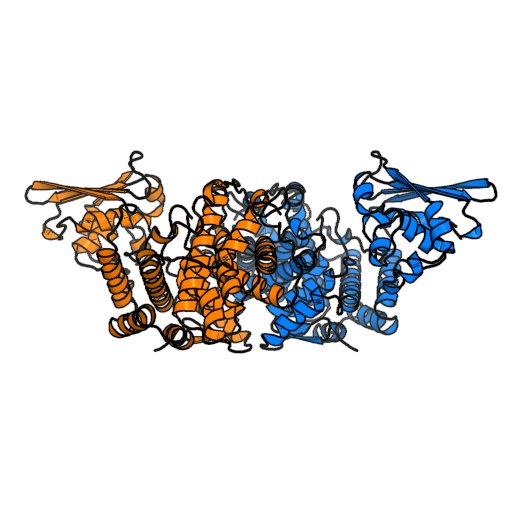TOM 5560 C CA . ASP B 1 327 ? -7.855 31.156 21 1 95.56 327 ASP B CA 1
ATOM 5561 C C . ASP B 1 327 ? -8.141 30.062 19.984 1 95.56 327 ASP B C 1
ATOM 5563 O O . ASP B 1 327 ? -8.359 28.906 20.344 1 95.56 327 ASP B O 1
ATOM 5567 N N . THR B 1 328 ? -8.008 30.375 18.766 1 96 328 THR B N 1
ATOM 5568 C CA . THR B 1 328 ? -8.359 29.453 17.688 1 96 328 THR B CA 1
ATOM 5569 C C . THR B 1 328 ? -7.238 28.438 17.469 1 96 328 THR B C 1
ATOM 5571 O O . THR B 1 328 ? -7.41 27.484 16.703 1 96 328 THR B O 1
ATOM 5574 N N . ALA B 1 329 ? -6.109 28.578 18.141 1 95 329 ALA B N 1
ATOM 5575 C CA . ALA B 1 329 ? -5.012 27.609 18.047 1 95 329 ALA B CA 1
ATOM 5576 C C . ALA B 1 329 ? -5.184 26.469 19.047 1 95 329 ALA B C 1
ATOM 5578 O O . ALA B 1 329 ? -4.52 25.438 18.938 1 95 329 ALA B O 1
ATOM 5579 N N . ARG B 1 330 ? -6 26.734 19.969 1 95 330 ARG B N 1
ATOM 5580 C CA . ARG B 1 330 ? -6.207 25.75 21.031 1 95 330 ARG B CA 1
ATOM 5581 C C . ARG B 1 330 ? -7.309 24.766 20.641 1 95 330 ARG B C 1
ATOM 5583 O O . ARG B 1 330 ? -8.414 25.172 20.266 1 95 330 ARG B O 1
ATOM 5590 N N . LEU B 1 331 ? -7 23.516 20.844 1 94.88 331 LEU B N 1
ATOM 5591 C CA . LEU B 1 331 ? -7.945 22.484 20.469 1 94.88 331 LEU B CA 1
ATOM 5592 C C . LEU B 1 331 ? -9.195 22.531 21.344 1 94.88 331 LEU B C 1
ATOM 5594 O O . LEU B 1 331 ? -10.305 22.328 20.859 1 94.88 331 LEU B O 1
ATOM 5598 N N . ASP B 1 332 ? -9.039 22.891 22.578 1 94.31 332 ASP B N 1
ATOM 5599 C CA . ASP B 1 332 ? -10.141 22.828 23.531 1 94.31 332 ASP B CA 1
ATOM 5600 C C . ASP B 1 332 ? -11.031 24.062 23.422 1 94.31 332 ASP B C 1
ATOM 5602 O O . ASP B 1 332 ? -12.07 24.156 24.078 1 94.31 332 ASP B O 1
ATOM 5606 N N . SER B 1 333 ? -10.656 25.031 22.578 1 95.56 333 SER B N 1
ATOM 5607 C CA . SER B 1 333 ? -11.508 26.188 22.328 1 95.56 333 SER B CA 1
ATOM 5608 C C . SER B 1 333 ? -12.766 25.797 21.562 1 95.56 333 SER B C 1
ATOM 5610 O O . SER B 1 333 ? -13.789 26.469 21.656 1 95.56 333 SER B O 1
ATOM 5612 N N . TYR B 1 334 ? -12.68 24.703 20.828 1 96.81 334 TYR B N 1
ATOM 5613 C CA . TYR B 1 334 ? -13.797 24.219 20.016 1 96.81 334 TYR B CA 1
ATOM 5614 C C . TYR B 1 334 ? -14.641 23.234 20.797 1 96.81 334 TYR B C 1
ATOM 5616 O O . TYR B 1 334 ? -14.25 22.062 20.969 1 96.81 334 TYR B O 1
ATOM 5624 N N . SER B 1 335 ? -15.781 23.672 21.281 1 96.44 335 SER B N 1
ATOM 5625 C CA . SER B 1 335 ? -16.625 22.828 22.125 1 96.44 335 SER B CA 1
ATOM 5626 C C . SER B 1 335 ? -18.109 23.047 21.828 1 96.44 335 SER B C 1
ATOM 5628 O O . SER B 1 335 ? -18.484 24.078 21.25 1 96.44 335 SER B O 1
ATOM 5630 N N . ASP B 1 336 ? -18.812 22.094 22.25 1 96.88 336 ASP B N 1
ATOM 5631 C CA . ASP B 1 336 ? -20.266 22.219 22.141 1 96.88 336 ASP B CA 1
ATOM 5632 C C . ASP B 1 336 ? -20.766 23.391 22.984 1 96.88 336 ASP B C 1
ATOM 5634 O O . ASP B 1 336 ? -21.672 24.125 22.562 1 96.88 336 ASP B O 1
ATOM 5638 N N . ALA B 1 337 ? -20.203 23.516 24.062 1 97.38 337 ALA B N 1
ATOM 5639 C CA . ALA B 1 337 ? -20.594 24.609 24.969 1 97.38 337 ALA B CA 1
ATOM 5640 C C . ALA B 1 337 ? -20.375 25.969 24.328 1 97.38 337 ALA B C 1
ATOM 5642 O O . ALA B 1 337 ? -21.188 26.875 24.484 1 97.38 337 ALA B O 1
ATOM 5643 N N . LEU B 1 338 ? -19.25 26.078 23.656 1 96.56 338 LEU B N 1
ATOM 5644 C CA . LEU B 1 338 ? -18.938 27.312 22.953 1 96.56 338 LEU B CA 1
ATOM 5645 C C . LEU B 1 338 ? -20 27.625 21.891 1 96.56 338 LEU B C 1
ATOM 5647 O O . LEU B 1 338 ? -20.438 28.766 21.766 1 96.56 338 LEU B O 1
ATOM 5651 N N . CYS B 1 339 ? -20.422 26.594 21.188 1 97.31 339 CYS B N 1
ATOM 5652 C CA . CYS B 1 339 ? -21.391 26.766 20.109 1 97.31 339 CYS B CA 1
ATOM 5653 C C . CYS B 1 339 ? -22.75 27.172 20.656 1 97.31 339 CYS B C 1
ATOM 5655 O O . CYS B 1 339 ? -23.578 27.734 19.922 1 97.31 339 CYS B O 1
ATOM 5657 N N . ALA B 1 340 ? -22.922 26.891 21.906 1 97.19 340 ALA B N 1
ATOM 5658 C CA . ALA B 1 340 ? -24.219 27.188 22.531 1 97.19 340 ALA B CA 1
ATOM 5659 C C . ALA B 1 340 ? -24.172 28.547 23.234 1 97.19 340 ALA B C 1
ATOM 5661 O O . ALA B 1 340 ? -25.203 29.047 23.703 1 97.19 340 ALA B O 1
ATOM 5662 N N . ASP B 1 341 ? -23.047 29.172 23.359 1 97.25 341 ASP B N 1
ATOM 5663 C CA . ASP B 1 341 ? -22.906 30.484 24.016 1 97.25 341 ASP B CA 1
ATOM 5664 C C . ASP B 1 341 ? -23.703 31.547 23.281 1 97.25 341 ASP B C 1
ATOM 5666 O O . ASP B 1 341 ? -23.422 31.844 22.109 1 97.25 341 ASP B O 1
ATOM 5670 N N . PRO B 1 342 ? -24.609 32.188 23.938 1 96.94 342 PRO B N 1
ATOM 5671 C CA . PRO B 1 342 ? -25.453 33.188 23.266 1 96.94 342 PRO B CA 1
ATOM 5672 C C . PRO B 1 342 ? -24.641 34.344 22.672 1 96.94 342 PRO B C 1
ATOM 5674 O O . PRO B 1 342 ? -25.031 34.906 21.641 1 96.94 342 PRO B O 1
ATOM 5677 N N . ARG B 1 343 ? -23.594 34.75 23.297 1 97 343 ARG B N 1
ATOM 5678 C CA . ARG B 1 343 ? -22.75 35.812 22.766 1 97 343 ARG B CA 1
ATOM 5679 C C . ARG B 1 343 ? -22.109 35.406 21.438 1 97 343 ARG B C 1
ATOM 5681 O O . ARG B 1 343 ? -22.016 36.219 20.516 1 97 343 ARG B O 1
ATOM 5688 N N . LEU B 1 344 ? -21.672 34.125 21.391 1 97.38 344 LEU B N 1
ATOM 5689 C CA . LEU B 1 344 ? -21.078 33.625 20.172 1 97.38 344 LEU B CA 1
ATOM 5690 C C . LEU B 1 344 ? -22.125 33.562 19.047 1 97.38 344 LEU B C 1
ATOM 5692 O O . LEU B 1 344 ? -21.844 33.969 17.922 1 97.38 344 LEU B O 1
ATOM 5696 N N . ILE B 1 345 ? -23.281 33.125 19.406 1 97.5 345 ILE B N 1
ATOM 5697 C CA . ILE B 1 345 ? -24.359 32.969 18.438 1 97.5 345 ILE B CA 1
ATOM 5698 C C . ILE B 1 345 ? -24.719 34.312 17.859 1 97.5 345 ILE B C 1
ATOM 5700 O O . ILE B 1 345 ? -24.906 34.469 16.641 1 97.5 345 ILE B O 1
ATOM 5704 N N . GLU B 1 346 ? -24.828 35.25 18.688 1 96.5 346 GLU B N 1
ATOM 5705 C CA . GLU B 1 346 ? -25.172 36.594 18.25 1 96.5 346 GLU B CA 1
ATOM 5706 C C . GLU B 1 346 ? -24.141 37.125 17.25 1 96.5 346 GLU B C 1
ATOM 5708 O O . GLU B 1 346 ? -24.516 37.688 16.219 1 96.5 346 GLU B O 1
ATOM 5713 N N . LEU B 1 347 ? -22.922 37 17.562 1 96.75 347 LEU B N 1
ATOM 5714 C CA . LEU B 1 347 ? -21.859 37.469 16.688 1 96.75 347 LEU B CA 1
ATOM 5715 C C . LEU B 1 347 ? -21.797 36.656 15.406 1 96.75 347 LEU B C 1
ATOM 5717 O O . LEU B 1 347 ? -21.578 37.219 14.32 1 96.75 347 LEU B O 1
ATOM 5721 N N . ARG B 1 348 ? -21.875 35.312 15.5 1 97.25 348 ARG B N 1
ATOM 5722 C CA . ARG B 1 348 ? -21.891 34.406 14.352 1 97.25 348 ARG B CA 1
ATOM 5723 C C . ARG B 1 348 ? -22.922 34.844 13.32 1 97.25 348 ARG B C 1
ATOM 5725 O O . ARG B 1 348 ? -22.656 34.844 12.117 1 97.25 348 ARG B O 1
ATOM 5732 N N . ASP B 1 349 ? -24.047 35.281 13.859 1 95.94 349 ASP B N 1
ATOM 5733 C CA . ASP B 1 349 ? -25.172 35.625 13.008 1 95.94 349 ASP B CA 1
ATOM 5734 C C . ASP B 1 349 ? -24.922 36.969 12.305 1 95.94 349 ASP B C 1
ATOM 5736 O O . ASP B 1 349 ? -25.625 37.312 11.359 1 95.94 349 ASP B O 1
ATOM 5740 N N . ARG B 1 350 ? -23.906 37.688 12.75 1 96.38 350 ARG B N 1
ATOM 5741 C CA . ARG B 1 350 ? -23.547 38.938 12.133 1 96.38 350 ARG B CA 1
ATOM 5742 C C . ARG B 1 350 ? -22.516 38.75 11.031 1 96.38 350 ARG B C 1
ATOM 5744 O O . ARG B 1 350 ? -22.156 39.688 10.336 1 96.38 350 ARG B O 1
ATOM 5751 N N . VAL B 1 351 ? -22.047 37.562 10.836 1 97.31 351 VAL B N 1
ATOM 5752 C CA . VAL B 1 351 ? -21.031 37.281 9.828 1 97.31 351 VAL B CA 1
ATOM 5753 C C . VAL B 1 351 ? -21.703 36.812 8.539 1 97.31 351 VAL B C 1
ATOM 5755 O O . VAL B 1 351 ? -22.5 35.875 8.539 1 97.31 351 VAL B O 1
ATOM 5758 N N . GLU B 1 352 ? -21.438 37.469 7.504 1 97.38 352 GLU B N 1
ATOM 5759 C CA . GLU B 1 352 ? -21.891 37.094 6.172 1 97.38 352 GLU B CA 1
ATOM 5760 C C . GLU B 1 352 ? -20.734 36.531 5.34 1 97.38 352 GLU B C 1
ATOM 5762 O O . GLU B 1 352 ? -19.672 37.156 5.254 1 97.38 352 GLU B O 1
ATOM 5767 N N . VAL B 1 353 ? -20.922 35.438 4.789 1 98.25 353 VAL B N 1
ATOM 5768 C CA . VAL B 1 353 ? -19.891 34.781 3.98 1 98.25 353 VAL B CA 1
ATOM 5769 C C . VAL B 1 353 ? -20.312 34.781 2.514 1 98.25 353 VAL B C 1
ATOM 5771 O O . VAL B 1 353 ? -21.406 34.312 2.188 1 98.25 353 VAL B O 1
ATOM 5774 N N . ILE B 1 354 ? -19.453 35.25 1.633 1 97.62 354 ILE B N 1
ATOM 5775 C CA . ILE B 1 354 ? -19.781 35.406 0.215 1 97.62 354 ILE B CA 1
ATOM 5776 C C . ILE B 1 354 ? -18.688 34.719 -0.623 1 97.62 354 ILE B C 1
ATOM 5778 O O . ILE B 1 354 ? -17.5 34.938 -0.403 1 97.62 354 ILE B O 1
ATOM 5782 N N . GLY B 1 355 ? -19.109 33.875 -1.529 1 97.5 355 GLY B N 1
ATOM 5783 C CA . GLY B 1 355 ? -18.172 33.344 -2.5 1 97.5 355 GLY B CA 1
ATOM 5784 C C . GLY B 1 355 ? -17.734 34.375 -3.527 1 97.5 355 GLY B C 1
ATOM 5785 O O . GLY B 1 355 ? -18.547 35.125 -4.055 1 97.5 355 GLY B O 1
ATOM 5786 N N . ASP B 1 356 ? -16.422 34.469 -3.719 1 97.62 356 ASP B N 1
ATOM 5787 C CA . ASP B 1 356 ? -15.828 35.375 -4.672 1 97.62 356 ASP B CA 1
ATOM 5788 C C . ASP B 1 356 ? -14.828 34.656 -5.582 1 97.62 356 ASP B C 1
ATOM 5790 O O . ASP B 1 356 ? -13.695 34.375 -5.18 1 97.62 356 ASP B O 1
ATOM 5794 N N . ASP B 1 357 ? -15.133 34.469 -6.785 1 95.44 357 ASP B N 1
ATOM 5795 C CA . ASP B 1 357 ? -14.352 33.656 -7.734 1 95.44 357 ASP B CA 1
ATOM 5796 C C . ASP B 1 357 ? -13.07 34.406 -8.133 1 95.44 357 ASP B C 1
ATOM 5798 O O . ASP B 1 357 ? -12.188 33.812 -8.766 1 95.44 357 ASP B O 1
ATOM 5802 N N . SER B 1 358 ? -12.977 35.656 -7.785 1 97.06 358 SER B N 1
ATOM 5803 C CA . SER B 1 358 ? -11.766 36.406 -8.094 1 97.06 358 SER B CA 1
ATOM 5804 C C . SER B 1 358 ? -10.664 36.125 -7.082 1 97.06 358 SER B C 1
ATOM 5806 O O . SER B 1 358 ? -9.492 36.438 -7.32 1 97.06 358 SER B O 1
ATOM 5808 N N . LEU B 1 359 ? -11 35.531 -6 1 97.12 359 LEU B N 1
ATOM 5809 C CA . LEU B 1 359 ? -10.023 35.188 -4.977 1 97.12 359 LEU B CA 1
ATOM 5810 C C . LEU B 1 359 ? -9.523 33.75 -5.164 1 97.12 359 LEU B C 1
ATOM 5812 O O . LEU B 1 359 ? -10.289 32.875 -5.551 1 97.12 359 LEU B O 1
ATOM 5816 N N . SER B 1 360 ? -8.242 33.625 -4.871 1 94.69 360 SER B N 1
ATOM 5817 C CA . SER B 1 360 ? -7.691 32.25 -4.875 1 94.69 360 SER B CA 1
ATOM 5818 C C . SER B 1 360 ? -8.141 31.484 -3.645 1 94.69 360 SER B C 1
ATOM 5820 O O . SER B 1 360 ? -8.75 32.031 -2.73 1 94.69 360 SER B O 1
ATOM 5822 N N . GLU B 1 361 ? -7.801 30.234 -3.619 1 91.81 361 GLU B N 1
ATOM 5823 C CA . GLU B 1 361 ? -8.195 29.344 -2.533 1 91.81 361 GLU B CA 1
ATOM 5824 C C . GLU B 1 361 ? -7.477 29.688 -1.237 1 91.81 361 GLU B C 1
ATOM 5826 O O . GLU B 1 361 ? -7.891 29.266 -0.155 1 91.81 361 GLU B O 1
ATOM 5831 N N . THR B 1 362 ? -6.414 30.5 -1.327 1 94.25 362 THR B N 1
ATOM 5832 C CA . THR B 1 362 ? -5.621 30.812 -0.144 1 94.25 362 THR B CA 1
ATOM 5833 C C . THR B 1 362 ? -5.863 32.25 0.31 1 94.25 362 THR B C 1
ATOM 5835 O O . THR B 1 362 ? -5.156 32.75 1.181 1 94.25 362 THR B O 1
ATOM 5838 N N . GLN B 1 363 ? -6.891 32.875 -0.262 1 97.12 363 GLN B N 1
ATOM 5839 C CA . GLN B 1 363 ? -7.141 34.281 0.03 1 97.12 363 GLN B CA 1
ATOM 5840 C C . GLN B 1 363 ? -8.5 34.5 0.702 1 97.12 363 GLN B C 1
ATOM 5842 O O . GLN B 1 363 ? -9.43 33.719 0.45 1 97.12 363 GLN B O 1
ATOM 5847 N N . ALA B 1 364 ? -8.57 35.469 1.538 1 97.75 364 ALA B N 1
ATOM 5848 C CA . ALA B 1 364 ? -9.82 35.938 2.115 1 97.75 364 ALA B CA 1
ATOM 5849 C C . ALA B 1 364 ? -9.797 37.469 2.279 1 97.75 364 ALA B C 1
ATOM 5851 O O . ALA B 1 364 ? -8.734 38.062 2.469 1 97.75 364 ALA B O 1
ATOM 5852 N N . HIS B 1 365 ? -10.953 38.031 2.094 1 98.19 365 HIS B N 1
ATOM 5853 C CA . HIS B 1 365 ? -11.18 39.469 2.307 1 98.19 365 HIS B CA 1
ATOM 5854 C C . HIS B 1 365 ? -12.266 39.688 3.35 1 98.19 365 HIS B C 1
ATOM 5856 O O . HIS B 1 365 ? -13.359 39.156 3.248 1 98.19 365 HIS B O 1
ATOM 5862 N N . LEU B 1 366 ? -11.945 40.469 4.355 1 98 366 LEU B N 1
ATOM 5863 C CA . LEU B 1 366 ? -12.906 40.812 5.41 1 98 366 LEU B CA 1
ATOM 5864 C C . LEU B 1 366 ? -13.289 42.281 5.367 1 98 366 LEU B C 1
ATOM 5866 O O . LEU B 1 366 ? -12.438 43.125 5.109 1 98 366 LEU B O 1
ATOM 5870 N N . SER B 1 367 ? -14.516 42.5 5.547 1 97.75 367 SER B N 1
ATOM 5871 C CA . SER B 1 367 ? -15.055 43.844 5.742 1 97.75 367 SER B CA 1
ATOM 5872 C C . SER B 1 367 ? -15.781 43.938 7.078 1 97.75 367 SER B C 1
ATOM 5874 O O . SER B 1 367 ? -16.75 43.219 7.332 1 97.75 367 SER B O 1
ATOM 5876 N N . LEU B 1 368 ? -15.289 44.875 7.902 1 97.06 368 LEU B N 1
ATOM 5877 C CA . LEU B 1 368 ? -15.852 45.062 9.234 1 97.06 368 LEU B CA 1
ATOM 5878 C C . LEU B 1 368 ? -16.609 46.406 9.312 1 97.06 368 LEU B C 1
ATOM 5880 O O . LEU B 1 368 ? -16.078 47.438 8.914 1 97.06 368 LEU B O 1
ATOM 5884 N N . LEU B 1 369 ? -17.875 46.312 9.695 1 96.75 369 LEU B N 1
ATOM 5885 C CA . LEU B 1 369 ? -18.641 47.469 10.125 1 96.75 369 LEU B CA 1
ATOM 5886 C C . LEU B 1 369 ? -18.781 47.5 11.641 1 96.75 369 LEU B C 1
ATOM 5888 O O . LEU B 1 369 ? -19.359 46.594 12.242 1 96.75 369 LEU B O 1
ATOM 5892 N N . ARG B 1 370 ? -18.234 48.562 12.227 1 95 370 ARG B N 1
ATOM 5893 C CA . ARG B 1 370 ? -18.359 48.719 13.672 1 95 370 ARG B CA 1
ATOM 5894 C C . ARG B 1 370 ? -19.641 49.438 14.047 1 95 370 ARG B C 1
ATOM 5896 O O . ARG B 1 370 ? -20.25 50.125 13.211 1 95 370 ARG B O 1
ATOM 5903 N N . ARG B 1 371 ? -19.969 49.375 15.289 1 93.25 371 ARG B N 1
ATOM 5904 C CA . ARG B 1 371 ? -21.188 50 15.781 1 93.25 371 ARG B CA 1
ATOM 5905 C C . ARG B 1 371 ? -21.078 51.531 15.742 1 93.25 371 ARG B C 1
ATOM 5907 O O . ARG B 1 371 ? -22.094 52.219 15.633 1 93.25 371 ARG B O 1
ATOM 5914 N N . ASP B 1 372 ? -19.906 52.062 15.719 1 93.5 372 ASP B N 1
ATOM 5915 C CA . ASP B 1 372 ? -19.703 53.5 15.656 1 93.5 372 ASP B CA 1
ATOM 5916 C C . ASP B 1 372 ? -19.719 54 14.211 1 93.5 372 ASP B C 1
ATOM 5918 O O . ASP B 1 372 ? -19.484 55.188 13.953 1 93.5 372 ASP B O 1
ATOM 5922 N N . GLY B 1 373 ? -19.844 53.062 13.32 1 94.12 373 GLY B N 1
ATOM 5923 C CA . GLY B 1 373 ? -19.984 53.406 11.922 1 94.12 373 GLY B CA 1
ATOM 5924 C C . GLY B 1 373 ? -18.703 53.281 11.125 1 94.12 373 GLY B C 1
ATOM 5925 O O . GLY B 1 373 ? -18.703 53.375 9.898 1 94.12 373 GLY B O 1
ATOM 5926 N N . GLN B 1 374 ? -17.641 53.062 11.797 1 94.69 374 GLN B N 1
ATOM 5927 C CA . GLN B 1 374 ? -16.359 52.938 11.109 1 94.69 374 GLN B CA 1
ATOM 5928 C C . GLN B 1 374 ? -16.297 51.625 10.312 1 94.69 374 GLN B C 1
ATOM 5930 O O . GLN B 1 374 ? -16.766 50.594 10.773 1 94.69 374 GLN B O 1
ATOM 5935 N N . ARG B 1 375 ? -15.703 51.75 9.102 1 95.25 375 ARG B N 1
ATOM 5936 C CA . ARG B 1 375 ? -15.531 50.594 8.227 1 95.25 375 ARG B CA 1
ATOM 5937 C C . ARG B 1 375 ? -14.055 50.281 8.016 1 95.25 375 ARG B C 1
ATOM 5939 O O . ARG B 1 375 ? -13.234 51.188 7.883 1 95.25 375 ARG B O 1
ATOM 5946 N N . GLN B 1 376 ? -13.75 49.094 8.086 1 96.31 376 GLN B N 1
ATOM 5947 C CA . GLN B 1 376 ? -12.383 48.656 7.832 1 96.31 376 GLN B CA 1
ATOM 5948 C C . GLN B 1 376 ? -12.375 47.406 6.938 1 96.31 376 GLN B C 1
ATOM 5950 O O . GLN B 1 376 ? -13.242 46.531 7.059 1 96.31 376 GLN B O 1
ATOM 5955 N N . GLU B 1 377 ? -11.438 47.344 6.016 1 97.06 377 GLU B N 1
ATOM 5956 C CA . GLU B 1 377 ? -11.25 46.188 5.129 1 97.06 377 GLU B CA 1
ATOM 5957 C C . GLU B 1 377 ? -9.836 45.625 5.242 1 97.06 377 GLU B C 1
ATOM 5959 O O . GLU B 1 377 ? -8.867 46.406 5.32 1 97.06 377 GLU B O 1
ATOM 5964 N N . VAL B 1 378 ? -9.773 44.344 5.32 1 97.38 378 VAL B N 1
ATOM 5965 C CA . VAL B 1 378 ? -8.477 43.688 5.371 1 97.38 378 VAL B CA 1
ATOM 5966 C C . VAL B 1 378 ? -8.508 42.406 4.52 1 97.38 378 VAL B C 1
ATOM 5968 O O . VAL B 1 378 ? -9.578 41.875 4.215 1 97.38 378 VAL B O 1
ATOM 5971 N N . SER B 1 379 ? -7.352 42.062 4.062 1 97.06 379 SER B N 1
ATOM 5972 C CA . SER B 1 379 ? -7.199 40.812 3.295 1 97.06 379 SER B CA 1
ATOM 5973 C C . SER B 1 379 ? -5.965 40.031 3.74 1 97.06 379 SER B C 1
ATOM 5975 O O . SER B 1 379 ? -5.07 40.594 4.379 1 97.06 379 SER B O 1
ATOM 5977 N N . HIS B 1 380 ? -5.965 38.812 3.492 1 96.69 380 HIS B N 1
ATOM 5978 C CA . HIS B 1 380 ? -4.809 37.969 3.76 1 96.69 380 HIS B CA 1
ATOM 5979 C C . HIS B 1 380 ? -4.695 36.844 2.729 1 96.69 380 HIS B C 1
ATOM 5981 O O . HIS B 1 380 ? -5.711 36.312 2.262 1 96.69 380 HIS B O 1
ATOM 5987 N N . ASP B 1 381 ? -3.5 36.625 2.322 1 95.44 381 ASP B N 1
ATOM 5988 C CA . ASP B 1 381 ? -3.139 35.5 1.5 1 95.44 381 ASP B CA 1
ATOM 5989 C C . ASP B 1 381 ? -2.213 34.531 2.258 1 95.44 381 ASP B C 1
ATOM 5991 O O . ASP B 1 381 ? -1.104 34.906 2.641 1 95.44 381 ASP B O 1
ATOM 5995 N N . LEU B 1 382 ? -2.664 33.344 2.408 1 92.06 382 LEU B N 1
ATOM 5996 C CA . LEU B 1 382 ? -1.884 32.344 3.158 1 92.06 382 LEU B CA 1
ATOM 5997 C C . LEU B 1 382 ? -0.537 32.094 2.49 1 92.06 382 LEU B C 1
ATOM 5999 O O . LEU B 1 382 ? 0.397 31.609 3.129 1 92.06 382 LEU B O 1
ATOM 6003 N N . MET B 1 383 ? -0.432 32.406 1.292 1 89.5 383 MET B N 1
ATOM 6004 C CA . MET B 1 383 ? 0.811 32.188 0.557 1 89.5 383 MET B CA 1
ATOM 6005 C C . MET B 1 383 ? 1.762 33.344 0.749 1 89.5 383 MET B C 1
ATOM 6007 O O . MET B 1 383 ? 2.92 33.312 0.33 1 89.5 383 MET B O 1
ATOM 6011 N N . ALA B 1 384 ? 1.227 34.375 1.437 1 88.62 384 ALA B N 1
ATOM 6012 C CA . ALA B 1 384 ? 2.119 35.5 1.727 1 88.62 384 ALA B CA 1
ATOM 6013 C C . ALA B 1 384 ? 3.264 35.062 2.639 1 88.62 384 ALA B C 1
ATOM 6015 O O . ALA B 1 384 ? 3.045 34.375 3.631 1 88.62 384 ALA B O 1
ATOM 6016 N N . PRO B 1 385 ? 4.434 35.438 2.258 1 84.31 385 PRO B N 1
ATOM 6017 C CA . PRO B 1 385 ? 5.586 34.969 3.031 1 84.31 385 PRO B CA 1
ATOM 6018 C C . PRO B 1 385 ? 5.625 35.531 4.445 1 84.31 385 PRO B C 1
ATOM 6020 O O . PRO B 1 385 ? 5.277 36.719 4.645 1 84.31 385 PRO B O 1
ATOM 6023 N N . LEU B 1 386 ? 5.883 34.781 5.379 1 90.88 386 LEU B N 1
ATOM 6024 C CA . LEU B 1 386 ? 6.254 35.188 6.73 1 90.88 386 LEU B CA 1
ATOM 6025 C C . LEU B 1 386 ? 7.766 35.312 6.867 1 90.88 386 LEU B C 1
ATOM 6027 O O . LEU B 1 386 ? 8.508 34.531 6.266 1 90.88 386 LEU B O 1
ATOM 6031 N N . THR B 1 387 ? 8.18 36.312 7.648 1 94.69 387 THR B N 1
ATOM 6032 C CA . THR B 1 387 ? 9.602 36.281 7.98 1 94.69 387 THR B CA 1
ATOM 6033 C C . THR B 1 387 ? 9.953 35.062 8.82 1 94.69 387 THR B C 1
ATOM 6035 O O . THR B 1 387 ? 9.094 34.531 9.523 1 94.69 387 THR B O 1
ATOM 6038 N N . LEU B 1 388 ? 11.172 34.656 8.742 1 96.5 388 LEU B N 1
ATOM 6039 C CA . LEU B 1 388 ? 11.609 33.5 9.516 1 96.5 388 LEU B CA 1
ATOM 6040 C C . LEU B 1 388 ? 11.422 33.719 11.008 1 96.5 388 LEU B C 1
ATOM 6042 O O . LEU B 1 388 ? 11.07 32.812 11.75 1 96.5 388 LEU B O 1
ATOM 6046 N N . ALA B 1 389 ? 11.625 34.938 11.391 1 97.38 389 ALA B N 1
ATOM 6047 C CA . ALA B 1 389 ? 11.469 35.281 12.805 1 97.38 389 ALA B CA 1
ATOM 6048 C C . ALA B 1 389 ? 10.016 35.125 13.242 1 97.38 389 ALA B C 1
ATOM 6050 O O . ALA B 1 389 ? 9.734 34.594 14.312 1 97.38 389 ALA B O 1
ATOM 6051 N N . GLU B 1 390 ? 9.133 35.719 12.484 1 96.5 390 GLU B N 1
ATOM 6052 C CA . GLU B 1 390 ? 7.707 35.594 12.781 1 96.5 390 GLU B CA 1
ATOM 6053 C C . GLU B 1 390 ? 7.262 34.125 12.766 1 96.5 390 GLU B C 1
ATOM 6055 O O . GLU B 1 390 ? 6.48 33.719 13.617 1 96.5 390 GLU B O 1
ATOM 6060 N N . ARG B 1 391 ? 7.723 33.438 11.797 1 97 391 ARG B N 1
ATOM 6061 C CA . ARG B 1 391 ? 7.395 32.031 11.672 1 97 391 ARG B CA 1
ATOM 6062 C C . ARG B 1 391 ? 7.852 31.25 12.906 1 97 391 ARG B C 1
ATOM 6064 O O . ARG B 1 391 ? 7.105 30.422 13.438 1 97 391 ARG B O 1
ATOM 6071 N N . GLU B 1 392 ? 9.078 31.453 13.273 1 98.31 392 GLU B N 1
ATOM 6072 C CA . GLU B 1 392 ? 9.609 30.797 14.461 1 98.31 392 GLU B CA 1
ATOM 6073 C C . GLU B 1 392 ? 8.766 31.094 15.695 1 98.31 392 GLU B C 1
ATOM 6075 O O . GLU B 1 392 ? 8.398 30.188 16.438 1 98.31 392 GLU B O 1
ATOM 6080 N N . GLU B 1 393 ? 8.484 32.344 15.875 1 98.19 393 GLU B N 1
ATOM 6081 C CA . GLU B 1 393 ? 7.688 32.75 17.031 1 98.19 393 GLU B CA 1
ATOM 6082 C C . GLU B 1 393 ? 6.324 32.062 17.031 1 98.19 393 GLU B C 1
ATOM 6084 O O . GLU B 1 393 ? 5.895 31.531 18.062 1 98.19 393 GLU B O 1
ATOM 6089 N N . ARG B 1 394 ? 5.68 32.062 15.93 1 97.44 394 ARG B N 1
ATOM 6090 C CA . ARG B 1 394 ? 4.32 31.547 15.844 1 97.44 394 ARG B CA 1
ATOM 6091 C C . ARG B 1 394 ? 4.301 30.031 15.992 1 97.44 394 ARG B C 1
ATOM 6093 O O . ARG B 1 394 ? 3.404 29.484 16.641 1 97.44 394 ARG B O 1
ATOM 6100 N N . VAL B 1 395 ? 5.23 29.312 15.367 1 98.56 395 VAL B N 1
ATOM 6101 C CA . VAL B 1 395 ? 5.285 27.859 15.477 1 98.56 395 VAL B CA 1
ATOM 6102 C C . VAL B 1 395 ? 5.59 27.453 16.922 1 98.56 395 VAL B C 1
ATOM 6104 O O . VAL B 1 395 ? 4.988 26.516 17.438 1 98.56 395 VAL B O 1
ATOM 6107 N N . ARG B 1 396 ? 6.508 28.156 17.531 1 98.56 396 ARG B N 1
ATOM 6108 C CA . ARG B 1 396 ? 6.844 27.875 18.922 1 98.56 396 ARG B CA 1
ATOM 6109 C C . ARG B 1 396 ? 5.66 28.156 19.844 1 98.56 396 ARG B C 1
ATOM 6111 O O . ARG B 1 396 ? 5.402 27.406 20.781 1 98.56 396 ARG B O 1
ATOM 6118 N N . ALA B 1 397 ? 4.969 29.219 19.578 1 97.94 397 ALA B N 1
ATOM 6119 C CA . ALA B 1 397 ? 3.773 29.531 20.359 1 97.94 397 ALA B CA 1
ATOM 6120 C C . ALA B 1 397 ? 2.715 28.453 20.203 1 97.94 397 ALA B C 1
A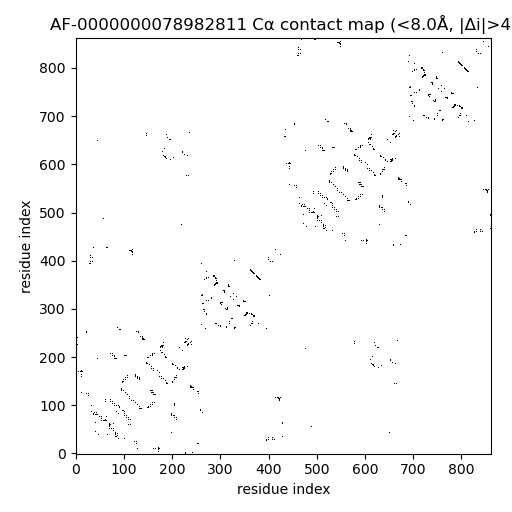TOM 6122 O O . ALA B 1 397 ? 2.072 28.047 21.172 1 97.94 397 ALA B O 1
ATOM 6123 N N . LYS B 1 398 ? 2.488 28 18.984 1 97.94 398 LYS B N 1
ATOM 6124 C CA . LYS B 1 398 ? 1.563 26.906 18.719 1 97.94 398 LYS B CA 1
ATOM 6125 C C . LYS B 1 398 ? 1.956 25.656 19.5 1 97.94 398 LYS B C 1
ATOM 6127 O O . LYS B 1 398 ? 1.109 25.016 20.141 1 97.94 398 LYS B O 1
ATOM 6132 N N . ALA B 1 399 ? 3.227 25.312 19.453 1 98.44 399 ALA B N 1
ATOM 6133 C CA . ALA B 1 399 ? 3.711 24.125 20.156 1 98.44 399 ALA B CA 1
ATOM 6134 C C . ALA B 1 399 ? 3.465 24.234 21.656 1 98.44 399 ALA B C 1
ATOM 6136 O O . ALA B 1 399 ? 3.021 23.281 22.281 1 98.44 399 ALA B O 1
ATOM 6137 N N . ALA B 1 400 ? 3.764 25.422 22.188 1 97.75 400 ALA B N 1
ATOM 6138 C CA . ALA B 1 400 ? 3.568 25.641 23.609 1 97.75 400 ALA B CA 1
ATOM 6139 C C . ALA B 1 400 ? 2.1 25.484 24 1 97.75 400 ALA B C 1
ATOM 6141 O O . ALA B 1 400 ? 1.784 24.953 25.062 1 97.75 400 ALA B O 1
ATOM 6142 N N . LYS B 1 401 ? 1.238 25.953 23.188 1 95.94 401 LYS B N 1
ATOM 6143 C CA . LYS B 1 401 ? -0.194 25.859 23.453 1 95.94 401 LYS B CA 1
ATOM 6144 C C . LYS B 1 401 ? -0.668 24.406 23.406 1 95.94 401 LY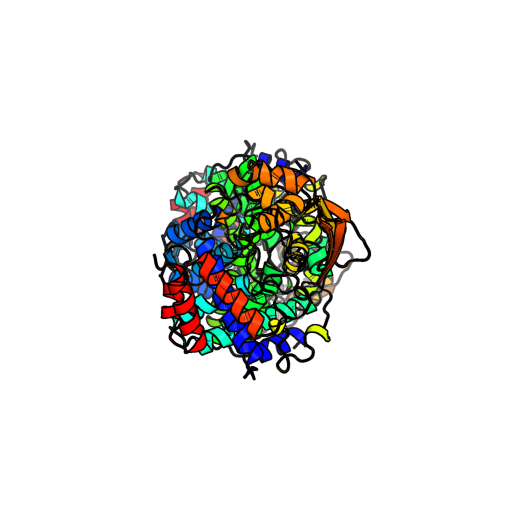S B C 1
ATOM 6146 O O . LYS B 1 401 ? -1.599 24.031 24.109 1 95.94 401 LYS B O 1
ATOM 6151 N N . LEU B 1 402 ? -0.055 23.625 22.562 1 96.69 402 LEU B N 1
ATOM 6152 C CA . LEU B 1 402 ? -0.504 22.25 22.359 1 96.69 402 LEU B CA 1
ATOM 6153 C C . LEU B 1 402 ? 0.061 21.328 23.422 1 96.69 402 LEU B C 1
ATOM 6155 O O . LEU B 1 402 ? -0.625 20.406 23.891 1 96.69 402 LEU B O 1
ATOM 6159 N N . ILE B 1 403 ? 1.364 21.562 23.828 1 96.88 403 ILE B N 1
ATOM 6160 C CA . ILE B 1 403 ? 1.989 20.516 24.625 1 96.88 403 ILE B CA 1
ATOM 6161 C C . ILE B 1 403 ? 2.572 21.125 25.906 1 96.88 403 ILE B C 1
ATOM 6163 O O . ILE B 1 403 ? 3.193 20.422 26.703 1 96.88 403 ILE B O 1
ATOM 6167 N N . GLY B 1 404 ? 2.4 22.406 26.141 1 96.5 404 GLY B N 1
ATOM 6168 C CA . GLY B 1 404 ? 2.982 23.109 27.281 1 96.5 404 GLY B CA 1
ATOM 6169 C C . GLY B 1 404 ? 4.312 23.766 26.953 1 96.5 404 GLY B C 1
ATOM 6170 O O . GLY B 1 404 ? 5.102 23.219 26.172 1 96.5 404 GLY B O 1
ATOM 6171 N N . GLY B 1 405 ? 4.562 24.891 27.516 1 97.38 405 GLY B N 1
ATOM 6172 C CA . GLY B 1 405 ? 5.734 25.703 27.219 1 97.38 405 GLY B CA 1
ATOM 6173 C C . GLY B 1 405 ? 7.039 25 27.562 1 97.38 405 GLY B C 1
ATOM 6174 O O . GLY B 1 405 ? 8 25.062 26.797 1 97.38 405 GLY B O 1
ATOM 6175 N N . SER B 1 406 ? 7.102 24.328 28.688 1 97.56 406 SER B N 1
ATOM 6176 C CA . SER B 1 406 ? 8.336 23.703 29.141 1 97.56 406 SER B CA 1
ATOM 6177 C C . SER B 1 406 ? 8.781 22.609 28.172 1 97.56 406 SER B C 1
ATOM 6179 O O . SER B 1 406 ? 9.938 22.594 27.734 1 97.56 406 SER B O 1
ATOM 6181 N N . LEU B 1 407 ? 7.859 21.734 27.828 1 97.25 407 LEU B N 1
ATOM 6182 C CA . LEU B 1 407 ? 8.195 20.641 26.906 1 97.25 407 LEU B CA 1
ATOM 6183 C C . LEU B 1 407 ? 8.539 21.188 25.516 1 97.25 407 LEU B C 1
ATOM 6185 O O . LEU B 1 407 ? 9.477 20.719 24.875 1 97.25 407 LEU B O 1
ATOM 6189 N N . ALA B 1 408 ? 7.766 22.172 25.016 1 98.06 408 ALA B N 1
ATOM 6190 C CA . ALA B 1 408 ? 8.039 22.797 23.734 1 98.06 408 ALA B CA 1
ATOM 6191 C C . ALA B 1 408 ? 9.453 23.375 23.688 1 98.06 408 ALA B C 1
ATOM 6193 O O . ALA B 1 408 ? 10.172 23.219 22.703 1 98.06 408 ALA B O 1
ATOM 6194 N N . ASP B 1 409 ? 9.828 24.016 24.766 1 98 409 ASP B N 1
ATOM 6195 C CA . ASP B 1 409 ? 11.156 24.625 24.859 1 98 409 ASP B CA 1
ATOM 6196 C C . ASP B 1 409 ? 12.25 23.547 24.891 1 98 409 ASP B C 1
ATOM 6198 O O . ASP B 1 409 ? 13.312 23.734 24.297 1 98 409 ASP B O 1
ATOM 6202 N N . GLU B 1 410 ? 11.969 22.531 25.609 1 97.12 410 GLU B N 1
ATOM 6203 C CA . GLU B 1 410 ? 12.922 21.422 25.672 1 97.12 410 GLU B CA 1
ATOM 6204 C C . GLU B 1 410 ? 13.172 20.812 24.297 1 97.12 410 GLU B C 1
ATOM 6206 O O . GLU B 1 410 ? 14.312 20.578 23.922 1 97.12 410 GLU B O 1
ATOM 6211 N N . ILE B 1 411 ? 12.109 20.531 23.594 1 98.12 411 ILE B N 1
ATOM 6212 C CA . ILE B 1 411 ? 12.211 19.953 22.266 1 98.12 411 ILE B CA 1
ATOM 6213 C C . ILE B 1 411 ? 12.93 20.922 21.328 1 98.12 411 ILE B C 1
ATOM 6215 O O . ILE B 1 411 ? 13.812 20.516 20.562 1 98.12 411 ILE B O 1
ATOM 6219 N N . TRP B 1 412 ? 12.523 22.188 21.391 1 98.38 412 TRP B N 1
ATOM 6220 C CA . TRP B 1 412 ? 13.141 23.203 20.547 1 98.38 412 TRP B CA 1
ATOM 6221 C C . TRP B 1 412 ? 14.641 23.281 20.797 1 98.38 412 TRP B C 1
ATOM 6223 O O . TRP B 1 412 ? 15.43 23.391 19.844 1 98.38 412 TRP B O 1
ATOM 6233 N N . ALA B 1 413 ? 15.047 23.203 22.047 1 97.81 413 ALA B N 1
ATOM 6234 C CA . ALA B 1 413 ? 16.469 23.25 22.406 1 97.81 413 ALA B CA 1
ATOM 6235 C C . ALA B 1 413 ? 17.219 22.062 21.797 1 97.81 413 ALA B C 1
ATOM 6237 O O . ALA B 1 413 ? 18.344 22.234 21.297 1 97.81 413 ALA B O 1
ATOM 6238 N N . LEU B 1 414 ? 16.641 20.891 21.844 1 96.88 414 LEU B N 1
ATOM 6239 C CA . LEU B 1 414 ? 17.266 19.719 21.234 1 96.88 414 LEU B CA 1
ATOM 6240 C C . LEU B 1 414 ? 17.453 19.922 19.75 1 96.88 414 LEU B C 1
ATOM 6242 O O . LEU B 1 414 ? 18.516 19.609 19.203 1 96.88 414 LEU B O 1
ATOM 6246 N N . LEU B 1 415 ? 16.422 20.469 19.078 1 98.12 415 LEU B N 1
ATOM 6247 C CA . LEU B 1 415 ? 16.438 20.625 17.625 1 98.12 415 LEU B CA 1
ATOM 6248 C C . LEU B 1 415 ? 17.453 21.672 17.203 1 98.12 415 LEU B C 1
ATOM 6250 O O . LEU B 1 415 ? 18.016 21.594 16.109 1 98.12 415 LEU B O 1
ATOM 6254 N N . ARG B 1 416 ? 17.734 22.656 18.094 1 96.81 416 ARG B N 1
ATOM 6255 C CA . ARG B 1 416 ? 18.594 23.781 17.719 1 96.81 416 ARG B CA 1
ATOM 6256 C C . ARG B 1 416 ? 20.031 23.547 18.188 1 96.81 416 ARG B C 1
ATOM 6258 O O . ARG B 1 416 ? 20.969 23.984 17.531 1 96.81 416 ARG B O 1
ATOM 6265 N N . THR B 1 417 ? 20.266 22.859 19.281 1 92.69 417 THR B N 1
ATOM 6266 C CA . THR B 1 417 ? 21.594 22.75 19.875 1 92.69 417 THR B CA 1
ATOM 6267 C C . THR B 1 417 ? 22.203 21.375 19.609 1 92.69 417 THR B C 1
ATOM 6269 O O . THR B 1 417 ? 23.406 21.188 19.766 1 92.69 417 THR B O 1
ATOM 6272 N N . GLY B 1 418 ? 21.344 20.453 19.328 1 91.19 418 GLY B N 1
ATOM 6273 C CA . GLY B 1 418 ? 21.844 19.125 19.016 1 91.19 418 GLY B CA 1
ATOM 6274 C C . GLY B 1 418 ? 21.562 18.109 20.109 1 91.19 418 GLY B C 1
ATOM 6275 O O . GLY B 1 418 ? 20.953 18.438 21.125 1 91.19 418 GLY B O 1
ATOM 6276 N N . GLY B 1 419 ? 21.953 16.906 19.828 1 93.81 419 GLY B N 1
ATOM 6277 C CA . GLY B 1 419 ? 21.719 15.75 20.672 1 93.81 419 GLY B CA 1
ATOM 6278 C C . GLY B 1 419 ? 21.453 14.477 19.875 1 93.81 419 GLY B C 1
ATOM 6279 O O . GLY B 1 419 ? 21.797 14.406 18.688 1 93.81 419 GLY B O 1
ATOM 6280 N N . GLY B 1 420 ? 21.016 13.477 20.672 1 96.31 420 GLY B N 1
ATOM 6281 C CA . GLY B 1 420 ? 20.734 12.203 20.031 1 96.31 420 GLY B CA 1
ATOM 6282 C C . GLY B 1 420 ? 19.266 12.047 19.656 1 96.31 420 GLY B C 1
ATOM 6283 O O . GLY B 1 420 ? 18.375 12.562 20.328 1 96.31 420 GLY B O 1
ATOM 6284 N N . ALA B 1 421 ? 19.078 11.359 18.562 1 97.56 421 ALA B N 1
ATOM 6285 C CA . ALA B 1 421 ? 17.719 11.117 18.094 1 97.56 421 ALA B CA 1
ATOM 6286 C C . ALA B 1 421 ? 16.906 10.375 19.141 1 97.56 421 ALA B C 1
ATOM 6288 O O . ALA B 1 421 ? 15.695 10.57 19.25 1 97.56 421 ALA B O 1
ATOM 6289 N N . ALA B 1 422 ? 17.547 9.523 19.938 1 96.5 422 ALA B N 1
ATOM 6290 C CA . ALA B 1 422 ? 16.859 8.805 21 1 96.5 422 ALA B CA 1
ATOM 6291 C C . ALA B 1 422 ? 16.266 9.766 22.016 1 96.5 422 ALA B C 1
ATOM 6293 O O . ALA B 1 422 ? 15.18 9.523 22.547 1 96.5 422 ALA B O 1
ATOM 6294 N N . ASP B 1 423 ? 16.984 10.805 22.312 1 96.06 423 ASP B N 1
ATOM 6295 C CA . ASP B 1 423 ? 16.5 11.82 23.25 1 96.06 423 ASP B CA 1
ATOM 6296 C C . ASP B 1 423 ? 15.258 12.516 22.703 1 96.06 423 ASP B C 1
ATOM 6298 O O . ASP B 1 423 ? 14.328 12.812 23.453 1 96.06 423 ASP B O 1
ATOM 6302 N N . LEU B 1 424 ? 15.281 12.805 21.453 1 97.12 424 LEU B N 1
ATOM 6303 C CA . LEU B 1 424 ? 14.125 13.414 20.812 1 97.12 424 LEU B CA 1
ATOM 6304 C C . LEU B 1 424 ? 12.938 12.461 20.812 1 97.12 424 LEU B C 1
ATOM 6306 O O . LEU B 1 424 ? 11.805 12.875 21.078 1 97.12 424 LEU B O 1
ATOM 6310 N N . ALA B 1 425 ? 13.211 11.203 20.5 1 97.75 425 ALA B N 1
ATOM 6311 C CA . ALA B 1 425 ? 12.164 10.188 20.422 1 97.75 425 ALA B CA 1
ATOM 6312 C C . ALA B 1 425 ? 11.477 10.008 21.781 1 97.75 425 ALA B C 1
ATOM 6314 O O . ALA B 1 425 ? 10.273 9.75 21.844 1 97.75 425 ALA B O 1
ATOM 6315 N N . LEU B 1 426 ? 12.195 10.141 22.828 1 95.81 426 LEU B N 1
ATOM 6316 C CA . LEU B 1 426 ? 11.648 10 24.172 1 95.81 426 LEU B CA 1
ATOM 6317 C C . LEU B 1 426 ? 10.617 11.086 24.453 1 95.81 426 LEU B C 1
ATOM 6319 O O . LEU B 1 426 ? 9.75 10.922 25.312 1 95.81 426 LEU B O 1
ATOM 6323 N N . ARG B 1 427 ? 10.688 12.18 23.703 1 95.75 427 ARG B N 1
ATOM 6324 C CA . ARG B 1 427 ? 9.789 13.305 23.938 1 95.75 427 ARG B CA 1
ATOM 6325 C C . ARG B 1 427 ? 8.445 13.078 23.234 1 95.75 427 ARG B C 1
ATOM 6327 O O . ARG B 1 427 ? 7.504 13.844 23.438 1 95.75 427 ARG B O 1
ATOM 6334 N N . LEU B 1 428 ? 8.281 11.992 22.391 1 95.5 428 LEU B N 1
ATOM 6335 C CA . LEU B 1 428 ? 7 11.68 21.75 1 95.5 428 LEU B CA 1
ATOM 6336 C C . LEU B 1 428 ? 5.949 11.32 22.797 1 95.5 428 LEU B C 1
ATOM 6338 O O . LEU B 1 428 ? 4.754 11.516 22.562 1 95.5 428 LEU B O 1
ATOM 6342 N N . SER B 1 429 ? 6.273 10.562 23.859 1 86.38 429 SER B N 1
ATOM 6343 C CA . SER B 1 429 ? 5.297 10.07 24.828 1 86.38 429 SER B CA 1
ATOM 6344 C C . SER B 1 429 ? 5.547 10.656 26.219 1 86.38 429 SER B C 1
ATOM 6346 O O . SER B 1 429 ? 4.793 10.391 27.156 1 86.38 429 SER B O 1
ATOM 6348 N N . ALA B 1 430 ? 6.617 11.25 26.5 1 64.94 430 ALA B N 1
ATOM 6349 C CA . ALA B 1 430 ? 6.91 11.656 27.875 1 64.94 430 ALA B CA 1
ATOM 6350 C C . ALA B 1 430 ? 5.734 12.406 28.484 1 64.94 430 ALA B C 1
ATOM 6352 O O . ALA B 1 430 ? 5.035 13.148 27.797 1 64.94 430 ALA B O 1
ATOM 6353 N N . SER B 1 431 ? 5.039 11.672 29.578 1 51.72 431 SER B N 1
ATOM 6354 C CA . SER B 1 431 ? 3.998 12.172 30.469 1 51.72 431 SER B CA 1
ATOM 6355 C C . SER B 1 431 ? 4.367 13.539 31.031 1 51.72 431 SER B C 1
ATOM 6357 O O . SER B 1 431 ? 5.547 13.875 31.156 1 51.72 431 SER B O 1
#